Protein 6UX5 (pdb70)

Foldseek 3Di:
DDDDDDVLVVQLVVLVVVLVVQCVDPLVPDVVSNVVSVVVSVVSSVVSRD

Solvent-accessible surface area: 3801 Å² total; per-residue (Å²): 174,108,112,101,85,42,95,67,62,133,20,87,109,71,6,78,46,119,29,89,63,20,60,150,49,138,60,48,140,79,155,132,28,16,100,87,2,85,44,126,26,53,80,50,6,72,115,49,4,129

Structure (mmCIF, N/CA/C/O backbone):
data_6UX5
#
_entry.id   6UX5
#
loop_
_atom_site.group_PDB
_atom_site.id
_atom_site.type_symbol
_atom_site.label_atom_id
_atom_site.label_alt_id
_atom_site.label_comp_id
_atom_site.label_asym_id
_atom_site.label_entity_id
_atom_site.label_seq_id
_atom_site.pdbx_PDB_ins_code
_atom_site.Cartn_x
_atom_site.Cartn_y
_atom_site.Cartn_z
_atom_site.occupancy
_atom_site.B_iso_or_equiv
_atom_site.auth_seq_id
_atom_site.auth_comp_id
_atom_site.auth_asym_id
_atom_site.auth_atom_id
_atom_site.pdbx_PDB_model_num
ATOM 1 N N . SER A 1 1 ? 12.289 -29.387 8.217 1.00 0.00 1 SER A N 1
ATOM 2 C CA . SER A 1 1 ? 10.880 -28.905 8.091 1.00 0.00 1 SER A CA 1
ATOM 3 C C . SER A 1 1 ? 10.783 -27.465 8.524 1.00 0.00 1 SER A C 1
ATOM 4 O O . SER A 1 1 ? 10.474 -27.170 9.679 1.00 0.00 1 SER A O 1
ATOM 14 N N . SER A 1 2 ? 11.051 -26.534 7.584 1.00 0.00 2 SER A N 1
ATOM 15 C CA . SER A 1 2 ? 10.981 -25.134 7.915 1.00 0.00 2 SER A CA 1
ATOM 16 C C . SER A 1 2 ? 10.724 -24.395 6.636 1.00 0.00 2 SER A C 1
ATOM 17 O O . SER A 1 2 ? 10.913 -24.932 5.544 1.00 0.00 2 SER A O 1
ATOM 25 N N . THR A 1 3 ? 10.278 -23.126 6.752 1.00 0.00 3 THR A N 1
ATOM 26 C CA . THR A 1 3 ? 10.007 -22.348 5.582 1.00 0.00 3 THR A CA 1
ATOM 27 C C . THR A 1 3 ? 11.337 -21.912 5.019 1.00 0.00 3 THR A C 1
ATOM 28 O O . THR A 1 3 ? 12.320 -21.741 5.741 1.00 0.00 3 THR A O 1
ATOM 39 N N . PRO A 1 4 ? 11.360 -21.729 3.713 1.00 0.00 4 PRO A N 1
ATOM 40 C CA . PRO A 1 4 ? 12.572 -21.302 2.998 1.00 0.00 4 PRO A CA 1
ATOM 41 C C . PRO A 1 4 ? 13.025 -19.935 3.408 1.00 0.00 4 PRO A C 1
ATOM 42 O O . PRO A 1 4 ? 14.128 -19.763 3.922 1.00 0.00 4 PRO A O 1
ATOM 53 N N . ASP A 1 5 ? 12.171 -18.926 3.180 1.00 0.00 5 ASP A N 1
ATOM 54 C CA . ASP A 1 5 ? 12.527 -17.592 3.539 1.00 0.00 5 ASP A CA 1
ATOM 55 C C . ASP A 1 5 ? 11.250 -16.787 3.588 1.00 0.00 5 ASP A C 1
ATOM 56 O O . ASP A 1 5 ? 10.245 -17.226 4.138 1.00 0.00 5 ASP A O 1
ATOM 65 N N . GLY A 1 6 ? 11.284 -15.581 2.999 1.00 0.00 6 GLY A N 1
ATOM 66 C CA . GLY A 1 6 ? 10.112 -14.737 3.003 1.00 0.00 6 GLY A CA 1
ATOM 67 C C . GLY A 1 6 ? 10.354 -13.628 2.016 1.00 0.00 6 GLY A C 1
ATOM 68 O O . GLY A 1 6 ? 9.426 -13.120 1.400 1.00 0.00 6 GLY A O 1
ATOM 72 N N . THR A 1 7 ? 11.636 -13.224 1.857 1.00 0.00 7 THR A N 1
ATOM 73 C CA . THR A 1 7 ? 11.955 -12.162 0.916 1.00 0.00 7 THR A CA 1
ATOM 74 C C . THR A 1 7 ? 12.456 -12.831 -0.317 1.00 0.00 7 THR A C 1
ATOM 75 O O . THR A 1 7 ? 12.245 -12.365 -1.430 1.00 0.00 7 THR A O 1
ATOM 86 N N . TRP A 1 8 ? 13.139 -13.951 -0.124 1.00 0.00 8 TRP A N 1
ATOM 87 C CA . TRP A 1 8 ? 13.666 -14.694 -1.224 1.00 0.00 8 TRP A CA 1
ATOM 88 C C . TRP A 1 8 ? 12.489 -15.155 -2.085 1.00 0.00 8 TRP A C 1
ATOM 89 O O . TRP A 1 8 ? 12.579 -15.196 -3.306 1.00 0.00 8 TRP A O 1
ATOM 110 N N . VAL A 1 9 ? 11.366 -15.507 -1.435 1.00 0.00 9 VAL A N 1
ATOM 111 C CA . VAL A 1 9 ? 10.203 -15.973 -2.173 1.00 0.00 9 VAL A CA 1
ATOM 112 C C . VAL A 1 9 ? 9.610 -14.801 -2.916 1.00 0.00 9 VAL A C 1
ATOM 113 O O . VAL A 1 9 ? 8.952 -14.975 -3.939 1.00 0.00 9 VAL A O 1
ATOM 126 N N . LYS A 1 10 ? 9.829 -13.579 -2.411 1.00 0.00 10 LYS A N 1
ATOM 127 C CA . LYS A 1 10 ? 9.283 -12.415 -3.084 1.00 0.00 10 LYS A CA 1
ATOM 128 C C . LYS A 1 10 ? 9.933 -12.343 -4.438 1.00 0.00 10 LYS A C 1
ATOM 129 O O . LYS A 1 10 ? 9.386 -11.771 -5.367 1.00 0.00 10 LYS A O 1
ATOM 148 N N . CYS A 1 11 ? 11.139 -12.934 -4.560 1.00 0.00 11 CYS A N 1
ATOM 149 C CA . CYS A 1 11 ? 11.833 -12.926 -5.825 1.00 0.00 11 CYS A CA 1
ATOM 150 C C . CYS A 1 11 ? 11.145 -13.925 -6.700 1.00 0.00 11 CYS A C 1
ATOM 151 O O . CYS A 1 11 ? 10.920 -13.683 -7.884 1.00 0.00 11 CYS A O 1
ATOM 158 N N . ARG A 1 12 ? 10.801 -15.084 -6.117 1.00 0.00 12 ARG A N 1
ATOM 159 C CA . ARG A 1 12 ? 10.139 -16.108 -6.860 1.00 0.00 12 ARG A CA 1
ATOM 160 C C . ARG A 1 12 ? 8.887 -15.516 -7.415 1.00 0.00 12 ARG A C 1
ATOM 161 O O . ARG A 1 12 ? 8.558 -15.703 -8.576 1.00 0.00 12 ARG A O 1
ATOM 182 N N . HIS A 1 13 ? 8.170 -14.782 -6.574 1.00 0.00 13 HIS A N 1
ATOM 183 C CA . HIS A 1 13 ? 6.923 -14.170 -6.999 1.00 0.00 13 HIS A CA 1
ATOM 184 C C . HIS A 1 13 ? 7.241 -13.037 -7.965 1.00 0.00 13 HIS A C 1
ATOM 185 O O . HIS A 1 13 ? 6.538 -12.835 -8.949 1.00 0.00 13 HIS A O 1
ATOM 199 N N . ASP A 1 14 ? 8.307 -12.283 -7.682 1.00 0.00 14 ASP A N 1
ATOM 200 C CA . ASP A 1 14 ? 8.665 -11.157 -8.546 1.00 0.00 14 ASP A CA 1
ATOM 201 C C . ASP A 1 14 ? 8.918 -11.678 -9.948 1.00 0.00 14 ASP A C 1
ATOM 202 O O . ASP A 1 14 ? 8.349 -11.185 -10.905 1.00 0.00 14 ASP A O 1
ATOM 211 N N . CYS A 1 15 ? 9.779 -12.696 -10.081 1.00 0.00 15 CYS A N 1
ATOM 212 C CA . CYS A 1 15 ? 10.077 -13.222 -11.406 1.00 0.00 15 CYS A CA 1
ATOM 213 C C . CYS A 1 15 ? 8.869 -13.948 -11.889 1.00 0.00 15 CYS A C 1
ATOM 214 O O . CYS A 1 15 ? 8.646 -14.062 -13.080 1.00 0.00 15 CYS A O 1
ATOM 221 N N . PHE A 1 16 ? 8.060 -14.460 -10.958 1.00 0.00 16 PHE A N 1
ATOM 222 C CA . PHE A 1 16 ? 6.877 -15.186 -11.345 1.00 0.00 16 PHE A CA 1
ATOM 223 C C . PHE A 1 16 ? 5.981 -14.252 -12.100 1.00 0.00 16 PHE A C 1
ATOM 224 O O . PHE A 1 16 ? 5.492 -14.580 -13.162 1.00 0.00 16 PHE A O 1
ATOM 241 N N . THR A 1 17 ? 5.754 -13.056 -11.548 1.00 0.00 17 THR A N 1
ATOM 242 C CA . THR A 1 17 ? 4.882 -12.102 -12.219 1.00 0.00 17 THR A CA 1
ATOM 243 C C . THR A 1 17 ? 5.507 -11.758 -13.543 1.00 0.00 17 THR A C 1
ATOM 244 O O . THR A 1 17 ? 4.816 -11.603 -14.540 1.00 0.00 17 THR A O 1
ATOM 255 N N . LYS A 1 18 ? 6.842 -11.627 -13.568 1.00 0.00 18 LYS A N 1
ATOM 256 C CA . LYS A 1 18 ? 7.522 -11.304 -14.812 1.00 0.00 18 LYS A CA 1
ATOM 257 C C . LYS A 1 18 ? 7.323 -12.463 -15.751 1.00 0.00 18 LYS A C 1
ATOM 258 O O . LYS A 1 18 ? 7.264 -12.292 -16.966 1.00 0.00 18 LYS A O 1
ATOM 277 N N . TYR A 1 19 ? 7.217 -13.672 -15.187 1.00 0.00 19 TYR A N 1
ATOM 278 C CA . TYR A 1 19 ? 7.043 -14.841 -15.999 1.00 0.00 19 TYR A CA 1
ATOM 279 C C . TYR A 1 19 ? 5.631 -14.846 -16.507 1.00 0.00 19 TYR A C 1
ATOM 280 O O . TYR A 1 19 ? 5.389 -15.039 -17.691 1.00 0.00 19 TYR A O 1
ATOM 298 N N . LYS A 1 20 ? 4.670 -14.648 -15.601 1.00 0.00 20 LYS A N 1
ATOM 299 C CA . LYS A 1 20 ? 3.286 -14.638 -15.996 1.00 0.00 20 LYS A CA 1
ATOM 300 C C . LYS A 1 20 ? 3.129 -13.566 -17.015 1.00 0.00 20 LYS A C 1
ATOM 301 O O . LYS A 1 20 ? 2.388 -13.711 -17.976 1.00 0.00 20 LYS A O 1
ATOM 320 N N . SER A 1 21 ? 3.836 -12.458 -16.813 1.00 0.00 21 SER A N 1
ATOM 321 C CA . SER A 1 21 ? 3.758 -11.353 -17.756 1.00 0.00 21 SER A CA 1
ATOM 322 C C . SER A 1 21 ? 4.282 -11.859 -19.081 1.00 0.00 21 SER A C 1
ATOM 323 O O . SER A 1 21 ? 3.815 -11.457 -20.142 1.00 0.00 21 SER A O 1
ATOM 331 N N . CYS A 1 22 ? 5.284 -12.759 -19.025 1.00 0.00 22 CYS A N 1
ATOM 332 C CA . CYS A 1 22 ? 5.859 -13.302 -20.241 1.00 0.00 22 CYS A CA 1
ATOM 333 C C . CYS A 1 22 ? 4.806 -14.160 -20.904 1.00 0.00 22 CYS A C 1
ATOM 334 O O . CYS A 1 22 ? 4.682 -14.178 -22.123 1.00 0.00 22 CYS A O 1
ATOM 341 N N . GLN A 1 23 ? 4.028 -14.896 -20.090 1.00 0.00 23 GLN A N 1
ATOM 342 C CA . GLN A 1 23 ? 2.993 -15.754 -20.647 1.00 0.00 23 GLN A CA 1
ATOM 343 C C . GLN A 1 23 ? 1.910 -14.862 -21.203 1.00 0.00 23 GLN A C 1
ATOM 344 O O . GLN A 1 23 ? 1.174 -15.253 -22.105 1.00 0.00 23 GLN A O 1
ATOM 358 N N . MET A 1 24 ? 1.797 -13.631 -20.660 1.00 0.00 24 MET A N 1
ATOM 359 C CA . MET A 1 24 ? 0.783 -12.720 -21.133 1.00 0.00 24 MET A CA 1
ATOM 360 C C . MET A 1 24 ? 1.304 -12.086 -22.378 1.00 0.00 24 MET A C 1
ATOM 361 O O . MET A 1 24 ? 0.546 -11.538 -23.177 1.00 0.00 24 MET A O 1
ATOM 375 N N . SER A 1 25 ? 2.625 -12.145 -22.564 1.00 0.00 25 SER A N 1
ATOM 376 C CA . SER A 1 25 ? 3.219 -11.556 -23.738 1.00 0.00 25 SER A CA 1
ATOM 377 C C . SER A 1 25 ? 2.823 -12.402 -24.914 1.00 0.00 25 SER A C 1
ATOM 378 O O . SER A 1 25 ? 2.386 -13.542 -24.763 1.00 0.00 25 SER A O 1
ATOM 386 N N . ASP A 1 26 ? 2.986 -11.842 -26.123 1.00 0.00 26 ASP A N 1
ATOM 387 C CA . ASP A 1 26 ? 2.631 -12.567 -27.321 1.00 0.00 26 ASP A CA 1
ATOM 388 C C . ASP A 1 26 ? 3.779 -13.477 -27.647 1.00 0.00 26 ASP A C 1
ATOM 389 O O . ASP A 1 26 ? 3.804 -14.112 -28.700 1.00 0.00 26 ASP A O 1
ATOM 398 N N . SER A 1 27 ? 4.758 -13.555 -26.736 1.00 0.00 27 SER A N 1
ATOM 399 C CA . SER A 1 27 ? 5.899 -14.403 -26.972 1.00 0.00 27 SER A CA 1
ATOM 400 C C . SER A 1 27 ? 5.467 -15.797 -26.670 1.00 0.00 27 SER A C 1
ATOM 401 O O . SER A 1 27 ? 6.132 -16.762 -27.033 1.00 0.00 27 SER A O 1
ATOM 409 N N . CYS A 1 28 ? 4.319 -15.926 -25.988 1.00 0.00 28 CYS A N 1
ATOM 410 C CA . CYS A 1 28 ? 3.821 -17.227 -25.649 1.00 0.00 28 CYS A CA 1
ATOM 411 C C . CYS A 1 28 ? 2.955 -17.677 -26.791 1.00 0.00 28 CYS A C 1
ATOM 412 O O . CYS A 1 28 ? 1.740 -17.797 -26.660 1.00 0.00 28 CYS A O 1
ATOM 419 N N . HIS A 1 29 ? 3.586 -17.934 -27.955 1.00 0.00 29 HIS A N 1
ATOM 420 C CA . HIS A 1 29 ? 2.837 -18.372 -29.108 1.00 0.00 29 HIS A CA 1
ATOM 421 C C . HIS A 1 29 ? 3.110 -19.831 -29.285 1.00 0.00 29 HIS A C 1
ATOM 422 O O . HIS A 1 29 ? 2.269 -20.580 -29.778 1.00 0.00 29 HIS A O 1
ATOM 436 N N . ASP A 1 30 ? 4.314 -20.266 -28.878 1.00 0.00 30 ASP A N 1
ATOM 437 C CA . ASP A 1 30 ? 4.663 -21.651 -29.009 1.00 0.00 30 ASP A CA 1
ATOM 438 C C . ASP A 1 30 ? 4.862 -22.180 -27.623 1.00 0.00 30 ASP A C 1
ATOM 439 O O . ASP A 1 30 ? 5.019 -21.421 -26.670 1.00 0.00 30 ASP A O 1
ATOM 448 N N . GLU A 1 31 ? 4.863 -23.510 -27.491 1.00 0.00 31 GLU A N 1
ATOM 449 C CA . GLU A 1 31 ? 5.041 -24.117 -26.186 1.00 0.00 31 GLU A CA 1
ATOM 450 C C . GLU A 1 31 ? 6.474 -23.894 -25.771 1.00 0.00 31 GLU A C 1
ATOM 451 O O . GLU A 1 31 ? 6.754 -23.606 -24.620 1.00 0.00 31 GLU A O 1
ATOM 463 N N . GLN A 1 32 ? 7.413 -24.033 -26.730 1.00 0.00 32 GLN A N 1
ATOM 464 C CA . GLN A 1 32 ? 8.815 -23.843 -26.417 1.00 0.00 32 GLN A CA 1
ATOM 465 C C . GLN A 1 32 ? 9.025 -22.388 -26.119 1.00 0.00 32 GLN A C 1
ATOM 466 O O . GLN A 1 32 ? 9.755 -22.031 -25.203 1.00 0.00 32 GLN A O 1
ATOM 480 N N . SER A 1 33 ? 8.384 -21.520 -26.904 1.00 0.00 33 SER A N 1
ATOM 481 C CA . SER A 1 33 ? 8.539 -20.090 -26.694 1.00 0.00 33 SER A CA 1
ATOM 482 C C . SER A 1 33 ? 8.015 -19.764 -25.312 1.00 0.00 33 SER A C 1
ATOM 483 O O . SER A 1 33 ? 8.602 -18.962 -24.590 1.00 0.00 33 SER A O 1
ATOM 491 N N . CYS A 1 34 ? 6.885 -20.391 -24.924 1.00 0.00 34 CYS A N 1
ATOM 492 C CA . CYS A 1 34 ? 6.321 -20.124 -23.610 1.00 0.00 34 CYS A CA 1
ATOM 493 C C . CYS A 1 34 ? 7.215 -20.797 -22.591 1.00 0.00 34 CYS A C 1
ATOM 494 O O . CYS A 1 34 ? 7.340 -20.336 -21.461 1.00 0.00 34 CYS A O 1
ATOM 501 N N . HIS A 1 35 ? 7.851 -21.918 -22.988 1.00 0.00 35 HIS A N 1
ATOM 502 C CA . HIS A 1 35 ? 8.730 -22.625 -22.075 1.00 0.00 35 HIS A CA 1
ATOM 503 C C . HIS A 1 35 ? 9.897 -21.726 -21.783 1.00 0.00 35 HIS A C 1
ATOM 504 O O . HIS A 1 35 ? 10.406 -21.702 -20.679 1.00 0.00 35 HIS A O 1
ATOM 518 N N . GLN A 1 36 ? 10.340 -20.968 -22.801 1.00 0.00 36 GLN A N 1
ATOM 519 C CA . GLN A 1 36 ? 11.466 -20.072 -22.617 1.00 0.00 36 GLN A CA 1
ATOM 520 C C . GLN A 1 36 ? 11.104 -19.098 -21.543 1.00 0.00 36 GLN A C 1
ATOM 521 O O . GLN A 1 36 ? 11.936 -18.702 -20.755 1.00 0.00 36 GLN A O 1
ATOM 535 N N . CYS A 1 37 ? 9.835 -18.693 -21.507 1.00 0.00 37 CYS A N 1
ATOM 536 C CA . CYS A 1 37 ? 9.397 -17.741 -20.494 1.00 0.00 37 CYS A CA 1
ATOM 537 C C . CYS A 1 37 ? 9.591 -18.385 -19.158 1.00 0.00 37 CYS A C 1
ATOM 538 O O . CYS A 1 37 ? 10.015 -17.745 -18.199 1.00 0.00 37 CYS A O 1
ATOM 545 N N . HIS A 1 38 ? 9.283 -19.670 -19.083 1.00 0.00 38 HIS A N 1
ATOM 546 C CA . HIS A 1 38 ? 9.413 -20.390 -17.835 1.00 0.00 38 HIS A CA 1
ATOM 547 C C . HIS A 1 38 ? 10.873 -20.560 -17.559 1.00 0.00 38 HIS A C 1
ATOM 548 O O . HIS A 1 38 ? 11.317 -20.470 -16.423 1.00 0.00 38 HIS A O 1
ATOM 562 N N . VAL A 1 39 ? 11.636 -20.823 -18.599 1.00 0.00 39 VAL A N 1
ATOM 563 C CA . VAL A 1 39 ? 13.053 -21.004 -18.441 1.00 0.00 39 VAL A CA 1
ATOM 564 C C . VAL A 1 39 ? 13.632 -19.690 -17.991 1.00 0.00 39 VAL A C 1
ATOM 565 O O . VAL A 1 39 ? 14.550 -19.649 -17.173 1.00 0.00 39 VAL A O 1
ATOM 578 N N . LYS A 1 40 ? 13.099 -18.581 -18.528 1.00 0.00 40 LYS A N 1
ATOM 579 C CA . LYS A 1 40 ? 13.598 -17.277 -18.146 1.00 0.00 40 LYS A CA 1
ATOM 580 C C . LYS A 1 40 ? 13.283 -17.114 -16.702 1.00 0.00 40 LYS A C 1
ATOM 581 O O . LYS A 1 40 ? 14.050 -16.547 -15.952 1.00 0.00 40 LYS A O 1
ATOM 600 N N . HIS A 1 41 ? 12.112 -17.616 -16.296 1.00 0.00 41 HIS A N 1
ATOM 601 C CA . HIS A 1 41 ? 11.712 -17.528 -14.918 1.00 0.00 41 HIS A CA 1
ATOM 602 C C . HIS A 1 41 ? 12.679 -18.341 -14.116 1.00 0.00 41 HIS A C 1
ATOM 603 O O . HIS A 1 41 ? 13.103 -17.941 -13.048 1.00 0.00 41 HIS A O 1
ATOM 617 N N . THR A 1 42 ? 13.036 -19.519 -14.638 1.00 0.00 42 THR A N 1
ATOM 618 C CA . THR A 1 42 ? 13.946 -20.386 -13.944 1.00 0.00 42 THR A CA 1
ATOM 619 C C . THR A 1 42 ? 15.266 -19.650 -13.767 1.00 0.00 42 THR A C 1
ATOM 620 O O . THR A 1 42 ? 15.837 -19.643 -12.688 1.00 0.00 42 THR A O 1
ATOM 631 N N . ASP A 1 43 ? 15.758 -19.016 -14.842 1.00 0.00 43 ASP A N 1
ATOM 632 C CA . ASP A 1 43 ? 17.031 -18.296 -14.756 1.00 0.00 43 ASP A CA 1
ATOM 633 C C . ASP A 1 43 ? 16.818 -17.048 -13.913 1.00 0.00 43 ASP A C 1
ATOM 634 O O . ASP A 1 43 ? 17.712 -16.613 -13.191 1.00 0.00 43 ASP A O 1
ATOM 643 N N . CYS A 1 44 ? 15.624 -16.462 -14.007 1.00 0.00 44 CYS A N 1
ATOM 644 C CA . CYS A 1 44 ? 15.328 -15.248 -13.250 1.00 0.00 44 CYS A CA 1
ATOM 645 C C . CYS A 1 44 ? 15.317 -15.618 -11.817 1.00 0.00 44 CYS A C 1
ATOM 646 O O . CYS A 1 44 ? 15.777 -14.873 -10.965 1.00 0.00 44 CYS A O 1
ATOM 653 N N . VAL A 1 45 ? 14.787 -16.786 -11.532 1.00 0.00 45 VAL A N 1
ATOM 654 C CA . VAL A 1 45 ? 14.701 -17.238 -10.186 1.00 0.00 45 VAL A CA 1
ATOM 655 C C . VAL A 1 45 ? 16.060 -17.685 -9.753 1.00 0.00 45 VAL A C 1
ATOM 656 O O . VAL A 1 45 ? 16.466 -17.448 -8.650 1.00 0.00 45 VAL A O 1
ATOM 669 N N . ASN A 1 46 ? 16.770 -18.332 -10.633 1.00 0.00 46 ASN A N 1
ATOM 670 C CA . ASN A 1 46 ? 18.082 -18.828 -10.293 1.00 0.00 46 ASN A CA 1
ATOM 671 C C . ASN A 1 46 ? 18.986 -17.662 -9.966 1.00 0.00 46 ASN A C 1
ATOM 672 O O . ASN A 1 46 ? 19.883 -17.782 -9.139 1.00 0.00 46 ASN A O 1
ATOM 683 N N . THR A 1 47 ? 18.772 -16.526 -10.608 1.00 0.00 47 THR A N 1
ATOM 684 C CA . THR A 1 47 ? 19.630 -15.383 -10.355 1.00 0.00 47 THR A CA 1
ATOM 685 C C . THR A 1 47 ? 19.022 -14.549 -9.253 1.00 0.00 47 THR A C 1
ATOM 686 O O . THR A 1 47 ? 19.709 -14.146 -8.316 1.00 0.00 47 THR A O 1
ATOM 697 N N . GLY A 1 48 ? 17.722 -14.278 -9.351 1.00 0.00 48 GLY A N 1
ATOM 698 C CA . GLY A 1 48 ? 17.072 -13.445 -8.356 1.00 0.00 48 GLY A CA 1
ATOM 699 C C . GLY A 1 48 ? 16.964 -14.204 -7.042 1.00 0.00 48 GLY A C 1
ATOM 700 O O . GLY A 1 48 ? 17.167 -13.630 -5.973 1.00 0.00 48 GLY A O 1
ATOM 704 N N . CYS A 1 49 ? 16.640 -15.513 -7.097 1.00 0.00 49 CYS A N 1
ATOM 705 C CA . CYS A 1 49 ? 16.481 -16.268 -5.859 1.00 0.00 49 CYS A CA 1
ATOM 706 C C . CYS A 1 49 ? 16.917 -17.699 -6.105 1.00 0.00 49 CYS A C 1
ATOM 707 O O . CYS A 1 49 ? 16.107 -18.624 -6.125 1.00 0.00 49 CYS A O 1
ATOM 714 N N . PRO A 1 50 ? 18.209 -17.873 -6.285 1.00 0.00 50 PRO A N 1
ATOM 715 C CA . PRO A 1 50 ? 18.804 -19.194 -6.524 1.00 0.00 50 PRO A CA 1
ATOM 716 C C . PRO A 1 50 ? 18.317 -20.227 -5.546 1.00 0.00 50 PRO A C 1
ATOM 717 O O . PRO A 1 50 ? 18.362 -19.947 -4.316 1.00 0.00 50 PRO A O 1
ATOM 729 N N . SER A 1 1 ? 9.067 -29.319 5.666 1.00 0.00 1 SER A N 2
ATOM 730 C CA . SER A 1 1 ? 7.888 -28.407 5.557 1.00 0.00 1 SER A CA 2
ATOM 731 C C . SER A 1 1 ? 8.200 -27.081 6.200 1.00 0.00 1 SER A C 2
ATOM 732 O O . SER A 1 1 ? 7.715 -26.774 7.289 1.00 0.00 1 SER A O 2
ATOM 742 N N . SER A 1 2 ? 9.029 -26.263 5.521 1.00 0.00 2 SER A N 2
ATOM 743 C CA . SER A 1 2 ? 9.379 -24.975 6.064 1.00 0.00 2 SER A CA 2
ATOM 744 C C . SER A 1 2 ? 9.672 -24.078 4.900 1.00 0.00 2 SER A C 2
ATOM 745 O O . SER A 1 2 ? 10.177 -24.523 3.871 1.00 0.00 2 SER A O 2
ATOM 753 N N . THR A 1 3 ? 9.352 -22.776 5.047 1.00 0.00 3 THR A N 2
ATOM 754 C CA . THR A 1 3 ? 9.600 -21.847 3.979 1.00 0.00 3 THR A CA 2
ATOM 755 C C . THR A 1 3 ? 11.077 -21.516 4.019 1.00 0.00 3 THR A C 2
ATOM 756 O O . THR A 1 3 ? 11.634 -21.186 5.065 1.00 0.00 3 THR A O 2
ATOM 767 N N . PRO A 1 4 ? 11.713 -21.613 2.858 1.00 0.00 4 PRO A N 2
ATOM 768 C CA . PRO A 1 4 ? 13.156 -21.329 2.714 1.00 0.00 4 PRO A CA 2
ATOM 769 C C . PRO A 1 4 ? 13.544 -19.993 3.269 1.00 0.00 4 PRO A C 2
ATOM 770 O O . PRO A 1 4 ? 14.568 -19.860 3.936 1.00 0.00 4 PRO A O 2
ATOM 781 N N . ASP A 1 5 ? 12.724 -18.971 2.998 1.00 0.00 5 ASP A N 2
ATOM 782 C CA . ASP A 1 5 ? 13.023 -17.660 3.490 1.00 0.00 5 ASP A CA 2
ATOM 783 C C . ASP A 1 5 ? 11.719 -16.909 3.583 1.00 0.00 5 ASP A C 2
ATOM 784 O O . ASP A 1 5 ? 10.725 -17.424 4.086 1.00 0.00 5 ASP A O 2
ATOM 793 N N . GLY A 1 6 ? 11.713 -15.663 3.091 1.00 0.00 6 GLY A N 2
ATOM 794 C CA . GLY A 1 6 ? 10.511 -14.865 3.144 1.00 0.00 6 GLY A CA 2
ATOM 795 C C . GLY A 1 6 ? 10.690 -13.721 2.187 1.00 0.00 6 GLY A C 2
ATOM 796 O O . GLY A 1 6 ? 9.731 -13.238 1.600 1.00 0.00 6 GLY A O 2
ATOM 800 N N . THR A 1 7 ? 11.952 -13.257 2.019 1.00 0.00 7 THR A N 2
ATOM 801 C CA . THR A 1 7 ? 12.210 -12.154 1.106 1.00 0.00 7 THR A CA 2
ATOM 802 C C . THR A 1 7 ? 12.732 -12.763 -0.151 1.00 0.00 7 THR A C 2
ATOM 803 O O . THR A 1 7 ? 12.479 -12.282 -1.249 1.00 0.00 7 THR A O 2
ATOM 814 N N . TRP A 1 8 ? 13.483 -13.845 0.005 1.00 0.00 8 TRP A N 2
ATOM 815 C CA . TRP A 1 8 ? 14.038 -14.529 -1.120 1.00 0.00 8 TRP A CA 2
ATOM 816 C C . TRP A 1 8 ? 12.880 -15.045 -1.974 1.00 0.00 8 TRP A C 2
ATOM 817 O O . TRP A 1 8 ? 12.956 -15.060 -3.197 1.00 0.00 8 TRP A O 2
ATOM 838 N N . VAL A 1 9 ? 11.791 -15.475 -1.316 1.00 0.00 9 VAL A N 2
ATOM 839 C CA . VAL A 1 9 ? 10.647 -15.998 -2.048 1.00 0.00 9 VAL A CA 2
ATOM 840 C C . VAL A 1 9 ? 9.972 -14.852 -2.764 1.00 0.00 9 VAL A C 2
ATOM 841 O O . VAL A 1 9 ? 9.299 -15.052 -3.772 1.00 0.00 9 VAL A O 2
ATOM 854 N N . LYS A 1 10 ? 10.140 -13.625 -2.255 1.00 0.00 10 LYS A N 2
ATOM 855 C CA . LYS A 1 10 ? 9.513 -12.487 -2.901 1.00 0.00 10 LYS A CA 2
ATOM 856 C C . LYS A 1 10 ? 10.123 -12.366 -4.272 1.00 0.00 10 LYS A C 2
ATOM 857 O O . LYS A 1 10 ? 9.522 -11.815 -5.180 1.00 0.00 10 LYS A O 2
ATOM 876 N N . CYS A 1 11 ? 11.352 -12.893 -4.432 1.00 0.00 11 CYS A N 2
ATOM 877 C CA . CYS A 1 11 ? 12.011 -12.835 -5.713 1.00 0.00 11 CYS A CA 2
ATOM 878 C C . CYS A 1 11 ? 11.354 -13.862 -6.580 1.00 0.00 11 CYS A C 2
ATOM 879 O O . CYS A 1 11 ? 11.088 -13.625 -7.756 1.00 0.00 11 CYS A O 2
ATOM 886 N N . ARG A 1 12 ? 11.084 -15.042 -5.997 1.00 0.00 12 ARG A N 2
ATOM 887 C CA . ARG A 1 12 ? 10.458 -16.094 -6.733 1.00 0.00 12 ARG A CA 2
ATOM 888 C C . ARG A 1 12 ? 9.165 -15.563 -7.256 1.00 0.00 12 ARG A C 2
ATOM 889 O O . ARG A 1 12 ? 8.818 -15.764 -8.409 1.00 0.00 12 ARG A O 2
ATOM 910 N N . HIS A 1 13 ? 8.434 -14.869 -6.396 1.00 0.00 13 HIS A N 2
ATOM 911 C CA . HIS A 1 13 ? 7.149 -14.318 -6.789 1.00 0.00 13 HIS A CA 2
ATOM 912 C C . HIS A 1 13 ? 7.390 -13.165 -7.753 1.00 0.00 13 HIS A C 2
ATOM 913 O O . HIS A 1 13 ? 6.656 -12.991 -8.719 1.00 0.00 13 HIS A O 2
ATOM 927 N N . ASP A 1 14 ? 8.426 -12.362 -7.489 1.00 0.00 14 ASP A N 2
ATOM 928 C CA . ASP A 1 14 ? 8.713 -11.216 -8.352 1.00 0.00 14 ASP A CA 2
ATOM 929 C C . ASP A 1 14 ? 8.956 -11.716 -9.764 1.00 0.00 14 ASP A C 2
ATOM 930 O O . ASP A 1 14 ? 8.341 -11.244 -10.705 1.00 0.00 14 ASP A O 2
ATOM 939 N N . CYS A 1 15 ? 9.862 -12.690 -9.924 1.00 0.00 15 CYS A N 2
ATOM 940 C CA . CYS A 1 15 ? 10.155 -13.194 -11.260 1.00 0.00 15 CYS A CA 2
ATOM 941 C C . CYS A 1 15 ? 8.973 -13.976 -11.720 1.00 0.00 15 CYS A C 2
ATOM 942 O O . CYS A 1 15 ? 8.728 -14.092 -12.907 1.00 0.00 15 CYS A O 2
ATOM 949 N N . PHE A 1 16 ? 8.213 -14.534 -10.776 1.00 0.00 16 PHE A N 2
ATOM 950 C CA . PHE A 1 16 ? 7.057 -15.315 -11.143 1.00 0.00 16 PHE A CA 2
ATOM 951 C C . PHE A 1 16 ? 6.101 -14.419 -11.869 1.00 0.00 16 PHE A C 2
ATOM 952 O O . PHE A 1 16 ? 5.607 -14.762 -12.923 1.00 0.00 16 PHE A O 2
ATOM 969 N N . THR A 1 17 ? 5.826 -13.243 -11.300 1.00 0.00 17 THR A N 2
ATOM 970 C CA . THR A 1 17 ? 4.894 -12.327 -11.940 1.00 0.00 17 THR A CA 2
ATOM 971 C C . THR A 1 17 ? 5.477 -11.931 -13.270 1.00 0.00 17 THR A C 2
ATOM 972 O O . THR A 1 17 ? 4.758 -11.783 -14.251 1.00 0.00 17 THR A O 2
ATOM 983 N N . LYS A 1 18 ? 6.804 -11.748 -13.317 1.00 0.00 18 LYS A N 2
ATOM 984 C CA . LYS A 1 18 ? 7.446 -11.373 -14.567 1.00 0.00 18 LYS A CA 2
ATOM 985 C C . LYS A 1 18 ? 7.279 -12.525 -15.520 1.00 0.00 18 LYS A C 2
ATOM 986 O O . LYS A 1 18 ? 7.189 -12.340 -16.733 1.00 0.00 18 LYS A O 2
ATOM 1005 N N . TYR A 1 19 ? 7.237 -13.745 -14.972 1.00 0.00 19 TYR A N 2
ATOM 1006 C CA . TYR A 1 19 ? 7.097 -14.910 -15.796 1.00 0.00 19 TYR A CA 2
ATOM 1007 C C . TYR A 1 19 ? 5.678 -14.971 -16.275 1.00 0.00 19 TYR A C 2
ATOM 1008 O O . TYR A 1 19 ? 5.420 -15.170 -17.454 1.00 0.00 19 TYR A O 2
ATOM 1026 N N . LYS A 1 20 ? 4.729 -14.815 -15.349 1.00 0.00 20 LYS A N 2
ATOM 1027 C CA . LYS A 1 20 ? 3.336 -14.860 -15.717 1.00 0.00 20 LYS A CA 2
ATOM 1028 C C . LYS A 1 20 ? 3.113 -13.795 -16.732 1.00 0.00 20 LYS A C 2
ATOM 1029 O O . LYS A 1 20 ? 2.348 -13.966 -17.668 1.00 0.00 20 LYS A O 2
ATOM 1048 N N . SER A 1 21 ? 3.791 -12.663 -16.555 1.00 0.00 21 SER A N 2
ATOM 1049 C CA . SER A 1 21 ? 3.645 -11.564 -17.500 1.00 0.00 21 SER A CA 2
ATOM 1050 C C . SER A 1 21 ? 4.152 -12.055 -18.838 1.00 0.00 21 SER A C 2
ATOM 1051 O O . SER A 1 21 ? 3.640 -11.677 -19.887 1.00 0.00 21 SER A O 2
ATOM 1059 N N . CYS A 1 22 ? 5.189 -12.915 -18.806 1.00 0.00 22 CYS A N 2
ATOM 1060 C CA . CYS A 1 22 ? 5.752 -13.442 -20.037 1.00 0.00 22 CYS A CA 2
ATOM 1061 C C . CYS A 1 22 ? 4.729 -14.374 -20.642 1.00 0.00 22 CYS A C 2
ATOM 1062 O O . CYS A 1 22 ? 4.572 -14.438 -21.856 1.00 0.00 22 CYS A O 2
ATOM 1069 N N . GLN A 1 23 ? 4.019 -15.118 -19.784 1.00 0.00 23 GLN A N 2
ATOM 1070 C CA . GLN A 1 23 ? 3.018 -16.048 -20.273 1.00 0.00 23 GLN A CA 2
ATOM 1071 C C . GLN A 1 23 ? 1.873 -15.236 -20.840 1.00 0.00 23 GLN A C 2
ATOM 1072 O O . GLN A 1 23 ? 1.118 -15.714 -21.684 1.00 0.00 23 GLN A O 2
ATOM 1086 N N . MET A 1 24 ? 1.729 -13.978 -20.371 1.00 0.00 24 MET A N 2
ATOM 1087 C CA . MET A 1 24 ? 0.657 -13.139 -20.857 1.00 0.00 24 MET A CA 2
ATOM 1088 C C . MET A 1 24 ? 1.133 -12.492 -22.116 1.00 0.00 24 MET A C 2
ATOM 1089 O O . MET A 1 24 ? 0.341 -11.964 -22.896 1.00 0.00 24 MET A O 2
ATOM 1103 N N . SER A 1 25 ? 2.450 -12.519 -22.336 1.00 0.00 25 SER A N 2
ATOM 1104 C CA . SER A 1 25 ? 3.000 -11.913 -23.529 1.00 0.00 25 SER A CA 2
ATOM 1105 C C . SER A 1 25 ? 2.549 -12.735 -24.700 1.00 0.00 25 SER A C 2
ATOM 1106 O O . SER A 1 25 ? 2.170 -13.897 -24.559 1.00 0.00 25 SER A O 2
ATOM 1114 N N . ASP A 1 26 ? 2.597 -12.128 -25.899 1.00 0.00 26 ASP A N 2
ATOM 1115 C CA . ASP A 1 26 ? 2.180 -12.827 -27.094 1.00 0.00 26 ASP A CA 2
ATOM 1116 C C . ASP A 1 26 ? 3.309 -13.732 -27.505 1.00 0.00 26 ASP A C 2
ATOM 1117 O O . ASP A 1 26 ? 3.227 -14.422 -28.518 1.00 0.00 26 ASP A O 2
ATOM 1126 N N . SER A 1 27 ? 4.391 -13.742 -26.713 1.00 0.00 27 SER A N 2
ATOM 1127 C CA . SER A 1 27 ? 5.521 -14.581 -27.041 1.00 0.00 27 SER A CA 2
ATOM 1128 C C . SER A 1 27 ? 5.188 -15.960 -26.567 1.00 0.00 27 SER A C 2
ATOM 1129 O O . SER A 1 27 ? 5.879 -16.924 -26.883 1.00 0.00 27 SER A O 2
ATOM 1137 N N . CYS A 1 28 ? 4.101 -16.072 -25.790 1.00 0.00 28 CYS A N 2
ATOM 1138 C CA . CYS A 1 28 ? 3.697 -17.354 -25.284 1.00 0.00 28 CYS A CA 2
ATOM 1139 C C . CYS A 1 28 ? 2.725 -17.926 -26.278 1.00 0.00 28 CYS A C 2
ATOM 1140 O O . CYS A 1 28 ? 1.530 -18.028 -26.011 1.00 0.00 28 CYS A O 2
ATOM 1147 N N . HIS A 1 29 ? 3.242 -18.312 -27.463 1.00 0.00 29 HIS A N 2
ATOM 1148 C CA . HIS A 1 29 ? 2.387 -18.875 -28.482 1.00 0.00 29 HIS A CA 2
ATOM 1149 C C . HIS A 1 29 ? 2.824 -20.292 -28.685 1.00 0.00 29 HIS A C 2
ATOM 1150 O O . HIS A 1 29 ? 2.012 -21.173 -28.961 1.00 0.00 29 HIS A O 2
ATOM 1164 N N . ASP A 1 30 ? 4.138 -20.536 -28.546 1.00 0.00 30 ASP A N 2
ATOM 1165 C CA . ASP A 1 30 ? 4.650 -21.866 -28.720 1.00 0.00 30 ASP A CA 2
ATOM 1166 C C . ASP A 1 30 ? 4.964 -22.384 -27.358 1.00 0.00 30 ASP A C 2
ATOM 1167 O O . ASP A 1 30 ? 5.287 -21.628 -26.456 1.00 0.00 30 ASP A O 2
ATOM 1176 N N . GLU A 1 31 ? 4.877 -23.703 -27.191 1.00 0.00 31 GLU A N 2
ATOM 1177 C CA . GLU A 1 31 ? 5.155 -24.298 -25.898 1.00 0.00 31 GLU A CA 2
ATOM 1178 C C . GLU A 1 31 ? 6.608 -24.037 -25.572 1.00 0.00 31 GLU A C 2
ATOM 1179 O O . GLU A 1 31 ? 6.953 -23.764 -24.436 1.00 0.00 31 GLU A O 2
ATOM 1191 N N . GLN A 1 32 ? 7.485 -24.129 -26.590 1.00 0.00 32 GLN A N 2
ATOM 1192 C CA . GLN A 1 32 ? 8.899 -23.902 -26.363 1.00 0.00 32 GLN A CA 2
ATOM 1193 C C . GLN A 1 32 ? 9.091 -22.446 -26.016 1.00 0.00 32 GLN A C 2
ATOM 1194 O O . GLN A 1 32 ? 9.827 -22.110 -25.098 1.00 0.00 32 GLN A O 2
ATOM 1208 N N . SER A 1 33 ? 8.423 -21.554 -26.764 1.00 0.00 33 SER A N 2
ATOM 1209 C CA . SER A 1 33 ? 8.562 -20.123 -26.502 1.00 0.00 33 SER A CA 2
ATOM 1210 C C . SER A 1 33 ? 8.029 -19.855 -25.115 1.00 0.00 33 SER A C 2
ATOM 1211 O O . SER A 1 33 ? 8.608 -19.087 -24.354 1.00 0.00 33 SER A O 2
ATOM 1219 N N . CYS A 1 34 ? 6.899 -20.492 -24.769 1.00 0.00 34 CYS A N 2
ATOM 1220 C CA . CYS A 1 34 ? 6.319 -20.290 -23.456 1.00 0.00 34 CYS A CA 2
ATOM 1221 C C . CYS A 1 34 ? 7.271 -20.895 -22.445 1.00 0.00 34 CYS A C 2
ATOM 1222 O O . CYS A 1 34 ? 7.436 -20.380 -21.347 1.00 0.00 34 CYS A O 2
ATOM 1229 N N . HIS A 1 35 ? 7.912 -22.022 -22.820 1.00 0.00 35 HIS A N 2
ATOM 1230 C CA . HIS A 1 35 ? 8.844 -22.677 -21.917 1.00 0.00 35 HIS A CA 2
ATOM 1231 C C . HIS A 1 35 ? 9.987 -21.728 -21.669 1.00 0.00 35 HIS A C 2
ATOM 1232 O O . HIS A 1 35 ? 10.526 -21.671 -20.580 1.00 0.00 35 HIS A O 2
ATOM 1246 N N . GLN A 1 36 ? 10.375 -20.965 -22.707 1.00 0.00 36 GLN A N 2
ATOM 1247 C CA . GLN A 1 36 ? 11.478 -20.026 -22.562 1.00 0.00 36 GLN A CA 2
ATOM 1248 C C . GLN A 1 36 ? 11.115 -19.056 -21.481 1.00 0.00 36 GLN A C 2
ATOM 1249 O O . GLN A 1 36 ? 11.959 -18.630 -20.717 1.00 0.00 36 GLN A O 2
ATOM 1263 N N . CYS A 1 37 ? 9.836 -18.688 -21.411 1.00 0.00 37 CYS A N 2
ATOM 1264 C CA . CYS A 1 37 ? 9.398 -17.743 -20.390 1.00 0.00 37 CYS A CA 2
ATOM 1265 C C . CYS A 1 37 ? 9.652 -18.371 -19.056 1.00 0.00 37 CYS A C 2
ATOM 1266 O O . CYS A 1 37 ? 10.082 -17.712 -18.113 1.00 0.00 37 CYS A O 2
ATOM 1273 N N . HIS A 1 38 ? 9.388 -19.665 -18.963 1.00 0.00 38 HIS A N 2
ATOM 1274 C CA . HIS A 1 38 ? 9.579 -20.371 -17.714 1.00 0.00 38 HIS A CA 2
ATOM 1275 C C . HIS A 1 38 ? 11.052 -20.494 -17.481 1.00 0.00 38 HIS A C 2
ATOM 1276 O O . HIS A 1 38 ? 11.526 -20.387 -16.359 1.00 0.00 38 HIS A O 2
ATOM 1290 N N . VAL A 1 39 ? 11.791 -20.735 -18.543 1.00 0.00 39 VAL A N 2
ATOM 1291 C CA . VAL A 1 39 ? 13.219 -20.871 -18.426 1.00 0.00 39 VAL A CA 2
ATOM 1292 C C . VAL A 1 39 ? 13.769 -19.542 -17.988 1.00 0.00 39 VAL A C 2
ATOM 1293 O O . VAL A 1 39 ? 14.709 -19.475 -17.197 1.00 0.00 39 VAL A O 2
ATOM 1306 N N . LYS A 1 40 ? 13.186 -18.449 -18.504 1.00 0.00 40 LYS A N 2
ATOM 1307 C CA . LYS A 1 40 ? 13.656 -17.132 -18.130 1.00 0.00 40 LYS A CA 2
ATOM 1308 C C . LYS A 1 40 ? 13.378 -16.980 -16.676 1.00 0.00 40 LYS A C 2
ATOM 1309 O O . LYS A 1 40 ? 14.149 -16.390 -15.946 1.00 0.00 40 LYS A O 2
ATOM 1328 N N . HIS A 1 41 ? 12.235 -17.521 -16.238 1.00 0.00 41 HIS A N 2
ATOM 1329 C CA . HIS A 1 41 ? 11.871 -17.446 -14.848 1.00 0.00 41 HIS A CA 2
ATOM 1330 C C . HIS A 1 41 ? 12.891 -18.222 -14.075 1.00 0.00 41 HIS A C 2
ATOM 1331 O O . HIS A 1 41 ? 13.329 -17.805 -13.018 1.00 0.00 41 HIS A O 2
ATOM 1345 N N . THR A 1 42 ? 13.279 -19.385 -14.609 1.00 0.00 42 THR A N 2
ATOM 1346 C CA . THR A 1 42 ? 14.241 -20.216 -13.942 1.00 0.00 42 THR A CA 2
ATOM 1347 C C . THR A 1 42 ? 15.534 -19.425 -13.794 1.00 0.00 42 THR A C 2
ATOM 1348 O O . THR A 1 42 ? 16.132 -19.401 -12.730 1.00 0.00 42 THR A O 2
ATOM 1359 N N . ASP A 1 43 ? 15.972 -18.763 -14.877 1.00 0.00 43 ASP A N 2
ATOM 1360 C CA . ASP A 1 43 ? 17.215 -17.990 -14.818 1.00 0.00 43 ASP A CA 2
ATOM 1361 C C . ASP A 1 43 ? 16.973 -16.758 -13.959 1.00 0.00 43 ASP A C 2
ATOM 1362 O O . ASP A 1 43 ? 17.865 -16.293 -13.253 1.00 0.00 43 ASP A O 2
ATOM 1371 N N . CYS A 1 44 ? 15.753 -16.218 -14.020 1.00 0.00 44 CYS A N 2
ATOM 1372 C CA . CYS A 1 44 ? 15.428 -15.020 -13.246 1.00 0.00 44 CYS A CA 2
ATOM 1373 C C . CYS A 1 44 ? 15.466 -15.399 -11.814 1.00 0.00 44 CYS A C 2
ATOM 1374 O O . CYS A 1 44 ? 15.907 -14.637 -10.968 1.00 0.00 44 CYS A O 2
ATOM 1381 N N . VAL A 1 45 ? 15.000 -16.594 -11.525 1.00 0.00 45 VAL A N 2
ATOM 1382 C CA . VAL A 1 45 ? 14.966 -17.057 -10.179 1.00 0.00 45 VAL A CA 2
ATOM 1383 C C . VAL A 1 45 ? 16.357 -17.449 -9.782 1.00 0.00 45 VAL A C 2
ATOM 1384 O O . VAL A 1 45 ? 16.780 -17.205 -8.684 1.00 0.00 45 VAL A O 2
ATOM 1397 N N . ASN A 1 46 ? 17.073 -18.058 -10.686 1.00 0.00 46 ASN A N 2
ATOM 1398 C CA . ASN A 1 46 ? 18.414 -18.501 -10.386 1.00 0.00 46 ASN A CA 2
ATOM 1399 C C . ASN A 1 46 ? 19.279 -17.304 -10.060 1.00 0.00 46 ASN A C 2
ATOM 1400 O O . ASN A 1 46 ? 20.201 -17.401 -9.257 1.00 0.00 46 ASN A O 2
ATOM 1411 N N . THR A 1 47 ? 19.004 -16.168 -10.679 1.00 0.00 47 THR A N 2
ATOM 1412 C CA . THR A 1 47 ? 19.826 -14.996 -10.428 1.00 0.00 47 THR A CA 2
ATOM 1413 C C . THR A 1 47 ? 19.184 -14.173 -9.337 1.00 0.00 47 THR A C 2
ATOM 1414 O O . THR A 1 47 ? 19.858 -13.707 -8.420 1.00 0.00 47 THR A O 2
ATOM 1425 N N . GLY A 1 48 ? 17.870 -13.981 -9.421 1.00 0.00 48 GLY A N 2
ATOM 1426 C CA . GLY A 1 48 ? 17.186 -13.167 -8.436 1.00 0.00 48 GLY A CA 2
ATOM 1427 C C . GLY A 1 48 ? 17.143 -13.904 -7.108 1.00 0.00 48 GLY A C 2
ATOM 1428 O O . GLY A 1 48 ? 17.324 -13.298 -6.053 1.00 0.00 48 GLY A O 2
ATOM 1432 N N . CYS A 1 49 ? 16.900 -15.231 -7.136 1.00 0.00 49 CYS A N 2
ATOM 1433 C CA . CYS A 1 49 ? 16.806 -15.969 -5.884 1.00 0.00 49 CYS A CA 2
ATOM 1434 C C . CYS A 1 49 ? 17.282 -17.386 -6.128 1.00 0.00 49 CYS A C 2
ATOM 1435 O O . CYS A 1 49 ? 16.504 -18.340 -6.106 1.00 0.00 49 CYS A O 2
ATOM 1442 N N . PRO A 1 50 ? 18.574 -17.519 -6.354 1.00 0.00 50 PRO A N 2
ATOM 1443 C CA . PRO A 1 50 ? 19.205 -18.820 -6.601 1.00 0.00 50 PRO A CA 2
ATOM 1444 C C . PRO A 1 50 ? 18.743 -19.875 -5.634 1.00 0.00 50 PRO A C 2
ATOM 1445 O O . PRO A 1 50 ? 18.339 -20.974 -6.104 1.00 0.00 50 PRO A O 2
ATOM 1457 N N . SER A 1 1 ? 9.415 -29.363 6.029 1.00 0.00 1 SER A N 3
ATOM 1458 C CA . SER A 1 1 ? 8.257 -28.441 5.823 1.00 0.00 1 SER A CA 3
ATOM 1459 C C . SER A 1 1 ? 8.546 -27.100 6.446 1.00 0.00 1 SER A C 3
ATOM 1460 O O . SER A 1 1 ? 8.086 -26.800 7.547 1.00 0.00 1 SER A O 3
ATOM 1470 N N . SER A 1 2 ? 9.328 -26.263 5.735 1.00 0.00 2 SER A N 3
ATOM 1471 C CA . SER A 1 2 ? 9.654 -24.961 6.257 1.00 0.00 2 SER A CA 3
ATOM 1472 C C . SER A 1 2 ? 9.896 -24.069 5.078 1.00 0.00 2 SER A C 3
ATOM 1473 O O . SER A 1 2 ? 10.391 -24.511 4.041 1.00 0.00 2 SER A O 3
ATOM 1481 N N . THR A 1 3 ? 9.545 -22.774 5.220 1.00 0.00 3 THR A N 3
ATOM 1482 C CA . THR A 1 3 ? 9.744 -21.850 4.137 1.00 0.00 3 THR A CA 3
ATOM 1483 C C . THR A 1 3 ? 11.216 -21.491 4.130 1.00 0.00 3 THR A C 3
ATOM 1484 O O . THR A 1 3 ? 11.798 -21.145 5.158 1.00 0.00 3 THR A O 3
ATOM 1495 N N . PRO A 1 4 ? 11.818 -21.582 2.952 1.00 0.00 4 PRO A N 3
ATOM 1496 C CA . PRO A 1 4 ? 13.250 -21.273 2.763 1.00 0.00 4 PRO A CA 3
ATOM 1497 C C . PRO A 1 4 ? 13.628 -19.928 3.300 1.00 0.00 4 PRO A C 3
ATOM 1498 O O . PRO A 1 4 ? 14.666 -19.772 3.939 1.00 0.00 4 PRO A O 3
ATOM 1509 N N . ASP A 1 5 ? 12.784 -18.923 3.043 1.00 0.00 5 ASP A N 3
ATOM 1510 C CA . ASP A 1 5 ? 13.072 -17.604 3.519 1.00 0.00 5 ASP A CA 3
ATOM 1511 C C . ASP A 1 5 ? 11.760 -16.866 3.614 1.00 0.00 5 ASP A C 3
ATOM 1512 O O . ASP A 1 5 ? 10.777 -17.385 4.135 1.00 0.00 5 ASP A O 3
ATOM 1521 N N . GLY A 1 6 ? 11.734 -15.630 3.101 1.00 0.00 6 GLY A N 3
ATOM 1522 C CA . GLY A 1 6 ? 10.523 -14.845 3.154 1.00 0.00 6 GLY A CA 3
ATOM 1523 C C . GLY A 1 6 ? 10.688 -13.703 2.191 1.00 0.00 6 GLY A C 3
ATOM 1524 O O . GLY A 1 6 ? 9.721 -13.233 1.606 1.00 0.00 6 GLY A O 3
ATOM 1528 N N . THR A 1 7 ? 11.944 -13.228 2.016 1.00 0.00 7 THR A N 3
ATOM 1529 C CA . THR A 1 7 ? 12.188 -12.126 1.097 1.00 0.00 7 THR A CA 3
ATOM 1530 C C . THR A 1 7 ? 12.711 -12.736 -0.158 1.00 0.00 7 THR A C 3
ATOM 1531 O O . THR A 1 7 ? 12.451 -12.261 -1.258 1.00 0.00 7 THR A O 3
ATOM 1542 N N . TRP A 1 8 ? 13.469 -13.812 -0.001 1.00 0.00 8 TRP A N 3
ATOM 1543 C CA . TRP A 1 8 ? 14.026 -14.496 -1.124 1.00 0.00 8 TRP A CA 3
ATOM 1544 C C . TRP A 1 8 ? 12.868 -15.023 -1.972 1.00 0.00 8 TRP A C 3
ATOM 1545 O O . TRP A 1 8 ? 12.942 -15.043 -3.195 1.00 0.00 8 TRP A O 3
ATOM 1566 N N . VAL A 1 9 ? 11.784 -15.455 -1.309 1.00 0.00 9 VAL A N 3
ATOM 1567 C CA . VAL A 1 9 ? 10.642 -15.988 -2.036 1.00 0.00 9 VAL A CA 3
ATOM 1568 C C . VAL A 1 9 ? 9.958 -14.847 -2.752 1.00 0.00 9 VAL A C 3
ATOM 1569 O O . VAL A 1 9 ? 9.282 -15.054 -3.756 1.00 0.00 9 VAL A O 3
ATOM 1582 N N . LYS A 1 10 ? 10.120 -13.617 -2.246 1.00 0.00 10 LYS A N 3
ATOM 1583 C CA . LYS A 1 10 ? 9.484 -12.483 -2.893 1.00 0.00 10 LYS A CA 3
ATOM 1584 C C . LYS A 1 10 ? 10.086 -12.367 -4.267 1.00 0.00 10 LYS A C 3
ATOM 1585 O O . LYS A 1 10 ? 9.477 -11.826 -5.176 1.00 0.00 10 LYS A O 3
ATOM 1604 N N . CYS A 1 11 ? 11.319 -12.885 -4.430 1.00 0.00 11 CYS A N 3
ATOM 1605 C CA . CYS A 1 11 ? 11.971 -12.830 -5.714 1.00 0.00 11 CYS A CA 3
ATOM 1606 C C . CYS A 1 11 ? 11.318 -13.866 -6.574 1.00 0.00 11 CYS A C 3
ATOM 1607 O O . CYS A 1 11 ? 11.045 -13.636 -7.749 1.00 0.00 11 CYS A O 3
ATOM 1614 N N . ARG A 1 12 ? 11.059 -15.044 -5.984 1.00 0.00 12 ARG A N 3
ATOM 1615 C CA . ARG A 1 12 ? 10.436 -16.104 -6.713 1.00 0.00 12 ARG A CA 3
ATOM 1616 C C . ARG A 1 12 ? 9.139 -15.585 -7.234 1.00 0.00 12 ARG A C 3
ATOM 1617 O O . ARG A 1 12 ? 8.791 -15.792 -8.385 1.00 0.00 12 ARG A O 3
ATOM 1638 N N . HIS A 1 13 ? 8.406 -14.891 -6.375 1.00 0.00 13 HIS A N 3
ATOM 1639 C CA . HIS A 1 13 ? 7.117 -14.350 -6.767 1.00 0.00 13 HIS A CA 3
ATOM 1640 C C . HIS A 1 13 ? 7.348 -13.200 -7.738 1.00 0.00 13 HIS A C 3
ATOM 1641 O O . HIS A 1 13 ? 6.607 -13.033 -8.701 1.00 0.00 13 HIS A O 3
ATOM 1655 N N . ASP A 1 14 ? 8.380 -12.391 -7.481 1.00 0.00 14 ASP A N 3
ATOM 1656 C CA 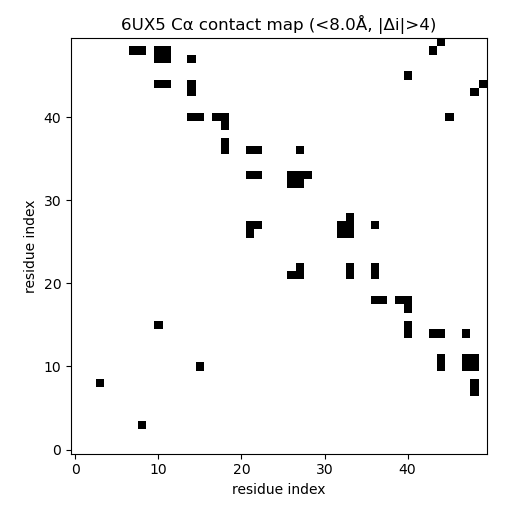. ASP A 1 14 ? 8.658 -11.246 -8.351 1.00 0.00 14 ASP A CA 3
ATOM 1657 C C . ASP A 1 14 ? 8.898 -11.751 -9.763 1.00 0.00 14 ASP A C 3
ATOM 1658 O O . ASP A 1 14 ? 8.274 -11.288 -10.702 1.00 0.00 14 ASP A O 3
ATOM 1667 N N . CYS A 1 15 ? 9.811 -12.719 -9.924 1.00 0.00 15 CYS A N 3
ATOM 1668 C CA . CYS A 1 15 ? 10.100 -13.227 -11.260 1.00 0.00 15 CYS A CA 3
ATOM 1669 C C . CYS A 1 15 ? 8.921 -14.020 -11.710 1.00 0.00 15 CYS A C 3
ATOM 1670 O O . CYS A 1 15 ? 8.673 -14.147 -12.895 1.00 0.00 15 CYS A O 3
ATOM 1677 N N . PHE A 1 16 ? 8.170 -14.577 -10.758 1.00 0.00 16 PHE A N 3
ATOM 1678 C CA . PHE A 1 16 ? 7.018 -15.368 -11.115 1.00 0.00 16 PHE A CA 3
ATOM 1679 C C . PHE A 1 16 ? 6.051 -14.484 -11.841 1.00 0.00 16 PHE A C 3
ATOM 1680 O O . PHE A 1 16 ? 5.554 -14.836 -12.892 1.00 0.00 16 PHE A O 3
ATOM 1697 N N . THR A 1 17 ? 5.770 -13.306 -11.278 1.00 0.00 17 THR A N 3
ATOM 1698 C CA . THR A 1 17 ? 4.827 -12.401 -11.918 1.00 0.00 17 THR A CA 3
ATOM 1699 C C . THR A 1 17 ? 5.402 -12.006 -13.253 1.00 0.00 17 THR A C 3
ATOM 1700 O O . THR A 1 17 ? 4.679 -11.873 -14.232 1.00 0.00 17 THR A O 3
ATOM 1711 N N . LYS A 1 18 ? 6.727 -11.808 -13.306 1.00 0.00 18 LYS A N 3
ATOM 1712 C CA . LYS A 1 18 ? 7.361 -11.432 -14.559 1.00 0.00 18 LYS A CA 3
ATOM 1713 C C . LYS A 1 18 ? 7.208 -12.592 -15.506 1.00 0.00 18 LYS A C 3
ATOM 1714 O O . LYS A 1 18 ? 7.131 -12.416 -16.720 1.00 0.00 18 LYS A O 3
ATOM 1733 N N . TYR A 1 19 ? 7.165 -13.808 -14.949 1.00 0.00 19 TYR A N 3
ATOM 1734 C CA . TYR A 1 19 ? 7.040 -14.980 -15.766 1.00 0.00 19 TYR A CA 3
ATOM 1735 C C . TYR A 1 19 ? 5.621 -15.061 -16.244 1.00 0.00 19 TYR A C 3
ATOM 1736 O O . TYR A 1 19 ? 5.365 -15.264 -17.422 1.00 0.00 19 TYR A O 3
ATOM 1754 N N . LYS A 1 20 ? 4.672 -14.920 -15.316 1.00 0.00 20 LYS A N 3
ATOM 1755 C CA . LYS A 1 20 ? 3.280 -14.988 -15.682 1.00 0.00 20 LYS A CA 3
ATOM 1756 C C . LYS A 1 20 ? 3.041 -13.925 -16.698 1.00 0.00 20 LYS A C 3
ATOM 1757 O O . LYS A 1 20 ? 2.293 -14.114 -17.646 1.00 0.00 20 LYS A O 3
ATOM 1776 N N . SER A 1 21 ? 3.688 -12.778 -16.509 1.00 0.00 21 SER A N 3
ATOM 1777 C CA . SER A 1 21 ? 3.525 -11.679 -17.448 1.00 0.00 21 SER A CA 3
ATOM 1778 C C . SER A 1 21 ? 4.067 -12.143 -18.781 1.00 0.00 21 SER A C 3
ATOM 1779 O O . SER A 1 21 ? 3.553 -11.782 -19.834 1.00 0.00 21 SER A O 3
ATOM 1787 N N . CYS A 1 22 ? 5.139 -12.959 -18.741 1.00 0.00 22 CYS A N 3
ATOM 1788 C CA . CYS A 1 22 ? 5.739 -13.455 -19.969 1.00 0.00 22 CYS A CA 3
ATOM 1789 C C . CYS A 1 22 ? 4.741 -14.377 -20.633 1.00 0.00 22 CYS A C 3
ATOM 1790 O O . CYS A 1 22 ? 4.602 -14.386 -21.850 1.00 0.00 22 CYS A O 3
ATOM 1797 N N . GLN A 1 23 ? 4.030 -15.178 -19.823 1.00 0.00 23 GLN A N 3
ATOM 1798 C CA . GLN A 1 23 ? 3.056 -16.104 -20.379 1.00 0.00 23 GLN A CA 3
ATOM 1799 C C . GLN A 1 23 ? 1.892 -15.293 -20.905 1.00 0.00 23 GLN A C 3
ATOM 1800 O O . GLN A 1 23 ? 1.143 -15.750 -21.765 1.00 0.00 23 GLN A O 3
ATOM 1814 N N . MET A 1 24 ? 1.725 -14.061 -20.385 1.00 0.00 24 MET A N 3
ATOM 1815 C CA . MET A 1 24 ? 0.635 -13.227 -20.831 1.00 0.00 24 MET A CA 3
ATOM 1816 C C . MET A 1 24 ? 1.098 -12.510 -22.053 1.00 0.00 24 MET A C 3
ATOM 1817 O O . MET A 1 24 ? 0.299 -11.954 -22.805 1.00 0.00 24 MET A O 3
ATOM 1831 N N . SER A 1 25 ? 2.413 -12.505 -22.273 1.00 0.00 25 SER A N 3
ATOM 1832 C CA . SER A 1 25 ? 2.954 -11.832 -23.430 1.00 0.00 25 SER A CA 3
ATOM 1833 C C . SER A 1 25 ? 2.566 -12.630 -24.638 1.00 0.00 25 SER A C 3
ATOM 1834 O O . SER A 1 25 ? 2.206 -13.803 -24.542 1.00 0.00 25 SER A O 3
ATOM 1842 N N . ASP A 1 26 ? 2.646 -11.990 -25.814 1.00 0.00 26 ASP A N 3
ATOM 1843 C CA . ASP A 1 26 ? 2.292 -12.662 -27.040 1.00 0.00 26 ASP A CA 3
ATOM 1844 C C . ASP A 1 26 ? 3.523 -13.352 -27.536 1.00 0.00 26 ASP A C 3
ATOM 1845 O O . ASP A 1 26 ? 3.583 -13.796 -28.679 1.00 0.00 26 ASP A O 3
ATOM 1854 N N . SER A 1 27 ? 4.535 -13.456 -26.671 1.00 0.00 27 SER A N 3
ATOM 1855 C CA . SER A 1 27 ? 5.763 -14.102 -27.067 1.00 0.00 27 SER A CA 3
ATOM 1856 C C . SER A 1 27 ? 5.544 -15.566 -26.931 1.00 0.00 27 SER A C 3
ATOM 1857 O O . SER A 1 27 ? 6.369 -16.370 -27.345 1.00 0.00 27 SER A O 3
ATOM 1865 N N . CYS A 1 28 ? 4.405 -15.943 -26.336 1.00 0.00 28 CYS A N 3
ATOM 1866 C CA . CYS A 1 28 ? 4.106 -17.333 -26.165 1.00 0.00 28 CYS A CA 3
ATOM 1867 C C . CYS A 1 28 ? 3.425 -17.787 -27.424 1.00 0.00 28 CYS A C 3
ATOM 1868 O O . CYS A 1 28 ? 2.203 -17.918 -27.472 1.00 0.00 28 CYS A O 3
ATOM 1875 N N . HIS A 1 29 ? 4.223 -18.036 -28.483 1.00 0.00 29 HIS A N 3
ATOM 1876 C CA . HIS A 1 29 ? 3.654 -18.472 -29.739 1.00 0.00 29 HIS A CA 3
ATOM 1877 C C . HIS A 1 29 ? 3.536 -19.966 -29.682 1.00 0.00 29 HIS A C 3
ATOM 1878 O O . HIS A 1 29 ? 2.669 -20.556 -30.324 1.00 0.00 29 HIS A O 3
ATOM 1892 N N . ASP A 1 30 ? 4.424 -20.615 -28.900 1.00 0.00 30 ASP A N 3
ATOM 1893 C CA . ASP A 1 30 ? 4.379 -22.044 -28.801 1.00 0.00 30 ASP A CA 3
ATOM 1894 C C . ASP A 1 30 ? 4.638 -22.399 -27.365 1.00 0.00 30 ASP A C 3
ATOM 1895 O O . ASP A 1 30 ? 4.929 -21.537 -26.538 1.00 0.00 30 ASP A O 3
ATOM 1904 N N . GLU A 1 31 ? 4.535 -23.702 -27.048 1.00 0.00 31 GLU A N 3
ATOM 1905 C CA . GLU A 1 31 ? 4.762 -24.149 -25.688 1.00 0.00 31 GLU A CA 3
ATOM 1906 C C . GLU A 1 31 ? 6.214 -23.916 -25.371 1.00 0.00 31 GLU A C 3
ATOM 1907 O O . GLU A 1 31 ? 6.559 -23.552 -24.262 1.00 0.00 31 GLU A O 3
ATOM 1919 N N . GLN A 1 32 ? 7.095 -24.140 -26.367 1.00 0.00 32 GLN A N 3
ATOM 1920 C CA . GLN A 1 32 ? 8.515 -23.944 -26.151 1.00 0.00 32 GLN A CA 3
ATOM 1921 C C . GLN A 1 32 ? 8.733 -22.488 -25.846 1.00 0.00 32 GLN A C 3
ATOM 1922 O O . GLN A 1 32 ? 9.526 -22.138 -24.981 1.00 0.00 32 GLN A O 3
ATOM 1936 N N . SER A 1 33 ? 8.027 -21.613 -26.571 1.00 0.00 33 SER A N 3
ATOM 1937 C CA . SER A 1 33 ? 8.180 -20.185 -26.344 1.00 0.00 33 SER A CA 3
ATOM 1938 C C . SER A 1 33 ? 7.743 -19.899 -24.924 1.00 0.00 33 SER A C 3
ATOM 1939 O O . SER A 1 33 ? 8.368 -19.112 -24.219 1.00 0.00 33 SER A O 3
ATOM 1947 N N . CYS A 1 34 ? 6.640 -20.543 -24.483 1.00 0.00 34 CYS A N 3
ATOM 1948 C CA . CYS A 1 34 ? 6.157 -20.322 -23.127 1.00 0.00 34 CYS A CA 3
ATOM 1949 C C . CYS A 1 34 ? 7.151 -20.960 -22.183 1.00 0.00 34 CYS A C 3
ATOM 1950 O O . CYS A 1 34 ? 7.336 -20.504 -21.060 1.00 0.00 34 CYS A O 3
ATOM 1957 N N . HIS A 1 35 ? 7.805 -22.046 -22.637 1.00 0.00 35 HIS A N 3
ATOM 1958 C CA . HIS A 1 35 ? 8.776 -22.720 -21.799 1.00 0.00 35 HIS A CA 3
ATOM 1959 C C . HIS A 1 35 ? 9.924 -21.776 -21.592 1.00 0.00 35 HIS A C 3
ATOM 1960 O O . HIS A 1 35 ? 10.505 -21.725 -20.526 1.00 0.00 35 HIS A O 3
ATOM 1974 N N . GLN A 1 36 ? 10.269 -21.005 -22.641 1.00 0.00 36 GLN A N 3
ATOM 1975 C CA . GLN A 1 36 ? 11.371 -20.066 -22.534 1.00 0.00 36 GLN A CA 3
ATOM 1976 C C . GLN A 1 36 ? 11.036 -19.098 -21.446 1.00 0.00 36 GLN A C 3
ATOM 1977 O O . GLN A 1 36 ? 11.898 -18.671 -20.701 1.00 0.00 36 GLN A O 3
ATOM 1991 N N . CYS A 1 37 ? 9.760 -18.732 -21.347 1.00 0.00 37 CYS A N 3
ATOM 1992 C CA . CYS A 1 37 ? 9.343 -17.791 -20.318 1.00 0.00 37 CYS A CA 3
ATOM 1993 C C . CYS A 1 37 ? 9.612 -18.428 -18.990 1.00 0.00 37 CYS A C 3
ATOM 1994 O O . CYS A 1 37 ? 10.057 -17.775 -18.051 1.00 0.00 37 CYS A O 3
ATOM 2001 N N . HIS A 1 38 ? 9.343 -19.722 -18.900 1.00 0.00 38 HIS A N 3
ATOM 2002 C CA . HIS A 1 38 ? 9.549 -20.436 -17.657 1.00 0.00 38 HIS A CA 3
ATOM 2003 C C . HIS A 1 38 ? 11.023 -20.559 -17.440 1.00 0.00 38 HIS A C 3
ATOM 2004 O O . HIS A 1 38 ? 11.510 -20.456 -16.323 1.00 0.00 38 HIS A O 3
ATOM 2018 N N . VAL A 1 39 ? 11.750 -20.796 -18.511 1.00 0.00 39 VAL A N 3
ATOM 2019 C CA . VAL A 1 39 ? 13.178 -20.933 -18.411 1.00 0.00 39 VAL A CA 3
ATOM 2020 C C . VAL A 1 39 ? 13.734 -19.603 -17.976 1.00 0.00 39 VAL A C 3
ATOM 2021 O O . VAL A 1 39 ? 14.678 -19.538 -17.192 1.00 0.00 39 VAL A O 3
ATOM 2034 N N . LYS A 1 40 ? 13.150 -18.509 -18.490 1.00 0.00 40 LYS A N 3
ATOM 2035 C CA . LYS A 1 40 ? 13.625 -17.193 -18.119 1.00 0.00 40 LYS A CA 3
ATOM 2036 C C . LYS A 1 40 ? 13.347 -17.037 -16.666 1.00 0.00 40 LYS A C 3
ATOM 2037 O O . LYS A 1 40 ? 14.119 -16.446 -15.939 1.00 0.00 40 LYS A O 3
ATOM 2056 N N . HIS A 1 41 ? 12.204 -17.575 -16.225 1.00 0.00 41 HIS A N 3
ATOM 2057 C CA . HIS A 1 41 ? 11.842 -17.496 -14.834 1.00 0.00 41 HIS A CA 3
ATOM 2058 C C . HIS A 1 41 ? 12.865 -18.268 -14.060 1.00 0.00 41 HIS A C 3
ATOM 2059 O O . HIS A 1 41 ? 13.301 -17.849 -13.004 1.00 0.00 41 HIS A O 3
ATOM 2073 N N . THR A 1 42 ? 13.257 -19.430 -14.594 1.00 0.00 42 THR A N 3
ATOM 2074 C CA . THR A 1 42 ? 14.224 -20.257 -13.927 1.00 0.00 42 THR A CA 3
ATOM 2075 C C . THR A 1 42 ? 15.512 -19.459 -13.780 1.00 0.00 42 THR A C 3
ATOM 2076 O O . THR A 1 42 ? 16.111 -19.429 -12.716 1.00 0.00 42 THR A O 3
ATOM 2087 N N . ASP A 1 43 ? 15.948 -18.798 -14.866 1.00 0.00 43 ASP A N 3
ATOM 2088 C CA . ASP A 1 43 ? 17.188 -18.020 -14.808 1.00 0.00 43 ASP A CA 3
ATOM 2089 C C . ASP A 1 43 ? 16.937 -16.782 -13.958 1.00 0.00 43 ASP A C 3
ATOM 2090 O O . ASP A 1 43 ? 17.827 -16.307 -13.256 1.00 0.00 43 ASP A O 3
ATOM 2099 N N . CYS A 1 44 ? 15.714 -16.250 -14.023 1.00 0.00 44 CYS A N 3
ATOM 2100 C CA . CYS A 1 44 ? 15.380 -15.049 -13.257 1.00 0.00 44 CYS A CA 3
ATOM 2101 C C . CYS A 1 44 ? 15.422 -15.417 -11.822 1.00 0.00 44 CYS A C 3
ATOM 2102 O O . CYS A 1 44 ? 15.856 -14.646 -10.981 1.00 0.00 44 CYS A O 3
ATOM 2109 N N . VAL A 1 45 ? 14.966 -16.614 -11.524 1.00 0.00 45 VAL A N 3
ATOM 2110 C CA . VAL A 1 45 ? 14.937 -17.069 -10.176 1.00 0.00 45 VAL A CA 3
ATOM 2111 C C . VAL A 1 45 ? 16.329 -17.452 -9.780 1.00 0.00 45 VAL A C 3
ATOM 2112 O O . VAL A 1 45 ? 16.755 -17.197 -8.685 1.00 0.00 45 VAL A O 3
ATOM 2125 N N . ASN A 1 46 ? 17.047 -18.064 -10.682 1.00 0.00 46 ASN A N 3
ATOM 2126 C CA . ASN A 1 46 ? 18.390 -18.499 -10.381 1.00 0.00 46 ASN A CA 3
ATOM 2127 C C . ASN A 1 46 ? 19.250 -17.295 -10.067 1.00 0.00 46 ASN A C 3
ATOM 2128 O O . ASN A 1 46 ? 20.174 -17.381 -9.264 1.00 0.00 46 ASN A O 3
ATOM 2139 N N . THR A 1 47 ? 18.968 -16.165 -10.694 1.00 0.00 47 THR A N 3
ATOM 2140 C CA . THR A 1 47 ? 19.784 -14.987 -10.454 1.00 0.00 47 THR A CA 3
ATOM 2141 C C . THR A 1 47 ? 19.141 -14.159 -9.367 1.00 0.00 47 THR A C 3
ATOM 2142 O O . THR A 1 47 ? 19.815 -13.682 -8.456 1.00 0.00 47 THR A O 3
ATOM 2153 N N . GLY A 1 48 ? 17.825 -13.976 -9.448 1.00 0.00 48 GLY A N 3
ATOM 2154 C CA . GLY A 1 48 ? 17.139 -13.159 -8.466 1.00 0.00 48 GLY A CA 3
ATOM 2155 C C . GLY A 1 48 ? 17.104 -13.887 -7.132 1.00 0.00 48 GLY A C 3
ATOM 2156 O O . GLY A 1 48 ? 17.285 -13.273 -6.083 1.00 0.00 48 GLY A O 3
ATOM 2160 N N . CYS A 1 49 ? 16.867 -15.215 -7.152 1.00 0.00 49 CYS A N 3
ATOM 2161 C CA . CYS A 1 49 ? 16.779 -15.946 -5.894 1.00 0.00 49 CYS A CA 3
ATOM 2162 C C . CYS A 1 49 ? 17.259 -17.364 -6.132 1.00 0.00 49 CYS A C 3
ATOM 2163 O O . CYS A 1 49 ? 16.482 -18.319 -6.104 1.00 0.00 49 CYS A O 3
ATOM 2170 N N . PRO A 1 50 ? 18.550 -17.494 -6.359 1.00 0.00 50 PRO A N 3
ATOM 2171 C CA . PRO A 1 50 ? 19.184 -18.795 -6.602 1.00 0.00 50 PRO A CA 3
ATOM 2172 C C . PRO A 1 50 ? 18.719 -19.849 -5.634 1.00 0.00 50 PRO A C 3
ATOM 2173 O O . PRO A 1 50 ? 18.750 -19.578 -4.402 1.00 0.00 50 PRO A O 3
ATOM 2185 N N . SER A 1 1 ? 11.025 -29.764 5.508 1.00 0.00 1 SER A N 4
ATOM 2186 C CA . SER A 1 1 ? 10.035 -29.179 6.462 1.00 0.00 1 SER A CA 4
ATOM 2187 C C . SER A 1 1 ? 10.623 -27.972 7.144 1.00 0.00 1 SER A C 4
ATOM 2188 O O . SER A 1 1 ? 10.794 -27.951 8.363 1.00 0.00 1 SER A O 4
ATOM 2198 N N . SER A 1 2 ? 10.947 -26.929 6.350 1.00 0.00 2 SER A N 4
ATOM 2199 C CA . SER A 1 2 ? 11.515 -25.736 6.922 1.00 0.00 2 SER A CA 4
ATOM 2200 C C . SER A 1 2 ? 11.151 -24.601 6.014 1.00 0.00 2 SER A C 4
ATOM 2201 O O . SER A 1 2 ? 11.067 -24.765 4.797 1.00 0.00 2 SER A O 4
ATOM 2209 N N . THR A 1 3 ? 10.921 -23.409 6.603 1.00 0.00 3 THR A N 4
ATOM 2210 C CA . THR A 1 3 ? 10.566 -22.265 5.806 1.00 0.00 3 THR A CA 4
ATOM 2211 C C . THR A 1 3 ? 11.847 -21.743 5.195 1.00 0.00 3 THR A C 4
ATOM 2212 O O . THR A 1 3 ? 12.844 -21.525 5.880 1.00 0.00 3 THR A O 4
ATOM 2223 N N . PRO A 1 4 ? 11.811 -21.543 3.887 1.00 0.00 4 PRO A N 4
ATOM 2224 C CA . PRO A 1 4 ? 12.970 -21.040 3.137 1.00 0.00 4 PRO A CA 4
ATOM 2225 C C . PRO A 1 4 ? 13.353 -19.649 3.539 1.00 0.00 4 PRO A C 4
ATOM 2226 O O . PRO A 1 4 ? 14.452 -19.417 4.036 1.00 0.00 4 PRO A O 4
ATOM 2237 N N . ASP A 1 5 ? 12.441 -18.689 3.324 1.00 0.00 5 ASP A N 4
ATOM 2238 C CA . ASP A 1 5 ? 12.731 -17.337 3.678 1.00 0.00 5 ASP A CA 4
ATOM 2239 C C . ASP A 1 5 ? 11.418 -16.595 3.725 1.00 0.00 5 ASP A C 4
ATOM 2240 O O . ASP A 1 5 ? 10.440 -17.072 4.296 1.00 0.00 5 ASP A O 4
ATOM 2249 N N . GLY A 1 6 ? 11.386 -15.402 3.113 1.00 0.00 6 GLY A N 4
ATOM 2250 C CA . GLY A 1 6 ? 10.174 -14.614 3.112 1.00 0.00 6 GLY A CA 4
ATOM 2251 C C . GLY A 1 6 ? 10.368 -13.496 2.125 1.00 0.00 6 GLY A C 4
ATOM 2252 O O . GLY A 1 6 ? 9.416 -13.024 1.517 1.00 0.00 6 GLY A O 4
ATOM 2256 N N . THR A 1 7 ? 11.634 -13.044 1.957 1.00 0.00 7 THR A N 4
ATOM 2257 C CA . THR A 1 7 ? 11.907 -11.969 1.016 1.00 0.00 7 THR A CA 4
ATOM 2258 C C . THR A 1 7 ? 12.424 -12.620 -0.224 1.00 0.00 7 THR A C 4
ATOM 2259 O O . THR A 1 7 ? 12.194 -12.158 -1.334 1.00 0.00 7 THR A O 4
ATOM 2270 N N . TRP A 1 8 ? 13.142 -13.720 -0.035 1.00 0.00 8 TRP A N 4
ATOM 2271 C CA . TRP A 1 8 ? 13.689 -14.446 -1.138 1.00 0.00 8 TRP A CA 4
ATOM 2272 C C . TRP A 1 8 ? 12.525 -14.942 -1.997 1.00 0.00 8 TRP A C 4
ATOM 2273 O O . TRP A 1 8 ? 12.614 -14.981 -3.218 1.00 0.00 8 TRP A O 4
ATOM 2294 N N . VAL A 1 9 ? 11.417 -15.327 -1.345 1.00 0.00 9 VAL A N 4
ATOM 2295 C CA . VAL A 1 9 ? 10.265 -15.828 -2.079 1.00 0.00 9 VAL A CA 4
ATOM 2296 C C . VAL A 1 9 ? 9.640 -14.678 -2.833 1.00 0.00 9 VAL A C 4
ATOM 2297 O O . VAL A 1 9 ? 8.978 -14.878 -3.847 1.00 0.00 9 VAL A O 4
ATOM 2310 N N . LYS A 1 10 ? 9.839 -13.446 -2.347 1.00 0.00 10 LYS A N 4
ATOM 2311 C CA . LYS A 1 10 ? 9.261 -12.303 -3.027 1.00 0.00 10 LYS A CA 4
ATOM 2312 C C . LYS A 1 10 ? 9.902 -12.227 -4.387 1.00 0.00 10 LYS A C 4
ATOM 2313 O O . LYS A 1 10 ? 9.338 -11.672 -5.316 1.00 0.00 10 LYS A O 4
ATOM 2332 N N . CYS A 1 11 ? 11.117 -12.798 -4.512 1.00 0.00 11 CYS A N 4
ATOM 2333 C CA . CYS A 1 11 ? 11.803 -12.785 -5.782 1.00 0.00 11 CYS A CA 4
ATOM 2334 C C . CYS A 1 11 ? 11.130 -13.807 -6.644 1.00 0.00 11 CYS A C 4
ATOM 2335 O O . CYS A 1 11 ? 10.901 -13.586 -7.831 1.00 0.00 11 CYS A O 4
ATOM 2342 N N . ARG A 1 12 ? 10.803 -14.963 -6.043 1.00 0.00 12 ARG A N 4
ATOM 2343 C CA . ARG A 1 12 ? 10.155 -16.008 -6.772 1.00 0.00 12 ARG A CA 4
ATOM 2344 C C . ARG A 1 12 ? 8.895 -15.442 -7.336 1.00 0.00 12 ARG A C 4
ATOM 2345 O O . ARG A 1 12 ? 8.566 -15.654 -8.493 1.00 0.00 12 ARG A O 4
ATOM 2366 N N . HIS A 1 13 ? 8.171 -14.704 -6.506 1.00 0.00 13 HIS A N 4
ATOM 2367 C CA . HIS A 1 13 ? 6.917 -14.115 -6.939 1.00 0.00 13 HIS A CA 4
ATOM 2368 C C . HIS A 1 13 ? 7.222 -12.989 -7.916 1.00 0.00 13 HIS A C 4
ATOM 2369 O O . HIS A 1 13 ? 6.515 -12.803 -8.901 1.00 0.00 13 HIS A O 4
ATOM 2383 N N . ASP A 1 14 ? 8.282 -12.221 -7.644 1.00 0.00 14 ASP A N 4
ATOM 2384 C CA . ASP A 1 14 ? 8.630 -11.102 -8.520 1.00 0.00 14 ASP A CA 4
ATOM 2385 C C . ASP A 1 14 ? 8.882 -11.636 -9.919 1.00 0.00 14 ASP A C 4
ATOM 2386 O O . ASP A 1 14 ? 8.302 -11.160 -10.879 1.00 0.00 14 ASP A O 4
ATOM 2395 N N . CYS A 1 15 ? 9.755 -12.646 -10.046 1.00 0.00 15 CYS A N 4
ATOM 2396 C CA . CYS A 1 15 ? 10.055 -13.183 -11.367 1.00 0.00 15 CYS A CA 4
ATOM 2397 C C . CYS A 1 15 ? 8.852 -13.927 -11.840 1.00 0.00 15 CYS A C 4
ATOM 2398 O O . CYS A 1 15 ? 8.629 -14.058 -13.030 1.00 0.00 15 CYS A O 4
ATOM 2405 N N . PHE A 1 16 ? 8.050 -14.435 -10.902 1.00 0.00 16 PHE A N 4
ATOM 2406 C CA . PHE A 1 16 ? 6.871 -15.178 -11.280 1.00 0.00 16 PHE A CA 4
ATOM 2407 C C . PHE A 1 16 ? 5.965 -14.261 -12.044 1.00 0.00 16 PHE A C 4
ATOM 2408 O O . PHE A 1 16 ? 5.476 -14.607 -13.101 1.00 0.00 16 PHE A O 4
ATOM 2425 N N . THR A 1 17 ? 5.726 -13.062 -11.505 1.00 0.00 17 THR A N 4
ATOM 2426 C CA . THR A 1 17 ? 4.843 -12.125 -12.183 1.00 0.00 17 THR A CA 4
ATOM 2427 C C . THR A 1 17 ? 5.466 -11.783 -13.510 1.00 0.00 17 THR A C 4
ATOM 2428 O O . THR A 1 17 ? 4.774 -11.644 -14.510 1.00 0.00 17 THR A O 4
ATOM 2439 N N . LYS A 1 18 ? 6.800 -11.637 -13.533 1.00 0.00 18 LYS A N 4
ATOM 2440 C CA . LYS A 1 18 ? 7.479 -11.314 -14.779 1.00 0.00 18 LYS A CA 4
ATOM 2441 C C . LYS A 1 18 ? 7.286 -12.481 -15.710 1.00 0.00 18 LYS A C 4
ATOM 2442 O O . LYS A 1 18 ? 7.228 -12.319 -16.928 1.00 0.00 18 LYS A O 4
ATOM 2461 N N . TYR A 1 19 ? 7.188 -13.686 -15.138 1.00 0.00 19 TYR A N 4
ATOM 2462 C CA . TYR A 1 19 ? 7.022 -14.865 -15.939 1.00 0.00 19 TYR A CA 4
ATOM 2463 C C . TYR A 1 19 ? 5.612 -14.882 -16.453 1.00 0.00 19 TYR A C 4
ATOM 2464 O O . TYR A 1 19 ? 5.375 -15.084 -17.638 1.00 0.00 19 TYR A O 4
ATOM 2482 N N . LYS A 1 20 ? 4.646 -14.688 -15.552 1.00 0.00 20 LYS A N 4
ATOM 2483 C CA . LYS A 1 20 ? 3.263 -14.693 -15.952 1.00 0.00 20 LYS A CA 4
ATOM 2484 C C . LYS A 1 20 ? 3.099 -13.629 -16.982 1.00 0.00 20 LYS A C 4
ATOM 2485 O O . LYS A 1 20 ? 2.362 -13.789 -17.944 1.00 0.00 20 LYS A O 4
ATOM 2504 N N . SER A 1 21 ? 3.797 -12.513 -16.788 1.00 0.00 21 SER A N 4
ATOM 2505 C CA . SER A 1 21 ? 3.710 -11.417 -17.741 1.00 0.00 21 SER A CA 4
ATOM 2506 C C . SER A 1 21 ? 4.253 -11.922 -19.060 1.00 0.00 21 SER A C 4
ATOM 2507 O O . SER A 1 21 ? 3.785 -11.538 -20.125 1.00 0.00 21 SER A O 4
ATOM 2515 N N . CYS A 1 22 ? 5.273 -12.799 -18.991 1.00 0.00 22 CYS A N 4
ATOM 2516 C CA . CYS A 1 22 ? 5.869 -13.338 -20.201 1.00 0.00 22 CYS A CA 4
ATOM 2517 C C . CYS A 1 22 ? 4.833 -14.203 -20.883 1.00 0.00 22 CYS A C 4
ATOM 2518 O O . CYS A 1 22 ? 4.717 -14.204 -22.103 1.00 0.00 22 CYS A O 4
ATOM 2525 N N . GLN A 1 23 ? 4.063 -14.962 -20.086 1.00 0.00 23 GLN A N 4
ATOM 2526 C CA . GLN A 1 23 ? 3.048 -15.832 -20.661 1.00 0.00 23 GLN A CA 4
ATOM 2527 C C . GLN A 1 23 ? 1.941 -14.956 -21.204 1.00 0.00 23 GLN A C 4
ATOM 2528 O O . GLN A 1 23 ? 1.190 -15.365 -22.088 1.00 0.00 23 GLN A O 4
ATOM 2542 N N . MET A 1 24 ? 1.825 -13.722 -20.672 1.00 0.00 24 MET A N 4
ATOM 2543 C CA . MET A 1 24 ? 0.790 -12.827 -21.136 1.00 0.00 24 MET A CA 4
ATOM 2544 C C . MET A 1 24 ? 1.304 -12.152 -22.363 1.00 0.00 24 MET A C 4
ATOM 2545 O O . MET A 1 24 ? 0.541 -11.583 -23.142 1.00 0.00 24 MET A O 4
ATOM 2559 N N . SER A 1 25 ? 2.624 -12.202 -22.553 1.00 0.00 25 SER A N 4
ATOM 2560 C CA . SER A 1 25 ? 3.213 -11.574 -23.710 1.00 0.00 25 SER A CA 4
ATOM 2561 C C . SER A 1 25 ? 2.841 -12.395 -24.908 1.00 0.00 25 SER A C 4
ATOM 2562 O O . SER A 1 25 ? 2.432 -13.549 -24.790 1.00 0.00 25 SER A O 4
ATOM 2570 N N . ASP A 1 26 ? 2.992 -11.799 -26.100 1.00 0.00 26 ASP A N 4
ATOM 2571 C CA . ASP A 1 26 ? 2.661 -12.497 -27.317 1.00 0.00 26 ASP A CA 4
ATOM 2572 C C . ASP A 1 26 ? 3.885 -13.242 -27.744 1.00 0.00 26 ASP A C 4
ATOM 2573 O O . ASP A 1 26 ? 3.974 -13.721 -28.870 1.00 0.00 26 ASP A O 4
ATOM 2582 N N . SER A 1 27 ? 4.862 -13.352 -26.837 1.00 0.00 27 SER A N 4
ATOM 2583 C CA . SER A 1 27 ? 6.081 -14.050 -27.165 1.00 0.00 27 SER A CA 4
ATOM 2584 C C . SER A 1 27 ? 5.797 -15.502 -27.026 1.00 0.00 27 SER A C 4
ATOM 2585 O O . SER A 1 27 ? 6.604 -16.344 -27.400 1.00 0.00 27 SER A O 4
ATOM 2593 N N . CYS A 1 28 ? 4.621 -15.824 -26.474 1.00 0.00 28 CYS A N 4
ATOM 2594 C CA . CYS A 1 28 ? 4.255 -17.197 -26.303 1.00 0.00 28 CYS A CA 4
ATOM 2595 C C . CYS A 1 28 ? 3.595 -17.628 -27.583 1.00 0.00 28 CYS A C 4
ATOM 2596 O O . CYS A 1 28 ? 2.373 -17.700 -27.673 1.00 0.00 28 CYS A O 4
ATOM 2603 N N . HIS A 1 29 ? 4.419 -17.922 -28.611 1.00 0.00 29 HIS A N 4
ATOM 2604 C CA . HIS A 1 29 ? 3.872 -18.339 -29.885 1.00 0.00 29 HIS A CA 4
ATOM 2605 C C . HIS A 1 29 ? 3.683 -19.826 -29.828 1.00 0.00 29 HIS A C 4
ATOM 2606 O O . HIS A 1 29 ? 2.788 -20.372 -30.470 1.00 0.00 29 HIS A O 4
ATOM 2620 N N . ASP A 1 30 ? 4.539 -20.518 -29.046 1.00 0.00 30 ASP A N 4
ATOM 2621 C CA . ASP A 1 30 ? 4.424 -21.945 -28.952 1.00 0.00 30 ASP A CA 4
ATOM 2622 C C . ASP A 1 30 ? 4.624 -22.314 -27.509 1.00 0.00 30 ASP A C 4
ATOM 2623 O O . ASP A 1 30 ? 4.917 -21.465 -26.668 1.00 0.00 30 ASP A O 4
ATOM 2632 N N . GLU A 1 31 ? 4.467 -23.615 -27.203 1.00 0.00 31 GLU A N 4
ATOM 2633 C CA . GLU A 1 31 ? 4.632 -24.077 -25.840 1.00 0.00 31 GLU A CA 4
ATOM 2634 C C . GLU A 1 31 ? 6.081 -23.894 -25.469 1.00 0.00 31 GLU A C 4
ATOM 2635 O O . GLU A 1 31 ? 6.398 -23.534 -24.350 1.00 0.00 31 GLU A O 4
ATOM 2647 N N . GLN A 1 32 ? 6.990 -24.154 -26.432 1.00 0.00 32 GLN A N 4
ATOM 2648 C CA . GLN A 1 32 ? 8.407 -24.008 -26.164 1.00 0.00 32 GLN A CA 4
ATOM 2649 C C . GLN A 1 32 ? 8.669 -22.560 -25.868 1.00 0.00 32 GLN A C 4
ATOM 2650 O O . GLN A 1 32 ? 9.444 -22.228 -24.981 1.00 0.00 32 GLN A O 4
ATOM 2664 N N . SER A 1 33 ? 8.023 -21.667 -26.625 1.00 0.00 33 SER A N 4
ATOM 2665 C CA . SER A 1 33 ? 8.222 -20.244 -26.410 1.00 0.00 33 SER A CA 4
ATOM 2666 C C . SER A 1 33 ? 7.755 -19.923 -25.007 1.00 0.00 33 SER A C 4
ATOM 2667 O O . SER A 1 33 ? 8.390 -19.153 -24.292 1.00 0.00 33 SER A O 4
ATOM 2675 N N . CYS A 1 34 ? 6.615 -20.520 -24.592 1.00 0.00 34 CYS A N 4
ATOM 2676 C CA . CYS A 1 34 ? 6.102 -20.263 -23.251 1.00 0.00 34 CYS A CA 4
ATOM 2677 C C . CYS A 1 34 ? 7.039 -20.931 -22.272 1.00 0.00 34 CYS A C 4
ATOM 2678 O O . CYS A 1 34 ? 7.215 -20.467 -21.151 1.00 0.00 34 CYS A O 4
ATOM 2685 N N . HIS A 1 35 ? 7.654 -22.054 -22.693 1.00 0.00 35 HIS A N 4
ATOM 2686 C CA . HIS A 1 35 ? 8.571 -22.758 -21.818 1.00 0.00 35 HIS A CA 4
ATOM 2687 C C . HIS A 1 35 ? 9.751 -21.862 -21.589 1.00 0.00 35 HIS A C 4
ATOM 2688 O O . HIS A 1 35 ? 10.301 -21.819 -20.506 1.00 0.00 35 HIS A O 4
ATOM 2702 N N . GLN A 1 36 ? 10.162 -21.125 -22.638 1.00 0.00 36 GLN A N 4
ATOM 2703 C CA . GLN A 1 36 ? 11.302 -20.232 -22.510 1.00 0.00 36 GLN A CA 4
ATOM 2704 C C . GLN A 1 36 ? 10.977 -19.233 -21.447 1.00 0.00 36 GLN A C 4
ATOM 2705 O O . GLN A 1 36 ? 11.835 -18.831 -20.685 1.00 0.00 36 GLN A O 4
ATOM 2719 N N . CYS A 1 37 ? 9.716 -18.812 -21.390 1.00 0.00 37 CYS A N 4
ATOM 2720 C CA . CYS A 1 37 ? 9.310 -17.837 -20.389 1.00 0.00 37 CYS A CA 4
ATOM 2721 C C . CYS A 1 37 ? 9.516 -18.462 -19.043 1.00 0.00 37 CYS A C 4
ATOM 2722 O O . CYS A 1 37 ? 9.965 -17.813 -18.102 1.00 0.00 37 CYS A O 4
ATOM 2729 N N . HIS A 1 38 ? 9.189 -19.743 -18.941 1.00 0.00 38 HIS A N 4
ATOM 2730 C CA . HIS A 1 38 ? 9.328 -20.444 -17.682 1.00 0.00 38 HIS A CA 4
ATOM 2731 C C . HIS A 1 38 ? 10.790 -20.629 -17.422 1.00 0.00 38 HIS A C 4
ATOM 2732 O O . HIS A 1 38 ? 11.251 -20.528 -16.293 1.00 0.00 38 HIS A O 4
ATOM 2746 N N . VAL A 1 39 ? 11.536 -20.914 -18.469 1.00 0.00 39 VAL A N 4
ATOM 2747 C CA . VAL A 1 39 ? 12.953 -21.112 -18.328 1.00 0.00 39 VAL A CA 4
ATOM 2748 C C . VAL A 1 39 ? 13.555 -19.801 -17.900 1.00 0.00 39 VAL A C 4
ATOM 2749 O O . VAL A 1 39 ? 14.479 -19.765 -17.088 1.00 0.00 39 VAL A O 4
ATOM 2762 N N . LYS A 1 40 ? 13.036 -18.692 -18.449 1.00 0.00 40 LYS A N 4
ATOM 2763 C CA . LYS A 1 40 ? 13.560 -17.390 -18.086 1.00 0.00 40 LYS A CA 4
ATOM 2764 C C . LYS A 1 40 ? 13.255 -17.198 -16.643 1.00 0.00 40 LYS A C 4
ATOM 2765 O O . LYS A 1 40 ? 14.035 -16.631 -15.905 1.00 0.00 40 LYS A O 4
ATOM 2784 N N . HIS A 1 41 ? 12.077 -17.675 -16.224 1.00 0.00 41 HIS A N 4
ATOM 2785 C CA . HIS A 1 41 ? 11.684 -17.557 -14.844 1.00 0.00 41 HIS A CA 4
ATOM 2786 C C . HIS A 1 41 ? 12.651 -18.359 -14.031 1.00 0.00 41 HIS A C 4
ATOM 2787 O O . HIS A 1 41 ? 13.086 -17.937 -12.975 1.00 0.00 41 HIS A O 4
ATOM 2801 N N . THR A 1 42 ? 12.997 -19.550 -14.531 1.00 0.00 42 THR A N 4
ATOM 2802 C CA . THR A 1 42 ? 13.906 -20.406 -13.825 1.00 0.00 42 THR A CA 4
ATOM 2803 C C . THR A 1 42 ? 15.228 -19.670 -13.665 1.00 0.00 42 THR A C 4
ATOM 2804 O O . THR A 1 42 ? 15.804 -19.649 -12.589 1.00 0.00 42 THR A O 4
ATOM 2815 N N . ASP A 1 43 ? 15.717 -19.049 -14.751 1.00 0.00 43 ASP A N 4
ATOM 2816 C CA . ASP A 1 43 ? 16.992 -18.328 -14.680 1.00 0.00 43 ASP A CA 4
ATOM 2817 C C . ASP A 1 43 ? 16.784 -17.069 -13.851 1.00 0.00 43 ASP A C 4
ATOM 2818 O O . ASP A 1 43 ? 17.682 -16.626 -13.138 1.00 0.00 43 ASP A O 4
ATOM 2827 N N . CYS A 1 44 ? 15.589 -16.481 -13.946 1.00 0.00 44 CYS A N 4
ATOM 2828 C CA . CYS A 1 44 ? 15.298 -15.255 -13.202 1.00 0.00 44 CYS A CA 4
ATOM 2829 C C . CYS A 1 44 ? 15.293 -15.606 -11.763 1.00 0.00 44 CYS A C 4
ATOM 2830 O O . CYS A 1 44 ? 15.748 -14.845 -10.923 1.00 0.00 44 CYS A O 4
ATOM 2837 N N . VAL A 1 45 ? 14.773 -16.774 -11.460 1.00 0.00 45 VAL A N 4
ATOM 2838 C CA . VAL A 1 45 ? 14.695 -17.206 -10.107 1.00 0.00 45 VAL A CA 4
ATOM 2839 C C . VAL A 1 45 ? 16.061 -17.647 -9.675 1.00 0.00 45 VAL A C 4
ATOM 2840 O O . VAL A 1 45 ? 16.473 -17.400 -8.574 1.00 0.00 45 VAL A O 4
ATOM 2853 N N . ASN A 1 46 ? 16.767 -18.303 -10.554 1.00 0.00 46 ASN A N 4
ATOM 2854 C CA . ASN A 1 46 ? 18.082 -18.797 -10.219 1.00 0.00 46 ASN A CA 4
ATOM 2855 C C . ASN A 1 46 ? 18.991 -17.630 -9.898 1.00 0.00 46 ASN A C 4
ATOM 2856 O O . ASN A 1 46 ? 19.889 -17.750 -9.073 1.00 0.00 46 ASN A O 4
ATOM 2867 N N . THR A 1 47 ? 18.778 -16.496 -10.546 1.00 0.00 47 THR A N 4
ATOM 2868 C CA . THR A 1 47 ? 19.645 -15.354 -10.298 1.00 0.00 47 THR A CA 4
ATOM 2869 C C . THR A 1 47 ? 19.012 -14.480 -9.241 1.00 0.00 47 THR A C 4
ATOM 2870 O O . THR A 1 47 ? 19.684 -14.021 -8.318 1.00 0.00 47 THR A O 4
ATOM 2881 N N . GLY A 1 48 ? 17.708 -14.238 -9.360 1.00 0.00 48 GLY A N 4
ATOM 2882 C CA . GLY A 1 48 ? 17.036 -13.375 -8.409 1.00 0.00 48 GLY A CA 4
ATOM 2883 C C . GLY A 1 48 ? 16.932 -14.079 -7.067 1.00 0.00 48 GLY A C 4
ATOM 2884 O O . GLY A 1 48 ? 17.112 -13.457 -6.021 1.00 0.00 48 GLY A O 4
ATOM 2888 N N . CYS A 1 49 ? 16.637 -15.396 -7.072 1.00 0.00 49 CYS A N 4
ATOM 2889 C CA . CYS A 1 49 ? 16.483 -16.100 -5.808 1.00 0.00 49 CYS A CA 4
ATOM 2890 C C . CYS A 1 49 ? 16.904 -17.542 -6.006 1.00 0.00 49 CYS A C 4
ATOM 2891 O O . CYS A 1 49 ? 16.086 -18.461 -5.980 1.00 0.00 49 CYS A O 4
ATOM 2898 N N . PRO A 1 50 ? 18.194 -17.736 -6.199 1.00 0.00 50 PRO A N 4
ATOM 2899 C CA . PRO A 1 50 ? 18.773 -19.070 -6.400 1.00 0.00 50 PRO A CA 4
ATOM 2900 C C . PRO A 1 50 ? 18.264 -20.072 -5.401 1.00 0.00 50 PRO A C 4
ATOM 2901 O O . PRO A 1 50 ? 17.825 -21.172 -5.836 1.00 0.00 50 PRO A O 4
ATOM 2913 N N . SER A 1 1 ? 8.197 -28.235 4.107 1.00 0.00 1 SER A N 5
ATOM 2914 C CA . SER A 1 1 ? 8.011 -28.279 5.591 1.00 0.00 1 SER A CA 5
ATOM 2915 C C . SER A 1 1 ? 8.265 -26.920 6.187 1.00 0.00 1 SER A C 5
ATOM 2916 O O . SER A 1 1 ? 7.519 -26.457 7.048 1.00 0.00 1 SER A O 5
ATOM 2926 N N . SER A 1 2 ? 9.345 -26.252 5.728 1.00 0.00 2 SER A N 5
ATOM 2927 C CA . SER A 1 2 ? 9.661 -24.944 6.245 1.00 0.00 2 SER A CA 5
ATOM 2928 C C . SER A 1 2 ? 9.903 -24.057 5.065 1.00 0.00 2 SER A C 5
ATOM 2929 O O . SER A 1 2 ? 10.377 -24.505 4.021 1.00 0.00 2 SER A O 5
ATOM 2937 N N . THR A 1 3 ? 9.576 -22.756 5.211 1.00 0.00 3 THR A N 5
ATOM 2938 C CA . THR A 1 3 ? 9.777 -21.835 4.126 1.00 0.00 3 THR A CA 5
ATOM 2939 C C . THR A 1 3 ? 11.249 -21.481 4.120 1.00 0.00 3 THR A C 5
ATOM 2940 O O . THR A 1 3 ? 11.830 -21.130 5.147 1.00 0.00 3 THR A O 5
ATOM 2951 N N . PRO A 1 4 ? 11.851 -21.579 2.943 1.00 0.00 4 PRO A N 5
ATOM 2952 C CA . PRO A 1 4 ? 13.284 -21.272 2.756 1.00 0.00 4 PRO A CA 5
ATOM 2953 C C . PRO A 1 4 ? 13.664 -19.927 3.293 1.00 0.00 4 PRO A C 5
ATOM 2954 O O . PRO A 1 4 ? 14.704 -19.773 3.930 1.00 0.00 4 PRO A O 5
ATOM 2965 N N . ASP A 1 5 ? 12.819 -18.922 3.040 1.00 0.00 5 ASP A N 5
ATOM 2966 C CA . ASP A 1 5 ? 13.110 -17.603 3.518 1.00 0.00 5 ASP A CA 5
ATOM 2967 C C . ASP A 1 5 ? 11.797 -16.868 3.627 1.00 0.00 5 ASP A C 5
ATOM 2968 O O . ASP A 1 5 ? 10.824 -17.388 4.164 1.00 0.00 5 ASP A O 5
ATOM 2977 N N . GLY A 1 6 ? 11.762 -15.634 3.111 1.00 0.00 6 GLY A N 5
ATOM 2978 C CA . GLY A 1 6 ? 10.550 -14.852 3.176 1.00 0.00 6 GLY A CA 5
ATOM 2979 C C . GLY A 1 6 ? 10.699 -13.713 2.210 1.00 0.00 6 GLY A C 5
ATOM 2980 O O . GLY A 1 6 ? 9.725 -13.246 1.636 1.00 0.00 6 GLY A O 5
ATOM 2984 N N . THR A 1 7 ? 11.953 -13.235 2.021 1.00 0.00 7 THR A N 5
ATOM 2985 C CA . THR A 1 7 ? 12.184 -12.136 1.096 1.00 0.00 7 THR A CA 5
ATOM 2986 C C . THR A 1 7 ? 12.701 -12.745 -0.163 1.00 0.00 7 THR A C 5
ATOM 2987 O O . THR A 1 7 ? 12.427 -12.276 -1.261 1.00 0.00 7 THR A O 5
ATOM 2998 N N . TRP A 1 8 ? 13.469 -13.816 -0.009 1.00 0.00 8 TRP A N 5
ATOM 2999 C CA . TRP A 1 8 ? 14.023 -14.500 -1.137 1.00 0.00 8 TRP A CA 5
ATOM 3000 C C . TRP A 1 8 ? 12.862 -15.032 -1.978 1.00 0.00 8 TRP A C 5
ATOM 3001 O O . TRP A 1 8 ? 12.924 -15.045 -3.202 1.00 0.00 8 TRP A O 5
ATOM 3022 N N . VAL A 1 9 ? 11.788 -15.479 -1.310 1.00 0.00 9 VAL A N 5
ATOM 3023 C CA . VAL A 1 9 ? 10.645 -16.018 -2.028 1.00 0.00 9 VAL A CA 5
ATOM 3024 C C . VAL A 1 9 ? 9.952 -14.883 -2.745 1.00 0.00 9 VAL A C 5
ATOM 3025 O O . VAL A 1 9 ? 9.273 -15.094 -3.747 1.00 0.00 9 VAL A O 5
ATOM 3038 N N . LYS A 1 10 ? 10.111 -13.652 -2.242 1.00 0.00 10 LYS A N 5
ATOM 3039 C CA . LYS A 1 10 ? 9.469 -12.523 -2.887 1.00 0.00 10 LYS A CA 5
ATOM 3040 C C . LYS A 1 10 ? 10.071 -12.398 -4.261 1.00 0.00 10 LYS A C 5
ATOM 3041 O O . LYS A 1 10 ? 9.459 -11.859 -5.169 1.00 0.00 10 LYS A O 5
ATOM 3060 N N . CYS A 1 11 ? 11.309 -12.906 -4.423 1.00 0.00 11 CYS A N 5
ATOM 3061 C CA . CYS A 1 11 ? 11.962 -12.842 -5.708 1.00 0.00 11 CYS A CA 5
ATOM 3062 C C . CYS A 1 11 ? 11.318 -13.880 -6.571 1.00 0.00 11 CYS A C 5
ATOM 3063 O O . CYS A 1 11 ? 11.047 -13.649 -7.746 1.00 0.00 11 CYS A O 5
ATOM 3070 N N . ARG A 1 12 ? 11.065 -15.062 -5.984 1.00 0.00 12 ARG A N 5
ATOM 3071 C CA . ARG A 1 12 ? 10.449 -16.123 -6.716 1.00 0.00 12 ARG A CA 5
ATOM 3072 C C . ARG A 1 12 ? 9.151 -15.607 -7.241 1.00 0.00 12 ARG A C 5
ATOM 3073 O O . ARG A 1 12 ? 8.810 -15.811 -8.395 1.00 0.00 12 ARG A O 5
ATOM 3094 N N . HIS A 1 13 ? 8.413 -14.920 -6.380 1.00 0.00 13 HIS A N 5
ATOM 3095 C CA . HIS A 1 13 ? 7.123 -14.383 -6.775 1.00 0.00 13 HIS A CA 5
ATOM 3096 C C . HIS A 1 13 ? 7.353 -13.231 -7.742 1.00 0.00 13 HIS A C 5
ATOM 3097 O O . HIS A 1 13 ? 6.617 -13.063 -8.708 1.00 0.00 13 HIS A O 5
ATOM 3111 N N . ASP A 1 14 ? 8.383 -12.420 -7.481 1.00 0.00 14 ASP A N 5
ATOM 3112 C CA . ASP A 1 14 ? 8.661 -11.272 -8.346 1.00 0.00 14 ASP A CA 5
ATOM 3113 C C . ASP A 1 14 ? 8.899 -11.771 -9.761 1.00 0.00 14 ASP A C 5
ATOM 3114 O O . ASP A 1 14 ? 8.271 -11.307 -10.697 1.00 0.00 14 ASP A O 5
ATOM 3123 N N . CYS A 1 15 ? 9.813 -12.737 -9.926 1.00 0.00 15 CYS A N 5
ATOM 3124 C CA . CYS A 1 15 ? 10.102 -13.239 -11.264 1.00 0.00 15 CYS A CA 5
ATOM 3125 C C . CYS A 1 15 ? 8.925 -14.035 -11.715 1.00 0.00 15 CYS A C 5
ATOM 3126 O O . CYS A 1 15 ? 8.677 -14.162 -12.901 1.00 0.00 15 CYS A O 5
ATOM 3133 N N . PHE A 1 16 ? 8.176 -14.595 -10.765 1.00 0.00 16 PHE A N 5
ATOM 3134 C CA . PHE A 1 16 ? 7.026 -15.391 -11.121 1.00 0.00 16 PHE A CA 5
ATOM 3135 C C . PHE A 1 16 ? 6.053 -14.509 -11.843 1.00 0.00 16 PHE A C 5
ATOM 3136 O O . PHE A 1 16 ? 5.552 -14.862 -12.892 1.00 0.00 16 PHE A O 5
ATOM 3153 N N . THR A 1 17 ? 5.768 -13.334 -11.275 1.00 0.00 17 THR A N 5
ATOM 3154 C CA . THR A 1 17 ? 4.820 -12.432 -11.910 1.00 0.00 17 THR A CA 5
ATOM 3155 C C . THR A 1 17 ? 5.386 -12.033 -13.247 1.00 0.00 17 THR A C 5
ATOM 3156 O O . THR A 1 17 ? 4.657 -11.902 -14.223 1.00 0.00 17 THR A O 5
ATOM 3167 N N . LYS A 1 18 ? 6.710 -11.828 -13.307 1.00 0.00 18 LYS A N 5
ATOM 3168 C CA . LYS A 1 18 ? 7.335 -11.447 -14.565 1.00 0.00 18 LYS A CA 5
ATOM 3169 C C . LYS A 1 18 ? 7.189 -12.608 -15.510 1.00 0.00 18 LYS A C 5
ATOM 3170 O O . LYS A 1 18 ? 7.109 -12.432 -16.724 1.00 0.00 18 LYS A O 5
ATOM 3189 N N . TYR A 1 19 ? 7.154 -13.825 -14.954 1.00 0.00 19 TYR A N 5
ATOM 3190 C CA . TYR A 1 19 ? 7.034 -14.995 -15.771 1.00 0.00 19 TYR A CA 5
ATOM 3191 C C . TYR A 1 19 ? 5.611 -15.088 -16.244 1.00 0.00 19 TYR A C 5
ATOM 3192 O O . TYR A 1 19 ? 5.351 -15.297 -17.422 1.00 0.00 19 TYR A O 5
ATOM 3210 N N . LYS A 1 20 ? 4.666 -14.948 -15.316 1.00 0.00 20 LYS A N 5
ATOM 3211 C CA . LYS A 1 20 ? 3.273 -15.024 -15.676 1.00 0.00 20 LYS A CA 5
ATOM 3212 C C . LYS A 1 20 ? 3.017 -13.959 -16.687 1.00 0.00 20 LYS A C 5
ATOM 3213 O O . LYS A 1 20 ? 2.264 -14.153 -17.631 1.00 0.00 20 LYS A O 5
ATOM 3232 N N . SER A 1 21 ? 3.654 -12.805 -16.499 1.00 0.00 21 SER A N 5
ATOM 3233 C CA . SER A 1 21 ? 3.468 -11.703 -17.433 1.00 0.00 21 SER A CA 5
ATOM 3234 C C . SER A 1 21 ? 4.047 -12.135 -18.763 1.00 0.00 21 SER A C 5
ATOM 3235 O O . SER A 1 21 ? 3.615 -11.680 -19.818 1.00 0.00 21 SER A O 5
ATOM 3243 N N . CYS A 1 22 ? 5.051 -13.032 -18.719 1.00 0.00 22 CYS A N 5
ATOM 3244 C CA . CYS A 1 22 ? 5.673 -13.501 -19.942 1.00 0.00 22 CYS A CA 5
ATOM 3245 C C . CYS A 1 22 ? 4.682 -14.397 -20.643 1.00 0.00 22 CYS A C 5
ATOM 3246 O O . CYS A 1 22 ? 4.562 -14.373 -21.862 1.00 0.00 22 CYS A O 5
ATOM 3253 N N . GLN A 1 23 ? 3.953 -15.216 -19.864 1.00 0.00 23 GLN A N 5
ATOM 3254 C CA . GLN A 1 23 ? 2.980 -16.117 -20.459 1.00 0.00 23 GLN A CA 5
ATOM 3255 C C . GLN A 1 23 ? 1.832 -15.279 -20.970 1.00 0.00 23 GLN A C 5
ATOM 3256 O O . GLN A 1 23 ? 1.092 -15.699 -21.856 1.00 0.00 23 GLN A O 5
ATOM 3270 N N . MET A 1 24 ? 1.667 -14.065 -20.405 1.00 0.00 24 MET A N 5
ATOM 3271 C CA . MET A 1 24 ? 0.590 -13.206 -20.836 1.00 0.00 24 MET A CA 5
ATOM 3272 C C . MET A 1 24 ? 1.061 -12.485 -22.054 1.00 0.00 24 MET A C 5
ATOM 3273 O O . MET A 1 24 ? 0.266 -11.932 -22.812 1.00 0.00 24 MET A O 5
ATOM 3287 N N . SER A 1 25 ? 2.380 -12.474 -22.262 1.00 0.00 25 SER A N 5
ATOM 3288 C CA . SER A 1 25 ? 2.929 -11.797 -23.414 1.00 0.00 25 SER A CA 5
ATOM 3289 C C . SER A 1 25 ? 2.557 -12.600 -24.627 1.00 0.00 25 SER A C 5
ATOM 3290 O O . SER A 1 25 ? 2.193 -13.771 -24.532 1.00 0.00 25 SER A O 5
ATOM 3298 N N . ASP A 1 26 ? 2.659 -11.966 -25.804 1.00 0.00 26 ASP A N 5
ATOM 3299 C CA . ASP A 1 26 ? 2.323 -12.643 -27.033 1.00 0.00 26 ASP A CA 5
ATOM 3300 C C . ASP A 1 26 ? 3.560 -13.338 -27.507 1.00 0.00 26 ASP A C 5
ATOM 3301 O O . ASP A 1 26 ? 3.636 -13.790 -28.646 1.00 0.00 26 ASP A O 5
ATOM 3310 N N . SER A 1 27 ? 4.562 -13.436 -26.627 1.00 0.00 27 SER A N 5
ATOM 3311 C CA . SER A 1 27 ? 5.794 -14.086 -27.002 1.00 0.00 27 SER A CA 5
ATOM 3312 C C . SER A 1 27 ? 5.572 -15.548 -26.860 1.00 0.00 27 SER A C 5
ATOM 3313 O O . SER A 1 27 ? 6.399 -16.355 -27.265 1.00 0.00 27 SER A O 5
ATOM 3321 N N . CYS A 1 28 ? 4.428 -15.920 -26.272 1.00 0.00 28 CYS A N 5
ATOM 3322 C CA . CYS A 1 28 ? 4.125 -17.309 -26.096 1.00 0.00 28 CYS A CA 5
ATOM 3323 C C . CYS A 1 28 ? 3.430 -17.760 -27.349 1.00 0.00 28 CYS A C 5
ATOM 3324 O O . CYS A 1 28 ? 2.207 -17.875 -27.388 1.00 0.00 28 CYS A O 5
ATOM 3331 N N . HIS A 1 29 ? 4.219 -18.022 -28.411 1.00 0.00 29 HIS A N 5
ATOM 3332 C CA . HIS A 1 29 ? 3.637 -18.456 -29.663 1.00 0.00 29 HIS A CA 5
ATOM 3333 C C . HIS A 1 29 ? 3.499 -19.950 -29.600 1.00 0.00 29 HIS A C 5
ATOM 3334 O O . HIS A 1 29 ? 2.605 -20.527 -30.216 1.00 0.00 29 HIS A O 5
ATOM 3348 N N . ASP A 1 30 ? 4.400 -20.612 -28.843 1.00 0.00 30 ASP A N 5
ATOM 3349 C CA . ASP A 1 30 ? 4.337 -22.042 -28.744 1.00 0.00 30 ASP A CA 5
ATOM 3350 C C . ASP A 1 30 ? 4.616 -22.403 -27.312 1.00 0.00 30 ASP A C 5
ATOM 3351 O O . ASP A 1 30 ? 4.916 -21.544 -26.485 1.00 0.00 30 ASP A O 5
ATOM 3360 N N . GLU A 1 31 ? 4.518 -23.708 -27.001 1.00 0.00 31 GLU A N 5
ATOM 3361 C CA . GLU A 1 31 ? 4.762 -24.163 -25.648 1.00 0.00 31 GLU A CA 5
ATOM 3362 C C . GLU A 1 31 ? 6.219 -23.927 -25.343 1.00 0.00 31 GLU A C 5
ATOM 3363 O O . GLU A 1 31 ? 6.572 -23.561 -24.238 1.00 0.00 31 GLU A O 5
ATOM 3375 N N . GLN A 1 32 ? 7.091 -24.149 -26.347 1.00 0.00 32 GLN A N 5
ATOM 3376 C CA . GLN A 1 32 ? 8.513 -23.950 -26.143 1.00 0.00 32 GLN A CA 5
ATOM 3377 C C . GLN A 1 32 ? 8.732 -22.495 -25.843 1.00 0.00 32 GLN A C 5
ATOM 3378 O O . GLN A 1 32 ? 9.533 -22.140 -24.987 1.00 0.00 32 GLN A O 5
ATOM 3392 N N . SER A 1 33 ? 8.017 -21.622 -26.561 1.00 0.00 33 SER A N 5
ATOM 3393 C CA . SER A 1 33 ? 8.170 -20.195 -26.339 1.00 0.00 33 SER A CA 5
ATOM 3394 C C . SER A 1 33 ? 7.752 -19.904 -24.913 1.00 0.00 33 SER A C 5
ATOM 3395 O O . SER A 1 33 ? 8.389 -19.119 -24.218 1.00 0.00 33 SER A O 5
ATOM 3403 N N . CYS A 1 34 ? 6.653 -20.546 -24.457 1.00 0.00 34 CYS A N 5
ATOM 3404 C CA . CYS A 1 34 ? 6.189 -20.321 -23.094 1.00 0.00 34 CYS A CA 5
ATOM 3405 C C . CYS A 1 34 ? 7.189 -20.967 -22.162 1.00 0.00 34 CYS A C 5
ATOM 3406 O O . CYS A 1 34 ? 7.384 -20.517 -21.038 1.00 0.00 34 CYS A O 5
ATOM 3413 N N . HIS A 1 35 ? 7.836 -22.053 -22.627 1.00 0.00 35 HIS A N 5
ATOM 3414 C CA . HIS A 1 35 ? 8.813 -22.733 -21.800 1.00 0.00 35 HIS A CA 5
ATOM 3415 C C . HIS A 1 35 ? 9.960 -21.790 -21.596 1.00 0.00 35 HIS A C 5
ATOM 3416 O O . HIS A 1 35 ? 10.546 -21.741 -20.532 1.00 0.00 35 HIS A O 5
ATOM 3430 N N . GLN A 1 36 ? 10.300 -21.018 -22.644 1.00 0.00 36 GLN A N 5
ATOM 3431 C CA . GLN A 1 36 ? 11.402 -20.079 -22.540 1.00 0.00 36 GLN A CA 5
ATOM 3432 C C . GLN A 1 36 ? 11.070 -19.112 -21.450 1.00 0.00 36 GLN A C 5
ATOM 3433 O O . GLN A 1 36 ? 11.932 -18.685 -20.709 1.00 0.00 36 GLN A O 5
ATOM 3447 N N . CYS A 1 37 ? 9.792 -18.747 -21.347 1.00 0.00 37 CYS A N 5
ATOM 3448 C CA . CYS A 1 37 ? 9.377 -17.808 -20.315 1.00 0.00 37 CYS A CA 5
ATOM 3449 C C . CYS A 1 37 ? 9.645 -18.446 -18.988 1.00 0.00 37 CYS A C 5
ATOM 3450 O O . CYS A 1 37 ? 10.091 -17.796 -18.049 1.00 0.00 37 CYS A O 5
ATOM 3457 N N . HIS A 1 38 ? 9.376 -19.740 -18.902 1.00 0.00 38 HIS A N 5
ATOM 3458 C CA . HIS A 1 38 ? 9.579 -20.456 -17.660 1.00 0.00 38 HIS A CA 5
ATOM 3459 C C . HIS A 1 38 ? 11.054 -20.575 -17.441 1.00 0.00 38 HIS A C 5
ATOM 3460 O O . HIS A 1 38 ? 11.540 -20.471 -16.322 1.00 0.00 38 HIS A O 5
ATOM 3474 N N . VAL A 1 39 ? 11.783 -20.808 -18.512 1.00 0.00 39 VAL A N 5
ATOM 3475 C CA . VAL A 1 39 ? 13.211 -20.939 -18.412 1.00 0.00 39 VAL A CA 5
ATOM 3476 C C . VAL A 1 39 ? 13.762 -19.607 -17.980 1.00 0.00 39 VAL A C 5
ATOM 3477 O O . VAL A 1 39 ? 14.705 -19.537 -17.193 1.00 0.00 39 VAL A O 5
ATOM 3490 N N . LYS A 1 40 ? 13.177 -18.515 -18.500 1.00 0.00 40 LYS A N 5
ATOM 3491 C CA . LYS A 1 40 ? 13.648 -17.195 -18.132 1.00 0.00 40 LYS A CA 5
ATOM 3492 C C . LYS A 1 40 ? 13.369 -17.035 -16.679 1.00 0.00 40 LYS A C 5
ATOM 3493 O O . LYS A 1 40 ? 14.141 -16.441 -15.953 1.00 0.00 40 LYS A O 5
ATOM 3512 N N . HIS A 1 41 ? 12.226 -17.572 -16.239 1.00 0.00 41 HIS A N 5
ATOM 3513 C CA . HIS A 1 41 ? 11.862 -17.490 -14.849 1.00 0.00 41 HIS A CA 5
ATOM 3514 C C . HIS A 1 41 ? 12.886 -18.254 -14.071 1.00 0.00 41 HIS A C 5
ATOM 3515 O O . HIS A 1 41 ? 13.324 -17.829 -13.017 1.00 0.00 41 HIS A O 5
ATOM 3529 N N . THR A 1 42 ? 13.279 -19.420 -14.598 1.00 0.00 42 THR A N 5
ATOM 3530 C CA . THR A 1 42 ? 14.246 -20.241 -13.927 1.00 0.00 42 THR A CA 5
ATOM 3531 C C . THR A 1 42 ? 15.533 -19.442 -13.785 1.00 0.00 42 THR A C 5
ATOM 3532 O O . THR A 1 42 ? 16.135 -19.409 -12.723 1.00 0.00 42 THR A O 5
ATOM 3543 N N . ASP A 1 43 ? 15.964 -18.780 -14.873 1.00 0.00 43 ASP A N 5
ATOM 3544 C CA . ASP A 1 43 ? 17.202 -17.997 -14.819 1.00 0.00 43 ASP A CA 5
ATOM 3545 C C . ASP A 1 43 ? 16.953 -16.761 -13.968 1.00 0.00 43 ASP A C 5
ATOM 3546 O O . ASP A 1 43 ? 17.844 -16.284 -13.269 1.00 0.00 43 ASP A O 5
ATOM 3555 N N . CYS A 1 44 ? 15.728 -16.232 -14.027 1.00 0.00 44 CYS A N 5
ATOM 3556 C CA . CYS A 1 44 ? 15.394 -15.033 -13.259 1.00 0.00 44 CYS A CA 5
ATOM 3557 C C . CYS A 1 44 ? 15.442 -15.403 -11.825 1.00 0.00 44 CYS A C 5
ATOM 3558 O O . CYS A 1 44 ? 15.878 -14.633 -10.985 1.00 0.00 44 CYS A O 5
ATOM 3565 N N . VAL A 1 45 ? 14.989 -16.600 -11.528 1.00 0.00 45 VAL A N 5
ATOM 3566 C CA . VAL A 1 45 ? 14.965 -17.056 -10.182 1.00 0.00 45 VAL A CA 5
ATOM 3567 C C . VAL A 1 45 ? 16.360 -17.437 -9.790 1.00 0.00 45 VAL A C 5
ATOM 3568 O O . VAL A 1 45 ? 16.788 -17.181 -8.696 1.00 0.00 45 VAL A O 5
ATOM 3581 N N . ASN A 1 46 ? 17.075 -18.046 -10.695 1.00 0.00 46 ASN A N 5
ATOM 3582 C CA . ASN A 1 46 ? 18.421 -18.479 -10.398 1.00 0.00 46 ASN A CA 5
ATOM 3583 C C . ASN A 1 46 ? 19.279 -17.273 -10.078 1.00 0.00 46 ASN A C 5
ATOM 3584 O O . ASN A 1 46 ? 20.202 -17.361 -9.277 1.00 0.00 46 ASN A O 5
ATOM 3595 N N . THR A 1 47 ? 18.995 -16.139 -10.701 1.00 0.00 47 THR A N 5
ATOM 3596 C CA . THR A 1 47 ? 19.810 -14.958 -10.452 1.00 0.00 47 THR A CA 5
ATOM 3597 C C . THR A 1 47 ? 19.159 -14.134 -9.368 1.00 0.00 47 THR A C 5
ATOM 3598 O O . THR A 1 47 ? 19.828 -13.656 -8.453 1.00 0.00 47 THR A O 5
ATOM 3609 N N . GLY A 1 48 ? 17.843 -13.955 -9.455 1.00 0.00 48 GLY A N 5
ATOM 3610 C CA . GLY A 1 48 ? 17.149 -13.143 -8.476 1.00 0.00 48 GLY A CA 5
ATOM 3611 C C . GLY A 1 48 ? 17.111 -13.871 -7.144 1.00 0.00 48 GLY A C 5
ATOM 3612 O O . GLY A 1 48 ? 17.283 -13.256 -6.092 1.00 0.00 48 GLY A O 5
ATOM 3616 N N . CYS A 1 49 ? 16.880 -15.200 -7.163 1.00 0.00 49 CYS A N 5
ATOM 3617 C CA . CYS A 1 49 ? 16.790 -15.931 -5.907 1.00 0.00 49 CYS A CA 5
ATOM 3618 C C . CYS A 1 49 ? 17.273 -17.348 -6.138 1.00 0.00 49 CYS A C 5
ATOM 3619 O O . CYS A 1 49 ? 16.500 -18.304 -6.108 1.00 0.00 49 CYS A O 5
ATOM 3626 N N . PRO A 1 50 ? 18.564 -17.477 -6.364 1.00 0.00 50 PRO A N 5
ATOM 3627 C CA . PRO A 1 50 ? 19.201 -18.779 -6.599 1.00 0.00 50 PRO A CA 5
ATOM 3628 C C . PRO A 1 50 ? 18.761 -19.819 -5.607 1.00 0.00 50 PRO A C 5
ATOM 3629 O O . PRO A 1 50 ? 18.817 -19.531 -4.378 1.00 0.00 50 PRO A O 5
ATOM 3641 N N . SER A 1 1 ? 11.051 -29.749 6.017 1.00 0.00 1 SER A N 6
ATOM 3642 C CA . SER A 1 1 ? 9.906 -28.957 6.561 1.00 0.00 1 SER A CA 6
ATOM 3643 C C . SER A 1 1 ? 10.414 -27.714 7.246 1.00 0.00 1 SER A C 6
ATOM 3644 O O . SER A 1 1 ? 10.207 -27.520 8.443 1.00 0.00 1 SER A O 6
ATOM 3654 N N . SER A 1 2 ? 11.102 -26.841 6.478 1.00 0.00 2 SER A N 6
ATOM 3655 C CA . SER A 1 2 ? 11.623 -25.624 7.054 1.00 0.00 2 SER A CA 6
ATOM 3656 C C . SER A 1 2 ? 11.245 -24.506 6.133 1.00 0.00 2 SER A C 6
ATOM 3657 O O . SER A 1 2 ? 11.148 -24.690 4.920 1.00 0.00 2 SER A O 6
ATOM 3665 N N . THR A 1 3 ? 11.021 -23.305 6.706 1.00 0.00 3 THR A N 6
ATOM 3666 C CA . THR A 1 3 ? 10.654 -22.175 5.896 1.00 0.00 3 THR A CA 6
ATOM 3667 C C . THR A 1 3 ? 11.929 -21.649 5.275 1.00 0.00 3 THR A C 6
ATOM 3668 O O . THR A 1 3 ? 12.923 -21.406 5.956 1.00 0.00 3 THR A O 6
ATOM 3679 N N . PRO A 1 4 ? 11.892 -21.473 3.964 1.00 0.00 4 PRO A N 6
ATOM 3680 C CA . PRO A 1 4 ? 13.046 -20.970 3.204 1.00 0.00 4 PRO A CA 6
ATOM 3681 C C . PRO A 1 4 ? 13.422 -19.574 3.591 1.00 0.00 4 PRO A C 6
ATOM 3682 O O . PRO A 1 4 ? 14.519 -19.331 4.088 1.00 0.00 4 PRO A O 6
ATOM 3693 N N . ASP A 1 5 ? 12.507 -18.620 3.364 1.00 0.00 5 ASP A N 6
ATOM 3694 C CA . ASP A 1 5 ? 12.789 -17.264 3.703 1.00 0.00 5 ASP A CA 6
ATOM 3695 C C . ASP A 1 5 ? 11.471 -16.529 3.748 1.00 0.00 5 ASP A C 6
ATOM 3696 O O . ASP A 1 5 ? 10.499 -17.005 4.326 1.00 0.00 5 ASP A O 6
ATOM 3705 N N . GLY A 1 6 ? 11.430 -15.343 3.122 1.00 0.00 6 GLY A N 6
ATOM 3706 C CA . GLY A 1 6 ? 10.213 -14.562 3.118 1.00 0.00 6 GLY A CA 6
ATOM 3707 C C . GLY A 1 6 ? 10.397 -13.452 2.121 1.00 0.00 6 GLY A C 6
ATOM 3708 O O . GLY A 1 6 ? 9.440 -12.989 1.514 1.00 0.00 6 GLY A O 6
ATOM 3712 N N . THR A 1 7 ? 11.660 -12.995 1.943 1.00 0.00 7 THR A N 6
ATOM 3713 C CA . THR A 1 7 ? 11.924 -11.927 0.991 1.00 0.00 7 THR A CA 6
ATOM 3714 C C . THR A 1 7 ? 12.438 -12.585 -0.244 1.00 0.00 7 THR A C 6
ATOM 3715 O O . THR A 1 7 ? 12.199 -12.133 -1.358 1.00 0.00 7 THR A O 6
ATOM 3726 N N . TRP A 1 8 ? 13.164 -13.679 -0.052 1.00 0.00 8 TRP A N 6
ATOM 3727 C CA . TRP A 1 8 ? 13.710 -14.411 -1.151 1.00 0.00 8 TRP A CA 6
ATOM 3728 C C . TRP A 1 8 ? 12.544 -14.923 -1.999 1.00 0.00 8 TRP A C 6
ATOM 3729 O O . TRP A 1 8 ? 12.628 -14.974 -3.220 1.00 0.00 8 TRP A O 6
ATOM 3750 N N . VAL A 1 9 ? 11.442 -15.308 -1.337 1.00 0.00 9 VAL A N 6
ATOM 3751 C CA . VAL A 1 9 ? 10.290 -15.824 -2.061 1.00 0.00 9 VAL A CA 6
ATOM 3752 C C . VAL A 1 9 ? 9.653 -14.684 -2.822 1.00 0.00 9 VAL A C 6
ATOM 3753 O O . VAL A 1 9 ? 8.987 -14.898 -3.832 1.00 0.00 9 VAL A O 6
ATOM 3766 N N . LYS A 1 10 ? 9.846 -13.447 -2.348 1.00 0.00 10 LYS A N 6
ATOM 3767 C CA . LYS A 1 10 ? 9.257 -12.313 -3.036 1.00 0.00 10 LYS A CA 6
ATOM 3768 C C . LYS A 1 10 ? 9.889 -12.246 -4.401 1.00 0.00 10 LYS A C 6
ATOM 3769 O O . LYS A 1 10 ? 9.316 -11.706 -5.334 1.00 0.00 10 LYS A O 6
ATOM 3788 N N . CYS A 1 11 ? 11.108 -12.807 -4.528 1.00 0.00 11 CYS A N 6
ATOM 3789 C CA . CYS A 1 11 ? 11.787 -12.802 -5.801 1.00 0.00 11 CYS A CA 6
ATOM 3790 C C . CYS A 1 11 ? 11.118 -13.836 -6.650 1.00 0.00 11 CYS A C 6
ATOM 3791 O O . CYS A 1 11 ? 10.878 -13.626 -7.837 1.00 0.00 11 CYS A O 6
ATOM 3798 N N . ARG A 1 12 ? 10.807 -14.991 -6.039 1.00 0.00 12 ARG A N 6
ATOM 3799 C CA . ARG A 1 12 ? 10.165 -16.048 -6.756 1.00 0.00 12 ARG A CA 6
ATOM 3800 C C . ARG A 1 12 ? 8.897 -15.499 -7.318 1.00 0.00 12 ARG A C 6
ATOM 3801 O O . ARG A 1 12 ? 8.565 -15.723 -8.473 1.00 0.00 12 ARG A O 6
ATOM 3822 N N . HIS A 1 13 ? 8.170 -14.761 -6.492 1.00 0.00 13 HIS A N 6
ATOM 3823 C CA . HIS A 1 13 ? 6.908 -14.189 -6.923 1.00 0.00 13 HIS A CA 6
ATOM 3824 C C . HIS A 1 13 ? 7.195 -13.068 -7.911 1.00 0.00 13 HIS A C 6
ATOM 3825 O O . HIS A 1 13 ? 6.482 -12.897 -8.895 1.00 0.00 13 HIS A O 6
ATOM 3839 N N . ASP A 1 14 ? 8.247 -12.285 -7.649 1.00 0.00 14 ASP A N 6
ATOM 3840 C CA . ASP A 1 14 ? 8.578 -11.168 -8.536 1.00 0.00 14 ASP A CA 6
ATOM 3841 C C . ASP A 1 14 ? 8.826 -11.707 -9.934 1.00 0.00 14 ASP A C 6
ATOM 3842 O O . ASP A 1 14 ? 8.233 -11.246 -10.892 1.00 0.00 14 ASP A O 6
ATOM 3851 N N . CYS A 1 15 ? 9.713 -12.706 -10.061 1.00 0.00 15 CYS A N 6
ATOM 3852 C CA . CYS A 1 15 ? 10.012 -13.246 -11.385 1.00 0.00 15 CYS A CA 6
ATOM 3853 C C . CYS A 1 15 ? 8.814 -14.006 -11.847 1.00 0.00 15 CYS A C 6
ATOM 3854 O O . CYS A 1 15 ? 8.584 -14.142 -13.036 1.00 0.00 15 CYS A O 6
ATOM 3861 N N . PHE A 1 16 ? 8.027 -14.524 -10.904 1.00 0.00 16 PHE A N 6
ATOM 3862 C CA . PHE A 1 16 ? 6.856 -15.283 -11.272 1.00 0.00 16 PHE A CA 6
ATOM 3863 C C . PHE A 1 16 ? 5.932 -14.380 -12.030 1.00 0.00 16 PHE A C 6
ATOM 3864 O O . PHE A 1 16 ? 5.442 -14.734 -13.086 1.00 0.00 16 PHE A O 6
ATOM 3881 N N . THR A 1 17 ? 5.677 -13.186 -11.490 1.00 0.00 17 THR A N 6
ATOM 3882 C CA . THR A 1 17 ? 4.773 -12.263 -12.161 1.00 0.00 17 THR A CA 6
ATOM 3883 C C . THR A 1 17 ? 5.382 -11.904 -13.491 1.00 0.00 17 THR A C 6
ATOM 3884 O O . THR A 1 17 ? 4.680 -11.768 -14.486 1.00 0.00 17 THR A O 6
ATOM 3895 N N . LYS A 1 18 ? 6.714 -11.740 -13.523 1.00 0.00 18 LYS A N 6
ATOM 3896 C CA . LYS A 1 18 ? 7.378 -11.399 -14.772 1.00 0.00 18 LYS A CA 6
ATOM 3897 C C . LYS A 1 18 ? 7.210 -12.566 -15.708 1.00 0.00 18 LYS A C 6
ATOM 3898 O O . LYS A 1 18 ? 7.160 -12.401 -16.925 1.00 0.00 18 LYS A O 6
ATOM 3917 N N . TYR A 1 19 ? 7.122 -13.773 -15.141 1.00 0.00 19 TYR A N 6
ATOM 3918 C CA . TYR A 1 19 ? 6.979 -14.951 -15.948 1.00 0.00 19 TYR A CA 6
ATOM 3919 C C . TYR A 1 19 ? 5.567 -15.005 -16.449 1.00 0.00 19 TYR A C 6
ATOM 3920 O O . TYR A 1 19 ? 5.324 -15.212 -17.632 1.00 0.00 19 TYR A O 6
ATOM 3938 N N . LYS A 1 20 ? 4.609 -14.834 -15.542 1.00 0.00 20 LYS A N 6
ATOM 3939 C CA . LYS A 1 20 ? 3.225 -14.875 -15.929 1.00 0.00 20 LYS A CA 6
ATOM 3940 C C . LYS A 1 20 ? 3.020 -13.814 -16.956 1.00 0.00 20 LYS A C 6
ATOM 3941 O O . LYS A 1 20 ? 2.291 -13.999 -17.921 1.00 0.00 20 LYS A O 6
ATOM 3960 N N . SER A 1 21 ? 3.675 -12.670 -16.760 1.00 0.00 21 SER A N 6
ATOM 3961 C CA . SER A 1 21 ? 3.535 -11.571 -17.708 1.00 0.00 21 SER A CA 6
ATOM 3962 C C . SER A 1 21 ? 4.176 -12.004 -19.009 1.00 0.00 21 SER A C 6
ATOM 3963 O O . SER A 1 21 ? 3.804 -11.538 -20.081 1.00 0.00 21 SER A O 6
ATOM 3971 N N . CYS A 1 22 ? 5.166 -12.912 -18.921 1.00 0.00 22 CYS A N 6
ATOM 3972 C CA . CYS A 1 22 ? 5.845 -13.380 -20.117 1.00 0.00 22 CYS A CA 6
ATOM 3973 C C . CYS A 1 22 ? 4.883 -14.253 -20.881 1.00 0.00 22 CYS A C 6
ATOM 3974 O O . CYS A 1 22 ? 4.812 -14.197 -22.103 1.00 0.00 22 CYS A O 6
ATOM 3981 N N . GLN A 1 23 ? 4.122 -15.086 -20.156 1.00 0.00 23 GLN A N 6
ATOM 3982 C CA . GLN A 1 23 ? 3.178 -15.970 -20.812 1.00 0.00 23 GLN A CA 6
ATOM 3983 C C . GLN A 1 23 ? 2.045 -15.122 -21.342 1.00 0.00 23 GLN A C 6
ATOM 3984 O O . GLN A 1 23 ? 1.343 -15.517 -22.270 1.00 0.00 23 GLN A O 6
ATOM 3998 N N . MET A 1 24 ? 1.852 -13.927 -20.748 1.00 0.00 24 MET A N 6
ATOM 3999 C CA . MET A 1 24 ? 0.788 -13.061 -21.195 1.00 0.00 24 MET A CA 6
ATOM 4000 C C . MET A 1 24 ? 1.299 -12.306 -22.375 1.00 0.00 24 MET A C 6
ATOM 4001 O O . MET A 1 24 ? 0.529 -11.728 -23.142 1.00 0.00 24 MET A O 6
ATOM 4015 N N . SER A 1 25 ? 2.623 -12.293 -22.541 1.00 0.00 25 SER A N 6
ATOM 4016 C CA . SER A 1 25 ? 3.209 -11.585 -23.655 1.00 0.00 25 SER A CA 6
ATOM 4017 C C . SER A 1 25 ? 2.881 -12.355 -24.900 1.00 0.00 25 SER A C 6
ATOM 4018 O O . SER A 1 25 ? 2.495 -13.522 -24.848 1.00 0.00 25 SER A O 6
ATOM 4026 N N . ASP A 1 26 ? 3.045 -11.697 -26.059 1.00 0.00 26 ASP A N 6
ATOM 4027 C CA . ASP A 1 26 ? 2.754 -12.343 -27.317 1.00 0.00 26 ASP A CA 6
ATOM 4028 C C . ASP A 1 26 ? 3.991 -13.074 -27.737 1.00 0.00 26 ASP A C 6
ATOM 4029 O O . ASP A 1 26 ? 4.107 -13.523 -28.874 1.00 0.00 26 ASP A O 6
ATOM 4038 N N . SER A 1 27 ? 4.946 -13.209 -26.810 1.00 0.00 27 SER A N 6
ATOM 4039 C CA . SER A 1 27 ? 6.175 -13.896 -27.131 1.00 0.00 27 SER A CA 6
ATOM 4040 C C . SER A 1 27 ? 5.893 -15.351 -27.021 1.00 0.00 27 SER A C 6
ATOM 4041 O O . SER A 1 27 ? 6.711 -16.183 -27.396 1.00 0.00 27 SER A O 6
ATOM 4049 N N . CYS A 1 28 ? 4.709 -15.688 -26.495 1.00 0.00 28 CYS A N 6
ATOM 4050 C CA . CYS A 1 28 ? 4.348 -17.065 -26.356 1.00 0.00 28 CYS A CA 6
ATOM 4051 C C . CYS A 1 28 ? 3.697 -17.473 -27.647 1.00 0.00 28 CYS A C 6
ATOM 4052 O O . CYS A 1 28 ? 2.476 -17.541 -27.748 1.00 0.00 28 CYS A O 6
ATOM 4059 N N . HIS A 1 29 ? 4.529 -17.753 -28.674 1.00 0.00 29 HIS A N 6
ATOM 4060 C CA . HIS A 1 29 ? 3.993 -18.148 -29.958 1.00 0.00 29 HIS A CA 6
ATOM 4061 C C . HIS A 1 29 ? 3.762 -19.629 -29.911 1.00 0.00 29 HIS A C 6
ATOM 4062 O O . HIS A 1 29 ? 2.883 -20.153 -30.594 1.00 0.00 29 HIS A O 6
ATOM 4076 N N . ASP A 1 30 ? 4.564 -20.343 -29.093 1.00 0.00 30 ASP A N 6
ATOM 4077 C CA . ASP A 1 30 ? 4.409 -21.766 -29.004 1.00 0.00 30 ASP A CA 6
ATOM 4078 C C . ASP A 1 30 ? 4.602 -22.147 -27.563 1.00 0.00 30 ASP A C 6
ATOM 4079 O O . ASP A 1 30 ? 4.920 -21.310 -26.720 1.00 0.00 30 ASP A O 6
ATOM 4088 N N . GLU A 1 31 ? 4.410 -23.444 -27.262 1.00 0.00 31 GLU A N 6
ATOM 4089 C CA . GLU A 1 31 ? 4.568 -23.916 -25.899 1.00 0.00 31 GLU A CA 6
ATOM 4090 C C . GLU A 1 31 ? 6.019 -23.762 -25.530 1.00 0.00 31 GLU A C 6
ATOM 4091 O O . GLU A 1 31 ? 6.345 -23.421 -24.409 1.00 0.00 31 GLU A O 6
ATOM 4103 N N . GLN A 1 32 ? 6.921 -24.029 -26.497 1.00 0.00 32 GLN A N 6
ATOM 4104 C CA . GLN A 1 32 ? 8.341 -23.910 -26.232 1.00 0.00 32 GLN A CA 6
ATOM 4105 C C . GLN A 1 32 ? 8.626 -22.471 -25.907 1.00 0.00 32 GLN A C 6
ATOM 4106 O O . GLN A 1 32 ? 9.408 -22.170 -25.015 1.00 0.00 32 GLN A O 6
ATOM 4120 N N . SER A 1 33 ? 7.991 -21.555 -26.645 1.00 0.00 33 SER A N 6
ATOM 4121 C CA . SER A 1 33 ? 8.212 -20.139 -26.401 1.00 0.00 33 SER A CA 6
ATOM 4122 C C . SER A 1 33 ? 7.752 -19.840 -24.989 1.00 0.00 33 SER A C 6
ATOM 4123 O O . SER A 1 33 ? 8.400 -19.095 -24.260 1.00 0.00 33 SER A O 6
ATOM 4131 N N . CYS A 1 34 ? 6.602 -20.425 -24.586 1.00 0.00 34 CYS A N 6
ATOM 4132 C CA . CYS A 1 34 ? 6.094 -20.186 -23.240 1.00 0.00 34 CYS A CA 6
ATOM 4133 C C . CYS A 1 34 ? 7.025 -20.885 -22.275 1.00 0.00 34 CYS A C 6
ATOM 4134 O O . CYS A 1 34 ? 7.211 -20.442 -21.146 1.00 0.00 34 CYS A O 6
ATOM 4141 N N . HIS A 1 35 ? 7.625 -22.008 -22.717 1.00 0.00 35 HIS A N 6
ATOM 4142 C CA . HIS A 1 35 ? 8.535 -22.737 -21.858 1.00 0.00 35 HIS A CA 6
ATOM 4143 C C . HIS A 1 35 ? 9.728 -21.860 -21.617 1.00 0.00 35 HIS A C 6
ATOM 4144 O O . HIS A 1 35 ? 10.281 -21.841 -20.535 1.00 0.00 35 HIS A O 6
ATOM 4158 N N . GLN A 1 36 ? 10.145 -21.113 -22.657 1.00 0.00 36 GLN A N 6
ATOM 4159 C CA . GLN A 1 36 ? 11.295 -20.238 -22.519 1.00 0.00 36 GLN A CA 6
ATOM 4160 C C . GLN A 1 36 ? 10.987 -19.253 -21.440 1.00 0.00 36 GLN A C 6
ATOM 4161 O O . GLN A 1 36 ? 11.847 -18.879 -20.671 1.00 0.00 36 GLN A O 6
ATOM 4175 N N . CYS A 1 37 ? 9.730 -18.814 -21.377 1.00 0.00 37 CYS A N 6
ATOM 4176 C CA . CYS A 1 37 ? 9.339 -17.852 -20.358 1.00 0.00 37 CYS A CA 6
ATOM 4177 C C . CYS A 1 37 ? 9.538 -18.501 -19.023 1.00 0.00 37 CYS A C 6
ATOM 4178 O O . CYS A 1 37 ? 9.988 -17.873 -18.071 1.00 0.00 37 CYS A O 6
ATOM 4185 N N . HIS A 1 38 ? 9.199 -19.781 -18.942 1.00 0.00 38 HIS A N 6
ATOM 4186 C CA . HIS A 1 38 ? 9.332 -20.504 -17.694 1.00 0.00 38 HIS A CA 6
ATOM 4187 C C . HIS A 1 38 ? 10.794 -20.699 -17.435 1.00 0.00 38 HIS A C 6
ATOM 4188 O O . HIS A 1 38 ? 11.255 -20.615 -16.305 1.00 0.00 38 HIS A O 6
ATOM 4202 N N . VAL A 1 39 ? 11.537 -20.974 -18.486 1.00 0.00 39 VAL A N 6
ATOM 4203 C CA . VAL A 1 39 ? 12.954 -21.180 -18.348 1.00 0.00 39 VAL A CA 6
ATOM 4204 C C . VAL A 1 39 ? 13.564 -19.873 -17.914 1.00 0.00 39 VAL A C 6
ATOM 4205 O O . VAL A 1 39 ? 14.489 -19.844 -17.105 1.00 0.00 39 VAL A O 6
ATOM 4218 N N . LYS A 1 40 ? 13.049 -18.759 -18.458 1.00 0.00 40 LYS A N 6
ATOM 4219 C CA . LYS A 1 40 ? 13.578 -17.463 -18.093 1.00 0.00 40 LYS A CA 6
ATOM 4220 C C . LYS A 1 40 ? 13.264 -17.268 -16.651 1.00 0.00 40 LYS A C 6
ATOM 4221 O O . LYS A 1 40 ? 14.040 -16.700 -15.911 1.00 0.00 40 LYS A O 6
ATOM 4240 N N . HIS A 1 41 ? 12.084 -17.743 -16.236 1.00 0.00 41 HIS A N 6
ATOM 4241 C CA . HIS A 1 41 ? 11.684 -17.622 -14.859 1.00 0.00 41 HIS A CA 6
ATOM 4242 C C . HIS A 1 41 ? 12.650 -18.420 -14.042 1.00 0.00 41 HIS A C 6
ATOM 4243 O O . HIS A 1 41 ? 13.077 -17.998 -12.983 1.00 0.00 41 HIS A O 6
ATOM 4257 N N . THR A 1 42 ? 13.002 -19.610 -14.540 1.00 0.00 42 THR A N 6
ATOM 4258 C CA . THR A 1 42 ? 13.911 -20.463 -13.830 1.00 0.00 42 THR A CA 6
ATOM 4259 C C . THR A 1 42 ? 15.229 -19.720 -13.662 1.00 0.00 42 THR A C 6
ATOM 4260 O O . THR A 1 42 ? 15.801 -19.697 -12.583 1.00 0.00 42 THR A O 6
ATOM 4271 N N . ASP A 1 43 ? 15.721 -19.097 -14.747 1.00 0.00 43 ASP A N 6
ATOM 4272 C CA . ASP A 1 43 ? 16.992 -18.371 -14.668 1.00 0.00 43 ASP A CA 6
ATOM 4273 C C . ASP A 1 43 ? 16.773 -17.108 -13.847 1.00 0.00 43 ASP A C 6
ATOM 4274 O O . ASP A 1 43 ? 17.666 -16.655 -13.134 1.00 0.00 43 ASP A O 6
ATOM 4283 N N . CYS A 1 44 ? 15.574 -16.529 -13.949 1.00 0.00 44 CYS A N 6
ATOM 4284 C CA . CYS A 1 44 ? 15.271 -15.301 -13.212 1.00 0.00 44 CYS A CA 6
ATOM 4285 C C . CYS A 1 44 ? 15.266 -15.644 -11.772 1.00 0.00 44 CYS A C 6
ATOM 4286 O O . CYS A 1 44 ? 15.713 -14.875 -10.935 1.00 0.00 44 CYS A O 6
ATOM 4293 N N . VAL A 1 45 ? 14.756 -16.815 -11.463 1.00 0.00 45 VAL A N 6
ATOM 4294 C CA . VAL A 1 45 ? 14.678 -17.241 -10.109 1.00 0.00 45 VAL A CA 6
ATOM 4295 C C . VAL A 1 45 ? 16.045 -17.676 -9.675 1.00 0.00 45 VAL A C 6
ATOM 4296 O O . VAL A 1 45 ? 16.459 -17.415 -8.577 1.00 0.00 45 VAL A O 6
ATOM 4309 N N . ASN A 1 46 ? 16.752 -18.337 -10.547 1.00 0.00 46 ASN A N 6
ATOM 4310 C CA . ASN A 1 46 ? 18.069 -18.824 -10.209 1.00 0.00 46 ASN A CA 6
ATOM 4311 C C . ASN A 1 46 ? 18.976 -17.651 -9.900 1.00 0.00 46 ASN A C 6
ATOM 4312 O O . ASN A 1 46 ? 19.876 -17.760 -9.075 1.00 0.00 46 ASN A O 6
ATOM 4323 N N . THR A 1 47 ? 18.761 -16.523 -10.559 1.00 0.00 47 THR A N 6
ATOM 4324 C CA . THR A 1 47 ? 19.625 -15.375 -10.323 1.00 0.00 47 THR A CA 6
ATOM 4325 C C . THR A 1 47 ? 18.994 -14.495 -9.272 1.00 0.00 47 THR A C 6
ATOM 4326 O O . THR A 1 47 ? 19.667 -14.024 -8.356 1.00 0.00 47 THR A O 6
ATOM 4337 N N . GLY A 1 48 ? 17.688 -14.260 -9.389 1.00 0.00 48 GLY A N 6
ATOM 4338 C CA . GLY A 1 48 ? 17.015 -13.391 -8.444 1.00 0.00 48 GLY A CA 6
ATOM 4339 C C . GLY A 1 48 ? 16.917 -14.085 -7.096 1.00 0.00 48 GLY A C 6
ATOM 4340 O O . GLY A 1 48 ? 17.096 -13.453 -6.056 1.00 0.00 48 GLY A O 6
ATOM 4344 N N . CYS A 1 49 ? 16.628 -15.403 -7.089 1.00 0.00 49 CYS A N 6
ATOM 4345 C CA . CYS A 1 49 ? 16.481 -16.098 -5.819 1.00 0.00 49 CYS A CA 6
ATOM 4346 C C . CYS A 1 49 ? 16.903 -17.542 -6.009 1.00 0.00 49 CYS A C 6
ATOM 4347 O O . CYS A 1 49 ? 16.086 -18.461 -5.974 1.00 0.00 49 CYS A O 6
ATOM 4354 N N . PRO A 1 50 ? 18.192 -17.733 -6.205 1.00 0.00 50 PRO A N 6
ATOM 4355 C CA . PRO A 1 50 ? 18.773 -19.069 -6.397 1.00 0.00 50 PRO A CA 6
ATOM 4356 C C . PRO A 1 50 ? 18.272 -20.064 -5.388 1.00 0.00 50 PRO A C 6
ATOM 4357 O O . PRO A 1 50 ? 18.310 -19.742 -4.168 1.00 0.00 50 PRO A O 6
ATOM 4369 N N . SER A 1 1 ? 10.997 -29.597 5.984 1.00 0.00 1 SER A N 7
ATOM 4370 C CA . SER A 1 1 ? 10.025 -28.967 6.928 1.00 0.00 1 SER A CA 7
ATOM 4371 C C . SER A 1 1 ? 10.629 -27.733 7.546 1.00 0.00 1 SER A C 7
ATOM 4372 O O . SER A 1 1 ? 10.806 -27.654 8.761 1.00 0.00 1 SER A O 7
ATOM 4382 N N . SER A 1 2 ? 10.959 -26.735 6.699 1.00 0.00 2 SER A N 7
ATOM 4383 C CA . SER A 1 2 ? 11.542 -25.521 7.208 1.00 0.00 2 SER A CA 7
ATOM 4384 C C . SER A 1 2 ? 11.185 -24.430 6.245 1.00 0.00 2 SER A C 7
ATOM 4385 O O . SER A 1 2 ? 11.109 -24.650 5.038 1.00 0.00 2 SER A O 7
ATOM 4393 N N . THR A 1 3 ? 10.955 -23.211 6.776 1.00 0.00 3 THR A N 7
ATOM 4394 C CA . THR A 1 3 ? 10.608 -22.104 5.925 1.00 0.00 3 THR A CA 7
ATOM 4395 C C . THR A 1 3 ? 11.895 -21.605 5.309 1.00 0.00 3 THR A C 7
ATOM 4396 O O . THR A 1 3 ? 12.885 -21.358 5.997 1.00 0.00 3 THR A O 7
ATOM 4407 N N . PRO A 1 4 ? 11.876 -21.460 3.992 1.00 0.00 4 PRO A N 7
ATOM 4408 C CA . PRO A 1 4 ? 13.046 -20.986 3.235 1.00 0.00 4 PRO A CA 7
ATOM 4409 C C . PRO A 1 4 ? 13.442 -19.592 3.609 1.00 0.00 4 PRO A C 7
ATOM 4410 O O . PRO A 1 4 ? 14.545 -19.360 4.099 1.00 0.00 4 PRO A O 7
ATOM 4421 N N . ASP A 1 5 ? 12.539 -18.627 3.377 1.00 0.00 5 ASP A N 7
ATOM 4422 C CA . ASP A 1 5 ? 12.841 -17.271 3.704 1.00 0.00 5 ASP A CA 7
ATOM 4423 C C . ASP A 1 5 ? 11.533 -16.522 3.760 1.00 0.00 5 ASP A C 7
ATOM 4424 O O . ASP A 1 5 ? 10.564 -16.982 4.358 1.00 0.00 5 ASP A O 7
ATOM 4433 N N . GLY A 1 6 ? 11.494 -15.341 3.124 1.00 0.00 6 GLY A N 7
ATOM 4434 C CA . GLY A 1 6 ? 10.286 -14.549 3.130 1.00 0.00 6 GLY A CA 7
ATOM 4435 C C . GLY A 1 6 ? 10.469 -13.444 2.126 1.00 0.00 6 GLY A C 7
ATOM 4436 O O . GLY A 1 6 ? 9.511 -12.982 1.520 1.00 0.00 6 GLY A O 7
ATOM 4440 N N . THR A 1 7 ? 11.732 -12.993 1.937 1.00 0.00 7 THR A N 7
ATOM 4441 C CA . THR A 1 7 ? 11.995 -11.931 0.978 1.00 0.00 7 THR A CA 7
ATOM 4442 C C . THR A 1 7 ? 12.496 -12.599 -0.258 1.00 0.00 7 THR A C 7
ATOM 4443 O O . THR A 1 7 ? 12.252 -12.151 -1.372 1.00 0.00 7 THR A O 7
ATOM 4454 N N . TRP A 1 8 ? 13.216 -13.696 -0.065 1.00 0.00 8 TRP A N 7
ATOM 4455 C CA . TRP A 1 8 ? 13.749 -14.436 -1.164 1.00 0.00 8 TRP A CA 7
ATOM 4456 C C . TRP A 1 8 ? 12.576 -14.946 -2.000 1.00 0.00 8 TRP A C 7
ATOM 4457 O O . TRP A 1 8 ? 12.650 -15.002 -3.222 1.00 0.00 8 TRP A O 7
ATOM 4478 N N . VAL A 1 9 ? 11.477 -15.325 -1.329 1.00 0.00 9 VAL A N 7
ATOM 4479 C CA . VAL A 1 9 ? 10.318 -15.839 -2.043 1.00 0.00 9 VAL A CA 7
ATOM 4480 C C . VAL A 1 9 ? 9.678 -14.699 -2.799 1.00 0.00 9 VAL A C 7
ATOM 4481 O O . VAL A 1 9 ? 9.003 -14.912 -3.802 1.00 0.00 9 VAL A O 7
ATOM 4494 N N . LYS A 1 10 ? 9.877 -13.461 -2.326 1.00 0.00 10 LYS A N 7
ATOM 4495 C CA . LYS A 1 10 ? 9.286 -12.326 -3.011 1.00 0.00 10 LYS A CA 7
ATOM 4496 C C . LYS A 1 10 ? 9.907 -12.263 -4.381 1.00 0.00 10 LYS A C 7
ATOM 4497 O O . LYS A 1 10 ? 9.329 -11.719 -5.308 1.00 0.00 10 LYS A O 7
ATOM 4516 N N . CYS A 1 11 ? 11.120 -12.832 -4.518 1.00 0.00 11 CYS A N 7
ATOM 4517 C CA . CYS A 1 11 ? 11.789 -12.830 -5.795 1.00 0.00 11 CYS A CA 7
ATOM 4518 C C . CYS A 1 11 ? 11.110 -13.864 -6.638 1.00 0.00 11 CYS A C 7
ATOM 4519 O O . CYS A 1 11 ? 10.866 -13.655 -7.824 1.00 0.00 11 CYS A O 7
ATOM 4526 N N . ARG A 1 12 ? 10.797 -15.015 -6.022 1.00 0.00 12 ARG A N 7
ATOM 4527 C CA . ARG A 1 12 ? 10.146 -16.071 -6.733 1.00 0.00 12 ARG A CA 7
ATOM 4528 C C . ARG A 1 12 ? 8.876 -15.518 -7.290 1.00 0.00 12 ARG A C 7
ATOM 4529 O O . ARG A 1 12 ? 8.537 -15.745 -8.443 1.00 0.00 12 ARG A O 7
ATOM 4550 N N . HIS A 1 13 ? 8.157 -14.776 -6.462 1.00 0.00 13 HIS A N 7
ATOM 4551 C CA . HIS A 1 13 ? 6.894 -14.199 -6.890 1.00 0.00 13 HIS A CA 7
ATOM 4552 C C . HIS A 1 13 ? 7.184 -13.076 -7.876 1.00 0.00 13 HIS A C 7
ATOM 4553 O O . HIS A 1 13 ? 6.467 -12.899 -8.855 1.00 0.00 13 HIS A O 7
ATOM 4567 N N . ASP A 1 14 ? 8.242 -12.301 -7.615 1.00 0.00 14 ASP A N 7
ATOM 4568 C CA . ASP A 1 14 ? 8.576 -11.183 -8.499 1.00 0.00 14 ASP A CA 7
ATOM 4569 C C . ASP A 1 14 ? 8.820 -11.720 -9.898 1.00 0.00 14 ASP A C 7
ATOM 4570 O O . ASP A 1 14 ? 8.230 -11.249 -10.856 1.00 0.00 14 ASP A O 7
ATOM 4579 N N . CYS A 1 15 ? 9.698 -12.724 -10.026 1.00 0.00 15 CYS A N 7
ATOM 4580 C CA . CYS A 1 15 ? 9.992 -13.264 -11.348 1.00 0.00 15 CYS A CA 7
ATOM 4581 C C . CYS A 1 15 ? 8.791 -14.015 -11.811 1.00 0.00 15 CYS A C 7
ATOM 4582 O O . CYS A 1 15 ? 8.558 -14.146 -13.000 1.00 0.00 15 CYS A O 7
ATOM 4589 N N . PHE A 1 16 ? 8.000 -14.531 -10.868 1.00 0.00 16 PHE A N 7
ATOM 4590 C CA . PHE A 1 16 ? 6.825 -15.280 -11.238 1.00 0.00 16 PHE A CA 7
ATOM 4591 C C . PHE A 1 16 ? 5.909 -14.368 -11.997 1.00 0.00 16 PHE A C 7
ATOM 4592 O O . PHE A 1 16 ? 5.419 -14.717 -13.053 1.00 0.00 16 PHE A O 7
ATOM 4609 N N . THR A 1 17 ? 5.664 -13.173 -11.456 1.00 0.00 17 THR A N 7
ATOM 4610 C CA . THR A 1 17 ? 4.771 -12.241 -12.127 1.00 0.00 17 THR A CA 7
ATOM 4611 C C . THR A 1 17 ? 5.386 -11.889 -13.455 1.00 0.00 17 THR A C 7
ATOM 4612 O O . THR A 1 17 ? 4.689 -11.745 -14.452 1.00 0.00 17 THR A O 7
ATOM 4623 N N . LYS A 1 18 ? 6.719 -11.738 -13.484 1.00 0.00 18 LYS A N 7
ATOM 4624 C CA . LYS A 1 18 ? 7.390 -11.406 -14.730 1.00 0.00 18 LYS A CA 7
ATOM 4625 C C . LYS A 1 18 ? 7.205 -12.568 -15.667 1.00 0.00 18 LYS A C 7
ATOM 4626 O O . LYS A 1 18 ? 7.145 -12.401 -16.883 1.00 0.00 18 LYS A O 7
ATOM 4645 N N . TYR A 1 19 ? 7.112 -13.777 -15.101 1.00 0.00 19 TYR A N 7
ATOM 4646 C CA . TYR A 1 19 ? 6.951 -14.951 -15.910 1.00 0.00 19 TYR A CA 7
ATOM 4647 C C . TYR A 1 19 ? 5.542 -14.977 -16.417 1.00 0.00 19 TYR A C 7
ATOM 4648 O O . TYR A 1 19 ? 5.301 -15.173 -17.602 1.00 0.00 19 TYR A O 7
ATOM 4666 N N . LYS A 1 20 ? 4.580 -14.795 -15.511 1.00 0.00 20 LYS A N 7
ATOM 4667 C CA . LYS A 1 20 ? 3.196 -14.809 -15.905 1.00 0.00 20 LYS A CA 7
ATOM 4668 C C . LYS A 1 20 ? 3.020 -13.743 -16.932 1.00 0.00 20 LYS A C 7
ATOM 4669 O O . LYS A 1 20 ? 2.284 -13.907 -17.894 1.00 0.00 20 LYS A O 7
ATOM 4688 N N . SER A 1 21 ? 3.709 -12.621 -16.737 1.00 0.00 21 SER A N 7
ATOM 4689 C CA . SER A 1 21 ? 3.609 -11.521 -17.683 1.00 0.00 21 SER A CA 7
ATOM 4690 C C . SER A 1 21 ? 4.168 -12.010 -19.004 1.00 0.00 21 SER A C 7
ATOM 4691 O O . SER A 1 21 ? 3.697 -11.630 -20.068 1.00 0.00 21 SER A O 7
ATOM 4699 N N . CYS A 1 22 ? 5.204 -12.869 -18.936 1.00 0.00 22 CYS A N 7
ATOM 4700 C CA . CYS A 1 22 ? 5.818 -13.389 -20.149 1.00 0.00 22 CYS A CA 7
ATOM 4701 C C . CYS A 1 22 ? 4.803 -14.268 -20.842 1.00 0.00 22 CYS A C 7
ATOM 4702 O O . CYS A 1 22 ? 4.695 -14.264 -22.063 1.00 0.00 22 CYS A O 7
ATOM 4709 N N . GLN A 1 23 ? 4.040 -15.045 -20.056 1.00 0.00 23 GLN A N 7
ATOM 4710 C CA . GLN A 1 23 ? 3.046 -15.930 -20.645 1.00 0.00 23 GLN A CA 7
ATOM 4711 C C . GLN A 1 23 ? 1.934 -15.071 -21.205 1.00 0.00 23 GLN A C 7
ATOM 4712 O O . GLN A 1 23 ? 1.201 -15.493 -22.097 1.00 0.00 23 GLN A O 7
ATOM 4726 N N . MET A 1 24 ? 1.792 -13.838 -20.678 1.00 0.00 24 MET A N 7
ATOM 4727 C CA . MET A 1 24 ? 0.749 -12.960 -21.159 1.00 0.00 24 MET A CA 7
ATOM 4728 C C . MET A 1 24 ? 1.289 -12.239 -22.347 1.00 0.00 24 MET A C 7
ATOM 4729 O O . MET A 1 24 ? 0.540 -11.649 -23.126 1.00 0.00 24 MET A O 7
ATOM 4743 N N . SER A 1 25 ? 2.612 -12.268 -22.506 1.00 0.00 25 SER A N 7
ATOM 4744 C CA . SER A 1 25 ? 3.225 -11.594 -23.626 1.00 0.00 25 SER A CA 7
ATOM 4745 C C . SER A 1 25 ? 2.882 -12.370 -24.861 1.00 0.00 25 SER A C 7
ATOM 4746 O O . SER A 1 25 ? 2.483 -13.532 -24.798 1.00 0.00 25 SER A O 7
ATOM 4754 N N . ASP A 1 26 ? 3.047 -11.724 -26.025 1.00 0.00 26 ASP A N 7
ATOM 4755 C CA . ASP A 1 26 ? 2.745 -12.374 -27.274 1.00 0.00 26 ASP A CA 7
ATOM 4756 C C . ASP A 1 26 ? 3.983 -13.094 -27.707 1.00 0.00 26 ASP A C 7
ATOM 4757 O O . ASP A 1 26 ? 4.097 -13.525 -28.852 1.00 0.00 26 ASP A O 7
ATOM 4766 N N . SER A 1 27 ? 4.939 -13.239 -26.786 1.00 0.00 27 SER A N 7
ATOM 4767 C CA . SER A 1 27 ? 6.169 -13.917 -27.117 1.00 0.00 27 SER A CA 7
ATOM 4768 C C . SER A 1 27 ? 5.890 -15.374 -27.037 1.00 0.00 27 SER A C 7
ATOM 4769 O O . SER A 1 27 ? 6.712 -16.197 -27.424 1.00 0.00 27 SER A O 7
ATOM 4777 N N . CYS A 1 28 ? 4.704 -15.724 -26.524 1.00 0.00 28 CYS A N 7
ATOM 4778 C CA . CYS A 1 28 ? 4.344 -17.105 -26.413 1.00 0.00 28 CYS A CA 7
ATOM 4779 C C . CYS A 1 28 ? 3.720 -17.495 -27.722 1.00 0.00 28 CYS A C 7
ATOM 4780 O O . CYS A 1 28 ? 2.500 -17.578 -27.843 1.00 0.00 28 CYS A O 7
ATOM 4787 N N . HIS A 1 29 ? 4.569 -17.742 -28.741 1.00 0.00 29 HIS A N 7
ATOM 4788 C CA . HIS A 1 29 ? 4.056 -18.119 -30.041 1.00 0.00 29 HIS A CA 7
ATOM 4789 C C . HIS A 1 29 ? 3.872 -19.607 -30.034 1.00 0.00 29 HIS A C 7
ATOM 4790 O O . HIS A 1 29 ? 3.015 -20.140 -30.737 1.00 0.00 29 HIS A O 7
ATOM 4804 N N . ASP A 1 30 ? 4.690 -20.317 -29.228 1.00 0.00 30 ASP A N 7
ATOM 4805 C CA . ASP A 1 30 ? 4.579 -21.745 -29.176 1.00 0.00 30 ASP A CA 7
ATOM 4806 C C . ASP A 1 30 ? 4.751 -22.152 -27.738 1.00 0.00 30 ASP A C 7
ATOM 4807 O O . ASP A 1 30 ? 5.034 -21.326 -26.872 1.00 0.00 30 ASP A O 7
ATOM 4816 N N . GLU A 1 31 ? 4.581 -23.458 -27.469 1.00 0.00 31 GLU A N 7
ATOM 4817 C CA . GLU A 1 31 ? 4.720 -23.957 -26.113 1.00 0.00 31 GLU A CA 7
ATOM 4818 C C . GLU A 1 31 ? 6.162 -23.794 -25.715 1.00 0.00 31 GLU A C 7
ATOM 4819 O O . GLU A 1 31 ? 6.465 -23.478 -24.579 1.00 0.00 31 GLU A O 7
ATOM 4831 N N . GLN A 1 32 ? 7.083 -24.023 -26.672 1.00 0.00 32 GLN A N 7
ATOM 4832 C CA . GLN A 1 32 ? 8.495 -23.895 -26.382 1.00 0.00 32 GLN A CA 7
ATOM 4833 C C . GLN A 1 32 ? 8.758 -22.461 -26.012 1.00 0.00 32 GLN A C 7
ATOM 4834 O O . GLN A 1 32 ? 9.508 -22.177 -25.088 1.00 0.00 32 GLN A O 7
ATOM 4848 N N . SER A 1 33 ? 8.137 -21.530 -26.748 1.00 0.00 33 SER A N 7
ATOM 4849 C CA . SER A 1 33 ? 8.337 -20.118 -26.463 1.00 0.00 33 SER A CA 7
ATOM 4850 C C . SER A 1 33 ? 7.811 -19.849 -25.070 1.00 0.00 33 SER A C 7
ATOM 4851 O O . SER A 1 33 ? 8.414 -19.106 -24.302 1.00 0.00 33 SER A O 7
ATOM 4859 N N . CYS A 1 34 ? 6.656 -20.460 -24.726 1.00 0.00 34 CYS A N 7
ATOM 4860 C CA . CYS A 1 34 ? 6.086 -20.250 -23.400 1.00 0.00 34 CYS A CA 7
ATOM 4861 C C . CYS A 1 34 ? 6.996 -20.928 -22.402 1.00 0.00 34 CYS A C 7
ATOM 4862 O O . CYS A 1 34 ? 7.141 -20.476 -21.272 1.00 0.00 34 CYS A O 7
ATOM 4869 N N . HIS A 1 35 ? 7.626 -22.044 -22.817 1.00 0.00 35 HIS A N 7
ATOM 4870 C CA . HIS A 1 35 ? 8.518 -22.756 -21.924 1.00 0.00 35 HIS A CA 7
ATOM 4871 C C . HIS A 1 35 ? 9.694 -21.862 -21.654 1.00 0.00 35 HIS A C 7
ATOM 4872 O O . HIS A 1 35 ? 10.220 -21.835 -20.557 1.00 0.00 35 HIS A O 7
ATOM 4886 N N . GLN A 1 36 ? 10.127 -21.109 -22.682 1.00 0.00 36 GLN A N 7
ATOM 4887 C CA . GLN A 1 36 ? 11.264 -20.218 -22.517 1.00 0.00 36 GLN A CA 7
ATOM 4888 C C . GLN A 1 36 ? 10.922 -19.236 -21.443 1.00 0.00 36 GLN A C 7
ATOM 4889 O O . GLN A 1 36 ? 11.766 -18.840 -20.668 1.00 0.00 36 GLN A O 7
ATOM 4903 N N . CYS A 1 37 ? 9.656 -18.825 -21.393 1.00 0.00 37 CYS A N 7
ATOM 4904 C CA . CYS A 1 37 ? 9.236 -17.866 -20.381 1.00 0.00 37 CYS A CA 7
ATOM 4905 C C . CYS A 1 37 ? 9.437 -18.505 -19.041 1.00 0.00 37 CYS A C 7
ATOM 4906 O O . CYS A 1 37 ? 9.876 -17.864 -18.089 1.00 0.00 37 CYS A O 7
ATOM 4913 N N . HIS A 1 38 ? 9.119 -19.789 -18.955 1.00 0.00 38 HIS A N 7
ATOM 4914 C CA . HIS A 1 38 ? 9.257 -20.503 -17.702 1.00 0.00 38 HIS A CA 7
ATOM 4915 C C . HIS A 1 38 ? 10.719 -20.686 -17.439 1.00 0.00 38 HIS A C 7
ATOM 4916 O O . HIS A 1 38 ? 11.177 -20.594 -16.309 1.00 0.00 38 HIS A O 7
ATOM 4930 N N . VAL A 1 39 ? 11.468 -20.962 -18.487 1.00 0.00 39 VAL A N 7
ATOM 4931 C CA . VAL A 1 39 ? 12.886 -21.158 -18.342 1.00 0.00 39 VAL A CA 7
ATOM 4932 C C . VAL A 1 39 ? 13.485 -19.848 -17.908 1.00 0.00 39 VAL A C 7
ATOM 4933 O O . VAL A 1 39 ? 14.411 -19.812 -17.100 1.00 0.00 39 VAL A O 7
ATOM 4946 N N . LYS A 1 40 ? 12.960 -18.738 -18.449 1.00 0.00 40 LYS A N 7
ATOM 4947 C CA . LYS A 1 40 ? 13.479 -17.437 -18.082 1.00 0.00 40 LYS A CA 7
ATOM 4948 C C . LYS A 1 40 ? 13.179 -17.254 -16.637 1.00 0.00 40 LYS A C 7
ATOM 4949 O O . LYS A 1 40 ? 13.958 -16.687 -15.901 1.00 0.00 40 LYS A O 7
ATOM 4968 N N . HIS A 1 41 ? 12.007 -17.742 -16.213 1.00 0.00 41 HIS A N 7
ATOM 4969 C CA . HIS A 1 41 ? 11.621 -17.633 -14.830 1.00 0.00 41 HIS A CA 7
ATOM 4970 C C . HIS A 1 41 ? 12.597 -18.434 -14.027 1.00 0.00 41 HIS A C 7
ATOM 4971 O O . HIS A 1 41 ? 13.033 -18.017 -12.971 1.00 0.00 41 HIS A O 7
ATOM 4985 N N . THR A 1 42 ? 12.945 -19.620 -14.536 1.00 0.00 42 THR A N 7
ATOM 4986 C CA . THR A 1 42 ? 13.864 -20.476 -13.841 1.00 0.00 42 THR A CA 7
ATOM 4987 C C . THR A 1 42 ? 15.183 -19.733 -13.683 1.00 0.00 42 THR A C 7
ATOM 4988 O O . THR A 1 42 ? 15.764 -19.712 -12.610 1.00 0.00 42 THR A O 7
ATOM 4999 N N . ASP A 1 43 ? 15.665 -19.107 -14.770 1.00 0.00 43 ASP A N 7
ATOM 5000 C CA . ASP A 1 43 ? 16.935 -18.381 -14.702 1.00 0.00 43 ASP A CA 7
ATOM 5001 C C . ASP A 1 43 ? 16.723 -17.121 -13.874 1.00 0.00 43 ASP A C 7
ATOM 5002 O O . ASP A 1 43 ? 17.622 -16.671 -13.167 1.00 0.00 43 ASP A O 7
ATOM 5011 N N . CYS A 1 44 ? 15.523 -16.543 -13.963 1.00 0.00 44 CYS A N 7
ATOM 5012 C CA . CYS A 1 44 ? 15.227 -15.318 -13.221 1.00 0.00 44 CYS A CA 7
ATOM 5013 C C . CYS A 1 44 ? 15.233 -15.665 -11.780 1.00 0.00 44 CYS A C 7
ATOM 5014 O O . CYS A 1 44 ? 15.684 -14.900 -10.945 1.00 0.00 44 CYS A O 7
ATOM 5021 N N . VAL A 1 45 ? 14.725 -16.838 -11.472 1.00 0.00 45 VAL A N 7
ATOM 5022 C CA . VAL A 1 45 ? 14.659 -17.269 -10.118 1.00 0.00 45 VAL A CA 7
ATOM 5023 C C . VAL A 1 45 ? 16.029 -17.701 -9.696 1.00 0.00 45 VAL A C 7
ATOM 5024 O O . VAL A 1 45 ? 16.450 -17.446 -8.600 1.00 0.00 45 VAL A O 7
ATOM 5037 N N . ASN A 1 46 ? 16.732 -18.357 -10.579 1.00 0.00 46 ASN A N 7
ATOM 5038 C CA . ASN A 1 46 ? 18.053 -18.842 -10.255 1.00 0.00 46 ASN A CA 7
ATOM 5039 C C . ASN A 1 46 ? 18.958 -17.668 -9.948 1.00 0.00 46 ASN A C 7
ATOM 5040 O O . ASN A 1 46 ? 19.866 -17.777 -9.131 1.00 0.00 46 ASN A O 7
ATOM 5051 N N . THR A 1 47 ? 18.733 -16.539 -10.601 1.00 0.00 47 THR A N 7
ATOM 5052 C CA . THR A 1 47 ? 19.595 -15.391 -10.368 1.00 0.00 47 THR A CA 7
ATOM 5053 C C . THR A 1 47 ? 18.968 -14.513 -9.311 1.00 0.00 47 THR A C 7
ATOM 5054 O O . THR A 1 47 ? 19.646 -14.045 -8.398 1.00 0.00 47 THR A O 7
ATOM 5065 N N . GLY A 1 48 ? 17.663 -14.280 -9.420 1.00 0.00 48 GLY A N 7
ATOM 5066 C CA . GLY A 1 48 ? 16.994 -13.415 -8.468 1.00 0.00 48 GLY A CA 7
ATOM 5067 C C . GLY A 1 48 ? 16.908 -14.110 -7.121 1.00 0.00 48 GLY A C 7
ATOM 5068 O O . GLY A 1 48 ? 17.095 -13.480 -6.081 1.00 0.00 48 GLY A O 7
ATOM 5072 N N . CYS A 1 49 ? 16.620 -15.429 -7.114 1.00 0.00 49 CYS A N 7
ATOM 5073 C CA . CYS A 1 49 ? 16.484 -16.126 -5.844 1.00 0.00 49 CYS A CA 7
ATOM 5074 C C . CYS A 1 49 ? 16.909 -17.568 -6.039 1.00 0.00 49 CYS A C 7
ATOM 5075 O O . CYS A 1 49 ? 16.095 -18.491 -5.998 1.00 0.00 49 CYS A O 7
ATOM 5082 N N . PRO A 1 50 ? 18.196 -17.757 -6.247 1.00 0.00 50 PRO A N 7
ATOM 5083 C CA . PRO A 1 50 ? 18.779 -19.089 -6.448 1.00 0.00 50 PRO A CA 7
ATOM 5084 C C . PRO A 1 50 ? 18.286 -20.090 -5.440 1.00 0.00 50 PRO A C 7
ATOM 5085 O O . PRO A 1 50 ? 17.849 -21.194 -5.866 1.00 0.00 50 PRO A O 7
ATOM 5097 N N . SER A 1 1 ? 9.134 -29.187 5.436 1.00 0.00 1 SER A N 8
ATOM 5098 C CA . SER A 1 1 ? 7.899 -28.356 5.560 1.00 0.00 1 SER A CA 8
ATOM 5099 C C . SER A 1 1 ? 8.225 -27.036 6.209 1.00 0.00 1 SER A C 8
ATOM 5100 O O . SER A 1 1 ? 7.751 -26.734 7.304 1.00 0.00 1 SER A O 8
ATOM 5110 N N . SER A 1 2 ? 9.056 -26.220 5.529 1.00 0.00 2 SER A N 8
ATOM 5111 C CA . SER A 1 2 ? 9.421 -24.939 6.079 1.00 0.00 2 SER A CA 8
ATOM 5112 C C . SER A 1 2 ? 9.715 -24.038 4.919 1.00 0.00 2 SER A C 8
ATOM 5113 O O . SER A 1 2 ? 10.219 -24.480 3.888 1.00 0.00 2 SER A O 8
ATOM 5121 N N . THR A 1 3 ? 9.398 -22.736 5.071 1.00 0.00 3 THR A N 8
ATOM 5122 C CA . THR A 1 3 ? 9.647 -21.805 4.006 1.00 0.00 3 THR A CA 8
ATOM 5123 C C . THR A 1 3 ? 11.123 -21.470 4.053 1.00 0.00 3 THR A C 8
ATOM 5124 O O . THR A 1 3 ? 11.673 -21.131 5.100 1.00 0.00 3 THR A O 8
ATOM 5135 N N . PRO A 1 4 ? 11.765 -21.573 2.897 1.00 0.00 4 PRO A N 8
ATOM 5136 C CA . PRO A 1 4 ? 13.208 -21.285 2.759 1.00 0.00 4 PRO A CA 8
ATOM 5137 C C . PRO A 1 4 ? 13.589 -19.945 3.309 1.00 0.00 4 PRO A C 8
ATOM 5138 O O . PRO A 1 4 ? 14.611 -19.805 3.979 1.00 0.00 4 PRO A O 8
ATOM 5149 N N . ASP A 1 5 ? 12.766 -18.928 3.031 1.00 0.00 5 ASP A N 8
ATOM 5150 C CA . ASP A 1 5 ? 13.058 -17.613 3.519 1.00 0.00 5 ASP A CA 8
ATOM 5151 C C . ASP A 1 5 ? 11.751 -16.868 3.607 1.00 0.00 5 ASP A C 8
ATOM 5152 O O . ASP A 1 5 ? 10.759 -17.387 4.111 1.00 0.00 5 ASP A O 8
ATOM 5161 N N . GLY A 1 6 ? 11.741 -15.624 3.111 1.00 0.00 6 GLY A N 8
ATOM 5162 C CA . GLY A 1 6 ? 10.535 -14.832 3.159 1.00 0.00 6 GLY A CA 8
ATOM 5163 C C . GLY A 1 6 ? 10.710 -13.690 2.199 1.00 0.00 6 GLY A C 8
ATOM 5164 O O . GLY A 1 6 ? 9.749 -13.214 1.609 1.00 0.00 6 GLY A O 8
ATOM 5168 N N . THR A 1 7 ? 11.969 -13.221 2.031 1.00 0.00 7 THR A N 8
ATOM 5169 C CA . THR A 1 7 ? 12.222 -12.120 1.115 1.00 0.00 7 THR A CA 8
ATOM 5170 C C . THR A 1 7 ? 12.745 -12.730 -0.140 1.00 0.00 7 THR A C 8
ATOM 5171 O O . THR A 1 7 ? 12.486 -12.254 -1.239 1.00 0.00 7 THR A O 8
ATOM 5182 N N . TRP A 1 8 ? 13.500 -13.808 0.017 1.00 0.00 8 TRP A N 8
ATOM 5183 C CA . TRP A 1 8 ? 14.056 -14.493 -1.106 1.00 0.00 8 TRP A CA 8
ATOM 5184 C C . TRP A 1 8 ? 12.897 -15.016 -1.956 1.00 0.00 8 TRP A C 8
ATOM 5185 O O . TRP A 1 8 ? 12.971 -15.036 -3.180 1.00 0.00 8 TRP A O 8
ATOM 5206 N N . VAL A 1 9 ? 11.812 -15.451 -1.295 1.00 0.00 9 VAL A N 8
ATOM 5207 C CA . VAL A 1 9 ? 10.670 -15.980 -2.023 1.00 0.00 9 VAL A CA 8
ATOM 5208 C C . VAL A 1 9 ? 9.988 -14.839 -2.740 1.00 0.00 9 VAL A C 8
ATOM 5209 O O . VAL A 1 9 ? 9.314 -15.044 -3.746 1.00 0.00 9 VAL A O 8
ATOM 5222 N N . LYS A 1 10 ? 10.151 -13.609 -2.232 1.00 0.00 10 LYS A N 8
ATOM 5223 C CA . LYS A 1 10 ? 9.518 -12.473 -2.883 1.00 0.00 10 LYS A CA 8
ATOM 5224 C C . LYS A 1 10 ? 10.124 -12.358 -4.256 1.00 0.00 10 LYS A C 8
ATOM 5225 O O . LYS A 1 10 ? 9.515 -11.821 -5.167 1.00 0.00 10 LYS A O 8
ATOM 5244 N N . CYS A 1 11 ? 11.360 -12.873 -4.413 1.00 0.00 11 CYS A N 8
ATOM 5245 C CA . CYS A 1 11 ? 12.016 -12.818 -5.696 1.00 0.00 11 CYS A CA 8
ATOM 5246 C C . CYS A 1 11 ? 11.364 -13.853 -6.558 1.00 0.00 11 CYS A C 8
ATOM 5247 O O . CYS A 1 11 ? 11.096 -13.622 -7.734 1.00 0.00 11 CYS A O 8
ATOM 5254 N N . ARG A 1 12 ? 11.100 -15.031 -5.970 1.00 0.00 12 ARG A N 8
ATOM 5255 C CA . ARG A 1 12 ? 10.478 -16.089 -6.701 1.00 0.00 12 ARG A CA 8
ATOM 5256 C C . ARG A 1 12 ? 9.183 -15.568 -7.227 1.00 0.00 12 ARG A C 8
ATOM 5257 O O . ARG A 1 12 ? 8.837 -15.773 -8.381 1.00 0.00 12 ARG A O 8
ATOM 5278 N N . HIS A 1 13 ? 8.447 -14.874 -6.369 1.00 0.00 13 HIS A N 8
ATOM 5279 C CA . HIS A 1 13 ? 7.160 -14.330 -6.766 1.00 0.00 13 HIS A CA 8
ATOM 5280 C C . HIS A 1 13 ? 7.397 -13.182 -7.734 1.00 0.00 13 HIS A C 8
ATOM 5281 O O . HIS A 1 13 ? 6.659 -13.011 -8.699 1.00 0.00 13 HIS A O 8
ATOM 5295 N N . ASP A 1 14 ? 8.433 -12.377 -7.476 1.00 0.00 14 ASP A N 8
ATOM 5296 C CA . ASP A 1 14 ? 8.716 -11.233 -8.345 1.00 0.00 14 ASP A CA 8
ATOM 5297 C C . ASP A 1 14 ? 8.953 -11.737 -9.757 1.00 0.00 14 ASP A C 8
ATOM 5298 O O . ASP A 1 14 ? 8.329 -11.272 -10.695 1.00 0.00 14 ASP A O 8
ATOM 5307 N N . CYS A 1 15 ? 9.864 -12.708 -9.921 1.00 0.00 15 CYS A N 8
ATOM 5308 C CA . CYS A 1 15 ? 10.152 -13.214 -11.258 1.00 0.00 15 CYS A CA 8
ATOM 5309 C C . CYS A 1 15 ? 8.969 -13.999 -11.711 1.00 0.00 15 CYS A C 8
ATOM 5310 O O . CYS A 1 15 ? 8.719 -14.119 -12.897 1.00 0.00 15 CYS A O 8
ATOM 5317 N N . PHE A 1 16 ? 8.217 -14.559 -10.762 1.00 0.00 16 PHE A N 8
ATOM 5318 C CA . PHE A 1 16 ? 7.062 -15.344 -11.121 1.00 0.00 16 PHE A CA 8
ATOM 5319 C C . PHE A 1 16 ? 6.098 -14.454 -11.844 1.00 0.00 16 PHE A C 8
ATOM 5320 O O . PHE A 1 16 ? 5.601 -14.799 -12.897 1.00 0.00 16 PHE A O 8
ATOM 5337 N N . THR A 1 17 ? 5.820 -13.277 -11.275 1.00 0.00 17 THR A N 8
ATOM 5338 C CA . THR A 1 17 ? 4.879 -12.367 -11.911 1.00 0.00 17 THR A CA 8
ATOM 5339 C C . THR A 1 17 ? 5.451 -11.970 -13.246 1.00 0.00 17 THR A C 8
ATOM 5340 O O . THR A 1 17 ? 4.725 -11.827 -14.223 1.00 0.00 17 THR A O 8
ATOM 5351 N N . LYS A 1 18 ? 6.777 -11.780 -13.303 1.00 0.00 18 LYS A N 8
ATOM 5352 C CA . LYS A 1 18 ? 7.409 -11.403 -14.556 1.00 0.00 18 LYS A CA 8
ATOM 5353 C C . LYS A 1 18 ? 7.242 -12.556 -15.510 1.00 0.00 18 LYS A C 8
ATOM 5354 O O . LYS A 1 18 ? 7.144 -12.371 -16.721 1.00 0.00 18 LYS A O 8
ATOM 5373 N N . TYR A 1 19 ? 7.211 -13.777 -14.962 1.00 0.00 19 TYR A N 8
ATOM 5374 C CA . TYR A 1 19 ? 7.074 -14.944 -15.786 1.00 0.00 19 TYR A CA 8
ATOM 5375 C C . TYR A 1 19 ? 5.649 -15.020 -16.253 1.00 0.00 19 TYR A C 8
ATOM 5376 O O . TYR A 1 19 ? 5.382 -15.230 -17.428 1.00 0.00 19 TYR A O 8
ATOM 5394 N N . LYS A 1 20 ? 4.708 -14.868 -15.322 1.00 0.00 20 LYS A N 8
ATOM 5395 C CA . LYS A 1 20 ? 3.313 -14.929 -15.676 1.00 0.00 20 LYS A CA 8
ATOM 5396 C C . LYS A 1 20 ? 3.066 -13.865 -16.687 1.00 0.00 20 LYS A C 8
ATOM 5397 O O . LYS A 1 20 ? 2.301 -14.047 -17.623 1.00 0.00 20 LYS A O 8
ATOM 5416 N N . SER A 1 21 ? 3.724 -12.721 -16.509 1.00 0.00 21 SER A N 8
ATOM 5417 C CA . SER A 1 21 ? 3.549 -11.620 -17.449 1.00 0.00 21 SER A CA 8
ATOM 5418 C C . SER A 1 21 ? 4.097 -12.074 -18.784 1.00 0.00 21 SER A C 8
ATOM 5419 O O . SER A 1 21 ? 3.658 -11.618 -19.836 1.00 0.00 21 SER A O 8
ATOM 5427 N N . CYS A 1 22 ? 5.083 -12.992 -18.749 1.00 0.00 22 CYS A N 8
ATOM 5428 C CA . CYS A 1 22 ? 5.673 -13.486 -19.977 1.00 0.00 22 CYS A CA 8
ATOM 5429 C C . CYS A 1 22 ? 4.653 -14.371 -20.648 1.00 0.00 22 CYS A C 8
ATOM 5430 O O . CYS A 1 22 ? 4.518 -14.369 -21.866 1.00 0.00 22 CYS A O 8
ATOM 5437 N N . GLN A 1 23 ? 3.915 -15.155 -19.843 1.00 0.00 23 GLN A N 8
ATOM 5438 C CA . GLN A 1 23 ? 2.913 -16.042 -20.404 1.00 0.00 23 GLN A CA 8
ATOM 5439 C C . GLN A 1 23 ? 1.777 -15.187 -20.913 1.00 0.00 23 GLN A C 8
ATOM 5440 O O . GLN A 1 23 ? 1.021 -15.599 -21.790 1.00 0.00 23 GLN A O 8
ATOM 5454 N N . MET A 1 24 ? 1.643 -13.964 -20.358 1.00 0.00 24 MET A N 8
ATOM 5455 C CA . MET A 1 24 ? 0.581 -13.086 -20.787 1.00 0.00 24 MET A CA 8
ATOM 5456 C C . MET A 1 24 ? 1.036 -12.417 -22.038 1.00 0.00 24 MET A C 8
ATOM 5457 O O . MET A 1 24 ? 0.234 -11.866 -22.793 1.00 0.00 24 MET A O 8
ATOM 5471 N N . SER A 1 25 ? 2.349 -12.450 -22.284 1.00 0.00 25 SER A N 8
ATOM 5472 C CA . SER A 1 25 ? 2.882 -11.826 -23.472 1.00 0.00 25 SER A CA 8
ATOM 5473 C C . SER A 1 25 ? 2.436 -12.642 -24.648 1.00 0.00 25 SER A C 8
ATOM 5474 O O . SER A 1 25 ? 2.010 -13.789 -24.508 1.00 0.00 25 SER A O 8
ATOM 5482 N N . ASP A 1 26 ? 2.539 -12.052 -25.849 1.00 0.00 26 ASP A N 8
ATOM 5483 C CA . ASP A 1 26 ? 2.132 -12.746 -27.047 1.00 0.00 26 ASP A CA 8
ATOM 5484 C C . ASP A 1 26 ? 3.285 -13.600 -27.480 1.00 0.00 26 ASP A C 8
ATOM 5485 O O . ASP A 1 26 ? 3.259 -14.202 -28.552 1.00 0.00 26 ASP A O 8
ATOM 5494 N N . SER A 1 27 ? 4.328 -13.667 -26.644 1.00 0.00 27 SER A N 8
ATOM 5495 C CA . SER A 1 27 ? 5.480 -14.461 -26.986 1.00 0.00 27 SER A CA 8
ATOM 5496 C C . SER A 1 27 ? 5.148 -15.877 -26.640 1.00 0.00 27 SER A C 8
ATOM 5497 O O . SER A 1 27 ? 5.864 -16.803 -27.005 1.00 0.00 27 SER A O 8
ATOM 5505 N N . CYS A 1 28 ? 4.033 -16.066 -25.920 1.00 0.00 28 CYS A N 8
ATOM 5506 C CA . CYS A 1 28 ? 3.634 -17.390 -25.539 1.00 0.00 28 CYS A CA 8
ATOM 5507 C C . CYS A 1 28 ? 2.764 -17.919 -26.642 1.00 0.00 28 CYS A C 8
ATOM 5508 O O . CYS A 1 28 ? 1.553 -18.051 -26.488 1.00 0.00 28 CYS A O 8
ATOM 5515 N N . HIS A 1 29 ? 3.387 -18.232 -27.794 1.00 0.00 29 HIS A N 8
ATOM 5516 C CA . HIS A 1 29 ? 2.635 -18.751 -28.911 1.00 0.00 29 HIS A CA 8
ATOM 5517 C C . HIS A 1 29 ? 3.008 -20.192 -29.055 1.00 0.00 29 HIS A C 8
ATOM 5518 O O . HIS A 1 29 ? 2.188 -21.026 -29.430 1.00 0.00 29 HIS A O 8
ATOM 5532 N N . ASP A 1 30 ? 4.277 -20.511 -28.750 1.00 0.00 30 ASP A N 8
ATOM 5533 C CA . ASP A 1 30 ? 4.729 -21.868 -28.854 1.00 0.00 30 ASP A CA 8
ATOM 5534 C C . ASP A 1 30 ? 4.973 -22.347 -27.461 1.00 0.00 30 ASP A C 8
ATOM 5535 O O . ASP A 1 30 ? 5.264 -21.563 -26.563 1.00 0.00 30 ASP A O 8
ATOM 5544 N N . GLU A 1 31 ? 4.855 -23.662 -27.256 1.00 0.00 31 GLU A N 8
ATOM 5545 C CA . GLU A 1 31 ? 5.067 -24.220 -25.935 1.00 0.00 31 GLU A CA 8
ATOM 5546 C C . GLU A 1 31 ? 6.518 -24.003 -25.573 1.00 0.00 31 GLU A C 8
ATOM 5547 O O . GLU A 1 31 ? 6.839 -23.695 -24.439 1.00 0.00 31 GLU A O 8
ATOM 5559 N N . GLN A 1 32 ? 7.423 -24.172 -26.560 1.00 0.00 32 GLN A N 8
ATOM 5560 C CA . GLN A 1 32 ? 8.838 -23.990 -26.300 1.00 0.00 32 GLN A CA 8
ATOM 5561 C C . GLN A 1 32 ? 9.071 -22.532 -26.007 1.00 0.00 32 GLN A C 8
ATOM 5562 O O . GLN A 1 32 ? 9.820 -22.184 -25.102 1.00 0.00 32 GLN A O 8
ATOM 5576 N N . SER A 1 33 ? 8.430 -21.652 -26.785 1.00 0.00 33 SER A N 8
ATOM 5577 C CA . SER A 1 33 ? 8.608 -20.223 -26.576 1.00 0.00 33 SER A CA 8
ATOM 5578 C C . SER A 1 33 ? 8.089 -19.892 -25.191 1.00 0.00 33 SER A C 8
ATOM 5579 O O . SER A 1 33 ? 8.705 -19.130 -24.453 1.00 0.00 33 SER A O 8
ATOM 5587 N N . CYS A 1 34 ? 6.930 -20.473 -24.820 1.00 0.00 34 CYS A N 8
ATOM 5588 C CA . CYS A 1 34 ? 6.368 -20.202 -23.506 1.00 0.00 34 CYS A CA 8
ATOM 5589 C C . CYS A 1 34 ? 7.274 -20.853 -22.481 1.00 0.00 34 CYS A C 8
ATOM 5590 O O . CYS A 1 34 ? 7.391 -20.383 -21.356 1.00 0.00 34 CYS A O 8
ATOM 5597 N N . HIS A 1 35 ? 7.929 -21.965 -22.870 1.00 0.00 35 HIS A N 8
ATOM 5598 C CA . HIS A 1 35 ? 8.822 -22.652 -21.953 1.00 0.00 35 HIS A CA 8
ATOM 5599 C C . HIS A 1 35 ? 9.976 -21.733 -21.672 1.00 0.00 35 HIS A C 8
ATOM 5600 O O . HIS A 1 35 ? 10.500 -21.704 -20.572 1.00 0.00 35 HIS A O 8
ATOM 5614 N N . GLN A 1 36 ? 10.392 -20.960 -22.692 1.00 0.00 36 GLN A N 8
ATOM 5615 C CA . GLN A 1 36 ? 11.507 -20.045 -22.517 1.00 0.00 36 GLN A CA 8
ATOM 5616 C C . GLN A 1 36 ? 11.142 -19.082 -21.434 1.00 0.00 36 GLN A C 8
ATOM 5617 O O . GLN A 1 36 ? 11.982 -18.659 -20.668 1.00 0.00 36 GLN A O 8
ATOM 5631 N N . CYS A 1 37 ? 9.863 -18.716 -21.365 1.00 0.00 37 CYS A N 8
ATOM 5632 C CA . CYS A 1 37 ? 9.422 -17.778 -20.341 1.00 0.00 37 CYS A CA 8
ATOM 5633 C C . CYS A 1 37 ? 9.672 -18.414 -19.009 1.00 0.00 37 CYS A C 8
ATOM 5634 O O . CYS A 1 37 ? 10.105 -17.761 -18.063 1.00 0.00 37 CYS A O 8
ATOM 5641 N N . HIS A 1 38 ? 9.403 -19.709 -18.923 1.00 0.00 38 HIS A N 8
ATOM 5642 C CA . HIS A 1 38 ? 9.590 -20.421 -17.678 1.00 0.00 38 HIS A CA 8
ATOM 5643 C C . HIS A 1 38 ? 11.062 -20.552 -17.446 1.00 0.00 38 HIS A C 8
ATOM 5644 O O . HIS A 1 38 ? 11.538 -20.449 -16.324 1.00 0.00 38 HIS A O 8
ATOM 5658 N N . VAL A 1 39 ? 11.799 -20.796 -18.510 1.00 0.00 39 VAL A N 8
ATOM 5659 C CA . VAL A 1 39 ? 13.226 -20.941 -18.394 1.00 0.00 39 VAL A CA 8
ATOM 5660 C C . VAL A 1 39 ? 13.785 -19.614 -17.956 1.00 0.00 39 VAL A C 8
ATOM 5661 O O . VAL A 1 39 ? 14.723 -19.552 -17.163 1.00 0.00 39 VAL A O 8
ATOM 5674 N N . LYS A 1 40 ? 13.213 -18.517 -18.477 1.00 0.00 40 LYS A N 8
ATOM 5675 C CA . LYS A 1 40 ? 13.693 -17.202 -18.104 1.00 0.00 40 LYS A CA 8
ATOM 5676 C C . LYS A 1 40 ? 13.404 -17.041 -16.655 1.00 0.00 40 LYS A C 8
ATOM 5677 O O . LYS A 1 40 ? 14.173 -16.452 -15.923 1.00 0.00 40 LYS A O 8
ATOM 5696 N N . HIS A 1 41 ? 12.254 -17.572 -16.221 1.00 0.00 41 HIS A N 8
ATOM 5697 C CA . HIS A 1 41 ? 11.883 -17.486 -14.833 1.00 0.00 41 HIS A CA 8
ATOM 5698 C C . HIS A 1 41 ? 12.896 -18.262 -14.050 1.00 0.00 41 HIS A C 8
ATOM 5699 O O . HIS A 1 41 ? 13.328 -17.844 -12.993 1.00 0.00 41 HIS A O 8
ATOM 5713 N N . THR A 1 42 ? 13.283 -19.428 -14.580 1.00 0.00 42 THR A N 8
ATOM 5714 C CA . THR A 1 42 ? 14.239 -20.259 -13.906 1.00 0.00 42 THR A CA 8
ATOM 5715 C C . THR A 1 42 ? 15.533 -19.471 -13.755 1.00 0.00 42 THR A C 8
ATOM 5716 O O . THR A 1 42 ? 16.127 -19.443 -12.687 1.00 0.00 42 THR A O 8
ATOM 5727 N N . ASP A 1 43 ? 15.980 -18.816 -14.840 1.00 0.00 43 ASP A N 8
ATOM 5728 C CA . ASP A 1 43 ? 17.225 -18.047 -14.778 1.00 0.00 43 ASP A CA 8
ATOM 5729 C C . ASP A 1 43 ? 16.980 -16.806 -13.933 1.00 0.00 43 ASP A C 8
ATOM 5730 O O . ASP A 1 43 ? 17.870 -16.334 -13.228 1.00 0.00 43 ASP A O 8
ATOM 5739 N N . CYS A 1 44 ? 15.760 -16.267 -14.003 1.00 0.00 44 CYS A N 8
ATOM 5740 C CA . CYS A 1 44 ? 15.431 -15.063 -13.240 1.00 0.00 44 CYS A CA 8
ATOM 5741 C C . CYS A 1 44 ? 15.467 -15.428 -11.805 1.00 0.00 44 CYS A C 8
ATOM 5742 O O . CYS A 1 44 ? 15.903 -14.658 -10.965 1.00 0.00 44 CYS A O 8
ATOM 5749 N N . VAL A 1 45 ? 15.003 -16.623 -11.507 1.00 0.00 45 VAL A N 8
ATOM 5750 C CA . VAL A 1 45 ? 14.968 -17.073 -10.159 1.00 0.00 45 VAL A CA 8
ATOM 5751 C C . VAL A 1 45 ? 16.358 -17.464 -9.759 1.00 0.00 45 VAL A C 8
ATOM 5752 O O . VAL A 1 45 ? 16.782 -17.208 -8.663 1.00 0.00 45 VAL A O 8
ATOM 5765 N N . ASN A 1 46 ? 17.073 -18.082 -10.658 1.00 0.00 46 ASN A N 8
ATOM 5766 C CA . ASN A 1 46 ? 18.414 -18.524 -10.354 1.00 0.00 46 ASN A CA 8
ATOM 5767 C C . ASN A 1 46 ? 19.281 -17.322 -10.042 1.00 0.00 46 ASN A C 8
ATOM 5768 O O . ASN A 1 46 ? 20.204 -17.412 -9.239 1.00 0.00 46 ASN A O 8
ATOM 5779 N N . THR A 1 47 ? 19.006 -16.192 -10.673 1.00 0.00 47 THR A N 8
ATOM 5780 C CA . THR A 1 47 ? 19.829 -15.015 -10.435 1.00 0.00 47 THR A CA 8
ATOM 5781 C C . THR A 1 47 ? 19.189 -14.183 -9.350 1.00 0.00 47 THR A C 8
ATOM 5782 O O . THR A 1 47 ? 19.865 -13.709 -8.438 1.00 0.00 47 THR A O 8
ATOM 5793 N N . GLY A 1 48 ? 17.873 -13.993 -9.433 1.00 0.00 48 GLY A N 8
ATOM 5794 C CA . GLY A 1 48 ? 17.192 -13.171 -8.455 1.00 0.00 48 GLY A CA 8
ATOM 5795 C C . GLY A 1 48 ? 17.153 -13.895 -7.119 1.00 0.00 48 GLY A C 8
ATOM 5796 O O . GLY A 1 48 ? 17.336 -13.279 -6.071 1.00 0.00 48 GLY A O 8
ATOM 5800 N N . CYS A 1 49 ? 16.911 -15.222 -7.134 1.00 0.00 49 CYS A N 8
ATOM 5801 C CA . CYS A 1 49 ? 16.820 -15.949 -5.875 1.00 0.00 49 CYS A CA 8
ATOM 5802 C C . CYS A 1 49 ? 17.293 -17.369 -6.107 1.00 0.00 49 CYS A C 8
ATOM 5803 O O . CYS A 1 49 ? 16.513 -18.321 -6.076 1.00 0.00 49 CYS A O 8
ATOM 5810 N N . PRO A 1 50 ? 18.584 -17.507 -6.334 1.00 0.00 50 PRO A N 8
ATOM 5811 C CA . PRO A 1 50 ? 19.212 -18.812 -6.570 1.00 0.00 50 PRO A CA 8
ATOM 5812 C C . PRO A 1 50 ? 18.754 -19.855 -5.589 1.00 0.00 50 PRO A C 8
ATOM 5813 O O . PRO A 1 50 ? 18.353 -20.962 -6.045 1.00 0.00 50 PRO A O 8
ATOM 5825 N N . SER A 1 1 ? 10.933 -29.818 5.691 1.00 0.00 1 SER A N 9
ATOM 5826 C CA . SER A 1 1 ? 9.893 -29.132 6.517 1.00 0.00 1 SER A CA 9
ATOM 5827 C C . SER A 1 1 ? 10.486 -27.927 7.200 1.00 0.00 1 SER A C 9
ATOM 5828 O O . SER A 1 1 ? 10.657 -27.910 8.419 1.00 0.00 1 SER A O 9
ATOM 5838 N N . SER A 1 2 ? 10.812 -26.886 6.408 1.00 0.00 2 SER A N 9
ATOM 5839 C CA . SER A 1 2 ? 11.384 -25.695 6.980 1.00 0.00 2 SER A CA 9
ATOM 5840 C C . SER A 1 2 ? 11.033 -24.560 6.065 1.00 0.00 2 SER A C 9
ATOM 5841 O O . SER A 1 2 ? 10.952 -24.729 4.850 1.00 0.00 2 SER A O 9
ATOM 5849 N N . THR A 1 3 ? 10.812 -23.363 6.648 1.00 0.00 3 THR A N 9
ATOM 5850 C CA . THR A 1 3 ? 10.472 -22.220 5.844 1.00 0.00 3 THR A CA 9
ATOM 5851 C C . THR A 1 3 ? 11.760 -21.714 5.236 1.00 0.00 3 THR A C 9
ATOM 5852 O O . THR A 1 3 ? 12.755 -21.496 5.925 1.00 0.00 3 THR A O 9
ATOM 5863 N N . PRO A 1 4 ? 11.733 -21.528 3.925 1.00 0.00 4 PRO A N 9
ATOM 5864 C CA . PRO A 1 4 ? 12.901 -21.042 3.176 1.00 0.00 4 PRO A CA 9
ATOM 5865 C C . PRO A 1 4 ? 13.299 -19.655 3.572 1.00 0.00 4 PRO A C 9
ATOM 5866 O O . PRO A 1 4 ? 14.398 -19.434 4.079 1.00 0.00 4 PRO A O 9
ATOM 5877 N N . ASP A 1 5 ? 12.403 -18.684 3.344 1.00 0.00 5 ASP A N 9
ATOM 5878 C CA . ASP A 1 5 ? 12.708 -17.334 3.691 1.00 0.00 5 ASP A CA 9
ATOM 5879 C C . ASP A 1 5 ? 11.404 -16.577 3.733 1.00 0.00 5 ASP A C 9
ATOM 5880 O O . ASP A 1 5 ? 10.420 -17.038 4.305 1.00 0.00 5 ASP A O 9
ATOM 5889 N N . GLY A 1 6 ? 11.386 -15.388 3.113 1.00 0.00 6 GLY A N 9
ATOM 5890 C CA . GLY A 1 6 ? 10.183 -14.587 3.106 1.00 0.00 6 GLY A CA 9
ATOM 5891 C C . GLY A 1 6 ? 10.393 -13.471 2.118 1.00 0.00 6 GLY A C 9
ATOM 5892 O O . GLY A 1 6 ? 9.449 -12.989 1.506 1.00 0.00 6 GLY A O 9
ATOM 5896 N N . THR A 1 7 ? 11.665 -13.033 1.953 1.00 0.00 7 THR A N 9
ATOM 5897 C CA . THR A 1 7 ? 11.953 -11.963 1.011 1.00 0.00 7 THR A CA 9
ATOM 5898 C C . THR A 1 7 ? 12.469 -12.621 -0.224 1.00 0.00 7 THR A C 9
ATOM 5899 O O . THR A 1 7 ? 12.249 -12.157 -1.336 1.00 0.00 7 THR A O 9
ATOM 5910 N N . TRP A 1 8 ? 13.174 -13.727 -0.032 1.00 0.00 8 TRP A N 9
ATOM 5911 C CA . TRP A 1 8 ? 13.717 -14.460 -1.131 1.00 0.00 8 TRP A CA 9
ATOM 5912 C C . TRP A 1 8 ? 12.551 -14.945 -1.992 1.00 0.00 8 TRP A C 9
ATOM 5913 O O . TRP A 1 8 ? 12.645 -14.993 -3.212 1.00 0.00 8 TRP A O 9
ATOM 5934 N N . VAL A 1 9 ? 11.436 -15.312 -1.341 1.00 0.00 9 VAL A N 9
ATOM 5935 C CA . VAL A 1 9 ? 10.282 -15.801 -2.079 1.00 0.00 9 VAL A CA 9
ATOM 5936 C C . VAL A 1 9 ? 9.670 -14.643 -2.831 1.00 0.00 9 VAL A C 9
ATOM 5937 O O . VAL A 1 9 ? 9.005 -14.836 -3.846 1.00 0.00 9 VAL A O 9
ATOM 5950 N N . LYS A 1 10 ? 9.883 -13.413 -2.345 1.00 0.00 10 LYS A N 9
ATOM 5951 C CA . LYS A 1 10 ? 9.319 -12.262 -3.027 1.00 0.00 10 LYS A CA 9
ATOM 5952 C C . LYS A 1 10 ? 9.954 -12.202 -4.390 1.00 0.00 10 LYS A C 9
ATOM 5953 O O . LYS A 1 10 ? 9.393 -11.647 -5.321 1.00 0.00 10 LYS A O 9
ATOM 5972 N N . CYS A 1 11 ? 11.163 -12.783 -4.516 1.00 0.00 11 CYS A N 9
ATOM 5973 C CA . CYS A 1 11 ? 11.845 -12.783 -5.786 1.00 0.00 11 CYS A CA 9
ATOM 5974 C C . CYS A 1 11 ? 11.158 -13.800 -6.642 1.00 0.00 11 CYS A C 9
ATOM 5975 O O . CYS A 1 11 ? 10.924 -13.579 -7.828 1.00 0.00 11 CYS A O 9
ATOM 5982 N N . ARG A 1 12 ? 10.825 -14.953 -6.039 1.00 0.00 12 ARG A N 9
ATOM 5983 C CA . ARG A 1 12 ? 10.165 -15.992 -6.763 1.00 0.00 12 ARG A CA 9
ATOM 5984 C C . ARG A 1 12 ? 8.910 -15.416 -7.326 1.00 0.00 12 ARG A C 9
ATOM 5985 O O . ARG A 1 12 ? 8.579 -15.628 -8.483 1.00 0.00 12 ARG A O 9
ATOM 6006 N N . HIS A 1 13 ? 8.194 -14.668 -6.499 1.00 0.00 13 HIS A N 9
ATOM 6007 C CA . HIS A 1 13 ? 6.944 -14.069 -6.933 1.00 0.00 13 HIS A CA 9
ATOM 6008 C C . HIS A 1 13 ? 7.259 -12.949 -7.914 1.00 0.00 13 HIS A C 9
ATOM 6009 O O . HIS A 1 13 ? 6.553 -12.759 -8.899 1.00 0.00 13 HIS A O 9
ATOM 6023 N N . ASP A 1 14 ? 8.327 -12.191 -7.644 1.00 0.00 14 ASP A N 9
ATOM 6024 C CA . ASP A 1 14 ? 8.685 -11.077 -8.524 1.00 0.00 14 ASP A CA 9
ATOM 6025 C C . ASP A 1 14 ? 8.930 -11.615 -9.923 1.00 0.00 14 ASP A C 9
ATOM 6026 O O . ASP A 1 14 ? 8.354 -11.133 -10.884 1.00 0.00 14 ASP A O 9
ATOM 6035 N N . CYS A 1 15 ? 9.794 -12.633 -10.048 1.00 0.00 15 CYS A N 9
ATOM 6036 C CA . CYS A 1 15 ? 10.088 -13.176 -11.369 1.00 0.00 15 CYS A CA 9
ATOM 6037 C C . CYS A 1 15 ? 8.880 -13.914 -11.835 1.00 0.00 15 CYS A C 9
ATOM 6038 O O . CYS A 1 15 ? 8.653 -14.049 -13.024 1.00 0.00 15 CYS A O 9
ATOM 6045 N N . PHE A 1 16 ? 8.078 -14.414 -10.895 1.00 0.00 16 PHE A N 9
ATOM 6046 C CA . PHE A 1 16 ? 6.895 -15.151 -11.266 1.00 0.00 16 PHE A CA 9
ATOM 6047 C C . PHE A 1 16 ? 5.993 -14.230 -12.030 1.00 0.00 16 PHE A C 9
ATOM 6048 O O . PHE A 1 16 ? 5.503 -14.576 -13.087 1.00 0.00 16 PHE A O 9
ATOM 6065 N N . THR A 1 17 ? 5.760 -13.030 -11.494 1.00 0.00 17 THR A N 9
ATOM 6066 C CA . THR A 1 17 ? 4.881 -12.090 -12.173 1.00 0.00 17 THR A CA 9
ATOM 6067 C C . THR A 1 17 ? 5.505 -11.750 -13.500 1.00 0.00 17 THR A C 9
ATOM 6068 O O . THR A 1 17 ? 4.813 -11.598 -14.498 1.00 0.00 17 THR A O 9
ATOM 6079 N N . LYS A 1 18 ? 6.840 -11.620 -13.524 1.00 0.00 18 LYS A N 9
ATOM 6080 C CA . LYS A 1 18 ? 7.520 -11.300 -14.769 1.00 0.00 18 LYS A CA 9
ATOM 6081 C C . LYS A 1 18 ? 7.325 -12.467 -15.701 1.00 0.00 18 LYS A C 9
ATOM 6082 O O . LYS A 1 18 ? 7.275 -12.306 -16.919 1.00 0.00 18 LYS A O 9
ATOM 6101 N N . TYR A 1 19 ? 7.210 -13.670 -15.127 1.00 0.00 19 TYR A N 9
ATOM 6102 C CA . TYR A 1 19 ? 7.039 -14.846 -15.928 1.00 0.00 19 TYR A CA 9
ATOM 6103 C C . TYR A 1 19 ? 5.628 -14.863 -16.435 1.00 0.00 19 TYR A C 9
ATOM 6104 O O . TYR A 1 19 ? 5.385 -15.070 -17.617 1.00 0.00 19 TYR A O 9
ATOM 6122 N N . LYS A 1 20 ? 4.668 -14.658 -15.530 1.00 0.00 20 LYS A N 9
ATOM 6123 C CA . LYS A 1 20 ? 3.283 -14.661 -15.925 1.00 0.00 20 LYS A CA 9
ATOM 6124 C C . LYS A 1 20 ? 3.119 -13.603 -16.959 1.00 0.00 20 LYS A C 9
ATOM 6125 O O . LYS A 1 20 ? 2.377 -13.767 -17.917 1.00 0.00 20 LYS A O 9
ATOM 6144 N N . SER A 1 21 ? 3.823 -12.490 -16.777 1.00 0.00 21 SER A N 9
ATOM 6145 C CA . SER A 1 21 ? 3.736 -11.399 -17.735 1.00 0.00 21 SER A CA 9
ATOM 6146 C C . SER A 1 21 ? 4.268 -11.916 -19.054 1.00 0.00 21 SER A C 9
ATOM 6147 O O . SER A 1 21 ? 3.789 -11.543 -20.119 1.00 0.00 21 SER A O 9
ATOM 6155 N N . CYS A 1 22 ? 5.289 -12.791 -18.985 1.00 0.00 22 CYS A N 9
ATOM 6156 C CA . CYS A 1 22 ? 5.875 -13.341 -20.195 1.00 0.00 22 CYS A CA 9
ATOM 6157 C C . CYS A 1 22 ? 4.830 -14.210 -20.860 1.00 0.00 22 CYS A C 9
ATOM 6158 O O . CYS A 1 22 ? 4.708 -14.228 -22.080 1.00 0.00 22 CYS A O 9
ATOM 6165 N N . GLN A 1 23 ? 4.058 -14.950 -20.049 1.00 0.00 23 GLN A N 9
ATOM 6166 C CA . GLN A 1 23 ? 3.034 -15.820 -20.606 1.00 0.00 23 GLN A CA 9
ATOM 6167 C C . GLN A 1 23 ? 1.931 -14.945 -21.159 1.00 0.00 23 GLN A C 9
ATOM 6168 O O . GLN A 1 23 ? 1.174 -15.362 -22.033 1.00 0.00 23 GLN A O 9
ATOM 6182 N N . MET A 1 24 ? 1.828 -13.701 -20.648 1.00 0.00 24 MET A N 9
ATOM 6183 C CA . MET A 1 24 ? 0.798 -12.806 -21.121 1.00 0.00 24 MET A CA 9
ATOM 6184 C C . MET A 1 24 ? 1.310 -12.157 -22.363 1.00 0.00 24 MET A C 9
ATOM 6185 O O . MET A 1 24 ? 0.549 -11.587 -23.142 1.00 0.00 24 MET A O 9
ATOM 6199 N N . SER A 1 25 ? 2.627 -12.231 -22.568 1.00 0.00 25 SER A N 9
ATOM 6200 C CA . SER A 1 25 ? 3.214 -11.630 -23.742 1.00 0.00 25 SER A CA 9
ATOM 6201 C C . SER A 1 25 ? 2.793 -12.448 -24.926 1.00 0.00 25 SER A C 9
ATOM 6202 O O . SER A 1 25 ? 2.347 -13.588 -24.790 1.00 0.00 25 SER A O 9
ATOM 6210 N N . ASP A 1 26 ? 2.944 -11.868 -26.127 1.00 0.00 26 ASP A N 9
ATOM 6211 C CA . ASP A 1 26 ? 2.566 -12.566 -27.333 1.00 0.00 26 ASP A CA 9
ATOM 6212 C C . ASP A 1 26 ? 3.716 -13.446 -27.717 1.00 0.00 26 ASP A C 9
ATOM 6213 O O . ASP A 1 26 ? 3.733 -14.031 -28.799 1.00 0.00 26 ASP A O 9
ATOM 6222 N N . SER A 1 27 ? 4.709 -13.557 -26.826 1.00 0.00 27 SER A N 9
ATOM 6223 C CA . SER A 1 27 ? 5.856 -14.379 -27.118 1.00 0.00 27 SER A CA 9
ATOM 6224 C C . SER A 1 27 ? 5.456 -15.789 -26.839 1.00 0.00 27 SER A C 9
ATOM 6225 O O . SER A 1 27 ? 6.154 -16.732 -27.202 1.00 0.00 27 SER A O 9
ATOM 6233 N N . CYS A 1 28 ? 4.299 -15.957 -26.177 1.00 0.00 28 CYS A N 9
ATOM 6234 C CA . CYS A 1 28 ? 3.828 -17.276 -25.864 1.00 0.00 28 CYS A CA 9
ATOM 6235 C C . CYS A 1 28 ? 3.015 -17.740 -27.041 1.00 0.00 28 CYS A C 9
ATOM 6236 O O . CYS A 1 28 ? 1.799 -17.890 -26.952 1.00 0.00 28 CYS A O 9
ATOM 6243 N N . HIS A 1 29 ? 3.694 -17.974 -28.183 1.00 0.00 29 HIS A N 9
ATOM 6244 C CA . HIS A 1 29 ? 2.996 -18.422 -29.365 1.00 0.00 29 HIS A CA 9
ATOM 6245 C C . HIS A 1 29 ? 3.250 -19.890 -29.499 1.00 0.00 29 HIS A C 9
ATOM 6246 O O . HIS A 1 29 ? 2.427 -20.628 -30.038 1.00 0.00 29 HIS A O 9
ATOM 6260 N N . ASP A 1 30 ? 4.412 -20.343 -29.005 1.00 0.00 30 ASP A N 9
ATOM 6261 C CA . ASP A 1 30 ? 4.737 -21.736 -29.090 1.00 0.00 30 ASP A CA 9
ATOM 6262 C C . ASP A 1 30 ? 4.882 -22.234 -27.686 1.00 0.00 30 ASP A C 9
ATOM 6263 O O . ASP A 1 30 ? 5.028 -21.454 -26.747 1.00 0.00 30 ASP A O 9
ATOM 6272 N N . GLU A 1 31 ? 4.846 -23.559 -27.522 1.00 0.00 31 GLU A N 9
ATOM 6273 C CA . GLU A 1 31 ? 4.970 -24.136 -26.199 1.00 0.00 31 GLU A CA 9
ATOM 6274 C C . GLU A 1 31 ? 6.394 -23.937 -25.747 1.00 0.00 31 GLU A C 9
ATOM 6275 O O . GLU A 1 31 ? 6.648 -23.637 -24.592 1.00 0.00 31 GLU A O 9
ATOM 6287 N N . GLN A 1 32 ? 7.355 -24.110 -26.678 1.00 0.00 32 GLN A N 9
ATOM 6288 C CA . GLN A 1 32 ? 8.750 -23.945 -26.331 1.00 0.00 32 GLN A CA 9
ATOM 6289 C C . GLN A 1 32 ? 8.976 -22.495 -26.017 1.00 0.00 32 GLN A C 9
ATOM 6290 O O . GLN A 1 32 ? 9.685 -22.157 -25.080 1.00 0.00 32 GLN A O 9
ATOM 6304 N N . SER A 1 33 ? 8.372 -21.609 -26.815 1.00 0.00 33 SER A N 9
ATOM 6305 C CA . SER A 1 33 ? 8.544 -20.183 -26.590 1.00 0.00 33 SER A CA 9
ATOM 6306 C C . SER A 1 33 ? 7.979 -19.859 -25.226 1.00 0.00 33 SER A C 9
ATOM 6307 O O . SER A 1 33 ? 8.552 -19.072 -24.478 1.00 0.00 33 SER A O 9
ATOM 6315 N N . CYS A 1 34 ? 6.828 -20.470 -24.882 1.00 0.00 34 CYS A N 9
ATOM 6316 C CA . CYS A 1 34 ? 6.224 -20.205 -23.586 1.00 0.00 34 CYS A CA 9
ATOM 6317 C C . CYS A 1 34 ? 7.091 -20.871 -22.538 1.00 0.00 34 CYS A C 9
ATOM 6318 O O . CYS A 1 34 ? 7.188 -20.403 -21.409 1.00 0.00 34 CYS A O 9
ATOM 6325 N N . HIS A 1 35 ? 7.736 -21.994 -22.910 1.00 0.00 35 HIS A N 9
ATOM 6326 C CA . HIS A 1 35 ? 8.590 -22.698 -21.971 1.00 0.00 35 HIS A CA 9
ATOM 6327 C C . HIS A 1 35 ? 9.765 -21.807 -21.673 1.00 0.00 35 HIS A C 9
ATOM 6328 O O . HIS A 1 35 ? 10.264 -21.779 -20.562 1.00 0.00 35 HIS A O 9
ATOM 6342 N N . GLN A 1 36 ? 10.228 -21.062 -22.693 1.00 0.00 36 GLN A N 9
ATOM 6343 C CA . GLN A 1 36 ? 11.364 -20.178 -22.505 1.00 0.00 36 GLN A CA 9
ATOM 6344 C C . GLN A 1 36 ? 11.006 -19.191 -21.440 1.00 0.00 36 GLN A C 9
ATOM 6345 O O . GLN A 1 36 ? 11.842 -18.788 -20.659 1.00 0.00 36 GLN A O 9
ATOM 6359 N N . CYS A 1 37 ? 9.739 -18.783 -21.404 1.00 0.00 37 CYS A N 9
ATOM 6360 C CA . CYS A 1 37 ? 9.307 -17.820 -20.402 1.00 0.00 37 CYS A CA 9
ATOM 6361 C C . CYS A 1 37 ? 9.512 -18.446 -19.059 1.00 0.00 37 CYS A C 9
ATOM 6362 O O . CYS A 1 37 ? 9.946 -17.795 -18.113 1.00 0.00 37 CYS A O 9
ATOM 6369 N N . HIS A 1 38 ? 9.200 -19.730 -18.962 1.00 0.00 38 HIS A N 9
ATOM 6370 C CA . HIS A 1 38 ? 9.339 -20.431 -17.703 1.00 0.00 38 HIS A CA 9
ATOM 6371 C C . HIS A 1 38 ? 10.800 -20.615 -17.442 1.00 0.00 38 HIS A C 9
ATOM 6372 O O . HIS A 1 38 ? 11.259 -20.515 -16.313 1.00 0.00 38 HIS A O 9
ATOM 6386 N N . VAL A 1 39 ? 11.548 -20.900 -18.488 1.00 0.00 39 VAL A N 9
ATOM 6387 C CA . VAL A 1 39 ? 12.966 -21.097 -18.342 1.00 0.00 39 VAL A CA 9
ATOM 6388 C C . VAL A 1 39 ? 13.566 -19.789 -17.903 1.00 0.00 39 VAL A C 9
ATOM 6389 O O . VAL A 1 39 ? 14.489 -19.757 -17.091 1.00 0.00 39 VAL A O 9
ATOM 6402 N N . LYS A 1 40 ? 13.048 -18.676 -18.444 1.00 0.00 40 LYS A N 9
ATOM 6403 C CA . LYS A 1 40 ? 13.570 -17.378 -18.072 1.00 0.00 40 LYS A CA 9
ATOM 6404 C C . LYS A 1 40 ? 13.263 -17.195 -16.629 1.00 0.00 40 LYS A C 9
ATOM 6405 O O . LYS A 1 40 ? 14.043 -16.634 -15.887 1.00 0.00 40 LYS A O 9
ATOM 6424 N N . HIS A 1 41 ? 12.087 -17.675 -16.213 1.00 0.00 41 HIS A N 9
ATOM 6425 C CA . HIS A 1 41 ? 11.694 -17.566 -14.833 1.00 0.00 41 HIS A CA 9
ATOM 6426 C C . HIS A 1 41 ? 12.658 -18.378 -14.026 1.00 0.00 41 HIS A C 9
ATOM 6427 O O . HIS A 1 41 ? 13.089 -17.970 -12.963 1.00 0.00 41 HIS A O 9
ATOM 6441 N N . THR A 1 42 ? 13.004 -19.565 -14.537 1.00 0.00 42 THR A N 9
ATOM 6442 C CA . THR A 1 42 ? 13.911 -20.431 -13.837 1.00 0.00 42 THR A CA 9
ATOM 6443 C C . THR A 1 42 ? 15.236 -19.699 -13.668 1.00 0.00 42 THR A C 9
ATOM 6444 O O . THR A 1 42 ? 15.807 -19.684 -12.590 1.00 0.00 42 THR A O 9
ATOM 6455 N N . ASP A 1 43 ? 15.732 -19.077 -14.750 1.00 0.00 43 ASP A N 9
ATOM 6456 C CA . ASP A 1 43 ? 17.008 -18.362 -14.670 1.00 0.00 43 ASP A CA 9
ATOM 6457 C C . ASP A 1 43 ? 16.800 -17.102 -13.842 1.00 0.00 43 ASP A C 9
ATOM 6458 O O . ASP A 1 43 ? 17.696 -16.661 -13.125 1.00 0.00 43 ASP A O 9
ATOM 6467 N N . CYS A 1 44 ? 15.607 -16.510 -13.943 1.00 0.00 44 CYS A N 9
ATOM 6468 C CA . CYS A 1 44 ? 15.317 -15.283 -13.201 1.00 0.00 44 CYS A CA 9
ATOM 6469 C C . CYS A 1 44 ? 15.304 -15.633 -11.760 1.00 0.00 44 CYS A C 9
ATOM 6470 O O . CYS A 1 44 ? 15.758 -14.874 -10.919 1.00 0.00 44 CYS A O 9
ATOM 6477 N N . VAL A 1 45 ? 14.780 -16.801 -11.459 1.00 0.00 45 VAL A N 9
ATOM 6478 C CA . VAL A 1 45 ? 14.694 -17.233 -10.105 1.00 0.00 45 VAL A CA 9
ATOM 6479 C C . VAL A 1 45 ? 16.055 -17.684 -9.670 1.00 0.00 45 VAL A C 9
ATOM 6480 O O . VAL A 1 45 ? 16.467 -17.435 -8.570 1.00 0.00 45 VAL A O 9
ATOM 6493 N N . ASN A 1 46 ? 16.759 -18.347 -10.546 1.00 0.00 46 ASN A N 9
ATOM 6494 C CA . ASN A 1 46 ? 18.070 -18.848 -10.207 1.00 0.00 46 ASN A CA 9
ATOM 6495 C C . ASN A 1 46 ? 18.984 -17.687 -9.887 1.00 0.00 46 ASN A C 9
ATOM 6496 O O . ASN A 1 46 ? 19.882 -17.809 -9.061 1.00 0.00 46 ASN A O 9
ATOM 6507 N N . THR A 1 47 ? 18.778 -16.554 -10.538 1.00 0.00 47 THR A N 9
ATOM 6508 C CA . THR A 1 47 ? 19.649 -15.417 -10.295 1.00 0.00 47 THR A CA 9
ATOM 6509 C C . THR A 1 47 ? 19.026 -14.539 -9.236 1.00 0.00 47 THR A C 9
ATOM 6510 O O . THR A 1 47 ? 19.703 -14.086 -8.315 1.00 0.00 47 THR A O 9
ATOM 6521 N N . GLY A 1 48 ? 17.724 -14.286 -9.353 1.00 0.00 48 GLY A N 9
ATOM 6522 C CA . GLY A 1 48 ? 17.061 -13.417 -8.399 1.00 0.00 48 GLY A CA 9
ATOM 6523 C C . GLY A 1 48 ? 16.952 -14.122 -7.058 1.00 0.00 48 GLY A C 9
ATOM 6524 O O . GLY A 1 48 ? 17.139 -13.505 -6.012 1.00 0.00 48 GLY A O 9
ATOM 6528 N N . CYS A 1 49 ? 16.642 -15.436 -7.065 1.00 0.00 49 CYS A N 9
ATOM 6529 C CA . CYS A 1 49 ? 16.483 -16.143 -5.801 1.00 0.00 49 CYS A CA 9
ATOM 6530 C C . CYS A 1 49 ? 16.890 -17.588 -6.006 1.00 0.00 49 CYS A C 9
ATOM 6531 O O . CYS A 1 49 ? 16.062 -18.499 -5.986 1.00 0.00 49 CYS A O 9
ATOM 6538 N N . PRO A 1 50 ? 18.178 -17.792 -6.197 1.00 0.00 50 PRO A N 9
ATOM 6539 C CA . PRO A 1 50 ? 18.746 -19.128 -6.405 1.00 0.00 50 PRO A CA 9
ATOM 6540 C C . PRO A 1 50 ? 18.201 -20.140 -5.434 1.00 0.00 50 PRO A C 9
ATOM 6541 O O . PRO A 1 50 ? 17.751 -21.224 -5.899 1.00 0.00 50 PRO A O 9
ATOM 6553 N N . SER A 1 1 ? 10.863 -29.951 5.950 1.00 0.00 1 SER A N 10
ATOM 6554 C CA . SER A 1 1 ? 9.787 -29.097 6.536 1.00 0.00 1 SER A CA 10
ATOM 6555 C C . SER A 1 1 ? 10.392 -27.895 7.211 1.00 0.00 1 SER A C 10
ATOM 6556 O O . SER A 1 1 ? 10.553 -27.866 8.431 1.00 0.00 1 SER A O 10
ATOM 6566 N N . SER A 1 2 ? 10.743 -26.867 6.412 1.00 0.00 2 SER A N 10
ATOM 6567 C CA . SER A 1 2 ? 11.328 -25.679 6.977 1.00 0.00 2 SER A CA 10
ATOM 6568 C C . SER A 1 2 ? 10.996 -24.548 6.054 1.00 0.00 2 SER A C 10
ATOM 6569 O O . SER A 1 2 ? 10.929 -24.722 4.838 1.00 0.00 2 SER A O 10
ATOM 6577 N N . THR A 1 3 ? 10.775 -23.347 6.628 1.00 0.00 3 THR A N 10
ATOM 6578 C CA . THR A 1 3 ? 10.450 -22.207 5.815 1.00 0.00 3 THR A CA 10
ATOM 6579 C C . THR A 1 3 ? 11.747 -21.714 5.212 1.00 0.00 3 THR A C 10
ATOM 6580 O O . THR A 1 3 ? 12.738 -21.496 5.908 1.00 0.00 3 THR A O 10
ATOM 6591 N N . PRO A 1 4 ? 11.733 -21.543 3.900 1.00 0.00 4 PRO A N 10
ATOM 6592 C CA . PRO A 1 4 ? 12.910 -21.071 3.157 1.00 0.00 4 PRO A CA 10
ATOM 6593 C C . PRO A 1 4 ? 13.313 -19.682 3.542 1.00 0.00 4 PRO A C 10
ATOM 6594 O O . PRO A 1 4 ? 14.414 -19.461 4.043 1.00 0.00 4 PRO A O 10
ATOM 6605 N N . ASP A 1 5 ? 12.417 -18.710 3.312 1.00 0.00 5 ASP A N 10
ATOM 6606 C CA . ASP A 1 5 ? 12.726 -17.358 3.650 1.00 0.00 5 ASP A CA 10
ATOM 6607 C C . ASP A 1 5 ? 11.422 -16.599 3.691 1.00 0.00 5 ASP A C 10
ATOM 6608 O O . ASP A 1 5 ? 10.440 -17.054 4.269 1.00 0.00 5 ASP A O 10
ATOM 6617 N N . GLY A 1 6 ? 11.405 -15.412 3.063 1.00 0.00 6 GLY A N 10
ATOM 6618 C CA . GLY A 1 6 ? 10.203 -14.609 3.056 1.00 0.00 6 GLY A CA 10
ATOM 6619 C C . GLY A 1 6 ? 10.409 -13.507 2.052 1.00 0.00 6 GLY A C 10
ATOM 6620 O O . GLY A 1 6 ? 9.462 -13.036 1.434 1.00 0.00 6 GLY A O 10
ATOM 6624 N N . THR A 1 7 ? 11.679 -13.067 1.880 1.00 0.00 7 THR A N 10
ATOM 6625 C CA . THR A 1 7 ? 11.963 -12.010 0.922 1.00 0.00 7 THR A CA 10
ATOM 6626 C C . THR A 1 7 ? 12.473 -12.685 -0.304 1.00 0.00 7 THR A C 10
ATOM 6627 O O . THR A 1 7 ? 12.249 -12.237 -1.422 1.00 0.00 7 THR A O 10
ATOM 6638 N N . TRP A 1 8 ? 13.179 -13.788 -0.098 1.00 0.00 8 TRP A N 10
ATOM 6639 C CA . TRP A 1 8 ? 13.718 -14.534 -1.188 1.00 0.00 8 TRP A CA 10
ATOM 6640 C C . TRP A 1 8 ? 12.549 -15.037 -2.037 1.00 0.00 8 TRP A C 10
ATOM 6641 O O . TRP A 1 8 ? 12.635 -15.095 -3.257 1.00 0.00 8 TRP A O 10
ATOM 6662 N N . VAL A 1 9 ? 11.439 -15.405 -1.377 1.00 0.00 9 VAL A N 10
ATOM 6663 C CA . VAL A 1 9 ? 10.284 -15.908 -2.103 1.00 0.00 9 VAL A CA 10
ATOM 6664 C C . VAL A 1 9 ? 9.659 -14.761 -2.857 1.00 0.00 9 VAL A C 10
ATOM 6665 O O . VAL A 1 9 ? 9.005 -14.962 -3.877 1.00 0.00 9 VAL A O 10
ATOM 6678 N N . LYS A 1 10 ? 9.849 -13.529 -2.364 1.00 0.00 10 LYS A N 10
ATOM 6679 C CA . LYS A 1 10 ? 9.273 -12.386 -3.045 1.00 0.00 10 LYS A CA 10
ATOM 6680 C C . LYS A 1 10 ? 9.921 -12.308 -4.402 1.00 0.00 10 LYS A C 10
ATOM 6681 O O . LYS A 1 10 ? 9.363 -11.752 -5.331 1.00 0.00 10 LYS A O 10
ATOM 6700 N N . CYS A 1 11 ? 11.136 -12.878 -4.521 1.00 0.00 11 CYS A N 10
ATOM 6701 C CA . CYS A 1 11 ? 11.829 -12.861 -5.787 1.00 0.00 11 CYS A CA 10
ATOM 6702 C C . CYS A 1 11 ? 11.163 -13.881 -6.656 1.00 0.00 11 CYS A C 10
ATOM 6703 O O . CYS A 1 11 ? 10.939 -13.656 -7.844 1.00 0.00 11 CYS A O 10
ATOM 6710 N N . ARG A 1 12 ? 10.838 -15.042 -6.063 1.00 0.00 12 ARG A N 10
ATOM 6711 C CA . ARG A 1 12 ? 10.198 -16.086 -6.801 1.00 0.00 12 ARG A CA 10
ATOM 6712 C C . ARG A 1 12 ? 8.937 -15.523 -7.368 1.00 0.00 12 ARG A C 10
ATOM 6713 O O . ARG A 1 12 ? 8.618 -15.729 -8.530 1.00 0.00 12 ARG A O 10
ATOM 6734 N N . HIS A 1 13 ? 8.204 -14.795 -6.538 1.00 0.00 13 HIS A N 10
ATOM 6735 C CA . HIS A 1 13 ? 6.947 -14.211 -6.976 1.00 0.00 13 HIS A CA 10
ATOM 6736 C C . HIS A 1 13 ? 7.252 -13.065 -7.932 1.00 0.00 13 HIS A C 10
ATOM 6737 O O . HIS A 1 13 ? 6.550 -12.866 -8.916 1.00 0.00 13 HIS A O 10
ATOM 6751 N N . ASP A 1 14 ? 8.307 -12.298 -7.639 1.00 0.00 14 ASP A N 10
ATOM 6752 C CA . ASP A 1 14 ? 8.658 -11.161 -8.492 1.00 0.00 14 ASP A CA 10
ATOM 6753 C C . ASP A 1 14 ? 8.909 -11.664 -9.900 1.00 0.00 14 ASP A C 10
ATOM 6754 O O . ASP A 1 14 ? 8.333 -11.164 -10.850 1.00 0.00 14 ASP A O 10
ATOM 6763 N N . CYS A 1 15 ? 9.779 -12.671 -10.046 1.00 0.00 15 CYS A N 10
ATOM 6764 C CA . CYS A 1 15 ? 10.078 -13.181 -11.378 1.00 0.00 15 CYS A CA 10
ATOM 6765 C C . CYS A 1 15 ? 8.878 -13.924 -11.860 1.00 0.00 15 CYS A C 10
ATOM 6766 O O . CYS A 1 15 ? 8.652 -14.036 -13.053 1.00 0.00 15 CYS A O 10
ATOM 6773 N N . PHE A 1 16 ? 8.081 -14.453 -10.928 1.00 0.00 16 PHE A N 10
ATOM 6774 C CA . PHE A 1 16 ? 6.908 -15.197 -11.316 1.00 0.00 16 PHE A CA 10
ATOM 6775 C C . PHE A 1 16 ? 5.982 -14.268 -12.043 1.00 0.00 16 PHE A C 10
ATOM 6776 O O . PHE A 1 16 ? 5.465 -14.600 -13.089 1.00 0.00 16 PHE A O 10
ATOM 6793 N N . THR A 1 17 ? 5.752 -13.077 -11.480 1.00 0.00 17 THR A N 10
ATOM 6794 C CA . THR A 1 17 ? 4.853 -12.130 -12.125 1.00 0.00 17 THR A CA 10
ATOM 6795 C C . THR A 1 17 ? 5.448 -11.771 -13.457 1.00 0.00 17 THR A C 10
ATOM 6796 O O . THR A 1 17 ? 4.734 -11.605 -14.441 1.00 0.00 17 THR A O 10
ATOM 6807 N N . LYS A 1 18 ? 6.781 -11.637 -13.506 1.00 0.00 18 LYS A N 10
ATOM 6808 C CA . LYS A 1 18 ? 7.434 -11.303 -14.758 1.00 0.00 18 LYS A CA 10
ATOM 6809 C C . LYS A 1 18 ? 7.230 -12.464 -15.693 1.00 0.00 18 LYS A C 10
ATOM 6810 O O . LYS A 1 18 ? 7.145 -12.295 -16.908 1.00 0.00 18 LYS A O 10
ATOM 6829 N N . TYR A 1 19 ? 7.151 -13.675 -15.126 1.00 0.00 19 TYR A N 10
ATOM 6830 C CA . TYR A 1 19 ? 6.971 -14.848 -15.930 1.00 0.00 19 TYR A CA 10
ATOM 6831 C C . TYR A 1 19 ? 5.545 -14.869 -16.405 1.00 0.00 19 TYR A C 10
ATOM 6832 O O . TYR A 1 19 ? 5.274 -15.103 -17.576 1.00 0.00 19 TYR A O 10
ATOM 6850 N N . LYS A 1 20 ? 4.608 -14.638 -15.483 1.00 0.00 20 LYS A N 10
ATOM 6851 C CA . LYS A 1 20 ? 3.211 -14.635 -15.841 1.00 0.00 20 LYS A CA 10
ATOM 6852 C C . LYS A 1 20 ? 3.029 -13.599 -16.898 1.00 0.00 20 LYS A C 10
ATOM 6853 O O . LYS A 1 20 ? 2.266 -13.780 -17.838 1.00 0.00 20 LYS A O 10
ATOM 6872 N N . SER A 1 21 ? 3.743 -12.480 -16.757 1.00 0.00 21 SER A N 10
ATOM 6873 C CA . SER A 1 21 ? 3.629 -11.405 -17.733 1.00 0.00 21 SER A CA 10
ATOM 6874 C C . SER A 1 21 ? 4.213 -11.906 -19.032 1.00 0.00 21 SER A C 10
ATOM 6875 O O . SER A 1 21 ? 3.831 -11.460 -20.110 1.00 0.00 21 SER A O 10
ATOM 6883 N N . CYS A 1 22 ? 5.165 -12.853 -18.940 1.00 0.00 22 CYS A N 10
ATOM 6884 C CA . CYS A 1 22 ? 5.785 -13.387 -20.137 1.00 0.00 22 CYS A CA 10
ATOM 6885 C C . CYS A 1 22 ? 4.761 -14.244 -20.838 1.00 0.00 22 CYS A C 10
ATOM 6886 O O . CYS A 1 22 ? 4.674 -14.248 -22.062 1.00 0.00 22 CYS A O 10
ATOM 6893 N N . GLN A 1 23 ? 3.965 -14.993 -20.057 1.00 0.00 23 GLN A N 10
ATOM 6894 C CA . GLN A 1 23 ? 2.955 -15.851 -20.651 1.00 0.00 23 GLN A CA 10
ATOM 6895 C C . GLN A 1 23 ? 1.865 -14.963 -21.201 1.00 0.00 23 GLN A C 10
ATOM 6896 O O . GLN A 1 23 ? 1.119 -15.359 -22.095 1.00 0.00 23 GLN A O 10
ATOM 6910 N N . MET A 1 24 ? 1.756 -13.731 -20.664 1.00 0.00 24 MET A N 10
ATOM 6911 C CA . MET A 1 24 ? 0.737 -12.821 -21.133 1.00 0.00 24 MET A CA 10
ATOM 6912 C C . MET A 1 24 ? 1.264 -12.162 -22.365 1.00 0.00 24 MET A C 10
ATOM 6913 O O . MET A 1 24 ? 0.510 -11.588 -23.150 1.00 0.00 24 MET A O 10
ATOM 6927 N N . SER A 1 25 ? 2.584 -12.230 -22.555 1.00 0.00 25 SER A N 10
ATOM 6928 C CA . SER A 1 25 ? 3.185 -11.617 -23.716 1.00 0.00 25 SER A CA 10
ATOM 6929 C C . SER A 1 25 ? 2.783 -12.428 -24.914 1.00 0.00 25 SER A C 10
ATOM 6930 O O . SER A 1 25 ? 2.374 -13.582 -24.797 1.00 0.00 25 SER A O 10
ATOM 6938 N N . ASP A 1 26 ? 2.909 -11.819 -26.102 1.00 0.00 26 ASP A N 10
ATOM 6939 C CA . ASP A 1 26 ? 2.549 -12.502 -27.320 1.00 0.00 26 ASP A CA 10
ATOM 6940 C C . ASP A 1 26 ? 3.765 -13.235 -27.792 1.00 0.00 26 ASP A C 10
ATOM 6941 O O . ASP A 1 26 ? 3.822 -13.705 -28.924 1.00 0.00 26 ASP A O 10
ATOM 6950 N N . SER A 1 27 ? 4.770 -13.345 -26.918 1.00 0.00 27 SER A N 10
ATOM 6951 C CA . SER A 1 27 ? 5.986 -14.030 -27.293 1.00 0.00 27 SER A CA 10
ATOM 6952 C C . SER A 1 27 ? 5.731 -15.486 -27.123 1.00 0.00 27 SER A C 10
ATOM 6953 O O . SER A 1 27 ? 6.537 -16.319 -27.521 1.00 0.00 27 SER A O 10
ATOM 6961 N N . CYS A 1 28 ? 4.585 -15.821 -26.517 1.00 0.00 28 CYS A N 10
ATOM 6962 C CA . CYS A 1 28 ? 4.252 -17.201 -26.315 1.00 0.00 28 CYS A CA 10
ATOM 6963 C C . CYS A 1 28 ? 3.547 -17.659 -27.560 1.00 0.00 28 CYS A C 10
ATOM 6964 O O . CYS A 1 28 ? 2.323 -17.753 -27.598 1.00 0.00 28 CYS A O 10
ATOM 6971 N N . HIS A 1 29 ? 4.332 -17.954 -28.619 1.00 0.00 29 HIS A N 10
ATOM 6972 C CA . HIS A 1 29 ? 3.739 -18.398 -29.862 1.00 0.00 29 HIS A CA 10
ATOM 6973 C C . HIS A 1 29 ? 3.569 -19.885 -29.773 1.00 0.00 29 HIS A C 10
ATOM 6974 O O . HIS A 1 29 ? 2.671 -20.454 -30.389 1.00 0.00 29 HIS A O 10
ATOM 6988 N N . ASP A 1 30 ? 4.445 -20.552 -28.991 1.00 0.00 30 ASP A N 10
ATOM 6989 C CA . ASP A 1 30 ? 4.349 -21.976 -28.866 1.00 0.00 30 ASP A CA 10
ATOM 6990 C C . ASP A 1 30 ? 4.591 -22.315 -27.423 1.00 0.00 30 ASP A C 10
ATOM 6991 O O . ASP A 1 30 ? 4.909 -21.449 -26.609 1.00 0.00 30 ASP A O 10
ATOM 7000 N N . GLU A 1 31 ? 4.444 -23.609 -27.087 1.00 0.00 31 GLU A N 10
ATOM 7001 C CA . GLU A 1 31 ? 4.649 -24.042 -25.719 1.00 0.00 31 GLU A CA 10
ATOM 7002 C C . GLU A 1 31 ? 6.108 -23.857 -25.397 1.00 0.00 31 GLU A C 10
ATOM 7003 O O . GLU A 1 31 ? 6.460 -23.489 -24.293 1.00 0.00 31 GLU A O 10
ATOM 7015 N N . GLN A 1 32 ? 6.986 -24.124 -26.386 1.00 0.00 32 GLN A N 10
ATOM 7016 C CA . GLN A 1 32 ? 8.412 -23.975 -26.164 1.00 0.00 32 GLN A CA 10
ATOM 7017 C C . GLN A 1 32 ? 8.680 -22.526 -25.870 1.00 0.00 32 GLN A C 10
ATOM 7018 O O . GLN A 1 32 ? 9.479 -22.195 -25.003 1.00 0.00 32 GLN A O 10
ATOM 7032 N N . SER A 1 33 ? 8.012 -21.631 -26.607 1.00 0.00 33 SER A N 10
ATOM 7033 C CA . SER A 1 33 ? 8.215 -20.207 -26.392 1.00 0.00 33 SER A CA 10
ATOM 7034 C C . SER A 1 33 ? 7.786 -19.892 -24.976 1.00 0.00 33 SER A C 10
ATOM 7035 O O . SER A 1 33 ? 8.443 -19.128 -24.275 1.00 0.00 33 SER A O 10
ATOM 7043 N N . CYS A 1 34 ? 6.657 -20.488 -24.535 1.00 0.00 34 CYS A N 10
ATOM 7044 C CA . CYS A 1 34 ? 6.180 -20.237 -23.180 1.00 0.00 34 CYS A CA 10
ATOM 7045 C C . CYS A 1 34 ? 7.139 -20.916 -22.226 1.00 0.00 34 CYS A C 10
ATOM 7046 O O . CYS A 1 34 ? 7.334 -20.465 -21.103 1.00 0.00 34 CYS A O 10
ATOM 7053 N N . HIS A 1 35 ? 7.751 -22.031 -22.672 1.00 0.00 35 HIS A N 10
ATOM 7054 C CA . HIS A 1 35 ? 8.686 -22.742 -21.822 1.00 0.00 35 HIS A CA 10
ATOM 7055 C C . HIS A 1 35 ? 9.867 -21.842 -21.603 1.00 0.00 35 HIS A C 10
ATOM 7056 O O . HIS A 1 35 ? 10.433 -21.807 -20.530 1.00 0.00 35 HIS A O 10
ATOM 7070 N N . GLN A 1 36 ? 10.259 -21.096 -22.652 1.00 0.00 36 GLN A N 10
ATOM 7071 C CA . GLN A 1 36 ? 11.395 -20.200 -22.534 1.00 0.00 36 GLN A CA 10
ATOM 7072 C C . GLN A 1 36 ? 11.077 -19.208 -21.462 1.00 0.00 36 GLN A C 10
ATOM 7073 O O . GLN A 1 36 ? 11.939 -18.811 -20.704 1.00 0.00 36 GLN A O 10
ATOM 7087 N N . CYS A 1 37 ? 9.815 -18.789 -21.395 1.00 0.00 37 CYS A N 10
ATOM 7088 C CA . CYS A 1 37 ? 9.413 -17.823 -20.383 1.00 0.00 37 CYS A CA 10
ATOM 7089 C C . CYS A 1 37 ? 9.621 -18.460 -19.047 1.00 0.00 37 CYS A C 10
ATOM 7090 O O . CYS A 1 37 ? 10.064 -17.819 -18.099 1.00 0.00 37 CYS A O 10
ATOM 7097 N N . HIS A 1 38 ? 9.300 -19.741 -18.957 1.00 0.00 38 HIS A N 10
ATOM 7098 C CA . HIS A 1 38 ? 9.443 -20.452 -17.707 1.00 0.00 38 HIS A CA 10
ATOM 7099 C C . HIS A 1 38 ? 10.906 -20.628 -17.447 1.00 0.00 38 HIS A C 10
ATOM 7100 O O . HIS A 1 38 ? 11.364 -20.530 -16.318 1.00 0.00 38 HIS A O 10
ATOM 7114 N N . VAL A 1 39 ? 11.654 -20.902 -18.494 1.00 0.00 39 VAL A N 10
ATOM 7115 C CA . VAL A 1 39 ? 13.072 -21.091 -18.352 1.00 0.00 39 VAL A CA 10
ATOM 7116 C C . VAL A 1 39 ? 13.667 -19.773 -17.926 1.00 0.00 39 VAL A C 10
ATOM 7117 O O . VAL A 1 39 ? 14.587 -19.730 -17.112 1.00 0.00 39 VAL A O 10
ATOM 7130 N N . LYS A 1 40 ? 13.145 -18.667 -18.481 1.00 0.00 40 LYS A N 10
ATOM 7131 C CA . LYS A 1 40 ? 13.661 -17.363 -18.122 1.00 0.00 40 LYS A CA 10
ATOM 7132 C C . LYS A 1 40 ? 13.340 -17.163 -16.683 1.00 0.00 40 LYS A C 10
ATOM 7133 O O . LYS A 1 40 ? 14.114 -16.596 -15.938 1.00 0.00 40 LYS A O 10
ATOM 7152 N N . HIS A 1 41 ? 12.156 -17.633 -16.274 1.00 0.00 41 HIS A N 10
ATOM 7153 C CA . HIS A 1 41 ? 11.749 -17.508 -14.901 1.00 0.00 41 HIS A CA 10
ATOM 7154 C C . HIS A 1 41 ? 12.706 -18.312 -14.074 1.00 0.00 41 HIS A C 10
ATOM 7155 O O . HIS A 1 41 ? 13.127 -17.890 -13.013 1.00 0.00 41 HIS A O 10
ATOM 7169 N N . THR A 1 42 ? 13.054 -19.506 -14.567 1.00 0.00 42 THR A N 10
ATOM 7170 C CA . THR A 1 42 ? 13.954 -20.363 -13.849 1.00 0.00 42 THR A CA 10
ATOM 7171 C C . THR A 1 42 ? 15.275 -19.630 -13.675 1.00 0.00 42 THR A C 10
ATOM 7172 O O . THR A 1 42 ? 15.842 -19.609 -12.594 1.00 0.00 42 THR A O 10
ATOM 7183 N N . ASP A 1 43 ? 15.776 -19.013 -14.758 1.00 0.00 43 ASP A N 10
ATOM 7184 C CA . ASP A 1 43 ? 17.050 -18.296 -14.675 1.00 0.00 43 ASP A CA 10
ATOM 7185 C C . ASP A 1 43 ? 16.834 -17.035 -13.850 1.00 0.00 43 ASP A C 10
ATOM 7186 O O . ASP A 1 43 ? 17.727 -16.590 -13.132 1.00 0.00 43 ASP A O 10
ATOM 7195 N N . CYS A 1 44 ? 15.639 -16.450 -13.955 1.00 0.00 44 CYS A N 10
ATOM 7196 C CA . CYS A 1 44 ? 15.341 -15.224 -13.215 1.00 0.00 44 CYS A CA 10
ATOM 7197 C C . CYS A 1 44 ? 15.328 -15.575 -11.775 1.00 0.00 44 CYS A C 10
ATOM 7198 O O . CYS A 1 44 ? 15.781 -14.815 -10.933 1.00 0.00 44 CYS A O 10
ATOM 7205 N N . VAL A 1 45 ? 14.805 -16.744 -11.476 1.00 0.00 45 VAL A N 10
ATOM 7206 C CA . VAL A 1 45 ? 14.720 -17.179 -10.124 1.00 0.00 45 VAL A CA 10
ATOM 7207 C C . VAL A 1 45 ? 16.085 -17.608 -9.685 1.00 0.00 45 VAL A C 10
ATOM 7208 O O . VAL A 1 45 ? 16.489 -17.352 -8.585 1.00 0.00 45 VAL A O 10
ATOM 7221 N N . ASN A 1 46 ? 16.800 -18.260 -10.556 1.00 0.00 46 ASN A N 10
ATOM 7222 C CA . ASN A 1 46 ? 18.116 -18.740 -10.213 1.00 0.00 46 ASN A CA 10
ATOM 7223 C C . ASN A 1 46 ? 19.016 -17.562 -9.916 1.00 0.00 46 ASN A C 10
ATOM 7224 O O . ASN A 1 46 ? 19.927 -17.662 -9.102 1.00 0.00 46 ASN A O 10
ATOM 7235 N N . THR A 1 47 ? 18.781 -16.439 -10.571 1.00 0.00 47 THR A N 10
ATOM 7236 C CA . THR A 1 47 ? 19.632 -15.285 -10.349 1.00 0.00 47 THR A CA 10
ATOM 7237 C C . THR A 1 47 ? 19.031 -14.438 -9.253 1.00 0.00 47 THR A C 10
ATOM 7238 O O . THR A 1 47 ? 19.726 -14.013 -8.332 1.00 0.00 47 THR A O 10
ATOM 7249 N N . GLY A 1 48 ? 17.726 -14.181 -9.338 1.00 0.00 48 GLY A N 10
ATOM 7250 C CA . GLY A 1 48 ? 17.080 -13.339 -8.349 1.00 0.00 48 GLY A CA 10
ATOM 7251 C C . GLY A 1 48 ? 16.987 -14.082 -7.024 1.00 0.00 48 GLY A C 10
ATOM 7252 O O . GLY A 1 48 ? 17.193 -13.494 -5.964 1.00 0.00 48 GLY A O 10
ATOM 7256 N N . CYS A 1 49 ? 16.672 -15.395 -7.062 1.00 0.00 49 CYS A N 10
ATOM 7257 C CA . CYS A 1 49 ? 16.524 -16.136 -5.812 1.00 0.00 49 CYS A CA 10
ATOM 7258 C C . CYS A 1 49 ? 16.971 -17.565 -6.043 1.00 0.00 49 CYS A C 10
ATOM 7259 O O . CYS A 1 49 ? 16.169 -18.498 -6.051 1.00 0.00 49 CYS A O 10
ATOM 7266 N N . PRO A 1 50 ? 18.263 -17.731 -6.224 1.00 0.00 50 PRO A N 10
ATOM 7267 C CA . PRO A 1 50 ? 18.867 -19.052 -6.450 1.00 0.00 50 PRO A CA 10
ATOM 7268 C C . PRO A 1 50 ? 18.398 -20.074 -5.452 1.00 0.00 50 PRO A C 10
ATOM 7269 O O . PRO A 1 50 ? 18.428 -19.766 -4.227 1.00 0.00 50 PRO A O 10
ATOM 7281 N N . SER A 1 1 ? 10.291 -30.019 6.264 1.00 0.00 1 SER A N 11
ATOM 7282 C CA . SER A 1 1 ? 9.213 -28.991 6.371 1.00 0.00 1 SER A CA 11
ATOM 7283 C C . SER A 1 1 ? 9.734 -27.765 7.074 1.00 0.00 1 SER A C 11
ATOM 7284 O O . SER A 1 1 ? 9.489 -27.562 8.263 1.00 0.00 1 SER A O 11
ATOM 7294 N N . SER A 1 2 ? 10.476 -26.915 6.332 1.00 0.00 2 SER A N 11
ATOM 7295 C CA . SER A 1 2 ? 11.015 -25.715 6.926 1.00 0.00 2 SER A CA 11
ATOM 7296 C C . SER A 1 2 ? 10.697 -24.585 5.997 1.00 0.00 2 SER A C 11
ATOM 7297 O O . SER A 1 2 ? 10.637 -24.762 4.781 1.00 0.00 2 SER A O 11
ATOM 7305 N N . THR A 1 3 ? 10.483 -23.380 6.566 1.00 0.00 3 THR A N 11
ATOM 7306 C CA . THR A 1 3 ? 10.171 -22.238 5.746 1.00 0.00 3 THR A CA 11
ATOM 7307 C C . THR A 1 3 ? 11.480 -21.742 5.171 1.00 0.00 3 THR A C 11
ATOM 7308 O O . THR A 1 3 ? 12.458 -21.530 5.888 1.00 0.00 3 THR A O 11
ATOM 7319 N N . PRO A 1 4 ? 11.491 -21.555 3.861 1.00 0.00 4 PRO A N 11
ATOM 7320 C CA . PRO A 1 4 ? 12.682 -21.079 3.143 1.00 0.00 4 PRO A CA 11
ATOM 7321 C C . PRO A 1 4 ? 13.080 -19.694 3.552 1.00 0.00 4 PRO A C 11
ATOM 7322 O O . PRO A 1 4 ? 14.169 -19.483 4.082 1.00 0.00 4 PRO A O 11
ATOM 7333 N N . ASP A 1 5 ? 12.195 -18.718 3.306 1.00 0.00 5 ASP A N 11
ATOM 7334 C CA . ASP A 1 5 ? 12.500 -17.370 3.663 1.00 0.00 5 ASP A CA 11
ATOM 7335 C C . ASP A 1 5 ? 11.201 -16.603 3.668 1.00 0.00 5 ASP A C 11
ATOM 7336 O O . ASP A 1 5 ? 10.198 -17.057 4.213 1.00 0.00 5 ASP A O 11
ATOM 7345 N N . GLY A 1 6 ? 11.209 -15.414 3.048 1.00 0.00 6 GLY A N 11
ATOM 7346 C CA . GLY A 1 6 ? 10.014 -14.603 3.008 1.00 0.00 6 GLY A CA 11
ATOM 7347 C C . GLY A 1 6 ? 10.259 -13.490 2.026 1.00 0.00 6 GLY A C 11
ATOM 7348 O O . GLY A 1 6 ? 9.336 -13.001 1.388 1.00 0.00 6 GLY A O 11
ATOM 7352 N N . THR A 1 7 ? 11.539 -13.063 1.894 1.00 0.00 7 THR A N 11
ATOM 7353 C CA . THR A 1 7 ? 11.862 -11.997 0.960 1.00 0.00 7 THR A CA 11
ATOM 7354 C C . THR A 1 7 ? 12.400 -12.660 -0.262 1.00 0.00 7 THR A C 11
ATOM 7355 O O . THR A 1 7 ? 12.211 -12.195 -1.379 1.00 0.00 7 THR A O 11
ATOM 7366 N N . TRP A 1 8 ? 13.091 -13.772 -0.052 1.00 0.00 8 TRP A N 11
ATOM 7367 C CA . TRP A 1 8 ? 13.656 -14.510 -1.137 1.00 0.00 8 TRP A CA 11
ATOM 7368 C C . TRP A 1 8 ? 12.508 -14.988 -2.028 1.00 0.00 8 TRP A C 11
ATOM 7369 O O . TRP A 1 8 ? 12.631 -15.035 -3.246 1.00 0.00 8 TRP A O 11
ATOM 7390 N N . VAL A 1 9 ? 11.373 -15.347 -1.407 1.00 0.00 9 VAL A N 11
ATOM 7391 C CA . VAL A 1 9 ? 10.235 -15.830 -2.173 1.00 0.00 9 VAL A CA 11
ATOM 7392 C C . V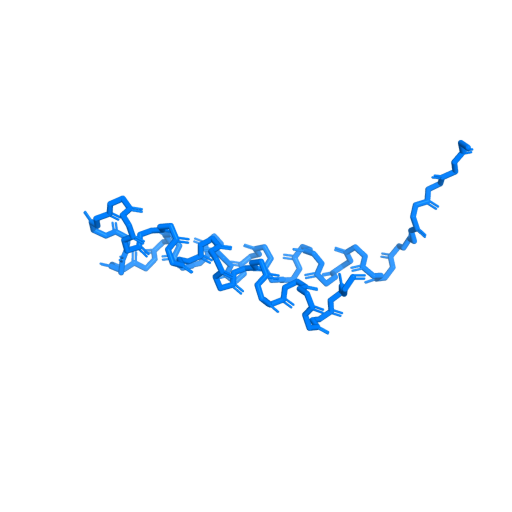AL A 1 9 ? 9.652 -14.670 -2.947 1.00 0.00 9 VAL A C 11
ATOM 7393 O O . VAL A 1 9 ? 9.019 -14.861 -3.982 1.00 0.00 9 VAL A O 11
ATOM 7406 N N . LYS A 1 10 ? 9.856 -13.441 -2.454 1.00 0.00 10 LYS A N 11
ATOM 7407 C CA . LYS A 1 10 ? 9.317 -12.289 -3.153 1.00 0.00 10 LYS A CA 11
ATOM 7408 C C . LYS A 1 10 ? 9.996 -12.227 -4.495 1.00 0.00 10 LYS A C 11
ATOM 7409 O O . LYS A 1 10 ? 9.465 -11.671 -5.442 1.00 0.00 10 LYS A O 11
ATOM 7428 N N . CYS A 1 11 ? 11.207 -12.811 -4.584 1.00 0.00 11 CYS A N 11
ATOM 7429 C CA . CYS A 1 11 ? 11.928 -12.811 -5.834 1.00 0.00 11 CYS A CA 11
ATOM 7430 C C . CYS A 1 11 ? 11.264 -13.822 -6.715 1.00 0.00 11 CYS A C 11
ATOM 7431 O O . CYS A 1 11 ? 11.066 -13.594 -7.907 1.00 0.00 11 CYS A O 11
ATOM 7438 N N . ARG A 1 12 ? 10.909 -14.975 -6.127 1.00 0.00 12 ARG A N 11
ATOM 7439 C CA . ARG A 1 12 ? 10.269 -16.011 -6.876 1.00 0.00 12 ARG A CA 11
ATOM 7440 C C . ARG A 1 12 ? 9.032 -15.429 -7.474 1.00 0.00 12 ARG A C 11
ATOM 7441 O O . ARG A 1 12 ? 8.736 -15.634 -8.642 1.00 0.00 12 ARG A O 11
ATOM 7462 N N . HIS A 1 13 ? 8.294 -14.685 -6.666 1.00 0.00 13 HIS A N 11
ATOM 7463 C CA . HIS A 1 13 ? 7.060 -14.082 -7.134 1.00 0.00 13 HIS A CA 11
ATOM 7464 C C . HIS A 1 13 ? 7.404 -12.954 -8.096 1.00 0.00 13 HIS A C 11
ATOM 7465 O O . HIS A 1 13 ? 6.725 -12.752 -9.097 1.00 0.00 13 HIS A O 11
ATOM 7479 N N . ASP A 1 14 ? 8.467 -12.203 -7.792 1.00 0.00 14 ASP A N 11
ATOM 7480 C CA . ASP A 1 14 ? 8.852 -11.082 -8.650 1.00 0.00 14 ASP A CA 11
ATOM 7481 C C . ASP A 1 14 ? 9.126 -11.604 -10.050 1.00 0.00 14 ASP A C 11
ATOM 7482 O O . ASP A 1 14 ? 8.569 -11.112 -11.016 1.00 0.00 14 ASP A O 11
ATOM 7491 N N . CYS A 1 15 ? 9.994 -12.621 -10.170 1.00 0.00 15 CYS A N 11
ATOM 7492 C CA . CYS A 1 15 ? 10.314 -13.146 -11.494 1.00 0.00 15 CYS A CA 11
ATOM 7493 C C . CYS A 1 15 ? 9.113 -13.872 -12.000 1.00 0.00 15 CYS A C 11
ATOM 7494 O O . CYS A 1 15 ? 8.903 -13.972 -13.199 1.00 0.00 15 CYS A O 11
ATOM 7501 N N . PHE A 1 16 ? 8.299 -14.399 -11.085 1.00 0.00 16 PHE A N 11
ATOM 7502 C CA . PHE A 1 16 ? 7.123 -15.127 -11.493 1.00 0.00 16 PHE A CA 11
ATOM 7503 C C . PHE A 1 16 ? 6.237 -14.194 -12.257 1.00 0.00 16 PHE A C 11
ATOM 7504 O O . PHE A 1 16 ? 5.776 -14.516 -13.333 1.00 0.00 16 PHE A O 11
ATOM 7521 N N . THR A 1 17 ? 5.989 -13.006 -11.700 1.00 0.00 17 THR A N 11
ATOM 7522 C CA . THR A 1 17 ? 5.121 -12.053 -12.376 1.00 0.00 17 THR A CA 11
ATOM 7523 C C . THR A 1 17 ? 5.774 -11.671 -13.679 1.00 0.00 17 THR A C 11
ATOM 7524 O O . THR A 1 17 ? 5.103 -11.482 -14.687 1.00 0.00 17 THR A O 11
ATOM 7535 N N . LYS A 1 18 ? 7.110 -11.547 -13.671 1.00 0.00 18 LYS A N 11
ATOM 7536 C CA . LYS A 1 18 ? 7.818 -11.186 -14.890 1.00 0.00 18 LYS A CA 11
ATOM 7537 C C . LYS A 1 18 ? 7.627 -12.305 -15.876 1.00 0.00 18 LYS A C 11
ATOM 7538 O O . LYS A 1 18 ? 7.639 -12.091 -17.088 1.00 0.00 18 LYS A O 11
ATOM 7557 N N . TYR A 1 19 ? 7.445 -13.527 -15.363 1.00 0.00 19 TYR A N 11
ATOM 7558 C CA . TYR A 1 19 ? 7.273 -14.657 -16.228 1.00 0.00 19 TYR A CA 11
ATOM 7559 C C . TYR A 1 19 ? 5.835 -14.683 -16.686 1.00 0.00 19 TYR A C 11
ATOM 7560 O O . TYR A 1 19 ? 5.556 -14.860 -17.863 1.00 0.00 19 TYR A O 11
ATOM 7578 N N . LYS A 1 20 ? 4.902 -14.522 -15.742 1.00 0.00 20 LYS A N 11
ATOM 7579 C CA . LYS A 1 20 ? 3.494 -14.538 -16.089 1.00 0.00 20 LYS A CA 11
ATOM 7580 C C . LYS A 1 20 ? 3.266 -13.464 -17.081 1.00 0.00 20 LYS A C 11
ATOM 7581 O O . LYS A 1 20 ? 2.392 -13.563 -17.928 1.00 0.00 20 LYS A O 11
ATOM 7600 N N . SER A 1 21 ? 4.054 -12.408 -16.990 1.00 0.00 21 SER A N 11
ATOM 7601 C CA . SER A 1 21 ? 3.913 -11.305 -17.926 1.00 0.00 21 SER A CA 11
ATOM 7602 C C . SER A 1 21 ? 4.114 -11.874 -19.317 1.00 0.00 21 SER A C 11
ATOM 7603 O O . SER A 1 21 ? 3.483 -11.439 -20.273 1.00 0.00 21 SER A O 11
ATOM 7611 N N . CYS A 1 22 ? 5.019 -12.869 -19.435 1.00 0.00 22 CYS A N 11
ATOM 7612 C CA . CYS A 1 22 ? 5.282 -13.480 -20.727 1.00 0.00 22 CYS A CA 11
ATOM 7613 C C . CYS A 1 22 ? 4.066 -14.277 -21.122 1.00 0.00 22 CYS A C 11
ATOM 7614 O O . CYS A 1 22 ? 3.651 -14.260 -22.274 1.00 0.00 22 CYS A O 11
ATOM 7621 N N . GLN A 1 23 ? 3.481 -15.001 -20.157 1.00 0.00 23 GLN A N 11
ATOM 7622 C CA . GLN A 1 23 ? 2.310 -15.812 -20.457 1.00 0.00 23 GLN A CA 11
ATOM 7623 C C . GLN A 1 23 ? 1.187 -14.878 -20.850 1.00 0.00 23 GLN A C 11
ATOM 7624 O O . GLN A 1 23 ? 0.268 -15.266 -21.569 1.00 0.00 23 GLN A O 11
ATOM 7638 N N . MET A 1 24 ? 1.248 -13.621 -20.375 1.00 0.00 24 MET A N 11
ATOM 7639 C CA . MET A 1 24 ? 0.216 -12.672 -20.707 1.00 0.00 24 MET A CA 11
ATOM 7640 C C . MET A 1 24 ? 0.576 -12.070 -22.030 1.00 0.00 24 MET A C 11
ATOM 7641 O O . MET A 1 24 ? -0.274 -11.529 -22.735 1.00 0.00 24 MET A O 11
ATOM 7655 N N . SER A 1 25 ? 1.864 -12.154 -22.388 1.00 0.00 25 SER A N 11
ATOM 7656 C CA . SER A 1 25 ? 2.310 -11.599 -23.646 1.00 0.00 25 SER A CA 11
ATOM 7657 C C . SER A 1 25 ? 1.906 -12.554 -24.729 1.00 0.00 25 SER A C 11
ATOM 7658 O O . SER A 1 25 ? 1.524 -13.693 -24.467 1.00 0.00 25 SER A O 11
ATOM 7666 N N . ASP A 1 26 ? 1.997 -12.091 -25.988 1.00 0.00 26 ASP A N 11
ATOM 7667 C CA . ASP A 1 26 ? 1.631 -12.928 -27.106 1.00 0.00 26 ASP A CA 11
ATOM 7668 C C . ASP A 1 26 ? 2.852 -13.708 -27.499 1.00 0.00 26 ASP A C 11
ATOM 7669 O O . ASP A 1 26 ? 2.854 -14.416 -28.503 1.00 0.00 26 ASP A O 11
ATOM 7678 N N . SER A 1 27 ? 3.923 -13.587 -26.700 1.00 0.00 27 SER A N 11
ATOM 7679 C CA . SER A 1 27 ? 5.145 -14.301 -27.009 1.00 0.00 27 SER A CA 11
ATOM 7680 C C . SER A 1 27 ? 4.961 -15.701 -26.521 1.00 0.00 27 SER A C 11
ATOM 7681 O O . SER A 1 27 ? 5.741 -16.596 -26.845 1.00 0.00 27 SER A O 11
ATOM 7689 N N . CYS A 1 28 ? 3.906 -15.914 -25.725 1.00 0.00 28 CYS A N 11
ATOM 7690 C CA . CYS A 1 28 ? 3.639 -17.224 -25.202 1.00 0.00 28 CYS A CA 11
ATOM 7691 C C . CYS A 1 28 ? 2.680 -17.879 -26.156 1.00 0.00 28 CYS A C 11
ATOM 7692 O O . CYS A 1 28 ? 1.527 -18.140 -25.818 1.00 0.00 28 CYS A O 11
ATOM 7699 N N . HIS A 1 29 ? 3.158 -18.154 -27.388 1.00 0.00 29 HIS A N 11
ATOM 7700 C CA . HIS A 1 29 ? 2.309 -18.780 -28.377 1.00 0.00 29 HIS A CA 11
ATOM 7701 C C . HIS A 1 29 ? 2.837 -20.163 -28.604 1.00 0.00 29 HIS A C 11
ATOM 7702 O O . HIS A 1 29 ? 2.081 -21.092 -28.878 1.00 0.00 29 HIS A O 11
ATOM 7716 N N . ASP A 1 30 ? 4.166 -20.323 -28.492 1.00 0.00 30 ASP A N 11
ATOM 7717 C CA . ASP A 1 30 ? 4.758 -21.615 -28.697 1.00 0.00 30 ASP A CA 11
ATOM 7718 C C . ASP A 1 30 ? 5.098 -22.151 -27.351 1.00 0.00 30 ASP A C 11
ATOM 7719 O O . ASP A 1 30 ? 5.450 -21.409 -26.446 1.00 0.00 30 ASP A O 11
ATOM 7728 N N . GLU A 1 31 ? 5.000 -23.470 -27.201 1.00 0.00 31 GLU A N 11
ATOM 7729 C CA . GLU A 1 31 ? 5.300 -24.087 -25.927 1.00 0.00 31 GLU A CA 11
ATOM 7730 C C . GLU A 1 31 ? 6.766 -23.861 -25.639 1.00 0.00 31 GLU A C 11
ATOM 7731 O O . GLU A 1 31 ? 7.149 -23.619 -24.510 1.00 0.00 31 GLU A O 11
ATOM 7743 N N . GLN A 1 32 ? 7.610 -23.949 -26.686 1.00 0.00 32 GLN A N 11
ATOM 7744 C CA . GLN A 1 32 ? 9.034 -23.756 -26.497 1.00 0.00 32 GLN A CA 11
ATOM 7745 C C . GLN A 1 32 ? 9.266 -22.315 -26.110 1.00 0.00 32 GLN A C 11
ATOM 7746 O O . GLN A 1 32 ? 10.026 -22.027 -25.200 1.00 0.00 32 GLN A O 11
ATOM 7760 N N . SER A 1 33 ? 8.604 -21.385 -26.818 1.00 0.00 33 SER A N 11
ATOM 7761 C CA . SER A 1 33 ? 8.782 -19.965 -26.512 1.00 0.00 33 SER A CA 11
ATOM 7762 C C . SER A 1 33 ? 8.295 -19.733 -25.104 1.00 0.00 33 SER A C 11
ATOM 7763 O O . SER A 1 33 ? 8.929 -19.025 -24.325 1.00 0.00 33 SER A O 11
ATOM 7771 N N . CYS A 1 34 ? 7.147 -20.333 -24.760 1.00 0.00 34 CYS A N 11
ATOM 7772 C CA . CYS A 1 34 ? 6.603 -20.163 -23.425 1.00 0.00 34 CYS A CA 11
ATOM 7773 C C . CYS A 1 34 ? 7.565 -20.814 -22.453 1.00 0.00 34 CYS A C 11
ATOM 7774 O O . CYS A 1 34 ? 7.794 -20.310 -21.357 1.00 0.00 34 CYS A O 11
ATOM 7781 N N . HIS A 1 35 ? 8.144 -21.966 -22.858 1.00 0.00 35 HIS A N 11
ATOM 7782 C CA . HIS A 1 35 ? 9.073 -22.672 -21.988 1.00 0.00 35 HIS A CA 11
ATOM 7783 C C . HIS A 1 35 ? 10.279 -21.797 -21.778 1.00 0.00 35 HIS A C 11
ATOM 7784 O O . HIS A 1 35 ? 10.825 -21.745 -20.699 1.00 0.00 35 HIS A O 11
ATOM 7798 N N . GLN A 1 36 ? 10.714 -21.094 -22.835 1.00 0.00 36 GLN A N 11
ATOM 7799 C CA . GLN A 1 36 ? 11.886 -20.234 -22.715 1.00 0.00 36 GLN A CA 11
ATOM 7800 C C . GLN A 1 36 ? 11.598 -19.213 -21.661 1.00 0.00 36 GLN A C 11
ATOM 7801 O O . GLN A 1 36 ? 12.459 -18.869 -20.871 1.00 0.00 36 GLN A O 11
ATOM 7815 N N . CYS A 1 37 ? 10.371 -18.708 -21.643 1.00 0.00 37 CYS A N 11
ATOM 7816 C CA . CYS A 1 37 ? 10.005 -17.705 -20.655 1.00 0.00 37 CYS A CA 11
ATOM 7817 C C . CYS A 1 37 ? 10.049 -18.352 -19.307 1.00 0.00 37 CYS A C 11
ATOM 7818 O O . CYS A 1 37 ? 10.446 -17.737 -18.322 1.00 0.00 37 CYS A O 11
ATOM 7825 N N . HIS A 1 38 ? 9.639 -19.607 -19.244 1.00 0.00 38 HIS A N 11
ATOM 7826 C CA . HIS A 1 38 ? 9.641 -20.318 -17.983 1.00 0.00 38 HIS A CA 11
ATOM 7827 C C . HIS A 1 38 ? 11.072 -20.563 -17.613 1.00 0.00 38 HIS A C 11
ATOM 7828 O O . HIS A 1 38 ? 11.450 -20.500 -16.449 1.00 0.00 38 HIS A O 11
ATOM 7842 N N . VAL A 1 39 ? 11.885 -20.859 -18.611 1.00 0.00 39 VAL A N 11
ATOM 7843 C CA . VAL A 1 39 ? 13.279 -21.111 -18.374 1.00 0.00 39 VAL A CA 11
ATOM 7844 C C . VAL A 1 39 ? 13.901 -19.819 -17.923 1.00 0.00 39 VAL A C 11
ATOM 7845 O O . VAL A 1 39 ? 14.777 -19.806 -17.061 1.00 0.00 39 VAL A O 11
ATOM 7858 N N . LYS A 1 40 ? 13.453 -18.696 -18.510 1.00 0.00 40 LYS A N 11
ATOM 7859 C CA . LYS A 1 40 ? 14.000 -17.411 -18.130 1.00 0.00 40 LYS A CA 11
ATOM 7860 C C . LYS A 1 40 ? 13.629 -17.199 -16.706 1.00 0.00 40 LYS A C 11
ATOM 7861 O O . LYS A 1 40 ? 14.391 -16.655 -15.933 1.00 0.00 40 LYS A O 11
ATOM 7880 N N . HIS A 1 41 ? 12.416 -17.633 -16.344 1.00 0.00 41 HIS A N 11
ATOM 7881 C CA . HIS A 1 41 ? 11.961 -17.493 -14.987 1.00 0.00 41 HIS A CA 11
ATOM 7882 C C . HIS A 1 41 ? 12.858 -18.326 -14.125 1.00 0.00 41 HIS A C 11
ATOM 7883 O O . HIS A 1 41 ? 13.260 -17.915 -13.052 1.00 0.00 41 HIS A O 11
ATOM 7897 N N . THR A 1 42 ? 13.181 -19.534 -14.603 1.00 0.00 42 THR A N 11
ATOM 7898 C CA . THR A 1 42 ? 14.025 -20.421 -13.851 1.00 0.00 42 THR A CA 11
ATOM 7899 C C . THR A 1 42 ? 15.365 -19.732 -13.631 1.00 0.00 42 THR A C 11
ATOM 7900 O O . THR A 1 42 ? 15.890 -19.728 -12.529 1.00 0.00 42 THR A O 11
ATOM 7911 N N . ASP A 1 43 ? 15.928 -19.138 -14.696 1.00 0.00 43 ASP A N 11
ATOM 7912 C CA . ASP A 1 43 ? 17.222 -18.465 -14.568 1.00 0.00 43 ASP A CA 11
ATOM 7913 C C . ASP A 1 43 ? 17.022 -17.197 -13.751 1.00 0.00 43 ASP A C 11
ATOM 7914 O O . ASP A 1 43 ? 17.903 -16.783 -13.001 1.00 0.00 43 ASP A O 11
ATOM 7923 N N . CYS A 1 44 ? 15.852 -16.569 -13.897 1.00 0.00 44 CYS A N 11
ATOM 7924 C CA . CYS A 1 44 ? 15.571 -15.334 -13.167 1.00 0.00 44 CYS A CA 11
ATOM 7925 C C . CYS A 1 44 ? 15.502 -15.680 -11.727 1.00 0.00 44 CYS A C 11
ATOM 7926 O O . CYS A 1 44 ? 15.950 -14.932 -10.872 1.00 0.00 44 CYS A O 11
ATOM 7933 N N . VAL A 1 45 ? 14.935 -16.831 -11.443 1.00 0.00 45 VAL A N 11
ATOM 7934 C CA . VAL A 1 45 ? 14.793 -17.260 -10.094 1.00 0.00 45 VAL A CA 11
ATOM 7935 C C . VAL A 1 45 ? 16.127 -17.743 -9.613 1.00 0.00 45 VAL A C 11
ATOM 7936 O O . VAL A 1 45 ? 16.507 -17.506 -8.497 1.00 0.00 45 VAL A O 11
ATOM 7949 N N . ASN A 1 46 ? 16.844 -18.422 -10.466 1.00 0.00 46 ASN A N 11
ATOM 7950 C CA . ASN A 1 46 ? 18.130 -18.955 -10.083 1.00 0.00 46 ASN A CA 11
ATOM 7951 C C . ASN A 1 46 ? 19.067 -17.816 -9.747 1.00 0.00 46 ASN A C 11
ATOM 7952 O O . ASN A 1 46 ? 19.941 -17.958 -8.900 1.00 0.00 46 ASN A O 11
ATOM 7963 N N . THR A 1 47 ? 18.906 -16.683 -10.407 1.00 0.00 47 THR A N 11
ATOM 7964 C CA . THR A 1 47 ? 19.801 -15.568 -10.147 1.00 0.00 47 THR A CA 11
ATOM 7965 C C . THR A 1 47 ? 19.179 -14.676 -9.100 1.00 0.00 47 THR A C 11
ATOM 7966 O O . THR A 1 47 ? 19.848 -14.244 -8.162 1.00 0.00 47 THR A O 11
ATOM 7977 N N . GLY A 1 48 ? 17.888 -14.388 -9.245 1.00 0.00 48 GLY A N 11
ATOM 7978 C CA . GLY A 1 48 ? 17.227 -13.506 -8.305 1.00 0.00 48 GLY A CA 11
ATOM 7979 C C . GLY A 1 48 ? 17.070 -14.211 -6.968 1.00 0.00 48 GLY A C 11
ATOM 7980 O O . GLY A 1 48 ? 17.248 -13.599 -5.916 1.00 0.00 48 GLY A O 11
ATOM 7984 N N . CYS A 1 49 ? 16.733 -15.519 -6.986 1.00 0.00 49 CYS A N 11
ATOM 7985 C CA . CYS A 1 49 ? 16.529 -16.223 -5.727 1.00 0.00 49 CYS A CA 11
ATOM 7986 C C . CYS A 1 49 ? 16.923 -17.674 -5.920 1.00 0.00 49 CYS A C 11
ATOM 7987 O O . CYS A 1 49 ? 16.084 -18.575 -5.919 1.00 0.00 49 CYS A O 11
ATOM 7994 N N . PRO A 1 50 ? 18.212 -17.895 -6.080 1.00 0.00 50 PRO A N 11
ATOM 7995 C CA . PRO A 1 50 ? 18.766 -19.241 -6.269 1.00 0.00 50 PRO A CA 11
ATOM 7996 C C . PRO A 1 50 ? 18.213 -20.233 -5.283 1.00 0.00 50 PRO A C 11
ATOM 7997 O O . PRO A 1 50 ? 17.770 -21.326 -5.727 1.00 0.00 50 PRO A O 11
ATOM 8009 N N . SER A 1 1 ? 11.338 -30.128 5.893 1.00 0.00 1 SER A N 12
ATOM 8010 C CA . SER A 1 1 ? 10.088 -29.350 6.144 1.00 0.00 1 SER A CA 12
ATOM 8011 C C . SER A 1 1 ? 10.403 -28.107 6.935 1.00 0.00 1 SER A C 12
ATOM 8012 O O . SER A 1 1 ? 10.381 -28.115 8.165 1.00 0.00 1 SER A O 12
ATOM 8022 N N . SER A 1 2 ? 10.707 -27.000 6.223 1.00 0.00 2 SER A N 12
ATOM 8023 C CA . SER A 1 2 ? 11.021 -25.771 6.902 1.00 0.00 2 SER A CA 12
ATOM 8024 C C . SER A 1 2 ? 10.716 -24.653 5.948 1.00 0.00 2 SER A C 12
ATOM 8025 O O . SER A 1 2 ? 10.633 -24.857 4.738 1.00 0.00 2 SER A O 12
ATOM 8033 N N . THR A 1 3 ? 10.541 -23.429 6.492 1.00 0.00 3 THR A N 12
ATOM 8034 C CA . THR A 1 3 ? 10.246 -22.300 5.651 1.00 0.00 3 THR A CA 12
ATOM 8035 C C . THR A 1 3 ? 11.562 -21.820 5.081 1.00 0.00 3 THR A C 12
ATOM 8036 O O . THR A 1 3 ? 12.534 -21.602 5.802 1.00 0.00 3 THR A O 12
ATOM 8047 N N . PRO A 1 4 ? 11.585 -21.657 3.767 1.00 0.00 4 PRO A N 12
ATOM 8048 C CA . PRO A 1 4 ? 12.785 -21.195 3.051 1.00 0.00 4 PRO A CA 12
ATOM 8049 C C . PRO A 1 4 ? 13.205 -19.820 3.466 1.00 0.00 4 PRO A C 12
ATOM 8050 O O . PRO A 1 4 ? 14.305 -19.623 3.976 1.00 0.00 4 PRO A O 12
ATOM 8061 N N . ASP A 1 5 ? 12.325 -18.831 3.247 1.00 0.00 5 ASP A N 12
ATOM 8062 C CA . ASP A 1 5 ? 12.650 -17.491 3.612 1.00 0.00 5 ASP A CA 12
ATOM 8063 C C . ASP A 1 5 ? 11.356 -16.716 3.669 1.00 0.00 5 ASP A C 12
ATOM 8064 O O . ASP A 1 5 ? 10.367 -17.174 4.233 1.00 0.00 5 ASP A O 12
ATOM 8073 N N . GLY A 1 6 ? 11.353 -15.515 3.071 1.00 0.00 6 GLY A N 12
ATOM 8074 C CA . GLY A 1 6 ? 10.161 -14.699 3.081 1.00 0.00 6 GLY A CA 12
ATOM 8075 C C . GLY A 1 6 ? 10.380 -13.573 2.109 1.00 0.00 6 GLY A C 12
ATOM 8076 O O . GLY A 1 6 ? 9.440 -13.077 1.501 1.00 0.00 6 GLY A O 12
ATOM 8080 N N . THR A 1 7 ? 11.654 -13.142 1.951 1.00 0.00 7 THR A N 12
ATOM 8081 C CA . THR A 1 7 ? 11.952 -12.061 1.023 1.00 0.00 7 THR A CA 12
ATOM 8082 C C . THR A 1 7 ? 12.462 -12.706 -0.220 1.00 0.00 7 THR A C 12
ATOM 8083 O O . THR A 1 7 ? 12.244 -12.228 -1.327 1.00 0.00 7 THR A O 12
ATOM 8094 N N . TRP A 1 8 ? 13.162 -13.819 -0.042 1.00 0.00 8 TRP A N 12
ATOM 8095 C CA . TRP A 1 8 ? 13.702 -14.541 -1.152 1.00 0.00 8 TRP A CA 12
ATOM 8096 C C . TRP A 1 8 ? 12.534 -15.014 -2.017 1.00 0.00 8 TRP A C 12
ATOM 8097 O O . TRP A 1 8 ? 12.625 -15.041 -3.239 1.00 0.00 8 TRP A O 12
ATOM 8118 N N . VAL A 1 9 ? 11.421 -15.396 -1.371 1.00 0.00 9 VAL A N 12
ATOM 8119 C CA . VAL A 1 9 ? 10.266 -15.877 -2.115 1.00 0.00 9 VAL A CA 12
ATOM 8120 C C . VAL A 1 9 ? 9.658 -14.712 -2.858 1.00 0.00 9 VAL A C 12
ATOM 8121 O O . VAL A 1 9 ? 8.999 -14.893 -3.879 1.00 0.00 9 VAL A O 12
ATOM 8134 N N . LYS A 1 10 ? 9.869 -13.488 -2.357 1.00 0.00 10 LYS A N 12
ATOM 8135 C CA . LYS A 1 10 ? 9.309 -12.330 -3.028 1.00 0.00 10 LYS A CA 12
ATOM 8136 C C . LYS A 1 10 ? 9.958 -12.247 -4.383 1.00 0.00 10 LYS A C 12
ATOM 8137 O O . LYS A 1 10 ? 9.405 -11.680 -5.310 1.00 0.00 10 LYS A O 12
ATOM 8156 N N . CYS A 1 11 ? 11.171 -12.824 -4.505 1.00 0.00 11 CYS A N 12
ATOM 8157 C CA . CYS A 1 11 ? 11.866 -12.804 -5.769 1.00 0.00 11 CYS A CA 12
ATOM 8158 C C . CYS A 1 11 ? 11.192 -13.809 -6.647 1.00 0.00 11 CYS A C 12
ATOM 8159 O O . CYS A 1 11 ? 10.968 -13.571 -7.831 1.00 0.00 11 CYS A O 12
ATOM 8166 N N . ARG A 1 12 ? 10.858 -14.973 -6.065 1.00 0.00 12 ARG A N 12
ATOM 8167 C CA . ARG A 1 12 ? 10.209 -16.003 -6.810 1.00 0.00 12 ARG A CA 12
ATOM 8168 C C . ARG A 1 12 ? 8.953 -15.425 -7.371 1.00 0.00 12 ARG A C 12
ATOM 8169 O O . ARG A 1 12 ? 8.631 -15.618 -8.533 1.00 0.00 12 ARG A O 12
ATOM 8190 N N . HIS A 1 13 ? 8.227 -14.697 -6.534 1.00 0.00 13 HIS A N 12
ATOM 8191 C CA . HIS A 1 13 ? 6.977 -14.098 -6.965 1.00 0.00 13 HIS A CA 12
ATOM 8192 C C . HIS A 1 13 ? 7.288 -12.960 -7.927 1.00 0.00 13 HIS A C 12
ATOM 8193 O O . HIS A 1 13 ? 6.589 -12.764 -8.915 1.00 0.00 13 HIS A O 12
ATOM 8207 N N . ASP A 1 14 ? 8.345 -12.194 -7.637 1.00 0.00 14 ASP A N 12
ATOM 8208 C CA . ASP A 1 14 ? 8.699 -11.064 -8.497 1.00 0.00 14 ASP A CA 12
ATOM 8209 C C . ASP A 1 14 ? 8.956 -11.580 -9.901 1.00 0.00 14 ASP A C 12
ATOM 8210 O O . ASP A 1 14 ? 8.385 -11.087 -10.857 1.00 0.00 14 ASP A O 12
ATOM 8219 N N . CYS A 1 15 ? 9.823 -12.591 -10.034 1.00 0.00 15 CYS A N 12
ATOM 8220 C CA . CYS A 1 15 ? 10.126 -13.113 -11.361 1.00 0.00 15 CYS A CA 12
ATOM 8221 C C . CYS A 1 15 ? 8.923 -13.850 -11.845 1.00 0.00 15 CYS A C 12
ATOM 8222 O O . CYS A 1 15 ? 8.701 -13.967 -13.038 1.00 0.00 15 CYS A O 12
ATOM 8229 N N . PHE A 1 16 ? 8.117 -14.370 -10.913 1.00 0.00 16 PHE A N 12
ATOM 8230 C CA . PHE A 1 16 ? 6.940 -15.108 -11.303 1.00 0.00 16 PHE A CA 12
ATOM 8231 C C . PHE A 1 16 ? 6.027 -14.178 -12.043 1.00 0.00 16 PHE A C 12
ATOM 8232 O O . PHE A 1 16 ? 5.510 -14.515 -13.090 1.00 0.00 16 PHE A O 12
ATOM 8249 N N . THR A 1 17 ? 5.806 -12.981 -11.494 1.00 0.00 17 THR A N 12
ATOM 8250 C CA . THR A 1 17 ? 4.922 -12.032 -12.153 1.00 0.00 17 THR A CA 12
ATOM 8251 C C . THR A 1 17 ? 5.533 -11.688 -13.483 1.00 0.00 17 THR A C 12
ATOM 8252 O O . THR A 1 17 ? 4.831 -11.531 -14.476 1.00 0.00 17 THR A O 12
ATOM 8263 N N . LYS A 1 18 ? 6.869 -11.560 -13.520 1.00 0.00 18 LYS A N 12
ATOM 8264 C CA . LYS A 1 18 ? 7.538 -11.243 -14.769 1.00 0.00 18 LYS A CA 12
ATOM 8265 C C . LYS A 1 18 ? 7.316 -12.404 -15.701 1.00 0.00 18 LYS A C 12
ATOM 8266 O O . LYS A 1 18 ? 7.233 -12.239 -16.916 1.00 0.00 18 LYS A O 12
ATOM 8285 N N . TYR A 1 19 ? 7.216 -13.611 -15.127 1.00 0.00 19 TYR A N 12
ATOM 8286 C CA . TYR A 1 19 ? 7.019 -14.787 -15.923 1.00 0.00 19 TYR A CA 12
ATOM 8287 C C . TYR A 1 19 ? 5.597 -14.787 -16.409 1.00 0.00 19 TYR A C 12
ATOM 8288 O O . TYR A 1 19 ? 5.333 -15.005 -17.585 1.00 0.00 19 TYR A O 12
ATOM 8306 N N . LYS A 1 20 ? 4.654 -14.555 -15.490 1.00 0.00 20 LYS A N 12
ATOM 8307 C CA . LYS A 1 20 ? 3.258 -14.536 -15.859 1.00 0.00 20 LYS A CA 12
ATOM 8308 C C . LYS A 1 20 ? 3.099 -13.504 -16.927 1.00 0.00 20 LYS A C 12
ATOM 8309 O O . LYS A 1 20 ? 2.336 -13.678 -17.866 1.00 0.00 20 LYS A O 12
ATOM 8328 N N . SER A 1 21 ? 3.835 -12.401 -16.790 1.00 0.00 21 SER A N 12
ATOM 8329 C CA . SER A 1 21 ? 3.751 -11.332 -17.775 1.00 0.00 21 SER A CA 12
ATOM 8330 C C . SER A 1 21 ? 4.267 -11.883 -19.087 1.00 0.00 21 SER A C 12
ATOM 8331 O O . SER A 1 21 ? 3.778 -11.531 -20.155 1.00 0.00 21 SER A O 12
ATOM 8339 N N . CYS A 1 22 ? 5.283 -12.761 -19.012 1.00 0.00 22 CYS A N 12
ATOM 8340 C CA . CYS A 1 22 ? 5.854 -13.337 -20.217 1.00 0.00 22 CYS A CA 12
ATOM 8341 C C . CYS A 1 22 ? 4.806 -14.227 -20.850 1.00 0.00 22 CYS A C 12
ATOM 8342 O O . CYS A 1 22 ? 4.677 -14.281 -22.067 1.00 0.00 22 CYS A O 12
ATOM 8349 N N . GLN A 1 23 ? 4.041 -14.947 -20.014 1.00 0.00 23 GLN A N 12
ATOM 8350 C CA . GLN A 1 23 ? 3.017 -15.837 -20.539 1.00 0.00 23 GLN A CA 12
ATOM 8351 C C . GLN A 1 23 ? 1.910 -14.982 -21.115 1.00 0.00 23 GLN A C 12
ATOM 8352 O O . GLN A 1 23 ? 1.144 -15.432 -21.965 1.00 0.00 23 GLN A O 12
ATOM 8366 N N . MET A 1 24 ? 1.810 -13.721 -20.650 1.00 0.00 24 MET A N 12
ATOM 8367 C CA . MET A 1 24 ? 0.776 -12.845 -21.147 1.00 0.00 24 MET A CA 12
ATOM 8368 C C . MET A 1 24 ? 1.301 -12.196 -22.384 1.00 0.00 24 MET A C 12
ATOM 8369 O O . MET A 1 24 ? 0.547 -11.627 -23.171 1.00 0.00 24 MET A O 12
ATOM 8383 N N . SER A 1 25 ? 2.618 -12.268 -22.576 1.00 0.00 25 SER A N 12
ATOM 8384 C CA . SER A 1 25 ? 3.217 -11.664 -23.744 1.00 0.00 25 SER A CA 12
ATOM 8385 C C . SER A 1 25 ? 2.826 -12.494 -24.931 1.00 0.00 25 SER A C 12
ATOM 8386 O O . SER A 1 25 ? 2.413 -13.644 -24.799 1.00 0.00 25 SER A O 12
ATOM 8394 N N . ASP A 1 26 ? 2.967 -11.906 -26.129 1.00 0.00 26 ASP A N 12
ATOM 8395 C CA . ASP A 1 26 ? 2.618 -12.611 -27.338 1.00 0.00 26 ASP A CA 12
ATOM 8396 C C . ASP A 1 26 ? 3.834 -13.365 -27.775 1.00 0.00 26 ASP A C 12
ATOM 8397 O O . ASP A 1 26 ? 3.903 -13.862 -28.896 1.00 0.00 26 ASP A O 12
ATOM 8406 N N . SER A 1 27 ? 4.825 -13.465 -26.884 1.00 0.00 27 SER A N 12
ATOM 8407 C CA . SER A 1 27 ? 6.037 -14.171 -27.224 1.00 0.00 27 SER A CA 12
ATOM 8408 C C . SER A 1 27 ? 5.756 -15.618 -27.046 1.00 0.00 27 SER A C 12
ATOM 8409 O O . SER A 1 27 ? 6.554 -16.468 -27.418 1.00 0.00 27 SER A O 12
ATOM 8417 N N . CYS A 1 28 ? 4.592 -15.928 -26.461 1.00 0.00 28 CYS A N 12
ATOM 8418 C CA . CYS A 1 28 ? 4.232 -17.298 -26.252 1.00 0.00 28 CYS A CA 12
ATOM 8419 C C . CYS A 1 28 ? 3.532 -17.754 -27.500 1.00 0.00 28 CYS A C 12
ATOM 8420 O O . CYS A 1 28 ? 2.306 -17.816 -27.552 1.00 0.00 28 CYS A O 12
ATOM 8427 N N . HIS A 1 29 ? 4.321 -18.085 -28.543 1.00 0.00 29 HIS A N 12
ATOM 8428 C CA . HIS A 1 29 ? 3.733 -18.530 -29.788 1.00 0.00 29 HIS A CA 12
ATOM 8429 C C . HIS A 1 29 ? 3.524 -20.011 -29.682 1.00 0.00 29 HIS A C 12
ATOM 8430 O O . HIS A 1 29 ? 2.610 -20.565 -30.289 1.00 0.00 29 HIS A O 12
ATOM 8444 N N . ASP A 1 30 ? 4.384 -20.692 -28.893 1.00 0.00 30 ASP A N 12
ATOM 8445 C CA . ASP A 1 30 ? 4.252 -22.113 -28.750 1.00 0.00 30 ASP A CA 12
ATOM 8446 C C . ASP A 1 30 ? 4.502 -22.441 -27.304 1.00 0.00 30 ASP A C 12
ATOM 8447 O O . ASP A 1 30 ? 4.832 -21.571 -26.502 1.00 0.00 30 ASP A O 12
ATOM 8456 N N . GLU A 1 31 ? 4.346 -23.731 -26.955 1.00 0.00 31 GLU A N 12
ATOM 8457 C CA . GLU A 1 31 ? 4.559 -24.155 -25.584 1.00 0.00 31 GLU A CA 12
ATOM 8458 C C . GLU A 1 31 ? 6.020 -23.967 -25.270 1.00 0.00 31 GLU A C 12
ATOM 8459 O O . GLU A 1 31 ? 6.377 -23.579 -24.173 1.00 0.00 31 GLU A O 12
ATOM 8471 N N . GLN A 1 32 ? 6.894 -24.255 -26.256 1.00 0.00 32 GLN A N 12
ATOM 8472 C CA . GLN A 1 32 ? 8.321 -24.107 -26.042 1.00 0.00 32 GLN A CA 12
ATOM 8473 C C . GLN A 1 32 ? 8.596 -22.652 -25.785 1.00 0.00 32 GLN A C 12
ATOM 8474 O O . GLN A 1 32 ? 9.402 -22.304 -24.932 1.00 0.00 32 GLN A O 12
ATOM 8488 N N . SER A 1 33 ? 7.927 -21.775 -26.540 1.00 0.00 33 SER A N 12
ATOM 8489 C CA . SER A 1 33 ? 8.136 -20.348 -26.362 1.00 0.00 33 SER A CA 12
ATOM 8490 C C . SER A 1 33 ? 7.712 -19.997 -24.952 1.00 0.00 33 SER A C 12
ATOM 8491 O O . SER A 1 33 ? 8.370 -19.213 -24.273 1.00 0.00 33 SER A O 12
ATOM 8499 N N . CYS A 1 34 ? 6.583 -20.582 -24.491 1.00 0.00 34 CYS A N 12
ATOM 8500 C CA . CYS A 1 34 ? 6.111 -20.295 -23.143 1.00 0.00 34 CYS A CA 12
ATOM 8501 C C . CYS A 1 34 ? 7.075 -20.946 -22.177 1.00 0.00 34 CYS A C 12
ATOM 8502 O O . CYS A 1 34 ? 7.272 -20.466 -21.066 1.00 0.00 34 CYS A O 12
ATOM 8509 N N . HIS A 1 35 ? 7.688 -22.068 -22.600 1.00 0.00 35 HIS A N 12
ATOM 8510 C CA . HIS A 1 35 ? 8.629 -22.754 -21.739 1.00 0.00 35 HIS A CA 12
ATOM 8511 C C . HIS A 1 35 ? 9.807 -21.847 -21.545 1.00 0.00 35 HIS A C 12
ATOM 8512 O O . HIS A 1 35 ? 10.379 -21.788 -20.476 1.00 0.00 35 HIS A O 12
ATOM 8526 N N . GLN A 1 36 ? 10.191 -21.120 -22.611 1.00 0.00 36 GLN A N 12
ATOM 8527 C CA . GLN A 1 36 ? 11.327 -20.217 -22.517 1.00 0.00 36 GLN A CA 12
ATOM 8528 C C . GLN A 1 36 ? 11.015 -19.204 -21.462 1.00 0.00 36 GLN A C 12
ATOM 8529 O O . GLN A 1 36 ? 11.880 -18.790 -20.715 1.00 0.00 36 GLN A O 12
ATOM 8543 N N . CYS A 1 37 ? 9.752 -18.786 -21.396 1.00 0.00 37 CYS A N 12
ATOM 8544 C CA . CYS A 1 37 ? 9.354 -17.799 -20.403 1.00 0.00 37 CYS A CA 12
ATOM 8545 C C . CYS A 1 37 ? 9.573 -18.407 -19.053 1.00 0.00 37 CYS A C 12
ATOM 8546 O O . CYS A 1 37 ? 10.024 -17.746 -18.122 1.00 0.00 37 CYS A O 12
ATOM 8553 N N . HIS A 1 38 ? 9.254 -19.686 -18.934 1.00 0.00 38 HIS A N 12
ATOM 8554 C CA . HIS A 1 38 ? 9.404 -20.373 -17.670 1.00 0.00 38 HIS A CA 12
ATOM 8555 C C . HIS A 1 38 ? 10.869 -20.552 -17.419 1.00 0.00 38 HIS A C 12
ATOM 8556 O O . HIS A 1 38 ? 11.338 -20.443 -16.294 1.00 0.00 38 HIS A O 12
ATOM 8570 N N . VAL A 1 39 ? 11.609 -20.843 -18.469 1.00 0.00 39 VAL A N 12
ATOM 8571 C CA . VAL A 1 39 ? 13.028 -21.036 -18.335 1.00 0.00 39 VAL A CA 12
ATOM 8572 C C . VAL A 1 39 ? 13.633 -19.721 -17.926 1.00 0.00 39 VAL A C 12
ATOM 857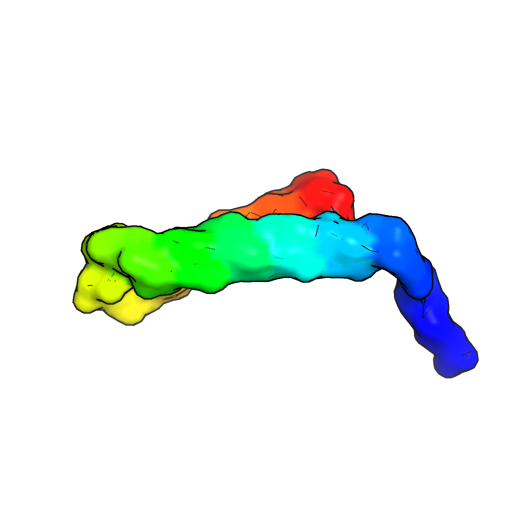3 O O . VAL A 1 39 ? 14.559 -19.675 -17.117 1.00 0.00 39 VAL A O 12
ATOM 8586 N N . LYS A 1 40 ? 13.114 -18.616 -18.487 1.00 0.00 40 LYS A N 12
ATOM 8587 C CA . LYS A 1 40 ? 13.642 -17.310 -18.140 1.00 0.00 40 LYS A CA 12
ATOM 8588 C C . LYS A 1 40 ? 13.335 -17.100 -16.699 1.00 0.00 40 LYS A C 12
ATOM 8589 O O . LYS A 1 40 ? 14.118 -16.527 -15.965 1.00 0.00 40 LYS A O 12
ATOM 8608 N N . HIS A 1 41 ? 12.154 -17.568 -16.277 1.00 0.00 41 HIS A N 12
ATOM 8609 C CA . HIS A 1 41 ? 11.758 -17.434 -14.903 1.00 0.00 41 HIS A CA 12
ATOM 8610 C C . HIS A 1 41 ? 12.723 -18.230 -14.078 1.00 0.00 41 HIS A C 12
ATOM 8611 O O . HIS A 1 41 ? 13.152 -17.800 -13.023 1.00 0.00 41 HIS A O 12
ATOM 8625 N N . THR A 1 42 ? 13.072 -19.426 -14.567 1.00 0.00 42 THR A N 12
ATOM 8626 C CA . THR A 1 42 ? 13.980 -20.277 -13.850 1.00 0.00 42 THR A CA 12
ATOM 8627 C C . THR A 1 42 ? 15.301 -19.538 -13.692 1.00 0.00 42 THR A C 12
ATOM 8628 O O . THR A 1 42 ? 15.877 -19.513 -12.616 1.00 0.00 42 THR A O 12
ATOM 8639 N N . ASP A 1 43 ? 15.790 -18.923 -14.782 1.00 0.00 43 ASP A N 12
ATOM 8640 C CA . ASP A 1 43 ? 17.063 -18.201 -14.713 1.00 0.00 43 ASP A CA 12
ATOM 8641 C C . ASP A 1 43 ? 16.856 -16.946 -13.880 1.00 0.00 43 ASP A C 12
ATOM 8642 O O . ASP A 1 43 ? 17.756 -16.506 -13.167 1.00 0.00 43 ASP A O 12
ATOM 8651 N N . CYS A 1 44 ? 15.662 -16.358 -13.971 1.00 0.00 44 CYS A N 12
ATOM 8652 C CA . CYS A 1 44 ? 15.372 -15.136 -13.222 1.00 0.00 44 CYS A CA 12
ATOM 8653 C C . CYS A 1 44 ? 15.372 -15.493 -11.784 1.00 0.00 44 CYS A C 12
ATOM 8654 O O . CYS A 1 44 ? 15.843 -14.741 -10.942 1.00 0.00 44 CYS A O 12
ATOM 8661 N N . VAL A 1 45 ? 14.840 -16.657 -11.484 1.00 0.00 45 VAL A N 12
ATOM 8662 C CA . VAL A 1 45 ? 14.763 -17.097 -10.134 1.00 0.00 45 VAL A CA 12
ATOM 8663 C C . VAL A 1 45 ? 16.130 -17.528 -9.703 1.00 0.00 45 VAL A C 12
ATOM 8664 O O . VAL A 1 45 ? 16.540 -17.278 -8.603 1.00 0.00 45 VAL A O 12
ATOM 8677 N N . ASN A 1 46 ? 16.841 -18.176 -10.580 1.00 0.00 46 ASN A N 12
ATOM 8678 C CA . ASN A 1 46 ? 18.158 -18.659 -10.243 1.00 0.00 46 ASN A CA 12
ATOM 8679 C C . ASN A 1 46 ? 19.060 -17.483 -9.944 1.00 0.00 46 ASN A C 12
ATOM 8680 O O . ASN A 1 46 ? 19.984 -17.592 -9.147 1.00 0.00 46 ASN A O 12
ATOM 8691 N N . THR A 1 47 ? 18.812 -16.352 -10.581 1.00 0.00 47 THR A N 12
ATOM 8692 C CA . THR A 1 47 ? 19.665 -15.199 -10.356 1.00 0.00 47 THR A CA 12
ATOM 8693 C C . THR A 1 47 ? 19.073 -14.359 -9.248 1.00 0.00 47 THR A C 12
ATOM 8694 O O . THR A 1 47 ? 19.777 -13.936 -8.333 1.00 0.00 47 THR A O 12
ATOM 8705 N N . GLY A 1 48 ? 17.765 -14.107 -9.316 1.00 0.00 48 GLY A N 12
ATOM 8706 C CA . GLY A 1 48 ? 17.127 -13.271 -8.314 1.00 0.00 48 GLY A CA 12
ATOM 8707 C C . GLY A 1 48 ? 17.026 -14.030 -6.998 1.00 0.00 48 GLY A C 12
ATOM 8708 O O . GLY A 1 48 ? 17.228 -13.454 -5.931 1.00 0.00 48 GLY A O 12
ATOM 8712 N N . CYS A 1 49 ? 16.708 -15.341 -7.052 1.00 0.00 49 CYS A N 12
ATOM 8713 C CA . CYS A 1 49 ? 16.550 -16.094 -5.812 1.00 0.00 49 CYS A CA 12
ATOM 8714 C C . CYS A 1 49 ? 16.995 -17.523 -6.054 1.00 0.00 49 CYS A C 12
ATOM 8715 O O . CYS A 1 49 ? 16.189 -18.454 -6.069 1.00 0.00 49 CYS A O 12
ATOM 8722 N N . PRO A 1 50 ? 18.287 -17.691 -6.235 1.00 0.00 50 PRO A N 12
ATOM 8723 C CA . PRO A 1 50 ? 18.887 -19.014 -6.472 1.00 0.00 50 PRO A CA 12
ATOM 8724 C C . PRO A 1 50 ? 18.432 -20.036 -5.467 1.00 0.00 50 PRO A C 12
ATOM 8725 O O . PRO A 1 50 ? 18.469 -19.724 -4.244 1.00 0.00 50 PRO A O 12
ATOM 8737 N N . SER A 1 1 ? 10.606 -29.802 5.914 1.00 0.00 1 SER A N 13
ATOM 8738 C CA . SER A 1 1 ? 9.560 -29.066 6.687 1.00 0.00 1 SER A CA 13
ATOM 8739 C C . SER A 1 1 ? 10.158 -27.845 7.335 1.00 0.00 1 SER A C 13
ATOM 8740 O O . SER A 1 1 ? 10.289 -27.775 8.556 1.00 0.00 1 SER A O 13
ATOM 8750 N N . SER A 1 2 ? 10.536 -26.848 6.508 1.00 0.00 2 SER A N 13
ATOM 8751 C CA . SER A 1 2 ? 11.117 -25.645 7.045 1.00 0.00 2 SER A CA 13
ATOM 8752 C C . SER A 1 2 ? 10.812 -24.543 6.077 1.00 0.00 2 SER A C 13
ATOM 8753 O O . SER A 1 2 ? 10.768 -24.758 4.867 1.00 0.00 2 SER A O 13
ATOM 8761 N N . THR A 1 3 ? 10.590 -23.321 6.605 1.00 0.00 3 THR A N 13
ATOM 8762 C CA . THR A 1 3 ? 10.291 -22.207 5.748 1.00 0.00 3 THR A CA 13
ATOM 8763 C C . THR A 1 3 ? 11.606 -21.730 5.172 1.00 0.00 3 THR A C 13
ATOM 8764 O O . THR A 1 3 ? 12.578 -21.500 5.892 1.00 0.00 3 THR A O 13
ATOM 8775 N N . PRO A 1 4 ? 11.631 -21.584 3.856 1.00 0.00 4 PRO A N 13
ATOM 8776 C CA . PRO A 1 4 ? 12.832 -21.132 3.136 1.00 0.00 4 PRO A CA 13
ATOM 8777 C C . PRO A 1 4 ? 13.247 -19.749 3.530 1.00 0.00 4 PRO A C 13
ATOM 8778 O O . PRO A 1 4 ? 14.342 -19.542 4.048 1.00 0.00 4 PRO A O 13
ATOM 8789 N N . ASP A 1 5 ? 12.369 -18.766 3.285 1.00 0.00 5 ASP A N 13
ATOM 8790 C CA . ASP A 1 5 ? 12.688 -17.418 3.628 1.00 0.00 5 ASP A CA 13
ATOM 8791 C C . ASP A 1 5 ? 11.391 -16.649 3.674 1.00 0.00 5 ASP A C 13
ATOM 8792 O O . ASP A 1 5 ? 10.406 -17.103 4.249 1.00 0.00 5 ASP A O 13
ATOM 8801 N N . GLY A 1 6 ? 11.382 -15.458 3.057 1.00 0.00 6 GLY A N 13
ATOM 8802 C CA . GLY A 1 6 ? 10.186 -14.648 3.056 1.00 0.00 6 GLY A CA 13
ATOM 8803 C C . GLY A 1 6 ? 10.399 -13.537 2.066 1.00 0.00 6 GLY A C 13
ATOM 8804 O O . GLY A 1 6 ? 9.457 -13.055 1.452 1.00 0.00 6 GLY A O 13
ATOM 8808 N N . THR A 1 7 ? 11.671 -13.101 1.902 1.00 0.00 7 THR A N 13
ATOM 8809 C CA . THR A 1 7 ? 11.963 -12.034 0.959 1.00 0.00 7 THR A CA 13
ATOM 8810 C C . THR A 1 7 ? 12.478 -12.694 -0.274 1.00 0.00 7 THR A C 13
ATOM 8811 O O . THR A 1 7 ? 12.259 -12.233 -1.388 1.00 0.00 7 THR A O 13
ATOM 8822 N N . TRP A 1 8 ? 13.185 -13.799 -0.079 1.00 0.00 8 TRP A N 13
ATOM 8823 C CA . TRP A 1 8 ? 13.730 -14.532 -1.178 1.00 0.00 8 TRP A CA 13
ATOM 8824 C C . TRP A 1 8 ? 12.564 -15.021 -2.037 1.00 0.00 8 TRP A C 13
ATOM 8825 O O . TRP A 1 8 ? 12.656 -15.064 -3.258 1.00 0.00 8 TRP A O 13
ATOM 8846 N N . VAL A 1 9 ? 11.450 -15.394 -1.386 1.00 0.00 9 VAL A N 13
ATOM 8847 C CA . VAL A 1 9 ? 10.297 -15.885 -2.124 1.00 0.00 9 VAL A CA 13
ATOM 8848 C C . VAL A 1 9 ? 9.679 -14.727 -2.870 1.00 0.00 9 VAL A C 13
ATOM 8849 O O . VAL A 1 9 ? 9.015 -14.917 -3.886 1.00 0.00 9 VAL A O 13
ATOM 8862 N N . LYS A 1 10 ? 9.886 -13.499 -2.376 1.00 0.00 10 LYS A N 13
ATOM 8863 C CA . LYS A 1 10 ? 9.316 -12.347 -3.050 1.00 0.00 10 LYS A CA 13
ATOM 8864 C C . LYS A 1 10 ? 9.953 -12.274 -4.412 1.00 0.00 10 LYS A C 13
ATOM 8865 O O . LYS A 1 10 ? 9.391 -11.716 -5.339 1.00 0.00 10 LYS A O 13
ATOM 8884 N N . CYS A 1 11 ? 11.165 -12.850 -4.540 1.00 0.00 11 CYS A N 13
ATOM 8885 C CA . CYS A 1 11 ? 11.849 -12.839 -5.810 1.00 0.00 11 CYS A CA 13
ATOM 8886 C C . CYS A 1 11 ? 11.169 -13.853 -6.674 1.00 0.00 11 CYS A C 13
ATOM 8887 O O . CYS A 1 11 ? 10.936 -13.625 -7.858 1.00 0.00 11 CYS A O 13
ATOM 8894 N N . ARG A 1 12 ? 10.842 -15.012 -6.079 1.00 0.00 12 ARG A N 13
ATOM 8895 C CA . ARG A 1 12 ? 10.190 -16.050 -6.811 1.00 0.00 12 ARG A CA 13
ATOM 8896 C C . ARG A 1 12 ? 8.931 -15.479 -7.371 1.00 0.00 12 ARG A C 13
ATOM 8897 O O . ARG A 1 12 ? 8.603 -15.684 -8.530 1.00 0.00 12 ARG A O 13
ATOM 8918 N N . HIS A 1 13 ? 8.210 -14.742 -6.539 1.00 0.00 13 HIS A N 13
ATOM 8919 C CA . HIS A 1 13 ? 6.958 -14.147 -6.971 1.00 0.00 13 HIS A CA 13
ATOM 8920 C C . HIS A 1 13 ? 7.268 -13.011 -7.935 1.00 0.00 13 HIS A C 13
ATOM 8921 O O . HIS A 1 13 ? 6.566 -12.815 -8.921 1.00 0.00 13 HIS A O 13
ATOM 8935 N N . ASP A 1 14 ? 8.326 -12.246 -7.648 1.00 0.00 14 ASP A N 13
ATOM 8936 C CA . ASP A 1 14 ? 8.680 -11.117 -8.511 1.00 0.00 14 ASP A CA 13
ATOM 8937 C C . ASP A 1 14 ? 8.937 -11.634 -9.913 1.00 0.00 14 ASP A C 13
ATOM 8938 O O . ASP A 1 14 ? 8.366 -11.142 -10.871 1.00 0.00 14 ASP A O 13
ATOM 8947 N N . CYS A 1 15 ? 9.805 -12.646 -10.046 1.00 0.00 15 CYS A N 13
ATOM 8948 C CA . CYS A 1 15 ? 10.109 -13.170 -11.371 1.00 0.00 15 CYS A CA 13
ATOM 8949 C C . CYS A 1 15 ? 8.907 -13.903 -11.855 1.00 0.00 15 CYS A C 13
ATOM 8950 O O . CYS A 1 15 ? 8.684 -14.014 -13.047 1.00 0.00 15 CYS A O 13
ATOM 8957 N N . PHE A 1 16 ? 8.104 -14.429 -10.926 1.00 0.00 16 PHE A N 13
ATOM 8958 C CA . PHE A 1 16 ? 6.928 -15.163 -11.319 1.00 0.00 16 PHE A CA 13
ATOM 8959 C C . PHE A 1 16 ? 6.017 -14.229 -12.056 1.00 0.00 16 PHE A C 13
ATOM 8960 O O . PHE A 1 16 ? 5.503 -14.560 -13.105 1.00 0.00 16 PHE A O 13
ATOM 8977 N N . THR A 1 17 ? 5.796 -13.035 -11.499 1.00 0.00 17 THR A N 13
ATOM 8978 C CA . THR A 1 17 ? 4.913 -12.081 -12.155 1.00 0.00 17 THR A CA 13
ATOM 8979 C C . THR A 1 17 ? 5.529 -11.724 -13.480 1.00 0.00 17 THR A C 13
ATOM 8980 O O . THR A 1 17 ? 4.831 -11.551 -14.471 1.00 0.00 17 THR A O 13
ATOM 8991 N N . LYS A 1 18 ? 6.865 -11.601 -13.511 1.00 0.00 18 LYS A N 13
ATOM 8992 C CA . LYS A 1 18 ? 7.537 -11.270 -14.754 1.00 0.00 18 LYS A CA 13
ATOM 8993 C C . LYS A 1 18 ? 7.322 -12.422 -15.696 1.00 0.00 18 LYS A C 13
ATOM 8994 O O . LYS A 1 18 ? 7.246 -12.247 -16.911 1.00 0.00 18 LYS A O 13
ATOM 9013 N N . TYR A 1 19 ? 7.223 -13.634 -15.134 1.00 0.00 19 TYR A N 13
ATOM 9014 C CA . TYR A 1 19 ? 7.031 -14.801 -15.942 1.00 0.00 19 TYR A CA 13
ATOM 9015 C C . TYR A 1 19 ? 5.611 -14.793 -16.428 1.00 0.00 19 TYR A C 13
ATOM 9016 O O . TYR A 1 19 ? 5.347 -15.008 -17.604 1.00 0.00 19 TYR A O 13
ATOM 9034 N N . LYS A 1 20 ? 4.667 -14.558 -15.509 1.00 0.00 20 LYS A N 13
ATOM 9035 C CA . LYS A 1 20 ? 3.274 -14.530 -15.880 1.00 0.00 20 LYS A CA 13
ATOM 9036 C C . LYS A 1 20 ? 3.124 -13.492 -16.941 1.00 0.00 20 LYS A C 13
ATOM 9037 O O . LYS A 1 20 ? 2.355 -13.652 -17.876 1.00 0.00 20 LYS A O 13
ATOM 9056 N N . SER A 1 21 ? 3.873 -12.398 -16.803 1.00 0.00 21 SER A N 13
ATOM 9057 C CA . SER A 1 21 ? 3.800 -11.327 -17.785 1.00 0.00 21 SER A CA 13
ATOM 9058 C C . SER A 1 21 ? 4.295 -11.887 -19.100 1.00 0.00 21 SER A C 13
ATOM 9059 O O . SER A 1 21 ? 3.791 -11.543 -20.163 1.00 0.00 21 SER A O 13
ATOM 9067 N N . CYS A 1 22 ? 5.313 -12.765 -19.034 1.00 0.00 22 CYS A N 13
ATOM 9068 C CA . CYS A 1 22 ? 5.863 -13.353 -20.244 1.00 0.00 22 CYS A CA 13
ATOM 9069 C C . CYS A 1 22 ? 4.807 -14.257 -20.836 1.00 0.00 22 CYS A C 13
ATOM 9070 O O . CYS A 1 22 ? 4.662 -14.347 -22.050 1.00 0.00 22 CYS A O 13
ATOM 9077 N N . GLN A 1 23 ? 4.054 -14.947 -19.969 1.00 0.00 23 GLN A N 13
ATOM 9078 C CA . GLN A 1 23 ? 3.021 -15.847 -20.450 1.00 0.00 23 GLN A CA 13
ATOM 9079 C C . GLN A 1 23 ? 1.919 -15.003 -21.055 1.00 0.00 23 GLN A C 13
ATOM 9080 O O . GLN A 1 23 ? 1.166 -15.467 -21.907 1.00 0.00 23 GLN A O 13
ATOM 9094 N N . MET A 1 24 ? 1.813 -13.731 -20.614 1.00 0.00 24 MET A N 13
ATOM 9095 C CA . MET A 1 24 ? 0.784 -12.863 -21.141 1.00 0.00 24 MET A CA 13
ATOM 9096 C C . MET A 1 24 ? 1.321 -12.236 -22.385 1.00 0.00 24 MET A C 13
ATOM 9097 O O . MET A 1 24 ? 0.572 -11.685 -23.192 1.00 0.00 24 MET A O 13
ATOM 9111 N N . SER A 1 25 ? 2.642 -12.306 -22.560 1.00 0.00 25 SER A N 13
ATOM 9112 C CA . SER A 1 25 ? 3.251 -11.722 -23.736 1.00 0.00 25 SER A CA 13
ATOM 9113 C C . SER A 1 25 ? 2.814 -12.532 -24.918 1.00 0.00 25 SER A C 13
ATOM 9114 O O . SER A 1 25 ? 2.372 -13.674 -24.785 1.00 0.00 25 SER A O 13
ATOM 9122 N N . ASP A 1 26 ? 2.948 -11.943 -26.117 1.00 0.00 26 ASP A N 13
ATOM 9123 C CA . ASP A 1 26 ? 2.554 -12.632 -27.322 1.00 0.00 26 ASP A CA 13
ATOM 9124 C C . ASP A 1 26 ? 3.664 -13.579 -27.685 1.00 0.00 26 ASP A C 13
ATOM 9125 O O . ASP A 1 26 ? 3.603 -14.262 -28.703 1.00 0.00 26 ASP A O 13
ATOM 9134 N N . SER A 1 27 ? 4.708 -13.630 -26.845 1.00 0.00 27 SER A N 13
ATOM 9135 C CA . SER A 1 27 ? 5.819 -14.511 -27.123 1.00 0.00 27 SER A CA 13
ATOM 9136 C C . SER A 1 27 ? 5.410 -15.876 -26.677 1.00 0.00 27 SER A C 13
ATOM 9137 O O . SER A 1 27 ? 6.065 -16.868 -26.984 1.00 0.00 27 SER A O 13
ATOM 9145 N N . CYS A 1 28 ? 4.296 -15.948 -25.934 1.00 0.00 28 CYS A N 13
ATOM 9146 C CA . CYS A 1 28 ? 3.820 -17.215 -25.455 1.00 0.00 28 CYS A CA 13
ATOM 9147 C C . CYS A 1 28 ? 2.867 -17.739 -26.494 1.00 0.00 28 CYS A C 13
ATOM 9148 O O . CYS A 1 28 ? 1.662 -17.812 -26.269 1.00 0.00 28 CYS A O 13
ATOM 9155 N N . HIS A 1 29 ? 3.413 -18.115 -27.669 1.00 0.00 29 HIS A N 13
ATOM 9156 C CA . HIS A 1 29 ? 2.579 -18.631 -28.730 1.00 0.00 29 HIS A CA 13
ATOM 9157 C C . HIS A 1 29 ? 2.962 -20.064 -28.933 1.00 0.00 29 HIS A C 13
ATOM 9158 O O . HIS A 1 29 ? 2.128 -20.901 -29.266 1.00 0.00 29 HIS A O 13
ATOM 9172 N N . ASP A 1 30 ? 4.254 -20.369 -28.733 1.00 0.00 30 ASP A N 13
ATOM 9173 C CA . ASP A 1 30 ? 4.713 -21.720 -28.905 1.00 0.00 30 ASP A CA 13
ATOM 9174 C C . ASP A 1 30 ? 4.961 -22.263 -27.539 1.00 0.00 30 ASP A C 13
ATOM 9175 O O . ASP A 1 30 ? 5.231 -21.524 -26.606 1.00 0.00 30 ASP A O 13
ATOM 9184 N N . GLU A 1 31 ? 4.879 -23.586 -27.403 1.00 0.00 31 GLU A N 13
ATOM 9185 C CA . GLU A 1 31 ? 5.097 -24.205 -26.111 1.00 0.00 31 GLU A CA 13
ATOM 9186 C C . GLU A 1 31 ? 6.541 -23.980 -25.732 1.00 0.00 31 GLU A C 13
ATOM 9187 O O . GLU A 1 31 ? 6.852 -23.725 -24.581 1.00 0.00 31 GLU A O 13
ATOM 9199 N N . GLN A 1 32 ? 7.451 -24.084 -26.720 1.00 0.00 32 GLN A N 13
ATOM 9200 C CA . GLN A 1 32 ? 8.860 -23.892 -26.442 1.00 0.00 32 GLN A CA 13
ATOM 9201 C C . GLN A 1 32 ? 9.071 -22.443 -26.090 1.00 0.00 32 GLN A C 13
ATOM 9202 O O . GLN A 1 32 ? 9.788 -22.122 -25.153 1.00 0.00 32 GLN A O 13
ATOM 9216 N N . SER A 1 33 ? 8.441 -21.539 -26.855 1.00 0.00 33 SER A N 13
ATOM 9217 C CA . SER A 1 33 ? 8.601 -20.114 -26.590 1.00 0.00 33 SER A CA 13
ATOM 9218 C C . SER A 1 33 ? 8.039 -19.834 -25.215 1.00 0.00 33 SER A C 13
ATOM 9219 O O . SER A 1 33 ? 8.615 -19.078 -24.440 1.00 0.00 33 SER A O 13
ATOM 9227 N N . CYS A 1 34 ? 6.888 -20.448 -24.897 1.00 0.00 34 CYS A N 13
ATOM 9228 C CA . CYS A 1 34 ? 6.281 -20.235 -23.597 1.00 0.00 34 CYS A CA 13
ATOM 9229 C C . CYS A 1 34 ? 7.190 -20.867 -22.565 1.00 0.00 34 CYS A C 13
ATOM 9230 O O . CYS A 1 34 ? 7.341 -20.359 -21.461 1.00 0.00 34 CYS A O 13
ATOM 9237 N N . HIS A 1 35 ? 7.810 -22.010 -22.927 1.00 0.00 35 HIS A N 13
ATOM 9238 C CA . HIS A 1 35 ? 8.702 -22.689 -22.002 1.00 0.00 35 HIS A CA 13
ATOM 9239 C C . HIS A 1 35 ? 9.864 -21.771 -21.726 1.00 0.00 35 HIS A C 13
ATOM 9240 O O . HIS A 1 35 ? 10.375 -21.724 -20.623 1.00 0.00 35 HIS A O 13
ATOM 9254 N N . GLN A 1 36 ? 10.300 -21.023 -22.757 1.00 0.00 36 GLN A N 13
ATOM 9255 C CA . GLN A 1 36 ? 11.425 -20.114 -22.587 1.00 0.00 36 GLN A CA 13
ATOM 9256 C C . GLN A 1 36 ? 11.059 -19.127 -21.520 1.00 0.00 36 GLN A C 13
ATOM 9257 O O . GLN A 1 36 ? 11.895 -18.712 -20.743 1.00 0.00 36 GLN A O 13
ATOM 9271 N N . CYS A 1 37 ? 9.788 -18.733 -21.481 1.00 0.00 37 CYS A N 13
ATOM 9272 C CA . CYS A 1 37 ? 9.349 -17.771 -20.478 1.00 0.00 37 CYS A CA 13
ATOM 9273 C C . CYS A 1 37 ? 9.560 -18.393 -19.134 1.00 0.00 37 CYS A C 13
ATOM 9274 O O . CYS A 1 37 ? 9.985 -17.735 -18.189 1.00 0.00 37 CYS A O 13
ATOM 9281 N N . HIS A 1 38 ? 9.266 -19.680 -19.038 1.00 0.00 38 HIS A N 13
ATOM 9282 C CA . HIS A 1 38 ? 9.414 -20.378 -17.781 1.00 0.00 38 HIS A CA 13
ATOM 9283 C C . HIS A 1 38 ? 10.878 -20.547 -17.521 1.00 0.00 38 HIS A C 13
ATOM 9284 O O . HIS A 1 38 ? 11.335 -20.447 -16.393 1.00 0.00 38 HIS A O 13
ATOM 9298 N N . VAL A 1 39 ? 11.629 -20.820 -18.569 1.00 0.00 39 VAL A N 13
ATOM 9299 C CA . VAL A 1 39 ? 13.049 -21.003 -18.424 1.00 0.00 39 VAL A CA 13
ATOM 9300 C C . VAL A 1 39 ? 13.637 -19.690 -17.981 1.00 0.00 39 VAL A C 13
ATOM 9301 O O . VAL A 1 39 ? 14.555 -19.651 -17.166 1.00 0.00 39 VAL A O 13
ATOM 9314 N N . LYS A 1 40 ? 13.109 -18.581 -18.523 1.00 0.00 40 LYS A N 13
ATOM 9315 C CA . LYS A 1 40 ? 13.619 -17.279 -18.146 1.00 0.00 40 LYS A CA 13
ATOM 9316 C C . LYS A 1 40 ? 13.309 -17.103 -16.703 1.00 0.00 40 LYS A C 13
ATOM 9317 O O . LYS A 1 40 ? 14.084 -16.541 -15.956 1.00 0.00 40 LYS A O 13
ATOM 9336 N N . HIS A 1 41 ? 12.133 -17.591 -16.292 1.00 0.00 41 HIS A N 13
ATOM 9337 C CA . HIS A 1 41 ? 11.736 -17.490 -14.914 1.00 0.00 41 HIS A CA 13
ATOM 9338 C C . HIS A 1 41 ? 12.701 -18.306 -14.107 1.00 0.00 41 HIS A C 13
ATOM 9339 O O . HIS A 1 41 ? 13.127 -17.902 -13.041 1.00 0.00 41 HIS A O 13
ATOM 9353 N N . THR A 1 42 ? 13.054 -19.488 -14.625 1.00 0.00 42 THR A N 13
ATOM 9354 C CA . THR A 1 42 ? 13.961 -20.355 -13.926 1.00 0.00 42 THR A CA 13
ATOM 9355 C C . THR A 1 42 ? 15.282 -19.620 -13.747 1.00 0.00 42 THR A C 13
ATOM 9356 O O . THR A 1 42 ? 15.851 -19.611 -12.667 1.00 0.00 42 THR A O 13
ATOM 9367 N N . ASP A 1 43 ? 15.779 -18.988 -14.823 1.00 0.00 43 ASP A N 13
ATOM 9368 C CA . ASP A 1 43 ? 17.052 -18.268 -14.734 1.00 0.00 43 ASP A CA 13
ATOM 9369 C C . ASP A 1 43 ? 16.836 -17.019 -13.894 1.00 0.00 43 ASP A C 13
ATOM 9370 O O . ASP A 1 43 ? 17.729 -16.582 -13.169 1.00 0.00 43 ASP A O 13
ATOM 9379 N N . CYS A 1 44 ? 15.641 -16.433 -13.990 1.00 0.00 44 CYS A N 13
ATOM 9380 C CA . CYS A 1 44 ? 15.344 -15.217 -13.234 1.00 0.00 44 CYS A CA 13
ATOM 9381 C C . CYS A 1 44 ? 15.333 -15.584 -11.798 1.00 0.00 44 CYS A C 13
ATOM 9382 O O . CYS A 1 44 ? 15.785 -14.833 -10.948 1.00 0.00 44 CYS A O 13
ATOM 9389 N N . VAL A 1 45 ? 14.814 -16.757 -11.510 1.00 0.00 45 VAL A N 13
ATOM 9390 C CA . VAL A 1 45 ? 14.730 -17.206 -10.163 1.00 0.00 45 VAL A CA 13
ATOM 9391 C C . VAL A 1 45 ? 16.094 -17.651 -9.731 1.00 0.00 45 VAL A C 13
ATOM 9392 O O . VAL A 1 45 ? 16.503 -17.412 -8.627 1.00 0.00 45 VAL A O 13
ATOM 9405 N N . ASN A 1 46 ? 16.804 -18.298 -10.614 1.00 0.00 46 ASN A N 13
ATOM 9406 C CA . ASN A 1 46 ? 18.119 -18.793 -10.279 1.00 0.00 46 ASN A CA 13
ATOM 9407 C C . ASN A 1 46 ? 19.025 -17.628 -9.946 1.00 0.00 46 ASN A C 13
ATOM 9408 O O . ASN A 1 46 ? 19.926 -17.755 -9.124 1.00 0.00 46 ASN A O 13
ATOM 9419 N N . THR A 1 47 ? 18.808 -16.489 -10.581 1.00 0.00 47 THR A N 13
ATOM 9420 C CA . THR A 1 47 ? 19.670 -15.348 -10.324 1.00 0.00 47 THR A CA 13
ATOM 9421 C C . THR A 1 47 ? 19.042 -14.489 -9.253 1.00 0.00 47 THR A C 13
ATOM 9422 O O . THR A 1 47 ? 19.716 -14.045 -8.326 1.00 0.00 47 THR A O 13
ATOM 9433 N N . GLY A 1 48 ? 17.738 -14.243 -9.366 1.00 0.00 48 GLY A N 13
ATOM 9434 C CA . GLY A 1 48 ? 17.070 -13.392 -8.401 1.00 0.00 48 GLY A CA 13
ATOM 9435 C C . GLY A 1 48 ? 16.966 -14.117 -7.069 1.00 0.00 48 GLY A C 13
ATOM 9436 O O . GLY A 1 48 ? 17.151 -13.513 -6.013 1.00 0.00 48 GLY A O 13
ATOM 9440 N N . CYS A 1 49 ? 16.665 -15.433 -7.095 1.00 0.00 49 CYS A N 13
ATOM 9441 C CA . CYS A 1 49 ? 16.511 -16.159 -5.842 1.00 0.00 49 CYS A CA 13
ATOM 9442 C C . CYS A 1 49 ? 16.937 -17.596 -6.067 1.00 0.00 49 CYS A C 13
ATOM 9443 O O . CYS A 1 49 ? 16.121 -18.517 -6.059 1.00 0.00 49 CYS A O 13
ATOM 9450 N N . PRO A 1 50 ? 18.227 -17.781 -6.260 1.00 0.00 50 PRO A N 13
ATOM 9451 C CA . PRO A 1 50 ? 18.812 -19.107 -6.486 1.00 0.00 50 PRO A CA 13
ATOM 9452 C C . PRO A 1 50 ? 18.271 -20.142 -5.537 1.00 0.00 50 PRO A C 13
ATOM 9453 O O . PRO A 1 50 ? 17.832 -21.220 -6.024 1.00 0.00 50 PRO A O 13
ATOM 9465 N N . SER A 1 1 ? 8.827 -29.345 5.572 1.00 0.00 1 SER A N 14
ATOM 9466 C CA . SER A 1 1 ? 7.647 -28.443 5.414 1.00 0.00 1 SER A CA 14
ATOM 9467 C C . SER A 1 1 ? 7.923 -27.111 6.063 1.00 0.00 1 SER A C 14
ATOM 9468 O O . SER A 1 1 ? 7.410 -26.812 7.140 1.00 0.00 1 SER A O 14
ATOM 9478 N N . SER A 1 2 ? 8.753 -26.279 5.400 1.00 0.00 2 SER A N 14
ATOM 9479 C CA . SER A 1 2 ? 9.070 -24.986 5.950 1.00 0.00 2 SER A CA 14
ATOM 9480 C C . SER A 1 2 ? 9.393 -24.090 4.792 1.00 0.00 2 SER A C 14
ATOM 9481 O O . SER A 1 2 ? 9.934 -24.534 3.780 1.00 0.00 2 SER A O 14
ATOM 9489 N N . THR A 1 3 ? 9.057 -22.790 4.924 1.00 0.00 3 THR A N 14
ATOM 9490 C CA . THR A 1 3 ? 9.332 -21.862 3.860 1.00 0.00 3 THR A CA 14
ATOM 9491 C C . THR A 1 3 ? 10.808 -21.531 3.938 1.00 0.00 3 THR A C 14
ATOM 9492 O O . THR A 1 3 ? 11.338 -21.197 4.997 1.00 0.00 3 THR A O 14
ATOM 9503 N N . PRO A 1 4 ? 11.473 -21.630 2.794 1.00 0.00 4 PRO A N 14
ATOM 9504 C CA . PRO A 1 4 ? 12.919 -21.347 2.688 1.00 0.00 4 PRO A CA 14
ATOM 9505 C C . PRO A 1 4 ? 13.293 -20.010 3.251 1.00 0.00 4 PRO A C 14
ATOM 9506 O O . PRO A 1 4 ? 14.299 -19.876 3.944 1.00 0.00 4 PRO A O 14
ATOM 9517 N N . ASP A 1 5 ? 12.479 -18.988 2.959 1.00 0.00 5 ASP A N 14
ATOM 9518 C CA . ASP A 1 5 ? 12.765 -17.677 3.459 1.00 0.00 5 ASP A CA 14
ATOM 9519 C C . ASP A 1 5 ? 11.462 -16.921 3.504 1.00 0.00 5 ASP A C 14
ATOM 9520 O O . ASP A 1 5 ? 10.448 -17.435 3.967 1.00 0.00 5 ASP A O 14
ATOM 9529 N N . GLY A 1 6 ? 11.479 -15.675 3.015 1.00 0.00 6 GLY A N 14
ATOM 9530 C CA . GLY A 1 6 ? 10.279 -14.871 3.023 1.00 0.00 6 GLY A CA 14
ATOM 9531 C C . GLY A 1 6 ? 10.499 -13.725 2.075 1.00 0.00 6 GLY A C 14
ATOM 9532 O O . GLY A 1 6 ? 9.563 -13.233 1.457 1.00 0.00 6 GLY A O 14
ATOM 9536 N N . THR A 1 7 ? 11.769 -13.271 1.951 1.00 0.00 7 THR A N 14
ATOM 9537 C CA . THR A 1 7 ? 12.067 -12.170 1.049 1.00 0.00 7 THR A CA 14
ATOM 9538 C C . THR A 1 7 ? 12.627 -12.780 -0.189 1.00 0.00 7 THR A C 14
ATOM 9539 O O . THR A 1 7 ? 12.415 -12.296 -1.294 1.00 0.00 7 THR A O 14
ATOM 9550 N N . TRP A 1 8 ? 13.363 -13.869 -0.010 1.00 0.00 8 TRP A N 14
ATOM 9551 C CA . TRP A 1 8 ? 13.951 -14.555 -1.116 1.00 0.00 8 TRP A CA 14
ATOM 9552 C C . TRP A 1 8 ? 12.817 -15.060 -2.007 1.00 0.00 8 TRP A C 14
ATOM 9553 O O . TRP A 1 8 ? 12.935 -15.079 -3.227 1.00 0.00 8 TRP A O 14
ATOM 9574 N N . VAL A 1 9 ? 11.702 -15.478 -1.385 1.00 0.00 9 VAL A N 14
ATOM 9575 C CA . VAL A 1 9 ? 10.580 -15.990 -2.154 1.00 0.00 9 VAL A CA 14
ATOM 9576 C C . VAL A 1 9 ? 9.938 -14.836 -2.887 1.00 0.00 9 VAL A C 14
ATOM 9577 O O . VAL A 1 9 ? 9.304 -15.027 -3.921 1.00 0.00 9 VAL A O 14
ATOM 9590 N N . LYS A 1 10 ? 10.093 -13.611 -2.363 1.00 0.00 10 LYS A N 14
ATOM 9591 C CA . LYS A 1 10 ? 9.497 -12.465 -3.026 1.00 0.00 10 LYS A CA 14
ATOM 9592 C C . LYS A 1 10 ? 10.155 -12.344 -4.375 1.00 0.00 10 LYS A C 14
ATOM 9593 O O . LYS A 1 10 ? 9.589 -11.790 -5.302 1.00 0.00 10 LYS A O 14
ATOM 9612 N N . CYS A 1 11 ? 11.390 -12.873 -4.492 1.00 0.00 11 CYS A N 14
ATOM 9613 C CA . CYS A 1 11 ? 12.093 -12.815 -5.751 1.00 0.00 11 CYS A CA 14
ATOM 9614 C C . CYS A 1 11 ? 11.460 -13.834 -6.643 1.00 0.00 11 CYS A C 14
ATOM 9615 O O . CYS A 1 11 ? 11.235 -13.589 -7.827 1.00 0.00 11 CYS A O 14
ATOM 9622 N N . ARG A 1 12 ? 11.166 -15.014 -6.076 1.00 0.00 12 ARG A N 14
ATOM 9623 C CA . ARG A 1 12 ? 10.558 -16.059 -6.837 1.00 0.00 12 ARG A CA 14
ATOM 9624 C C . ARG A 1 12 ? 9.289 -15.517 -7.401 1.00 0.00 12 ARG A C 14
ATOM 9625 O O . ARG A 1 12 ? 8.981 -15.708 -8.567 1.00 0.00 12 ARG A O 14
ATOM 9646 N N . HIS A 1 13 ? 8.535 -14.823 -6.562 1.00 0.00 13 HIS A N 14
ATOM 9647 C CA . HIS A 1 13 ? 7.269 -14.260 -6.994 1.00 0.00 13 HIS A CA 14
ATOM 9648 C C . HIS A 1 13 ? 7.550 -13.105 -7.943 1.00 0.00 13 HIS A C 14
ATOM 9649 O O . HIS A 1 13 ? 6.841 -12.913 -8.926 1.00 0.00 13 HIS A O 14
ATOM 9663 N N . ASP A 1 14 ? 8.591 -12.321 -7.649 1.00 0.00 14 ASP A N 14
ATOM 9664 C CA . ASP A 1 14 ? 8.916 -11.172 -8.497 1.00 0.00 14 ASP A CA 14
ATOM 9665 C C . ASP A 1 14 ? 9.177 -11.664 -9.910 1.00 0.00 14 ASP A C 14
ATOM 9666 O O . ASP A 1 14 ? 8.577 -11.182 -10.856 1.00 0.00 14 ASP A O 14
ATOM 9675 N N . CYS A 1 15 ? 10.083 -12.642 -10.067 1.00 0.00 15 CYS A N 14
ATOM 9676 C CA . CYS A 1 15 ? 10.393 -13.137 -11.407 1.00 0.00 15 CYS A CA 14
ATOM 9677 C C . CYS A 1 15 ? 9.210 -13.903 -11.893 1.00 0.00 15 CYS A C 14
ATOM 9678 O O . CYS A 1 15 ? 8.973 -13.997 -13.087 1.00 0.00 15 CYS A O 14
ATOM 9685 N N . PHE A 1 16 ? 8.439 -14.472 -10.964 1.00 0.00 16 PHE A N 14
ATOM 9686 C CA . PHE A 1 16 ? 7.283 -15.241 -11.352 1.00 0.00 16 PHE A CA 14
ATOM 9687 C C . PHE A 1 16 ? 6.342 -14.335 -12.083 1.00 0.00 16 PHE A C 14
ATOM 9688 O O . PHE A 1 16 ? 5.867 -14.662 -13.148 1.00 0.00 16 PHE A O 14
ATOM 9705 N N . THR A 1 17 ? 6.062 -13.164 -11.505 1.00 0.00 17 THR A N 14
ATOM 9706 C CA . THR A 1 17 ? 5.142 -12.237 -12.149 1.00 0.00 17 THR A CA 14
ATOM 9707 C C . THR A 1 17 ? 5.749 -11.815 -13.462 1.00 0.00 17 THR A C 14
ATOM 9708 O O . THR A 1 17 ? 5.047 -11.641 -14.452 1.00 0.00 17 THR A O 14
ATOM 9719 N N . LYS A 1 18 ? 7.079 -11.640 -13.484 1.00 0.00 18 LYS A N 14
ATOM 9720 C CA . LYS A 1 18 ? 7.744 -11.238 -14.714 1.00 0.00 18 LYS A CA 14
ATOM 9721 C C . LYS A 1 18 ? 7.577 -12.356 -15.707 1.00 0.00 18 LYS A C 14
ATOM 9722 O O . LYS A 1 18 ? 7.562 -12.133 -16.917 1.00 0.00 18 LYS A O 14
ATOM 9741 N N . TYR A 1 19 ? 7.449 -13.587 -15.201 1.00 0.00 19 TYR A N 14
ATOM 9742 C CA . TYR A 1 19 ? 7.304 -14.716 -16.072 1.00 0.00 19 TYR A CA 14
ATOM 9743 C C . TYR A 1 19 ? 5.858 -14.799 -16.495 1.00 0.00 19 TYR A C 14
ATOM 9744 O O . TYR A 1 19 ? 5.556 -14.984 -17.665 1.00 0.00 19 TYR A O 14
ATOM 9762 N N . LYS A 1 20 ? 4.942 -14.676 -15.527 1.00 0.00 20 LYS A N 14
ATOM 9763 C CA . LYS A 1 20 ? 3.527 -14.746 -15.839 1.00 0.00 20 LYS A CA 14
ATOM 9764 C C . LYS A 1 20 ? 3.233 -13.680 -16.819 1.00 0.00 20 LYS A C 14
ATOM 9765 O O . LYS A 1 20 ? 2.343 -13.810 -17.645 1.00 0.00 20 LYS A O 14
ATOM 9784 N N . SER A 1 21 ? 3.979 -12.593 -16.740 1.00 0.00 21 SER A N 14
ATOM 9785 C CA . SER A 1 21 ? 3.771 -11.494 -17.667 1.00 0.00 21 SER A CA 14
ATOM 9786 C C . SER A 1 21 ? 3.961 -12.051 -19.065 1.00 0.00 21 SER A C 14
ATOM 9787 O O . SER A 1 21 ? 3.296 -11.635 -20.006 1.00 0.00 21 SER A O 14
ATOM 9795 N N . CYS A 1 22 ? 4.899 -13.013 -19.207 1.00 0.00 22 CYS A N 14
ATOM 9796 C CA . CYS A 1 22 ? 5.156 -13.610 -20.507 1.00 0.00 22 CYS A CA 14
ATOM 9797 C C . CYS A 1 22 ? 3.964 -14.455 -20.876 1.00 0.00 22 CYS A C 14
ATOM 9798 O O . CYS A 1 22 ? 3.522 -14.454 -22.020 1.00 0.00 22 CYS A O 14
ATOM 9805 N N . GLN A 1 23 ? 3.429 -15.202 -19.899 1.00 0.00 23 GLN A N 14
ATOM 9806 C CA . GLN A 1 23 ? 2.283 -16.057 -20.175 1.00 0.00 23 GLN A CA 14
ATOM 9807 C C . GLN A 1 23 ? 1.118 -15.164 -20.537 1.00 0.00 23 GLN A C 14
ATOM 9808 O O . GLN A 1 23 ? 0.213 -15.571 -21.261 1.00 0.00 23 GLN A O 14
ATOM 9822 N N . MET A 1 24 ? 1.128 -13.918 -20.027 1.00 0.00 24 MET A N 14
ATOM 9823 C CA . MET A 1 24 ? 0.054 -13.005 -20.326 1.00 0.00 24 MET A CA 14
ATOM 9824 C C . MET A 1 24 ? 0.346 -12.399 -21.663 1.00 0.00 24 MET A C 14
ATOM 9825 O O . MET A 1 24 ? -0.552 -11.929 -22.358 1.00 0.00 24 MET A O 14
ATOM 9839 N N . SER A 1 25 ? 1.631 -12.399 -22.046 1.00 0.00 25 SER A N 14
ATOM 9840 C CA . SER A 1 25 ? 2.012 -11.830 -23.318 1.00 0.00 25 SER A CA 14
ATOM 9841 C C . SER A 1 25 ? 1.628 -12.812 -24.386 1.00 0.00 25 SER A C 14
ATOM 9842 O O . SER A 1 25 ? 1.271 -13.954 -24.105 1.00 0.00 25 SER A O 14
ATOM 9850 N N . ASP A 1 26 ? 1.710 -12.367 -25.651 1.00 0.00 26 ASP A N 14
ATOM 9851 C CA . ASP A 1 26 ? 1.362 -13.227 -26.753 1.00 0.00 26 ASP A CA 14
ATOM 9852 C C . ASP A 1 26 ? 2.608 -13.951 -27.160 1.00 0.00 26 ASP A C 14
ATOM 9853 O O . ASP A 1 26 ? 2.646 -14.619 -28.191 1.00 0.00 26 ASP A O 14
ATOM 9862 N N . SER A 1 27 ? 3.664 -13.828 -26.343 1.00 0.00 27 SER A N 14
ATOM 9863 C CA . SER A 1 27 ? 4.908 -14.491 -26.661 1.00 0.00 27 SER A CA 14
ATOM 9864 C C . SER A 1 27 ? 4.753 -15.917 -26.250 1.00 0.00 27 SER A C 14
ATOM 9865 O O . SER A 1 27 ? 5.570 -16.771 -26.590 1.00 0.00 27 SER A O 14
ATOM 9873 N N . CYS A 1 28 ? 3.677 -16.201 -25.502 1.00 0.00 28 CYS A N 14
ATOM 9874 C CA . CYS A 1 28 ? 3.435 -17.541 -25.056 1.00 0.00 28 CYS A CA 14
ATOM 9875 C C . CYS A 1 28 ? 2.538 -18.183 -26.076 1.00 0.00 28 CYS A C 14
ATOM 9876 O O . CYS A 1 28 ? 1.405 -18.556 -25.780 1.00 0.00 28 CYS A O 14
ATOM 9883 N N . HIS A 1 29 ? 3.044 -18.319 -27.318 1.00 0.00 29 HIS A N 14
ATOM 9884 C CA . HIS A 1 29 ? 2.255 -18.923 -28.364 1.00 0.00 29 HIS A CA 14
ATOM 9885 C C . HIS A 1 29 ? 2.748 -20.324 -28.532 1.00 0.00 29 HIS A C 14
ATOM 9886 O O . HIS A 1 29 ? 1.982 -21.231 -28.853 1.00 0.00 29 HIS A O 14
ATOM 9900 N N . ASP A 1 30 ? 4.057 -20.527 -28.315 1.00 0.00 30 ASP A N 14
ATOM 9901 C CA . ASP A 1 30 ? 4.618 -21.840 -28.453 1.00 0.00 30 ASP A CA 14
ATOM 9902 C C . ASP A 1 30 ? 4.995 -22.294 -27.083 1.00 0.00 30 ASP A C 14
ATOM 9903 O O . ASP A 1 30 ? 5.340 -21.491 -26.221 1.00 0.00 30 ASP A O 14
ATOM 9912 N N . GLU A 1 31 ? 4.934 -23.607 -26.860 1.00 0.00 31 GLU A N 14
ATOM 9913 C CA . GLU A 1 31 ? 5.277 -24.146 -25.562 1.00 0.00 31 GLU A CA 14
ATOM 9914 C C . GLU A 1 31 ? 6.746 -23.893 -25.337 1.00 0.00 31 GLU A C 14
ATOM 9915 O O . GLU A 1 31 ? 7.164 -23.588 -24.237 1.00 0.00 31 GLU A O 14
ATOM 9927 N N . GLN A 1 32 ? 7.557 -24.031 -26.406 1.00 0.00 32 GLN A N 14
ATOM 9928 C CA . GLN A 1 32 ? 8.985 -23.814 -26.278 1.00 0.00 32 GLN A CA 14
ATOM 9929 C C . GLN A 1 32 ? 9.212 -22.351 -25.986 1.00 0.00 32 GLN A C 14
ATOM 9930 O O . GLN A 1 32 ? 10.025 -21.996 -25.141 1.00 0.00 32 GLN A O 14
ATOM 9944 N N . SER A 1 33 ? 8.488 -21.473 -26.699 1.00 0.00 33 SER A N 14
ATOM 9945 C CA . SER A 1 33 ? 8.654 -20.037 -26.484 1.00 0.00 33 SER A CA 14
ATOM 9946 C C . SER A 1 33 ? 8.257 -19.733 -25.061 1.00 0.00 33 SER A C 14
ATOM 9947 O O . SER A 1 33 ? 8.920 -18.963 -24.371 1.00 0.00 33 SER A O 14
ATOM 9955 N N . CYS A 1 34 ? 7.152 -20.345 -24.597 1.00 0.00 34 CYS A N 14
ATOM 9956 C CA . CYS A 1 34 ? 6.702 -20.102 -23.238 1.00 0.00 34 CYS A CA 14
ATOM 9957 C C . CYS A 1 34 ? 7.693 -20.761 -22.305 1.00 0.00 34 CYS A C 14
ATOM 9958 O O . CYS A 1 34 ? 7.928 -20.286 -21.198 1.00 0.00 34 CYS A O 14
ATOM 9965 N N . HIS A 1 35 ? 8.290 -21.886 -22.750 1.00 0.00 35 HIS A N 14
ATOM 9966 C CA . HIS A 1 35 ? 9.250 -22.587 -21.917 1.00 0.00 35 HIS A CA 14
ATOM 9967 C C . HIS A 1 35 ? 10.438 -21.692 -21.732 1.00 0.00 35 HIS A C 14
ATOM 9968 O O . HIS A 1 35 ? 11.016 -21.644 -20.671 1.00 0.00 35 HIS A O 14
ATOM 9982 N N . GLN A 1 36 ? 10.823 -20.966 -22.795 1.00 0.00 36 GLN A N 14
ATOM 9983 C CA . GLN A 1 36 ? 11.972 -20.080 -22.700 1.00 0.00 36 GLN A CA 14
ATOM 9984 C C . GLN A 1 36 ? 11.683 -19.075 -21.631 1.00 0.00 36 GLN A C 14
ATOM 9985 O O . GLN A 1 36 ? 12.553 -18.707 -20.865 1.00 0.00 36 GLN A O 14
ATOM 9999 N N . CYS A 1 37 ? 10.438 -18.613 -21.575 1.00 0.00 37 CYS A N 14
ATOM 10000 C CA . CYS A 1 37 ? 10.065 -17.632 -20.570 1.00 0.00 37 CYS A CA 14
ATOM 10001 C C . CYS A 1 37 ? 10.164 -18.288 -19.230 1.00 0.00 37 CYS A C 14
ATOM 10002 O O . CYS A 1 37 ? 10.567 -17.670 -18.251 1.00 0.00 37 CYS A O 14
ATOM 10009 N N . HIS A 1 38 ? 9.794 -19.557 -19.169 1.00 0.00 38 HIS A N 14
ATOM 10010 C CA . HIS A 1 38 ? 9.849 -20.279 -17.915 1.00 0.00 38 HIS A CA 14
ATOM 10011 C C . HIS A 1 38 ? 11.296 -20.483 -17.584 1.00 0.00 38 HIS A C 14
ATOM 10012 O O . HIS A 1 38 ? 11.700 -20.416 -16.430 1.00 0.00 38 HIS A O 14
ATOM 10026 N N . VAL A 1 39 ? 12.091 -20.747 -18.603 1.00 0.00 39 VAL A N 14
ATOM 10027 C CA . VAL A 1 39 ? 13.498 -20.957 -18.404 1.00 0.00 39 VAL A CA 14
ATOM 10028 C C . VAL A 1 39 ? 14.090 -19.650 -17.957 1.00 0.00 39 VAL A C 14
ATOM 10029 O O . VAL A 1 39 ? 14.986 -19.615 -17.116 1.00 0.00 39 VAL A O 14
ATOM 10042 N N . LYS A 1 40 ? 13.593 -18.536 -18.525 1.00 0.00 40 LYS A N 14
ATOM 10043 C CA . LYS A 1 40 ? 14.106 -17.239 -18.147 1.00 0.00 40 LYS A CA 14
ATOM 10044 C C . LYS A 1 40 ? 13.757 -17.048 -16.715 1.00 0.00 40 LYS A C 14
ATOM 10045 O O . LYS A 1 40 ? 14.514 -16.483 -15.954 1.00 0.00 40 LYS A O 14
ATOM 10064 N N . HIS A 1 41 ? 12.567 -17.526 -16.331 1.00 0.00 41 HIS A N 14
ATOM 10065 C CA . HIS A 1 41 ? 12.135 -17.410 -14.965 1.00 0.00 41 HIS A CA 14
ATOM 10066 C C . HIS A 1 41 ? 13.081 -18.216 -14.128 1.00 0.00 41 HIS A C 14
ATOM 10067 O O . HIS A 1 41 ? 13.481 -17.802 -13.055 1.00 0.00 41 HIS A O 14
ATOM 10081 N N . THR A 1 42 ? 13.447 -19.404 -14.627 1.00 0.00 42 THR A N 14
ATOM 10082 C CA . THR A 1 42 ? 14.339 -20.263 -13.899 1.00 0.00 42 THR A CA 14
ATOM 10083 C C . THR A 1 42 ? 15.655 -19.523 -13.700 1.00 0.00 42 THR A C 14
ATOM 10084 O O . THR A 1 42 ? 16.201 -19.505 -12.607 1.00 0.00 42 THR A O 14
ATOM 10095 N N . ASP A 1 43 ? 16.175 -18.899 -14.772 1.00 0.00 43 ASP A N 14
ATOM 10096 C CA . ASP A 1 43 ? 17.445 -18.175 -14.661 1.00 0.00 43 ASP A CA 14
ATOM 10097 C C . ASP A 1 43 ? 17.208 -16.917 -13.837 1.00 0.00 43 ASP A C 14
ATOM 10098 O O . ASP A 1 43 ? 18.083 -16.469 -13.103 1.00 0.00 43 ASP A O 14
ATOM 10107 N N . CYS A 1 44 ? 16.012 -16.338 -13.963 1.00 0.00 44 CYS A N 14
ATOM 10108 C CA . CYS A 1 44 ? 15.691 -15.115 -13.225 1.00 0.00 44 CYS A CA 14
ATOM 10109 C C . CYS A 1 44 ? 15.664 -15.469 -11.787 1.00 0.00 44 CYS A C 14
ATOM 10110 O O . CYS A 1 44 ? 16.097 -14.706 -10.936 1.00 0.00 44 CYS A O 14
ATOM 10117 N N . VAL A 1 45 ? 15.150 -16.645 -11.498 1.00 0.00 45 VAL A N 14
ATOM 10118 C CA . VAL A 1 45 ? 15.051 -17.084 -10.151 1.00 0.00 45 VAL A CA 14
ATOM 10119 C C . VAL A 1 45 ? 16.413 -17.510 -9.696 1.00 0.00 45 VAL A C 14
ATOM 10120 O O . VAL A 1 45 ? 16.803 -17.259 -8.587 1.00 0.00 45 VAL A O 14
ATOM 10133 N N . ASN A 1 46 ? 17.144 -18.156 -10.564 1.00 0.00 46 ASN A N 14
ATOM 10134 C CA . ASN A 1 46 ? 18.459 -18.633 -10.207 1.00 0.00 46 ASN A CA 14
ATOM 10135 C C . ASN A 1 46 ? 19.352 -17.452 -9.892 1.00 0.00 46 ASN A C 14
ATOM 10136 O O . ASN A 1 46 ? 20.255 -17.555 -9.070 1.00 0.00 46 ASN A O 14
ATOM 10147 N N . THR A 1 47 ? 19.120 -16.325 -10.543 1.00 0.00 47 THR A N 14
ATOM 10148 C CA . THR A 1 47 ? 19.968 -15.169 -10.303 1.00 0.00 47 THR A CA 14
ATOM 10149 C C . THR A 1 47 ? 19.340 -14.318 -9.225 1.00 0.00 47 THR A C 14
ATOM 10150 O O . THR A 1 47 ? 20.018 -13.867 -8.305 1.00 0.00 47 THR A O 14
ATOM 10161 N N . GLY A 1 48 ? 18.032 -14.085 -9.326 1.00 0.00 48 GLY A N 14
ATOM 10162 C CA . GLY A 1 48 ? 17.363 -13.244 -8.354 1.00 0.00 48 GLY A CA 14
ATOM 10163 C C . GLY A 1 48 ? 17.273 -13.974 -7.025 1.00 0.00 48 GLY A C 14
ATOM 10164 O O . GLY A 1 48 ? 17.455 -13.371 -5.967 1.00 0.00 48 GLY A O 14
ATOM 10168 N N . CYS A 1 49 ? 16.987 -15.292 -7.054 1.00 0.00 49 CYS A N 14
ATOM 10169 C CA . CYS A 1 49 ? 16.845 -16.025 -5.802 1.00 0.00 49 CYS A CA 14
ATOM 10170 C C . CYS A 1 49 ? 17.302 -17.452 -6.028 1.00 0.00 49 CYS A C 14
ATOM 10171 O O . CYS A 1 49 ? 16.507 -18.391 -6.025 1.00 0.00 49 CYS A O 14
ATOM 10178 N N . PRO A 1 50 ? 18.596 -17.608 -6.217 1.00 0.00 50 PRO A N 14
ATOM 10179 C CA . PRO A 1 50 ? 19.211 -18.921 -6.441 1.00 0.00 50 PRO A CA 14
ATOM 10180 C C . PRO A 1 50 ? 18.700 -19.965 -5.487 1.00 0.00 50 PRO A C 14
ATOM 10181 O O . PRO A 1 50 ? 18.312 -21.066 -5.965 1.00 0.00 50 PRO A O 14
ATOM 10193 N N . SER A 1 1 ? 10.796 -30.031 5.690 1.00 0.00 1 SER A N 15
ATOM 10194 C CA . SER A 1 1 ? 9.718 -29.227 6.339 1.00 0.00 1 SER A CA 15
ATOM 10195 C C . SER A 1 1 ? 10.312 -28.027 7.029 1.00 0.00 1 SER A C 15
ATOM 10196 O O . SER A 1 1 ? 10.466 -28.010 8.250 1.00 0.00 1 SER A O 15
ATOM 10206 N N . SER A 1 2 ? 10.657 -26.989 6.242 1.00 0.00 2 SER A N 15
ATOM 10207 C CA . SER A 1 2 ? 11.231 -25.802 6.823 1.00 0.00 2 SER A CA 15
ATOM 10208 C C . SER A 1 2 ? 10.903 -24.664 5.903 1.00 0.00 2 SER A C 15
ATOM 10209 O O . SER A 1 2 ? 10.853 -24.829 4.685 1.00 0.00 2 SER A O 15
ATOM 10217 N N . THR A 1 3 ? 10.670 -23.468 6.483 1.00 0.00 3 THR A N 15
ATOM 10218 C CA . THR A 1 3 ? 10.350 -22.321 5.676 1.00 0.00 3 THR A CA 15
ATOM 10219 C C . THR A 1 3 ? 11.652 -21.824 5.087 1.00 0.00 3 THR A C 15
ATOM 10220 O O . THR A 1 3 ? 12.640 -21.620 5.791 1.00 0.00 3 THR A O 15
ATOM 10231 N N . PRO A 1 4 ? 11.645 -21.629 3.779 1.00 0.00 4 PRO A N 15
ATOM 10232 C CA . PRO A 1 4 ? 12.828 -21.149 3.049 1.00 0.00 4 PRO A CA 15
ATOM 10233 C C . PRO A 1 4 ? 13.237 -19.770 3.464 1.00 0.00 4 PRO A C 15
ATOM 10234 O O . PRO A 1 4 ? 14.331 -19.567 3.985 1.00 0.00 4 PRO A O 15
ATOM 10245 N N . ASP A 1 5 ? 12.353 -18.787 3.236 1.00 0.00 5 ASP A N 15
ATOM 10246 C CA . ASP A 1 5 ? 12.668 -17.444 3.601 1.00 0.00 5 ASP A CA 15
ATOM 10247 C C . ASP A 1 5 ? 11.370 -16.675 3.646 1.00 0.00 5 ASP A C 15
ATOM 10248 O O . ASP A 1 5 ? 10.378 -17.139 4.201 1.00 0.00 5 ASP A O 15
ATOM 10257 N N . GLY A 1 6 ? 11.368 -15.473 3.050 1.00 0.00 6 GLY A N 15
ATOM 10258 C CA . GLY A 1 6 ? 10.173 -14.661 3.050 1.00 0.00 6 GLY A CA 15
ATOM 10259 C C . GLY A 1 6 ? 10.392 -13.541 2.070 1.00 0.00 6 GLY A C 15
ATOM 10260 O O . GLY A 1 6 ? 9.454 -13.052 1.454 1.00 0.00 6 GLY A O 15
ATOM 10264 N N . THR A 1 7 ? 11.666 -13.105 1.917 1.00 0.00 7 THR A N 15
ATOM 10265 C CA . THR A 1 7 ? 11.964 -12.029 0.983 1.00 0.00 7 THR A CA 15
ATOM 10266 C C . THR A 1 7 ? 12.479 -12.681 -0.254 1.00 0.00 7 THR A C 15
ATOM 10267 O O . THR A 1 7 ? 12.266 -12.208 -1.364 1.00 0.00 7 THR A O 15
ATOM 10278 N N . TRP A 1 8 ? 13.178 -13.792 -0.067 1.00 0.00 8 TRP A N 15
ATOM 10279 C CA . TRP A 1 8 ? 13.721 -14.519 -1.169 1.00 0.00 8 TRP A CA 15
ATOM 10280 C C . TRP A 1 8 ? 12.555 -14.995 -2.035 1.00 0.00 8 TRP A C 15
ATOM 10281 O O . TRP A 1 8 ? 12.653 -15.035 -3.256 1.00 0.00 8 TRP A O 15
ATOM 10302 N N . VAL A 1 9 ? 11.437 -15.363 -1.391 1.00 0.00 9 VAL A N 15
ATOM 10303 C CA . VAL A 1 9 ? 10.284 -15.844 -2.134 1.00 0.00 9 VAL A CA 15
ATOM 10304 C C . VAL A 1 9 ? 9.675 -14.680 -2.878 1.00 0.00 9 VAL A C 15
ATOM 10305 O O . VAL A 1 9 ? 9.014 -14.862 -3.897 1.00 0.00 9 VAL A O 15
ATOM 10318 N N . LYS A 1 10 ? 9.888 -13.454 -2.379 1.00 0.00 10 LYS A N 15
ATOM 10319 C CA . LYS A 1 10 ? 9.326 -12.296 -3.052 1.00 0.00 10 LYS A CA 15
ATOM 10320 C C . LYS A 1 10 ? 9.967 -12.224 -4.413 1.00 0.00 10 LYS A C 15
ATOM 10321 O O . LYS A 1 10 ? 9.410 -11.660 -5.340 1.00 0.00 10 LYS A O 15
ATOM 10340 N N . CYS A 1 11 ? 11.175 -12.807 -4.540 1.00 0.00 11 CYS A N 15
ATOM 10341 C CA . CYS A 1 11 ? 11.861 -12.797 -5.807 1.00 0.00 11 CYS A CA 15
ATOM 10342 C C . CYS A 1 11 ? 11.180 -13.808 -6.674 1.00 0.00 11 CYS A C 15
ATOM 10343 O O . CYS A 1 11 ? 10.944 -13.576 -7.857 1.00 0.00 11 CYS A O 15
ATOM 10350 N N . ARG A 1 12 ? 10.850 -14.967 -6.081 1.00 0.00 12 ARG A N 15
ATOM 10351 C CA . ARG A 1 12 ? 10.195 -16.003 -6.815 1.00 0.00 12 ARG A CA 15
ATOM 10352 C C . ARG A 1 12 ? 8.934 -15.431 -7.370 1.00 0.00 12 ARG A C 15
ATOM 10353 O O . ARG A 1 12 ? 8.605 -15.630 -8.529 1.00 0.00 12 ARG A O 15
ATOM 10374 N N . HIS A 1 13 ? 8.213 -14.699 -6.532 1.00 0.00 13 HIS A N 15
ATOM 10375 C CA . HIS A 1 13 ? 6.956 -14.105 -6.957 1.00 0.00 13 HIS A CA 15
ATOM 10376 C C . HIS A 1 13 ? 7.256 -12.976 -7.931 1.00 0.00 13 HIS A C 15
ATOM 10377 O O . HIS A 1 13 ? 6.545 -12.787 -8.914 1.00 0.00 13 HIS A O 15
ATOM 10391 N N . ASP A 1 14 ? 8.315 -12.208 -7.658 1.00 0.00 14 ASP A N 15
ATOM 10392 C CA . ASP A 1 14 ? 8.658 -11.083 -8.530 1.00 0.00 14 ASP A CA 15
ATOM 10393 C C . ASP A 1 14 ? 8.907 -11.608 -9.932 1.00 0.00 14 ASP A C 15
ATOM 10394 O O . ASP A 1 14 ? 8.323 -11.126 -10.888 1.00 0.00 14 ASP A O 15
ATOM 10403 N N . CYS A 1 15 ? 9.782 -12.614 -10.066 1.00 0.00 15 CYS A N 15
ATOM 10404 C CA . CYS A 1 15 ? 10.079 -13.143 -11.392 1.00 0.00 15 CYS A CA 15
ATOM 10405 C C . CYS A 1 15 ? 8.880 -13.894 -11.861 1.00 0.00 15 CYS A C 15
ATOM 10406 O O . CYS A 1 15 ? 8.653 -14.025 -13.049 1.00 0.00 15 CYS A O 15
ATOM 10413 N N . PHE A 1 16 ? 8.085 -14.411 -10.920 1.00 0.00 16 PHE A N 15
ATOM 10414 C CA . PHE A 1 16 ? 6.911 -15.161 -11.295 1.00 0.00 16 PHE A CA 15
ATOM 10415 C C . PHE A 1 16 ? 5.996 -14.249 -12.054 1.00 0.00 16 PHE A C 15
ATOM 10416 O O . PHE A 1 16 ? 5.511 -14.595 -13.112 1.00 0.00 16 PHE A O 15
ATOM 10433 N N . THR A 1 17 ? 5.747 -13.056 -11.510 1.00 0.00 17 THR A N 15
ATOM 10434 C CA . THR A 1 17 ? 4.853 -12.124 -12.182 1.00 0.00 17 THR A CA 15
ATOM 10435 C C . THR A 1 17 ? 5.471 -11.769 -13.507 1.00 0.00 17 THR A C 15
ATOM 10436 O O . THR A 1 17 ? 4.775 -11.615 -14.504 1.00 0.00 17 THR A O 15
ATOM 10447 N N . LYS A 1 18 ? 6.803 -11.624 -13.534 1.00 0.00 18 LYS A N 15
ATOM 10448 C CA . LYS A 1 18 ? 7.477 -11.288 -14.777 1.00 0.00 18 LYS A CA 15
ATOM 10449 C C . LYS A 1 18 ? 7.302 -12.453 -15.713 1.00 0.00 18 LYS A C 15
ATOM 10450 O O . LYS A 1 18 ? 7.252 -12.288 -16.930 1.00 0.00 18 LYS A O 15
ATOM 10469 N N . TYR A 1 19 ? 7.208 -13.661 -15.145 1.00 0.00 19 TYR A N 15
ATOM 10470 C CA . TYR A 1 19 ? 7.057 -14.838 -15.952 1.00 0.00 19 TYR A CA 15
ATOM 10471 C C . TYR A 1 19 ? 5.647 -14.873 -16.460 1.00 0.00 19 TYR A C 15
ATOM 10472 O O . TYR A 1 19 ? 5.408 -15.090 -17.640 1.00 0.00 19 TYR A O 15
ATOM 10490 N N . LYS A 1 20 ? 4.686 -14.678 -15.559 1.00 0.00 20 LYS A N 15
ATOM 10491 C CA . LYS A 1 20 ? 3.303 -14.699 -15.955 1.00 0.00 20 LYS A CA 15
ATOM 10492 C C . LYS A 1 20 ? 3.123 -13.637 -16.983 1.00 0.00 20 LYS A C 15
ATOM 10493 O O . LYS A 1 20 ? 2.387 -13.808 -17.944 1.00 0.00 20 LYS A O 15
ATOM 10512 N N . SER A 1 21 ? 3.808 -12.511 -16.794 1.00 0.00 21 SER A N 15
ATOM 10513 C CA . SER A 1 21 ? 3.698 -11.415 -17.748 1.00 0.00 21 SER A CA 15
ATOM 10514 C C . SER A 1 21 ? 4.282 -11.894 -19.057 1.00 0.00 21 SER A C 15
ATOM 10515 O O . SER A 1 21 ? 3.892 -11.440 -20.127 1.00 0.00 21 SER A O 15
ATOM 10523 N N . CYS A 1 22 ? 5.245 -12.832 -18.977 1.00 0.00 22 CYS A N 15
ATOM 10524 C CA . CYS A 1 22 ? 5.870 -13.352 -20.179 1.00 0.00 22 CYS A CA 15
ATOM 10525 C C . CYS A 1 22 ? 4.856 -14.221 -20.880 1.00 0.00 22 CYS A C 15
ATOM 10526 O O . CYS A 1 22 ? 4.761 -14.219 -22.102 1.00 0.00 22 CYS A O 15
ATOM 10533 N N . GLN A 1 23 ? 4.078 -14.987 -20.098 1.00 0.00 23 GLN A N 15
ATOM 10534 C CA . GLN A 1 23 ? 3.082 -15.860 -20.689 1.00 0.00 23 GLN A CA 15
ATOM 10535 C C . GLN A 1 23 ? 1.970 -14.990 -21.226 1.00 0.00 23 GLN A C 15
ATOM 10536 O O . GLN A 1 23 ? 1.226 -15.396 -22.117 1.00 0.00 23 GLN A O 15
ATOM 10550 N N . MET A 1 24 ? 1.842 -13.763 -20.682 1.00 0.00 24 MET A N 15
ATOM 10551 C CA . MET A 1 24 ? 0.803 -12.871 -21.139 1.00 0.00 24 MET A CA 15
ATOM 10552 C C . MET A 1 24 ? 1.322 -12.170 -22.348 1.00 0.00 24 MET A C 15
ATOM 10553 O O . MET A 1 24 ? 0.563 -11.586 -23.119 1.00 0.00 24 MET A O 15
ATOM 10567 N N . SER A 1 25 ? 2.643 -12.213 -22.533 1.00 0.00 25 SER A N 15
ATOM 10568 C CA . SER A 1 25 ? 3.238 -11.560 -23.675 1.00 0.00 25 SER A CA 15
ATOM 10569 C C . SER A 1 25 ? 2.861 -12.348 -24.892 1.00 0.00 25 SER A C 15
ATOM 10570 O O . SER A 1 25 ? 2.432 -13.499 -24.802 1.00 0.00 25 SER A O 15
ATOM 10578 N N . ASP A 1 26 ? 3.031 -11.729 -26.069 1.00 0.00 26 ASP A N 15
ATOM 10579 C CA . ASP A 1 26 ? 2.695 -12.394 -27.303 1.00 0.00 26 ASP A CA 15
ATOM 10580 C C . ASP A 1 26 ? 3.900 -13.174 -27.722 1.00 0.00 26 ASP A C 15
ATOM 10581 O O . ASP A 1 26 ? 4.041 -13.542 -28.882 1.00 0.00 26 ASP A O 15
ATOM 10590 N N . SER A 1 27 ? 4.793 -13.441 -26.771 1.00 0.00 27 SER A N 15
ATOM 10591 C CA . SER A 1 27 ? 5.985 -14.185 -27.085 1.00 0.00 27 SER A CA 15
ATOM 10592 C C . SER A 1 27 ? 5.658 -15.609 -26.860 1.00 0.00 27 SER A C 15
ATOM 10593 O O . SER A 1 27 ? 6.442 -16.499 -27.166 1.00 0.00 27 SER A O 15
ATOM 10601 N N . CYS A 1 28 ? 4.468 -15.852 -26.309 1.00 0.00 28 CYS A N 15
ATOM 10602 C CA . CYS A 1 28 ? 4.048 -17.177 -26.050 1.00 0.00 28 CYS A CA 15
ATOM 10603 C C . CYS A 1 28 ? 3.348 -17.658 -27.301 1.00 0.00 28 CYS A C 15
ATOM 10604 O O . CYS A 1 28 ? 2.123 -17.738 -27.350 1.00 0.00 28 CYS A O 15
ATOM 10611 N N . HIS A 1 29 ? 4.142 -17.989 -28.351 1.00 0.00 29 HIS A N 15
ATOM 10612 C CA . HIS A 1 29 ? 3.552 -18.446 -29.596 1.00 0.00 29 HIS A CA 15
ATOM 10613 C C . HIS A 1 29 ? 3.420 -19.938 -29.517 1.00 0.00 29 HIS A C 15
ATOM 10614 O O . HIS A 1 29 ? 2.490 -20.517 -30.076 1.00 0.00 29 HIS A O 15
ATOM 10628 N N . ASP A 1 30 ? 4.361 -20.599 -28.813 1.00 0.00 30 ASP A N 15
ATOM 10629 C CA . ASP A 1 30 ? 4.302 -22.029 -28.712 1.00 0.00 30 ASP A CA 15
ATOM 10630 C C . ASP A 1 30 ? 4.585 -22.391 -27.284 1.00 0.00 30 ASP A C 15
ATOM 10631 O O . ASP A 1 30 ? 4.915 -21.538 -26.463 1.00 0.00 30 ASP A O 15
ATOM 10640 N N . GLU A 1 31 ? 4.459 -23.692 -26.970 1.00 0.00 31 GLU A N 15
ATOM 10641 C CA . GLU A 1 31 ? 4.702 -24.152 -25.619 1.00 0.00 31 GLU A CA 15
ATOM 10642 C C . GLU A 1 31 ? 6.169 -23.971 -25.332 1.00 0.00 31 GLU A C 15
ATOM 10643 O O . GLU A 1 31 ? 6.549 -23.634 -24.230 1.00 0.00 31 GLU A O 15
ATOM 10655 N N . GLN A 1 32 ? 7.022 -24.209 -26.350 1.00 0.00 32 GLN A N 15
ATOM 10656 C CA . GLN A 1 32 ? 8.452 -24.062 -26.158 1.00 0.00 32 GLN A CA 15
ATOM 10657 C C . GLN A 1 32 ? 8.726 -22.618 -25.843 1.00 0.00 32 GLN A C 15
ATOM 10658 O O . GLN A 1 32 ? 9.513 -22.304 -24.961 1.00 0.00 32 GLN A O 15
ATOM 10672 N N . SER A 1 33 ? 8.072 -21.707 -26.579 1.00 0.00 33 SER A N 15
ATOM 10673 C CA . SER A 1 33 ? 8.284 -20.288 -26.342 1.00 0.00 33 SER A CA 15
ATOM 10674 C C . SER A 1 33 ? 7.816 -19.988 -24.938 1.00 0.00 33 SER A C 15
ATOM 10675 O O . SER A 1 33 ? 8.454 -19.238 -24.206 1.00 0.00 33 SER A O 15
ATOM 10683 N N . CYS A 1 34 ? 6.673 -20.580 -24.543 1.00 0.00 34 CYS A N 15
ATOM 10684 C CA . CYS A 1 34 ? 6.153 -20.351 -23.206 1.00 0.00 34 CYS A CA 15
ATOM 10685 C C . CYS A 1 34 ? 7.125 -20.974 -22.231 1.00 0.00 34 CYS A C 15
ATOM 10686 O O . CYS A 1 34 ? 7.350 -20.453 -21.143 1.00 0.00 34 CYS A O 15
ATOM 10693 N N . HIS A 1 35 ? 7.713 -22.122 -22.617 1.00 0.00 35 HIS A N 15
ATOM 10694 C CA . HIS A 1 35 ? 8.657 -22.793 -21.748 1.00 0.00 35 HIS A CA 15
ATOM 10695 C C . HIS A 1 35 ? 9.836 -21.878 -21.559 1.00 0.00 35 HIS A C 15
ATOM 10696 O O . HIS A 1 35 ? 10.406 -21.812 -20.490 1.00 0.00 35 HIS A O 15
ATOM 10710 N N . GLN A 1 36 ? 10.221 -21.153 -22.628 1.00 0.00 36 GLN A N 15
ATOM 10711 C CA . GLN A 1 36 ? 11.356 -20.248 -22.535 1.00 0.00 36 GLN A CA 15
ATOM 10712 C C . GLN A 1 36 ? 11.045 -19.238 -21.475 1.00 0.00 36 GLN A C 15
ATOM 10713 O O . GLN A 1 36 ? 11.910 -18.836 -20.722 1.00 0.00 36 GLN A O 15
ATOM 10727 N N . CYS A 1 37 ? 9.784 -18.810 -21.412 1.00 0.00 37 CYS A N 15
ATOM 10728 C CA . CYS A 1 37 ? 9.391 -17.825 -20.412 1.00 0.00 37 CYS A CA 15
ATOM 10729 C C . CYS A 1 37 ? 9.597 -18.444 -19.065 1.00 0.00 37 CYS A C 15
ATOM 10730 O O . CYS A 1 37 ? 10.045 -17.792 -18.127 1.00 0.00 37 CYS A O 15
ATOM 10737 N N . HIS A 1 38 ? 9.266 -19.723 -18.955 1.00 0.00 38 HIS A N 15
ATOM 10738 C CA . HIS A 1 38 ? 9.408 -20.417 -17.692 1.00 0.00 38 HIS A CA 15
ATOM 10739 C C . HIS A 1 38 ? 10.871 -20.589 -17.430 1.00 0.00 38 HIS A C 15
ATOM 10740 O O . HIS A 1 38 ? 11.329 -20.483 -16.302 1.00 0.00 38 HIS A O 15
ATOM 10754 N N . VAL A 1 39 ? 11.620 -20.870 -18.476 1.00 0.00 39 VAL A N 15
ATOM 10755 C CA . VAL A 1 39 ? 13.038 -21.053 -18.334 1.00 0.00 39 VAL A CA 15
ATOM 10756 C C . VAL A 1 39 ? 13.625 -19.733 -17.917 1.00 0.00 39 VAL A C 15
ATOM 10757 O O . VAL A 1 39 ? 14.553 -19.678 -17.113 1.00 0.00 39 VAL A O 15
ATOM 10770 N N . LYS A 1 40 ? 13.086 -18.634 -18.471 1.00 0.00 40 LYS A N 15
ATOM 10771 C CA . LYS A 1 40 ? 13.591 -17.323 -18.119 1.00 0.00 40 LYS A CA 15
ATOM 10772 C C . LYS A 1 40 ? 13.290 -17.129 -16.675 1.00 0.00 40 LYS A C 15
ATOM 10773 O O . LYS A 1 40 ? 14.067 -16.548 -15.943 1.00 0.00 40 LYS A O 15
ATOM 10792 N N . HIS A 1 41 ? 12.123 -17.623 -16.249 1.00 0.00 41 HIS A N 15
ATOM 10793 C CA . HIS A 1 41 ? 11.733 -17.507 -14.869 1.00 0.00 41 HIS A CA 15
ATOM 10794 C C . HIS A 1 41 ? 12.712 -18.298 -14.057 1.00 0.00 41 HIS A C 15
ATOM 10795 O O . HIS A 1 41 ? 13.143 -17.871 -13.003 1.00 0.00 41 HIS A O 15
ATOM 10809 N N . THR A 1 42 ? 13.070 -19.486 -14.557 1.00 0.00 42 THR A N 15
ATOM 10810 C CA . THR A 1 42 ? 13.991 -20.333 -13.852 1.00 0.00 42 THR A CA 15
ATOM 10811 C C . THR A 1 42 ? 15.305 -19.583 -13.696 1.00 0.00 42 THR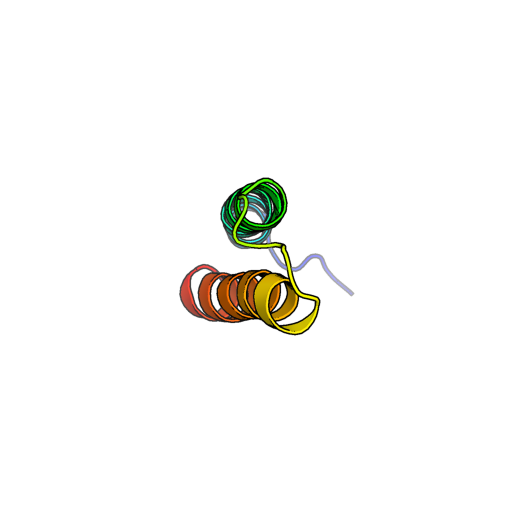 A C 15
ATOM 10812 O O . THR A 1 42 ? 15.882 -19.553 -12.621 1.00 0.00 42 THR A O 15
ATOM 10823 N N . ASP A 1 43 ? 15.786 -18.963 -14.786 1.00 0.00 43 ASP A N 15
ATOM 10824 C CA . ASP A 1 43 ? 17.052 -18.231 -14.718 1.00 0.00 43 ASP A CA 15
ATOM 10825 C C . ASP A 1 43 ? 16.835 -16.972 -13.892 1.00 0.00 43 ASP A C 15
ATOM 10826 O O . ASP A 1 43 ? 17.728 -16.523 -13.177 1.00 0.00 43 ASP A O 15
ATOM 10835 N N . CYS A 1 44 ? 15.636 -16.390 -13.991 1.00 0.00 44 CYS A N 15
ATOM 10836 C CA . CYS A 1 44 ? 15.336 -15.165 -13.248 1.00 0.00 44 CYS A CA 15
ATOM 10837 C C . CYS A 1 44 ? 15.333 -15.515 -11.807 1.00 0.00 44 CYS A C 15
ATOM 10838 O O . CYS A 1 44 ? 15.793 -14.754 -10.967 1.00 0.00 44 CYS A O 15
ATOM 10845 N N . VAL A 1 45 ? 14.811 -16.684 -11.503 1.00 0.00 45 VAL A N 15
ATOM 10846 C CA . VAL A 1 45 ? 14.732 -17.117 -10.149 1.00 0.00 45 VAL A CA 15
ATOM 10847 C C . VAL A 1 45 ? 16.098 -17.542 -9.715 1.00 0.00 45 VAL A C 15
ATOM 10848 O O . VAL A 1 45 ? 16.504 -17.286 -8.615 1.00 0.00 45 VAL A O 15
ATOM 10861 N N . ASN A 1 46 ? 16.815 -18.192 -10.587 1.00 0.00 46 ASN A N 15
ATOM 10862 C CA . ASN A 1 46 ? 18.133 -18.667 -10.245 1.00 0.00 46 ASN A CA 15
ATOM 10863 C C . ASN A 1 46 ? 19.026 -17.486 -9.945 1.00 0.00 46 ASN A C 15
ATOM 10864 O O . ASN A 1 46 ? 19.936 -17.583 -9.130 1.00 0.00 46 ASN A O 15
ATOM 10875 N N . THR A 1 47 ? 18.787 -16.362 -10.598 1.00 0.00 47 THR A N 15
ATOM 10876 C CA . THR A 1 47 ? 19.634 -15.206 -10.372 1.00 0.00 47 THR A CA 15
ATOM 10877 C C . THR A 1 47 ? 19.034 -14.368 -9.267 1.00 0.00 47 THR A C 15
ATOM 10878 O O . THR A 1 47 ? 19.732 -13.949 -8.345 1.00 0.00 47 THR A O 15
ATOM 10889 N N . GLY A 1 48 ? 17.730 -14.111 -9.347 1.00 0.00 48 GLY A N 15
ATOM 10890 C CA . GLY A 1 48 ? 17.086 -13.276 -8.350 1.00 0.00 48 GLY A CA 15
ATOM 10891 C C . GLY A 1 48 ? 16.997 -14.027 -7.028 1.00 0.00 48 GLY A C 15
ATOM 10892 O O . GLY A 1 48 ? 17.202 -13.443 -5.966 1.00 0.00 48 GLY A O 15
ATOM 10896 N N . CYS A 1 49 ? 16.686 -15.340 -7.074 1.00 0.00 49 CYS A N 15
ATOM 10897 C CA . CYS A 1 49 ? 16.544 -16.087 -5.829 1.00 0.00 49 CYS A CA 15
ATOM 10898 C C . CYS A 1 49 ? 16.994 -17.515 -6.071 1.00 0.00 49 CYS A C 15
ATOM 10899 O O . CYS A 1 49 ? 16.193 -18.450 -6.081 1.00 0.00 49 CYS A O 15
ATOM 10906 N N . PRO A 1 50 ? 18.287 -17.677 -6.258 1.00 0.00 50 PRO A N 15
ATOM 10907 C CA . PRO A 1 50 ? 18.894 -18.993 -6.496 1.00 0.00 50 PRO A CA 15
ATOM 10908 C C . PRO A 1 50 ? 18.428 -20.026 -5.507 1.00 0.00 50 PRO A C 15
ATOM 10909 O O . PRO A 1 50 ? 18.469 -19.732 -4.280 1.00 0.00 50 PRO A O 15
ATOM 10921 N N . SER A 1 1 ? 7.686 -28.262 4.080 1.00 0.00 1 SER A N 16
ATOM 10922 C CA . SER A 1 1 ? 8.025 -28.436 5.525 1.00 0.00 1 SER A CA 16
ATOM 10923 C C . SER A 1 1 ? 8.314 -27.099 6.155 1.00 0.00 1 SER A C 16
ATOM 10924 O O . SER A 1 1 ? 7.823 -26.791 7.240 1.00 0.00 1 SER A O 16
ATOM 10934 N N . SER A 1 2 ? 9.131 -26.273 5.470 1.00 0.00 2 SER A N 16
ATOM 10935 C CA . SER A 1 2 ? 9.458 -24.976 6.002 1.00 0.00 2 SER A CA 16
ATOM 10936 C C . SER A 1 2 ? 9.764 -24.091 4.830 1.00 0.00 2 SER A C 16
ATOM 10937 O O . SER A 1 2 ? 10.297 -24.543 3.819 1.00 0.00 2 SER A O 16
ATOM 10945 N N . THR A 1 3 ? 9.422 -22.791 4.951 1.00 0.00 3 THR A N 16
ATOM 10946 C CA . THR A 1 3 ? 9.680 -21.874 3.875 1.00 0.00 3 THR A CA 16
ATOM 10947 C C . THR A 1 3 ? 11.153 -21.526 3.939 1.00 0.00 3 THR A C 16
ATOM 10948 O O . THR A 1 3 ? 11.688 -21.181 4.992 1.00 0.00 3 THR A O 16
ATOM 10959 N N . PRO A 1 4 ? 11.810 -21.625 2.791 1.00 0.00 4 PRO A N 16
ATOM 10960 C CA . PRO A 1 4 ? 13.253 -21.327 2.670 1.00 0.00 4 PRO A CA 16
ATOM 10961 C C . PRO A 1 4 ? 13.617 -19.986 3.227 1.00 0.00 4 PRO A C 16
ATOM 10962 O O . PRO A 1 4 ? 14.630 -19.840 3.909 1.00 0.00 4 PRO A O 16
ATOM 10973 N N . ASP A 1 5 ? 12.791 -18.974 2.941 1.00 0.00 5 ASP A N 16
ATOM 10974 C CA . ASP A 1 5 ? 13.069 -17.660 3.434 1.00 0.00 5 ASP A CA 16
ATOM 10975 C C . ASP A 1 5 ? 11.754 -16.926 3.508 1.00 0.00 5 ASP A C 16
ATOM 10976 O O . ASP A 1 5 ? 10.740 -17.482 3.917 1.00 0.00 5 ASP A O 16
ATOM 10985 N N . GLY A 1 6 ? 11.761 -15.651 3.106 1.00 0.00 6 GLY A N 16
ATOM 10986 C CA . GLY A 1 6 ? 10.549 -14.865 3.148 1.00 0.00 6 GLY A CA 16
ATOM 10987 C C . GLY A 1 6 ? 10.726 -13.713 2.199 1.00 0.00 6 GLY A C 16
ATOM 10988 O O . GLY A 1 6 ? 9.766 -13.232 1.611 1.00 0.00 6 GLY A O 16
ATOM 10992 N N . THR A 1 7 ? 11.986 -13.240 2.040 1.00 0.00 7 THR A N 16
ATOM 10993 C CA . THR A 1 7 ? 12.240 -12.129 1.135 1.00 0.00 7 THR A CA 16
ATOM 10994 C C . THR A 1 7 ? 12.763 -12.725 -0.128 1.00 0.00 7 THR A C 16
ATOM 10995 O O . THR A 1 7 ? 12.506 -12.236 -1.221 1.00 0.00 7 THR A O 16
ATOM 11006 N N . TRP A 1 8 ? 13.517 -13.806 0.019 1.00 0.00 8 TRP A N 16
ATOM 11007 C CA . TRP A 1 8 ? 14.073 -14.478 -1.112 1.00 0.00 8 TRP A CA 16
ATOM 11008 C C . TRP A 1 8 ? 12.916 -15.001 -1.961 1.00 0.00 8 TRP A C 16
ATOM 11009 O O . TRP A 1 8 ? 12.988 -15.014 -3.185 1.00 0.00 8 TRP A O 16
ATOM 11030 N N . VAL A 1 9 ? 11.833 -15.439 -1.300 1.00 0.00 9 VAL A N 16
ATOM 11031 C CA . VAL A 1 9 ? 10.692 -15.969 -2.027 1.00 0.00 9 VAL A CA 16
ATOM 11032 C C . VAL A 1 9 ? 10.007 -14.827 -2.740 1.00 0.00 9 VAL A C 16
ATOM 11033 O O . VAL A 1 9 ? 9.327 -15.031 -3.743 1.00 0.00 9 VAL A O 16
ATOM 11046 N N . LYS A 1 10 ? 10.171 -13.598 -2.233 1.00 0.00 10 LYS A N 16
ATOM 11047 C CA . LYS A 1 10 ? 9.535 -12.463 -2.877 1.00 0.00 10 LYS A CA 16
ATOM 11048 C C . LYS A 1 10 ? 10.132 -12.343 -4.253 1.00 0.00 10 LYS A C 16
ATOM 11049 O O . LYS A 1 10 ? 9.521 -11.800 -5.158 1.00 0.00 10 LYS A O 16
ATOM 11068 N N . CYS A 1 11 ? 11.365 -12.861 -4.421 1.00 0.00 11 CYS A N 16
ATOM 11069 C CA . CYS A 1 11 ? 12.013 -12.804 -5.707 1.00 0.00 11 CYS A CA 16
ATOM 11070 C C . CYS A 1 11 ? 11.357 -13.838 -6.565 1.00 0.00 11 CYS A C 16
ATOM 11071 O O . CYS A 1 11 ? 11.081 -13.608 -7.740 1.00 0.00 11 CYS A O 16
ATOM 11078 N N . ARG A 1 12 ? 11.101 -15.017 -5.976 1.00 0.00 12 ARG A N 16
ATOM 11079 C CA . ARG A 1 12 ? 10.477 -16.077 -6.703 1.00 0.00 12 ARG A CA 16
ATOM 11080 C C . ARG A 1 12 ? 9.176 -15.558 -7.219 1.00 0.00 12 ARG A C 16
ATOM 11081 O O . ARG A 1 12 ? 8.825 -15.764 -8.371 1.00 0.00 12 ARG A O 16
ATOM 11102 N N . HIS A 1 13 ? 8.446 -14.866 -6.358 1.00 0.00 13 HIS A N 16
ATOM 11103 C CA . HIS A 1 13 ? 7.155 -14.326 -6.745 1.00 0.00 13 HIS A CA 16
ATOM 11104 C C . HIS A 1 13 ? 7.381 -13.175 -7.714 1.00 0.00 13 HIS A C 16
ATOM 11105 O O . HIS A 1 13 ? 6.637 -13.007 -8.676 1.00 0.00 13 HIS A O 16
ATOM 11119 N N . ASP A 1 14 ? 8.415 -12.365 -7.461 1.00 0.00 14 ASP A N 16
ATOM 11120 C CA . ASP A 1 14 ? 8.688 -11.220 -8.330 1.00 0.00 14 ASP A CA 16
ATOM 11121 C C . ASP A 1 14 ? 8.921 -11.723 -9.744 1.00 0.00 14 ASP A C 16
ATOM 11122 O O . ASP A 1 14 ? 8.294 -11.259 -10.680 1.00 0.00 14 ASP A O 16
ATOM 11131 N N . CYS A 1 15 ? 9.834 -12.692 -9.909 1.00 0.00 15 CYS A N 16
ATOM 11132 C CA . CYS A 1 15 ? 10.118 -13.199 -11.247 1.00 0.00 15 CYS A CA 16
ATOM 11133 C C . CYS A 1 15 ? 8.936 -13.991 -11.693 1.00 0.00 15 CYS A C 16
ATOM 11134 O O . CYS A 1 15 ? 8.682 -14.118 -12.877 1.00 0.00 15 CYS A O 16
ATOM 11141 N N . PHE A 1 16 ? 8.188 -14.548 -10.738 1.00 0.00 16 PHE A N 16
ATOM 11142 C CA . PHE A 1 16 ? 7.033 -15.339 -11.090 1.00 0.00 16 PHE A CA 16
ATOM 11143 C C . PHE A 1 16 ? 6.063 -14.454 -11.813 1.00 0.00 16 PHE A C 16
ATOM 11144 O O . PHE A 1 16 ? 5.559 -14.807 -12.859 1.00 0.00 16 PHE A O 16
ATOM 11161 N N . THR A 1 17 ? 5.786 -13.276 -11.249 1.00 0.00 17 THR A N 16
ATOM 11162 C CA . THR A 1 17 ? 4.841 -12.370 -11.886 1.00 0.00 17 THR A CA 16
ATOM 11163 C C . THR A 1 17 ? 5.408 -11.979 -13.224 1.00 0.00 17 THR A C 16
ATOM 11164 O O . THR A 1 17 ? 4.679 -11.844 -14.199 1.00 0.00 17 THR A O 16
ATOM 11175 N N . LYS A 1 18 ? 6.734 -11.786 -13.286 1.00 0.00 18 LYS A N 16
ATOM 11176 C CA . LYS A 1 18 ? 7.360 -11.414 -14.545 1.00 0.00 18 LYS A CA 16
ATOM 11177 C C . LYS A 1 18 ? 7.200 -12.577 -15.487 1.00 0.00 18 LYS A C 16
ATOM 11178 O O . LYS A 1 18 ? 7.115 -12.405 -16.701 1.00 0.00 18 LYS A O 16
ATOM 11197 N N . TYR A 1 19 ? 7.160 -13.792 -14.926 1.00 0.00 19 TYR A N 16
ATOM 11198 C CA . TYR A 1 19 ? 7.028 -14.967 -15.738 1.00 0.00 19 TYR A CA 16
ATOM 11199 C C . TYR A 1 19 ? 5.604 -15.049 -16.208 1.00 0.00 19 TYR A C 16
ATOM 11200 O O . TYR A 1 19 ? 5.342 -15.262 -17.384 1.00 0.00 19 TYR A O 16
ATOM 11218 N N . LYS A 1 20 ? 4.660 -14.895 -15.278 1.00 0.00 20 LYS A N 16
ATOM 11219 C CA . LYS A 1 20 ? 3.266 -14.961 -15.636 1.00 0.00 20 LYS A CA 16
ATOM 11220 C C . LYS A 1 20 ? 3.022 -13.902 -16.654 1.00 0.00 20 LYS A C 16
ATOM 11221 O O . LYS A 1 20 ? 2.256 -14.088 -17.592 1.00 0.00 20 LYS A O 16
ATOM 11240 N N . SER A 1 21 ? 3.680 -12.758 -16.482 1.00 0.00 21 SER A N 16
ATOM 11241 C CA . SER A 1 21 ? 3.513 -11.664 -17.426 1.00 0.00 21 SER A CA 16
ATOM 11242 C C . SER A 1 21 ? 4.060 -12.129 -18.755 1.00 0.00 21 SER A C 16
ATOM 11243 O O . SER A 1 21 ? 3.571 -11.742 -19.811 1.00 0.00 21 SER A O 16
ATOM 11251 N N . CYS A 1 22 ? 5.105 -12.979 -18.709 1.00 0.00 22 CYS A N 16
ATOM 11252 C CA . CYS A 1 22 ? 5.705 -13.479 -19.933 1.00 0.00 22 CYS A CA 16
ATOM 11253 C C . CYS A 1 22 ? 4.707 -14.403 -20.590 1.00 0.00 22 CYS A C 16
ATOM 11254 O O . CYS A 1 22 ? 4.565 -14.416 -21.807 1.00 0.00 22 CYS A O 16
ATOM 11261 N N . GLN A 1 23 ? 3.999 -15.201 -19.775 1.00 0.00 23 GLN A N 16
ATOM 11262 C CA . GLN A 1 23 ? 3.025 -16.129 -20.324 1.00 0.00 23 GLN A CA 16
ATOM 11263 C C . GLN A 1 23 ? 1.855 -15.320 -20.835 1.00 0.00 23 GLN A C 16
ATOM 11264 O O . GLN A 1 23 ? 1.089 -15.785 -21.676 1.00 0.00 23 GLN A O 16
ATOM 11278 N N . MET A 1 24 ? 1.702 -14.081 -20.325 1.00 0.00 24 MET A N 16
ATOM 11279 C CA . MET A 1 24 ? 0.609 -13.255 -20.759 1.00 0.00 24 MET A CA 16
ATOM 11280 C C . MET A 1 24 ? 1.074 -12.487 -21.945 1.00 0.00 24 MET A C 16
ATOM 11281 O O . MET A 1 24 ? 0.302 -11.769 -22.581 1.00 0.00 24 MET A O 16
ATOM 11295 N N . SER A 1 25 ? 2.353 -12.621 -22.266 1.00 0.00 25 SER A N 16
ATOM 11296 C CA . SER A 1 25 ? 2.894 -11.912 -23.401 1.00 0.00 25 SER A CA 16
ATOM 11297 C C . SER A 1 25 ? 2.515 -12.680 -24.629 1.00 0.00 25 SER A C 16
ATOM 11298 O O . SER A 1 25 ? 2.113 -13.842 -24.559 1.00 0.00 25 SER A O 16
ATOM 11306 N N . ASP A 1 26 ? 2.648 -12.030 -25.795 1.00 0.00 26 ASP A N 16
ATOM 11307 C CA . ASP A 1 26 ? 2.309 -12.677 -27.038 1.00 0.00 26 ASP A CA 16
ATOM 11308 C C . ASP A 1 26 ? 3.541 -13.376 -27.521 1.00 0.00 26 ASP A C 16
ATOM 11309 O O . ASP A 1 26 ? 3.614 -13.811 -28.666 1.00 0.00 26 ASP A O 16
ATOM 11318 N N . SER A 1 27 ? 4.540 -13.495 -26.640 1.00 0.00 27 SER A N 16
ATOM 11319 C CA . SER A 1 27 ? 5.769 -14.149 -27.022 1.00 0.00 27 SER A CA 16
ATOM 11320 C C . SER A 1 27 ? 5.541 -15.612 -26.883 1.00 0.00 27 SER A C 16
ATOM 11321 O O . SER A 1 27 ? 6.370 -16.421 -27.284 1.00 0.00 27 SER A O 16
ATOM 11329 N N . CYS A 1 28 ? 4.394 -15.983 -26.300 1.00 0.00 28 CYS A N 16
ATOM 11330 C CA . CYS A 1 28 ? 4.089 -17.372 -26.128 1.00 0.00 28 CYS A CA 16
ATOM 11331 C C . CYS A 1 28 ? 3.419 -17.827 -27.394 1.00 0.00 28 CYS A C 16
ATOM 11332 O O . CYS A 1 28 ? 2.199 -17.948 -27.457 1.00 0.00 28 CYS A O 16
ATOM 11339 N N . HIS A 1 29 ? 4.230 -18.085 -28.442 1.00 0.00 29 HIS A N 16
ATOM 11340 C CA . HIS A 1 29 ? 3.673 -18.523 -29.703 1.00 0.00 29 HIS A CA 16
ATOM 11341 C C . HIS A 1 29 ? 3.551 -20.016 -29.645 1.00 0.00 29 HIS A C 16
ATOM 11342 O O . HIS A 1 29 ? 2.675 -20.603 -30.278 1.00 0.00 29 HIS A O 16
ATOM 11356 N N . ASP A 1 30 ? 4.444 -20.669 -28.871 1.00 0.00 30 ASP A N 16
ATOM 11357 C CA . ASP A 1 30 ? 4.394 -22.099 -28.772 1.00 0.00 30 ASP A CA 16
ATOM 11358 C C . ASP A 1 30 ? 4.649 -22.455 -27.335 1.00 0.00 30 ASP A C 16
ATOM 11359 O O . ASP A 1 30 ? 4.932 -21.592 -26.505 1.00 0.00 30 ASP A O 16
ATOM 11368 N N . GLU A 1 31 ? 4.549 -23.759 -27.021 1.00 0.00 31 GLU A N 16
ATOM 11369 C CA . GLU A 1 31 ? 4.769 -24.207 -25.661 1.00 0.00 31 GLU A CA 16
ATOM 11370 C C . GLU A 1 31 ? 6.219 -23.968 -25.332 1.00 0.00 31 GLU A C 16
ATOM 11371 O O . GLU A 1 31 ? 6.555 -23.596 -24.223 1.00 0.00 31 GLU A O 16
ATOM 11383 N N . GLN A 1 32 ? 7.110 -24.194 -26.320 1.00 0.00 32 GLN A N 16
ATOM 11384 C CA . GLN A 1 32 ? 8.527 -23.993 -26.094 1.00 0.00 32 GLN A CA 16
ATOM 11385 C C . GLN A 1 32 ? 8.740 -22.534 -25.799 1.00 0.00 32 GLN A C 16
ATOM 11386 O O . GLN A 1 32 ? 9.525 -22.175 -24.932 1.00 0.00 32 GLN A O 16
ATOM 11400 N N . SER A 1 33 ? 8.038 -21.666 -26.536 1.00 0.00 33 SER A N 16
ATOM 11401 C CA . SER A 1 33 ? 8.187 -20.237 -26.320 1.00 0.00 33 SER A CA 16
ATOM 11402 C C . SER A 1 33 ? 7.741 -19.939 -24.904 1.00 0.00 33 SER A C 16
ATOM 11403 O O . SER A 1 33 ? 8.360 -19.144 -24.203 1.00 0.00 33 SER A O 16
ATOM 11411 N N . CYS A 1 34 ? 6.639 -20.585 -24.464 1.00 0.00 34 CYS A N 16
ATOM 11412 C CA . CYS A 1 34 ? 6.148 -20.353 -23.111 1.00 0.00 34 CYS A CA 16
ATOM 11413 C C . CYS A 1 34 ? 7.137 -20.983 -22.156 1.00 0.00 34 CYS A C 16
ATOM 11414 O O . CYS A 1 34 ? 7.316 -20.519 -21.036 1.00 0.00 34 CYS A O 16
ATOM 11421 N N . HIS A 1 35 ? 7.794 -22.074 -22.599 1.00 0.00 35 HIS A N 16
ATOM 11422 C CA . HIS A 1 35 ? 8.760 -22.740 -21.750 1.00 0.00 35 HIS A CA 16
ATOM 11423 C C . HIS A 1 35 ? 9.908 -21.795 -21.544 1.00 0.00 35 HIS A C 16
ATOM 11424 O O . HIS A 1 35 ? 10.487 -21.739 -20.477 1.00 0.00 35 HIS A O 16
ATOM 11438 N N . GLN A 1 36 ? 10.256 -21.030 -22.596 1.00 0.00 36 GLN A N 16
ATOM 11439 C CA . GLN A 1 36 ? 11.358 -20.089 -22.490 1.00 0.00 36 GLN A CA 16
ATOM 11440 C C . GLN A 1 36 ? 11.024 -19.117 -21.405 1.00 0.00 36 GLN A C 16
ATOM 11441 O O . GLN A 1 36 ? 11.885 -18.687 -20.666 1.00 0.00 36 GLN A O 16
ATOM 11455 N N . CYS A 1 37 ? 9.746 -18.752 -21.305 1.00 0.00 37 CYS A N 16
ATOM 11456 C CA . CYS A 1 37 ? 9.330 -17.808 -20.280 1.00 0.00 37 CYS A CA 16
ATOM 11457 C C . CYS A 1 37 ? 9.603 -18.438 -18.950 1.00 0.00 37 CYS A C 16
ATOM 11458 O O . CYS A 1 37 ? 10.049 -17.782 -18.014 1.00 0.00 37 CYS A O 16
ATOM 11465 N N . HIS A 1 38 ? 9.337 -19.734 -18.854 1.00 0.00 38 HIS A N 16
ATOM 11466 C CA . HIS A 1 38 ? 9.544 -20.441 -17.609 1.00 0.00 38 HIS A CA 16
ATOM 11467 C C . HIS A 1 38 ? 11.020 -20.560 -17.394 1.00 0.00 38 HIS A C 16
ATOM 11468 O O . HIS A 1 38 ? 11.509 -20.451 -16.279 1.00 0.00 38 HIS A O 16
ATOM 11482 N N . VAL A 1 39 ? 11.747 -20.800 -18.465 1.00 0.00 39 VAL A N 16
ATOM 11483 C CA . VAL A 1 39 ? 13.175 -20.933 -18.368 1.00 0.00 39 VAL A CA 16
ATOM 11484 C C . VAL A 1 39 ? 13.730 -19.599 -17.945 1.00 0.00 39 VAL A C 16
ATOM 11485 O O . VAL A 1 39 ? 14.674 -19.526 -17.162 1.00 0.00 39 VAL A O 16
ATOM 11498 N N . LYS A 1 40 ? 13.143 -18.509 -18.467 1.00 0.00 40 LYS A N 16
ATOM 11499 C CA . LYS A 1 40 ? 13.617 -17.189 -18.107 1.00 0.00 40 LYS A CA 16
ATOM 11500 C C . LYS A 1 40 ? 13.343 -17.022 -16.655 1.00 0.00 40 LYS A C 16
ATOM 11501 O O . LYS A 1 40 ? 14.117 -16.425 -15.934 1.00 0.00 40 LYS A O 16
ATOM 11520 N N . HIS A 1 41 ? 12.202 -17.558 -16.207 1.00 0.00 41 HIS A N 16
ATOM 11521 C CA . HIS A 1 41 ? 11.843 -17.469 -14.817 1.00 0.00 41 HIS A CA 16
ATOM 11522 C C . HIS A 1 41 ? 12.870 -18.234 -14.041 1.00 0.00 41 HIS A C 16
ATOM 11523 O O . HIS A 1 41 ? 13.310 -17.807 -12.990 1.00 0.00 41 HIS A O 16
ATOM 11537 N N . THR A 1 42 ? 13.260 -19.401 -14.567 1.00 0.00 42 THR A N 16
ATOM 11538 C CA . THR A 1 42 ? 14.228 -20.222 -13.897 1.00 0.00 42 THR A CA 16
ATOM 11539 C C . THR A 1 42 ? 15.518 -19.425 -13.764 1.00 0.00 42 THR A C 16
ATOM 11540 O O . THR A 1 42 ? 16.123 -19.389 -12.704 1.00 0.00 42 THR A O 16
ATOM 11551 N N . ASP A 1 43 ? 15.948 -18.771 -14.857 1.00 0.00 43 ASP A N 16
ATOM 11552 C CA . ASP A 1 43 ? 17.189 -17.992 -14.811 1.00 0.00 43 ASP A CA 16
ATOM 11553 C C . ASP A 1 43 ? 16.944 -16.751 -13.965 1.00 0.00 43 ASP A C 16
ATOM 11554 O O . ASP A 1 43 ? 17.838 -16.275 -13.268 1.00 0.00 43 ASP A O 16
ATOM 11563 N N . CYS A 1 44 ? 15.722 -16.217 -14.027 1.00 0.00 44 CYS A N 16
ATOM 11564 C CA . CYS A 1 44 ? 15.393 -15.013 -13.263 1.00 0.00 44 CYS A CA 16
ATOM 11565 C C . CYS A 1 44 ? 15.444 -15.376 -11.827 1.00 0.00 44 CYS A C 16
ATOM 11566 O O . CYS A 1 44 ? 15.887 -14.603 -10.993 1.00 0.00 44 CYS A O 16
ATOM 11573 N N . VAL A 1 45 ? 14.988 -16.570 -11.523 1.00 0.00 45 VAL A N 16
ATOM 11574 C CA . VAL A 1 45 ? 14.966 -17.020 -10.173 1.00 0.00 45 VAL A CA 16
ATOM 11575 C C . VAL A 1 45 ? 16.363 -17.399 -9.783 1.00 0.00 45 VAL A C 16
ATOM 11576 O O . VAL A 1 45 ? 16.793 -17.143 -8.691 1.00 0.00 45 VAL A O 16
ATOM 11589 N N . ASN A 1 46 ? 17.076 -18.011 -10.689 1.00 0.00 46 ASN A N 16
ATOM 11590 C CA . ASN A 1 46 ? 18.423 -18.443 -10.394 1.00 0.00 46 ASN A CA 16
ATOM 11591 C C . ASN A 1 46 ? 19.282 -17.236 -10.085 1.00 0.00 46 ASN A C 16
ATOM 11592 O O . ASN A 1 46 ? 20.212 -17.321 -9.291 1.00 0.00 46 ASN A O 16
ATOM 11603 N N . THR A 1 47 ? 18.992 -16.107 -10.710 1.00 0.00 47 THR A N 16
ATOM 11604 C CA . THR A 1 47 ? 19.807 -14.927 -10.475 1.00 0.00 47 THR A CA 16
ATOM 11605 C C . THR A 1 47 ? 19.168 -14.101 -9.383 1.00 0.00 47 THR A C 16
ATOM 11606 O O . THR A 1 47 ? 19.848 -13.624 -8.475 1.00 0.00 47 THR A O 16
ATOM 11617 N N . GLY A 1 48 ? 17.852 -13.920 -9.457 1.00 0.00 48 GLY A N 16
ATOM 11618 C CA . GLY A 1 48 ? 17.170 -13.105 -8.470 1.00 0.00 48 GLY A CA 16
ATOM 11619 C C . GLY A 1 48 ? 17.144 -13.835 -7.137 1.00 0.00 48 GLY A C 16
ATOM 11620 O O . GLY A 1 48 ? 17.329 -13.222 -6.088 1.00 0.00 48 GLY A O 16
ATOM 11624 N N . CYS A 1 49 ? 16.911 -15.164 -7.156 1.00 0.00 49 CYS A N 16
ATOM 11625 C CA . CYS A 1 49 ? 16.833 -15.895 -5.899 1.00 0.00 49 CYS A CA 16
ATOM 11626 C C . CYS A 1 49 ? 17.321 -17.311 -6.137 1.00 0.00 49 CYS A C 16
ATOM 11627 O O . CYS A 1 49 ? 16.554 -18.272 -6.103 1.00 0.00 49 CYS A O 16
ATOM 11634 N N . PRO A 1 50 ? 18.613 -17.432 -6.374 1.00 0.00 50 PRO A N 16
ATOM 11635 C CA . PRO A 1 50 ? 19.255 -18.729 -6.617 1.00 0.00 50 PRO A CA 16
ATOM 11636 C C . PRO A 1 50 ? 18.819 -19.778 -5.632 1.00 0.00 50 PRO A C 16
ATOM 11637 O O . PRO A 1 50 ? 18.418 -20.886 -6.085 1.00 0.00 50 PRO A O 16
ATOM 11649 N N . SER A 1 1 ? 9.538 -29.233 5.743 1.00 0.00 1 SER A N 17
ATOM 11650 C CA . SER A 1 1 ? 8.241 -28.519 5.544 1.00 0.00 1 SER A CA 17
ATOM 11651 C C . SER A 1 1 ? 8.308 -27.145 6.157 1.00 0.00 1 SER A C 17
ATOM 11652 O O . SER A 1 1 ? 7.708 -26.886 7.201 1.00 0.00 1 SER A O 17
ATOM 11662 N N . SER A 1 2 ? 9.052 -26.229 5.505 1.00 0.00 2 SER A N 17
ATOM 11663 C CA . SER A 1 2 ? 9.168 -24.890 6.024 1.00 0.00 2 SER A CA 17
ATOM 11664 C C . SER A 1 2 ? 9.486 -23.997 4.862 1.00 0.00 2 SER A C 17
ATOM 11665 O O . SER A 1 2 ? 9.938 -24.457 3.814 1.00 0.00 2 SER A O 17
ATOM 11673 N N . THR A 1 3 ? 9.251 -22.679 5.034 1.00 0.00 3 THR A N 17
ATOM 11674 C CA . THR A 1 3 ? 9.528 -21.753 3.970 1.00 0.00 3 THR A CA 17
ATOM 11675 C C . THR A 1 3 ? 11.009 -21.447 4.030 1.00 0.00 3 THR A C 17
ATOM 11676 O O . THR A 1 3 ? 11.555 -21.116 5.082 1.00 0.00 3 THR A O 17
ATOM 11687 N N . PRO A 1 4 ? 11.659 -21.563 2.881 1.00 0.00 4 PRO A N 17
ATOM 11688 C CA . PRO A 1 4 ? 13.110 -21.304 2.756 1.00 0.00 4 PRO A CA 17
ATOM 11689 C C . PRO A 1 4 ? 13.511 -19.971 3.310 1.00 0.00 4 PRO A C 17
ATOM 11690 O O . PRO A 1 4 ? 14.531 -19.851 3.986 1.00 0.00 4 PRO A O 17
ATOM 11701 N N . ASP A 1 5 ? 12.710 -18.938 3.026 1.00 0.00 5 ASP A N 17
ATOM 11702 C CA . ASP A 1 5 ? 13.024 -17.629 3.517 1.00 0.00 5 ASP A CA 17
ATOM 11703 C C . ASP A 1 5 ? 11.730 -16.861 3.604 1.00 0.00 5 ASP A C 17
ATOM 11704 O O . ASP A 1 5 ? 10.724 -17.367 4.091 1.00 0.00 5 ASP A O 17
ATOM 11713 N N . GLY A 1 6 ? 11.748 -15.610 3.126 1.00 0.00 6 GLY A N 17
ATOM 11714 C CA . GLY A 1 6 ? 10.557 -14.794 3.174 1.00 0.00 6 GLY A CA 17
ATOM 11715 C C . GLY A 1 6 ? 10.752 -13.657 2.212 1.00 0.00 6 GLY A C 17
ATOM 11716 O O . GLY A 1 6 ? 9.799 -13.163 1.623 1.00 0.00 6 GLY A O 17
ATOM 11720 N N . THR A 1 7 ? 12.020 -13.213 2.040 1.00 0.00 7 THR A N 17
ATOM 11721 C CA . THR A 1 7 ? 12.293 -12.119 1.122 1.00 0.00 7 THR A CA 17
ATOM 11722 C C . THR A 1 7 ? 12.800 -12.742 -0.134 1.00 0.00 7 THR A C 17
ATOM 11723 O O . THR A 1 7 ? 12.546 -12.264 -1.233 1.00 0.00 7 THR A O 17
ATOM 11734 N N . TRP A 1 8 ? 13.537 -13.832 0.024 1.00 0.00 8 TRP A N 17
ATOM 11735 C CA . TRP A 1 8 ? 14.078 -14.528 -1.101 1.00 0.00 8 TRP A CA 17
ATOM 11736 C C . TRP A 1 8 ? 12.907 -15.041 -1.944 1.00 0.00 8 TRP A C 17
ATOM 11737 O O . TRP A 1 8 ? 12.975 -15.066 -3.167 1.00 0.00 8 TRP A O 17
ATOM 11758 N N . VAL A 1 9 ? 11.820 -15.460 -1.276 1.00 0.00 9 VAL A N 17
ATOM 11759 C CA . VAL A 1 9 ? 10.667 -15.980 -1.998 1.00 0.00 9 VAL A CA 17
ATOM 11760 C C . VAL A 1 9 ? 9.997 -14.837 -2.720 1.00 0.00 9 VAL A C 17
ATOM 11761 O O . VAL A 1 9 ? 9.325 -15.039 -3.728 1.00 0.00 9 VAL A O 17
ATOM 11774 N N . LYS A 1 10 ? 10.169 -13.608 -2.216 1.00 0.00 10 LYS A N 17
ATOM 11775 C CA . LYS A 1 10 ? 9.548 -12.469 -2.869 1.00 0.00 10 LYS A CA 17
ATOM 11776 C C . LYS A 1 10 ? 10.157 -12.359 -4.242 1.00 0.00 10 LYS A C 17
ATOM 11777 O O . LYS A 1 10 ? 9.557 -11.808 -5.151 1.00 0.00 10 LYS A O 17
ATOM 11796 N N . CYS A 1 11 ? 11.383 -12.892 -4.401 1.00 0.00 11 CYS A N 17
ATOM 11797 C CA . CYS A 1 11 ? 12.041 -12.842 -5.685 1.00 0.00 11 CYS A CA 17
ATOM 11798 C C . CYS A 1 11 ? 11.374 -13.868 -6.548 1.00 0.00 11 CYS A C 17
ATOM 11799 O O . CYS A 1 11 ? 11.105 -13.630 -7.723 1.00 0.00 11 CYS A O 17
ATOM 11806 N N . ARG A 1 12 ? 11.101 -15.045 -5.963 1.00 0.00 12 ARG A N 17
ATOM 11807 C CA . ARG A 1 12 ? 10.466 -16.095 -6.694 1.00 0.00 12 ARG A CA 17
ATOM 11808 C C . ARG A 1 12 ? 9.174 -15.558 -7.215 1.00 0.00 12 ARG A C 17
ATOM 11809 O O . ARG A 1 12 ? 8.823 -15.757 -8.366 1.00 0.00 12 ARG A O 17
ATOM 11830 N N . HIS A 1 13 ? 8.450 -14.857 -6.353 1.00 0.00 13 HIS A N 17
ATOM 11831 C CA . HIS A 1 13 ? 7.167 -14.298 -6.742 1.00 0.00 13 HIS A CA 17
ATOM 11832 C C . HIS A 1 13 ? 7.411 -13.151 -7.712 1.00 0.00 13 HIS A C 17
ATOM 11833 O O . HIS A 1 13 ? 6.674 -12.976 -8.677 1.00 0.00 13 HIS A O 17
ATOM 11847 N N . ASP A 1 14 ? 8.452 -12.353 -7.455 1.00 0.00 14 ASP A N 17
ATOM 11848 C CA . ASP A 1 14 ? 8.742 -11.212 -8.324 1.00 0.00 14 ASP A CA 17
ATOM 11849 C C . ASP A 1 14 ? 8.975 -11.719 -9.735 1.00 0.00 14 ASP A C 17
ATOM 11850 O O . ASP A 1 14 ? 8.360 -11.246 -10.675 1.00 0.00 14 ASP A O 17
ATOM 11859 N N . CYS A 1 15 ? 9.873 -12.700 -9.894 1.00 0.00 15 CYS A N 17
ATOM 11860 C CA . CYS A 1 15 ? 10.157 -13.212 -11.228 1.00 0.00 15 CYS A CA 17
ATOM 11861 C C . CYS A 1 15 ? 8.967 -13.988 -11.680 1.00 0.00 15 CYS A C 17
ATOM 11862 O O . CYS A 1 15 ? 8.718 -14.112 -12.865 1.00 0.00 15 CYS A O 17
ATOM 11869 N N . PHE A 1 16 ? 8.204 -14.534 -10.729 1.00 0.00 16 PHE A N 17
ATOM 11870 C CA . PHE A 1 16 ? 7.042 -15.308 -11.090 1.00 0.00 16 PHE A CA 17
ATOM 11871 C C . PHE A 1 16 ? 6.091 -14.409 -11.817 1.00 0.00 16 PHE A C 17
ATOM 11872 O O . PHE A 1 16 ? 5.589 -14.755 -12.867 1.00 0.00 16 PHE A O 17
ATOM 11889 N N . THR A 1 17 ? 5.827 -13.227 -11.255 1.00 0.00 17 THR A N 17
ATOM 11890 C CA . THR A 1 17 ? 4.901 -12.307 -11.898 1.00 0.00 17 THR A CA 17
ATOM 11891 C C . THR A 1 17 ? 5.484 -11.926 -13.232 1.00 0.00 17 THR A C 17
ATOM 11892 O O . THR A 1 17 ? 4.765 -11.785 -14.214 1.00 0.00 17 THR A O 17
ATOM 11903 N N . LYS A 1 18 ? 6.812 -11.748 -13.283 1.00 0.00 18 LYS A N 17
ATOM 11904 C CA . LYS A 1 18 ? 7.454 -11.387 -14.538 1.00 0.00 18 LYS A CA 17
ATOM 11905 C C . LYS A 1 18 ? 7.276 -12.545 -15.481 1.00 0.00 18 LYS A C 17
ATOM 11906 O O . LYS A 1 18 ? 7.181 -12.367 -16.694 1.00 0.00 18 LYS A O 17
ATOM 11925 N N . TYR A 1 19 ? 7.229 -13.761 -14.924 1.00 0.00 19 TYR A N 17
ATOM 11926 C CA . TYR A 1 19 ? 7.078 -14.931 -15.739 1.00 0.00 19 TYR A CA 17
ATOM 11927 C C . TYR A 1 19 ? 5.658 -14.984 -16.219 1.00 0.00 19 TYR A C 17
ATOM 11928 O O . TYR A 1 19 ? 5.400 -15.180 -17.397 1.00 0.00 19 TYR A O 17
ATOM 11946 N N . LYS A 1 20 ? 4.709 -14.823 -15.293 1.00 0.00 20 LYS A N 17
ATOM 11947 C CA . LYS A 1 20 ? 3.316 -14.861 -15.660 1.00 0.00 20 LYS A CA 17
ATOM 11948 C C . LYS A 1 20 ? 3.102 -13.796 -16.680 1.00 0.00 20 LYS A C 17
ATOM 11949 O O . LYS A 1 20 ? 2.332 -13.963 -17.617 1.00 0.00 20 LYS A O 17
ATOM 11968 N N . SER A 1 21 ? 3.788 -12.668 -16.504 1.00 0.00 21 SER A N 17
ATOM 11969 C CA . SER A 1 21 ? 3.653 -11.572 -17.451 1.00 0.00 21 SER A CA 17
ATOM 11970 C C . SER A 1 21 ? 4.167 -12.070 -18.785 1.00 0.00 21 SER A C 17
ATOM 11971 O O . SER A 1 21 ? 3.634 -11.727 -19.836 1.00 0.00 21 SER A O 17
ATOM 11979 N N . CYS A 1 22 ? 5.234 -12.893 -18.746 1.00 0.00 22 CYS A N 17
ATOM 11980 C CA . CYS A 1 22 ? 5.806 -13.425 -19.972 1.00 0.00 22 CYS A CA 17
ATOM 11981 C C . CYS A 1 22 ? 4.791 -14.366 -20.581 1.00 0.00 22 CYS A C 17
ATOM 11982 O O . CYS A 1 22 ? 4.642 -14.434 -21.789 1.00 0.00 22 CYS A O 17
ATOM 11989 N N . GLN A 1 23 ? 4.082 -15.112 -19.729 1.00 0.00 23 GLN A N 17
ATOM 11990 C CA . GLN A 1 23 ? 3.091 -16.052 -20.224 1.00 0.00 23 GLN A CA 17
ATOM 11991 C C . GLN A 1 23 ? 1.937 -15.252 -20.790 1.00 0.00 23 GLN A C 17
ATOM 11992 O O . GLN A 1 23 ? 1.147 -15.761 -21.583 1.00 0.00 23 GLN A O 17
ATOM 12006 N N . MET A 1 24 ? 1.823 -13.970 -20.381 1.00 0.00 24 MET A N 17
ATOM 12007 C CA . MET A 1 24 ? 0.748 -13.149 -20.867 1.00 0.00 24 MET A CA 17
ATOM 12008 C C . MET A 1 24 ? 1.221 -12.461 -22.105 1.00 0.00 24 MET A C 17
ATOM 12009 O O . MET A 1 24 ? 0.467 -11.736 -22.753 1.00 0.00 24 MET A O 17
ATOM 12023 N N . SER A 1 25 ? 2.484 -12.673 -22.457 1.00 0.00 25 SER A N 17
ATOM 12024 C CA . SER A 1 25 ? 3.020 -12.036 -23.645 1.00 0.00 25 SER A CA 17
ATOM 12025 C C . SER A 1 25 ? 2.444 -12.744 -24.834 1.00 0.00 25 SER A C 17
ATOM 12026 O O . SER A 1 25 ? 1.872 -13.827 -24.720 1.00 0.00 25 SER A O 17
ATOM 12034 N N . ASP A 1 26 ? 2.599 -12.128 -26.016 1.00 0.00 26 ASP A N 17
ATOM 12035 C CA . ASP A 1 26 ? 2.083 -12.719 -27.221 1.00 0.00 26 ASP A CA 17
ATOM 12036 C C . ASP A 1 26 ? 3.135 -13.656 -27.740 1.00 0.00 26 ASP A C 17
ATOM 12037 O O . ASP A 1 26 ? 2.966 -14.279 -28.787 1.00 0.00 26 ASP A O 17
ATOM 12046 N N . SER A 1 27 ? 4.254 -13.770 -27.006 1.00 0.00 27 SER A N 17
ATOM 12047 C CA . SER A 1 27 ? 5.319 -14.646 -27.438 1.00 0.00 27 SER A CA 17
ATOM 12048 C C . SER A 1 27 ? 5.016 -16.004 -26.890 1.00 0.00 27 SER A C 17
ATOM 12049 O O . SER A 1 27 ? 5.674 -16.985 -27.226 1.00 0.00 27 SER A O 17
ATOM 12057 N N . CYS A 1 28 ? 3.993 -16.080 -26.025 1.00 0.00 28 CYS A N 17
ATOM 12058 C CA . CYS A 1 28 ? 3.625 -17.344 -25.443 1.00 0.00 28 CYS A CA 17
ATOM 12059 C C . CYS A 1 28 ? 2.654 -17.993 -26.393 1.00 0.00 28 CYS A C 17
ATOM 12060 O O . CYS A 1 28 ? 1.484 -18.186 -26.072 1.00 0.00 28 CYS A O 17
ATOM 12067 N N . HIS A 1 29 ? 3.145 -18.341 -27.600 1.00 0.00 29 HIS A N 17
ATOM 12068 C CA . HIS A 1 29 ? 2.292 -18.972 -28.580 1.00 0.00 29 HIS A CA 17
ATOM 12069 C C . HIS A 1 29 ? 2.815 -20.359 -28.787 1.00 0.00 29 HIS A C 17
ATOM 12070 O O . HIS A 1 29 ? 2.061 -21.284 -29.081 1.00 0.00 29 HIS A O 17
ATOM 12084 N N . ASP A 1 30 ? 4.140 -20.527 -28.633 1.00 0.00 30 ASP A N 17
ATOM 12085 C CA . ASP A 1 30 ? 4.731 -21.823 -28.809 1.00 0.00 30 ASP A CA 17
ATOM 12086 C C . ASP A 1 30 ? 5.029 -22.347 -27.446 1.00 0.00 30 ASP A C 17
ATOM 12087 O O . ASP A 1 30 ? 5.301 -21.592 -26.525 1.00 0.00 30 ASP A O 17
ATOM 12096 N N . GLU A 1 31 ? 4.984 -23.671 -27.301 1.00 0.00 31 GLU A N 17
ATOM 12097 C CA . GLU A 1 31 ? 5.250 -24.274 -26.012 1.00 0.00 31 GLU A CA 17
ATOM 12098 C C . GLU A 1 31 ? 6.689 -23.986 -25.655 1.00 0.00 31 GLU A C 17
ATOM 12099 O O . GLU A 1 31 ? 7.007 -23.719 -24.511 1.00 0.00 31 GLU A O 17
ATOM 12111 N N . GLN A 1 32 ? 7.587 -24.047 -26.659 1.00 0.00 32 GLN A N 17
ATOM 12112 C CA . GLN A 1 32 ? 8.991 -23.793 -26.402 1.00 0.00 32 GLN A CA 17
ATOM 12113 C C . GLN A 1 32 ? 9.147 -22.340 -26.033 1.00 0.00 32 GLN A C 17
ATOM 12114 O O . GLN A 1 32 ? 9.859 -22.003 -25.098 1.00 0.00 32 GLN A O 17
ATOM 12128 N N . SER A 1 33 ? 8.478 -21.450 -26.783 1.00 0.00 33 SER A N 17
ATOM 12129 C CA . SER A 1 33 ? 8.587 -20.020 -26.499 1.00 0.00 33 SER A CA 17
ATOM 12130 C C . SER A 1 33 ? 8.036 -19.782 -25.113 1.00 0.00 33 SER A C 17
ATOM 12131 O O . SER A 1 33 ? 8.604 -19.025 -24.332 1.00 0.00 33 SER A O 17
ATOM 12139 N N . CYS A 1 34 ? 6.907 -20.431 -24.793 1.00 0.00 34 CYS A N 17
ATOM 12140 C CA . CYS A 1 34 ? 6.312 -20.257 -23.480 1.00 0.00 34 CYS A CA 17
ATOM 12141 C C . CYS A 1 34 ? 7.256 -20.875 -22.468 1.00 0.00 34 CYS A C 17
ATOM 12142 O O . CYS A 1 34 ? 7.409 -20.376 -21.360 1.00 0.00 34 CYS A O 17
ATOM 12149 N N . HIS A 1 35 ? 7.903 -21.995 -22.851 1.00 0.00 35 HIS A N 17
ATOM 12150 C CA . HIS A 1 35 ? 8.828 -22.661 -21.945 1.00 0.00 35 HIS A CA 17
ATOM 12151 C C . HIS A 1 35 ? 9.964 -21.713 -21.667 1.00 0.00 35 HIS A C 17
ATOM 12152 O O . HIS A 1 35 ? 10.488 -21.670 -20.567 1.00 0.00 35 HIS A O 17
ATOM 12166 N N . GLN A 1 36 ? 10.365 -20.935 -22.687 1.00 0.00 36 GLN A N 17
ATOM 12167 C CA . GLN A 1 36 ? 11.464 -19.997 -22.512 1.00 0.00 36 GLN A CA 17
ATOM 12168 C C . GLN A 1 36 ? 11.087 -19.042 -21.421 1.00 0.00 36 GLN A C 17
ATOM 12169 O O . GLN A 1 36 ? 11.921 -18.622 -20.648 1.00 0.00 36 GLN A O 17
ATOM 12183 N N . CYS A 1 37 ? 9.805 -18.684 -21.355 1.00 0.00 37 CYS A N 17
ATOM 12184 C CA . CYS A 1 37 ? 9.356 -17.752 -20.324 1.00 0.00 37 CYS A CA 17
ATOM 12185 C C . CYS A 1 37 ? 9.606 -18.394 -18.996 1.00 0.00 37 CYS A C 17
ATOM 12186 O O . CYS A 1 37 ? 10.032 -17.743 -18.045 1.00 0.00 37 CYS A O 17
ATOM 12193 N N . HIS A 1 38 ? 9.347 -19.689 -18.917 1.00 0.00 38 HIS A N 17
ATOM 12194 C CA . HIS A 1 38 ? 9.535 -20.405 -17.675 1.00 0.00 38 HIS A CA 17
ATOM 12195 C C . HIS A 1 38 ? 11.007 -20.528 -17.437 1.00 0.00 38 HIS A C 17
ATOM 12196 O O . HIS A 1 38 ? 11.478 -20.424 -16.313 1.00 0.00 38 HIS A O 17
ATOM 12210 N N . VAL A 1 39 ? 11.750 -20.763 -18.499 1.00 0.00 39 VAL A N 17
ATOM 12211 C CA . VAL A 1 39 ? 13.179 -20.899 -18.377 1.00 0.00 39 VAL A CA 17
ATOM 12212 C C . VAL A 1 39 ? 13.726 -19.570 -17.935 1.00 0.00 39 VAL A C 17
ATOM 12213 O O . VAL A 1 39 ? 14.664 -19.504 -17.141 1.00 0.00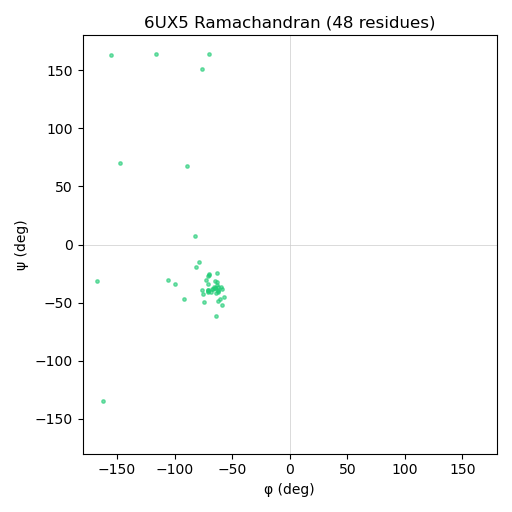 39 VAL A O 17
ATOM 12226 N N . LYS A 1 40 ? 13.145 -18.477 -18.452 1.00 0.00 40 LYS A N 17
ATOM 12227 C CA . LYS A 1 40 ? 13.612 -17.159 -18.077 1.00 0.00 40 LYS A CA 17
ATOM 12228 C C . LYS A 1 40 ? 13.336 -17.010 -16.624 1.00 0.00 40 LYS A C 17
ATOM 12229 O O . LYS A 1 40 ? 14.107 -16.422 -15.895 1.00 0.00 40 LYS A O 17
ATOM 12248 N N . HIS A 1 41 ? 12.193 -17.549 -16.186 1.00 0.00 41 HIS A N 17
ATOM 12249 C CA . HIS A 1 41 ? 11.832 -17.475 -14.796 1.00 0.00 41 HIS A CA 17
ATOM 12250 C C . HIS A 1 41 ? 12.851 -18.253 -14.025 1.00 0.00 41 HIS A C 17
ATOM 12251 O O . HIS A 1 41 ? 13.295 -17.836 -12.972 1.00 0.00 41 HIS A O 17
ATOM 12265 N N . THR A 1 42 ? 13.231 -19.419 -14.557 1.00 0.00 42 THR A N 17
ATOM 12266 C CA . THR A 1 42 ? 14.193 -20.253 -13.892 1.00 0.00 42 THR A CA 17
ATOM 12267 C C . THR A 1 42 ? 15.490 -19.468 -13.752 1.00 0.00 42 THR A C 17
ATOM 12268 O O . THR A 1 42 ? 16.092 -19.442 -12.690 1.00 0.00 42 THR A O 17
ATOM 12279 N N . ASP A 1 43 ? 15.929 -18.814 -14.840 1.00 0.00 43 ASP A N 17
ATOM 12280 C CA . ASP A 1 43 ? 17.177 -18.047 -14.789 1.00 0.00 43 ASP A CA 17
ATOM 12281 C C . ASP A 1 43 ? 16.945 -16.810 -13.935 1.00 0.00 43 ASP A C 17
ATOM 12282 O O . ASP A 1 43 ? 17.842 -16.348 -13.234 1.00 0.00 43 ASP A O 17
ATOM 12291 N N . CYS A 1 44 ? 15.728 -16.265 -13.993 1.00 0.00 44 CYS A N 17
ATOM 12292 C CA . CYS A 1 44 ? 15.412 -15.063 -13.223 1.00 0.00 44 CYS A CA 17
ATOM 12293 C C . CYS A 1 44 ? 15.453 -15.437 -11.791 1.00 0.00 44 CYS A C 17
ATOM 12294 O O . CYS A 1 44 ? 15.903 -14.677 -10.948 1.00 0.00 44 CYS A O 17
ATOM 12301 N N . VAL A 1 45 ? 14.980 -16.628 -11.496 1.00 0.00 45 VAL A N 17
ATOM 12302 C CA . VAL A 1 45 ? 14.949 -17.086 -10.150 1.00 0.00 45 VAL A CA 17
ATOM 12303 C C . VAL A 1 45 ? 16.340 -17.480 -9.757 1.00 0.00 45 VAL A C 17
ATOM 12304 O O . VAL A 1 45 ? 16.769 -17.227 -8.664 1.00 0.00 45 VAL A O 17
ATOM 12317 N N . ASN A 1 46 ? 17.050 -18.097 -10.661 1.00 0.00 46 ASN A N 17
ATOM 12318 C CA . ASN A 1 46 ? 18.391 -18.542 -10.363 1.00 0.00 46 ASN A CA 17
ATOM 12319 C C . ASN A 1 46 ? 19.261 -17.344 -10.055 1.00 0.00 46 ASN A C 17
ATOM 12320 O O . ASN A 1 46 ? 20.194 -17.438 -9.263 1.00 0.00 46 ASN A O 17
ATOM 12331 N N . THR A 1 47 ? 18.979 -16.211 -10.678 1.00 0.00 47 THR A N 17
ATOM 12332 C CA . THR A 1 47 ? 19.804 -15.037 -10.445 1.00 0.00 47 THR A CA 17
ATOM 12333 C C . THR A 1 47 ? 19.182 -14.211 -9.343 1.00 0.00 47 THR A C 17
ATOM 12334 O O . THR A 1 47 ? 19.872 -13.755 -8.433 1.00 0.00 47 THR A O 17
ATOM 12345 N N . GLY A 1 48 ? 17.867 -14.008 -9.409 1.00 0.00 48 GLY A N 17
ATOM 12346 C CA . GLY A 1 48 ? 17.203 -13.189 -8.413 1.00 0.00 48 GLY A CA 17
ATOM 12347 C C . GLY A 1 48 ? 17.168 -13.930 -7.087 1.00 0.00 48 GLY A C 17
ATOM 12348 O O . GLY A 1 48 ? 17.368 -13.329 -6.032 1.00 0.00 48 GLY A O 17
ATOM 12352 N N . CYS A 1 49 ? 16.911 -15.254 -7.117 1.00 0.00 49 CYS A N 17
ATOM 12353 C CA . CYS A 1 49 ? 16.822 -15.995 -5.867 1.00 0.00 49 CYS A CA 17
ATOM 12354 C C . CYS A 1 49 ? 17.293 -17.413 -6.117 1.00 0.00 49 CYS A C 17
ATOM 12355 O O . CYS A 1 49 ? 16.513 -18.363 -6.085 1.00 0.00 49 CYS A O 17
ATOM 12362 N N . PRO A 1 50 ? 18.586 -17.546 -6.365 1.00 0.00 50 PRO A N 17
ATOM 12363 C CA . PRO A 1 50 ? 19.213 -18.835 -6.619 1.00 0.00 50 PRO A CA 17
ATOM 12364 C C . PRO A 1 50 ? 18.571 -19.958 -5.842 1.00 0.00 50 PRO A C 17
ATOM 12365 O O . PRO A 1 50 ? 18.109 -20.936 -6.490 1.00 0.00 50 PRO A O 17
ATOM 12377 N N . SER A 1 1 ? 11.014 -29.722 6.233 1.00 0.00 1 SER A N 18
ATOM 12378 C CA . SER A 1 1 ? 9.965 -28.927 6.939 1.00 0.00 1 SER A CA 18
ATOM 12379 C C . SER A 1 1 ? 10.578 -27.699 7.561 1.00 0.00 1 SER A C 18
ATOM 12380 O O . SER A 1 1 ? 10.761 -27.628 8.776 1.00 0.00 1 SER A O 18
ATOM 12390 N N . SER A 1 2 ? 10.909 -26.698 6.719 1.00 0.00 2 SER A N 18
ATOM 12391 C CA . SER A 1 2 ? 11.499 -25.489 7.233 1.00 0.00 2 SER A CA 18
ATOM 12392 C C . SER A 1 2 ? 11.147 -24.391 6.275 1.00 0.00 2 SER A C 18
ATOM 12393 O O . SER A 1 2 ? 11.067 -24.607 5.067 1.00 0.00 2 SER A O 18
ATOM 12401 N N . THR A 1 3 ? 10.928 -23.172 6.809 1.00 0.00 3 THR A N 18
ATOM 12402 C CA . THR A 1 3 ? 10.586 -22.062 5.963 1.00 0.00 3 THR A CA 18
ATOM 12403 C C . THR A 1 3 ? 11.875 -21.573 5.341 1.00 0.00 3 THR A C 18
ATOM 12404 O O . THR A 1 3 ? 12.866 -21.326 6.027 1.00 0.00 3 THR A O 18
ATOM 12415 N N . PRO A 1 4 ? 11.855 -21.434 4.024 1.00 0.00 4 PRO A N 18
ATOM 12416 C CA . PRO A 1 4 ? 13.026 -20.971 3.263 1.00 0.00 4 PRO A CA 18
ATOM 12417 C C . PRO A 1 4 ? 13.435 -19.579 3.631 1.00 0.00 4 PRO A C 18
ATOM 12418 O O . PRO A 1 4 ? 14.537 -19.355 4.128 1.00 0.00 4 PRO A O 18
ATOM 12429 N N . ASP A 1 5 ? 12.544 -18.607 3.388 1.00 0.00 5 ASP A N 18
ATOM 12430 C CA . ASP A 1 5 ? 12.858 -17.253 3.707 1.00 0.00 5 ASP A CA 18
ATOM 12431 C C . ASP A 1 5 ? 11.555 -16.493 3.762 1.00 0.00 5 ASP A C 18
ATOM 12432 O O . ASP A 1 5 ? 10.582 -16.944 4.359 1.00 0.00 5 ASP A O 18
ATOM 12441 N N . GLY A 1 6 ? 11.527 -15.314 3.124 1.00 0.00 6 GLY A N 18
ATOM 12442 C CA . GLY A 1 6 ? 10.324 -14.512 3.128 1.00 0.00 6 GLY A CA 18
ATOM 12443 C C . GLY A 1 6 ? 10.514 -13.416 2.116 1.00 0.00 6 GLY A C 18
ATOM 12444 O O . GLY A 1 6 ? 9.557 -12.948 1.511 1.00 0.00 6 GLY A O 18
ATOM 12448 N N . THR A 1 7 ? 11.780 -12.978 1.920 1.00 0.00 7 THR A N 18
ATOM 12449 C CA . THR A 1 7 ? 12.050 -11.926 0.954 1.00 0.00 7 THR A CA 18
ATOM 12450 C C . THR A 1 7 ? 12.544 -12.605 -0.277 1.00 0.00 7 THR A C 18
ATOM 12451 O O . THR A 1 7 ? 12.301 -12.164 -1.394 1.00 0.00 7 THR A O 18
ATOM 12462 N N . TRP A 1 8 ? 13.259 -13.705 -0.078 1.00 0.00 8 TRP A N 18
ATOM 12463 C CA . TRP A 1 8 ? 13.785 -14.455 -1.174 1.00 0.00 8 TRP A CA 18
ATOM 12464 C C . TRP A 1 8 ? 12.604 -14.963 -2.002 1.00 0.00 8 TRP A C 18
ATOM 12465 O O . TRP A 1 8 ? 12.672 -15.027 -3.223 1.00 0.00 8 TRP A O 18
ATOM 12486 N N . VAL A 1 9 ? 11.505 -15.330 -1.323 1.00 0.00 9 VAL A N 18
ATOM 12487 C CA . VAL A 1 9 ? 10.340 -15.838 -2.029 1.00 0.00 9 VAL A CA 18
ATOM 12488 C C . VAL A 1 9 ? 9.702 -14.693 -2.780 1.00 0.00 9 VAL A C 18
ATOM 12489 O O . VAL A 1 9 ? 9.026 -14.901 -3.784 1.00 0.00 9 VAL A O 18
ATOM 12502 N N . LYS A 1 10 ? 9.906 -13.456 -2.304 1.00 0.00 10 LYS A N 18
ATOM 12503 C CA . LYS A 1 10 ? 9.318 -12.318 -2.985 1.00 0.00 10 LYS A CA 18
ATOM 12504 C C . LYS A 1 10 ? 9.937 -12.256 -4.355 1.00 0.00 10 LYS A C 18
ATOM 12505 O O . LYS A 1 10 ? 9.359 -11.711 -5.282 1.00 0.00 10 LYS A O 18
ATOM 12524 N N . CYS A 1 11 ? 11.151 -12.827 -4.494 1.00 0.00 11 CYS A N 18
ATOM 12525 C CA . CYS A 1 11 ? 11.818 -12.826 -5.772 1.00 0.00 11 CYS A CA 18
ATOM 12526 C C . CYS A 1 11 ? 11.130 -13.853 -6.616 1.00 0.00 11 CYS A C 18
ATOM 12527 O O . CYS A 1 11 ? 10.884 -13.640 -7.801 1.00 0.00 11 CYS A O 18
ATOM 12534 N N . ARG A 1 12 ? 10.812 -15.006 -6.004 1.00 0.00 12 ARG A N 18
ATOM 12535 C CA . ARG A 1 12 ? 10.153 -16.054 -6.716 1.00 0.00 12 ARG A CA 18
ATOM 12536 C C . ARG A 1 12 ? 8.887 -15.489 -7.270 1.00 0.00 12 ARG A C 18
ATOM 12537 O O . ARG A 1 12 ? 8.545 -15.710 -8.422 1.00 0.00 12 ARG A O 18
ATOM 12558 N N . HIS A 1 13 ? 8.175 -14.741 -6.439 1.00 0.00 13 HIS A N 18
ATOM 12559 C CA . HIS A 1 13 ? 6.918 -14.152 -6.862 1.00 0.00 13 HIS A CA 18
ATOM 12560 C C . HIS A 1 13 ? 7.216 -13.032 -7.849 1.00 0.00 13 HIS A C 18
ATOM 12561 O O . HIS A 1 13 ? 6.498 -12.847 -8.825 1.00 0.00 13 HIS A O 18
ATOM 12575 N N . ASP A 1 14 ? 8.283 -12.269 -7.592 1.00 0.00 14 ASP A N 18
ATOM 12576 C CA . ASP A 1 14 ? 8.626 -11.155 -8.477 1.00 0.00 14 ASP A CA 18
ATOM 12577 C C . ASP A 1 14 ? 8.860 -11.694 -9.877 1.00 0.00 14 ASP A C 18
ATOM 12578 O O . ASP A 1 14 ? 8.273 -11.219 -10.832 1.00 0.00 14 ASP A O 18
ATOM 12587 N N . CYS A 1 15 ? 9.729 -12.710 -10.009 1.00 0.00 15 CYS A N 18
ATOM 12588 C CA . CYS A 1 15 ? 10.012 -13.253 -11.331 1.00 0.00 15 CYS A CA 18
ATOM 12589 C C . CYS A 1 15 ? 8.801 -13.991 -11.787 1.00 0.00 15 CYS A C 18
ATOM 12590 O O . CYS A 1 15 ? 8.563 -14.122 -12.974 1.00 0.00 15 CYS A O 18
ATOM 12597 N N . PHE A 1 16 ? 8.011 -14.496 -10.840 1.00 0.00 16 PHE A N 18
ATOM 12598 C CA . PHE A 1 16 ? 6.827 -15.232 -11.202 1.00 0.00 16 PHE A CA 18
ATOM 12599 C C . PHE A 1 16 ? 5.919 -14.310 -11.958 1.00 0.00 16 PHE A C 18
ATOM 12600 O O . PHE A 1 16 ? 5.422 -14.653 -13.011 1.00 0.00 16 PHE A O 18
ATOM 12617 N N . THR A 1 17 ? 5.689 -13.111 -11.416 1.00 0.00 17 THR A N 18
ATOM 12618 C CA . THR A 1 17 ? 4.805 -12.169 -12.087 1.00 0.00 17 THR A CA 18
ATOM 12619 C C . THR A 1 17 ? 5.419 -11.827 -13.416 1.00 0.00 17 THR A C 18
ATOM 12620 O O . THR A 1 17 ? 4.720 -11.670 -14.409 1.00 0.00 17 THR A O 18
ATOM 12631 N N . LYS A 1 18 ? 6.755 -11.699 -13.452 1.00 0.00 18 LYS A N 18
ATOM 12632 C CA . LYS A 1 18 ? 7.426 -11.377 -14.702 1.00 0.00 18 LYS A CA 18
ATOM 12633 C C . LYS A 1 18 ? 7.217 -12.538 -15.636 1.00 0.00 18 LYS A C 18
ATOM 12634 O O . LYS A 1 18 ? 7.147 -12.371 -16.852 1.00 0.00 18 LYS A O 18
ATOM 12653 N N . TYR A 1 19 ? 7.113 -13.745 -15.067 1.00 0.00 19 TYR A N 18
ATOM 12654 C CA . TYR A 1 19 ? 6.928 -14.917 -15.870 1.00 0.00 19 TYR A CA 18
ATOM 12655 C C . TYR A 1 19 ? 5.510 -14.923 -16.362 1.00 0.00 19 TYR A C 18
ATOM 12656 O O . TYR A 1 19 ? 5.255 -15.130 -17.540 1.00 0.00 19 TYR A O 18
ATOM 12674 N N . LYS A 1 20 ? 4.559 -14.709 -15.449 1.00 0.00 20 LYS A N 18
ATOM 12675 C CA . LYS A 1 20 ? 3.168 -14.699 -15.829 1.00 0.00 20 LYS A CA 18
ATOM 12676 C C . LYS A 1 20 ? 3.001 -13.639 -16.864 1.00 0.00 20 LYS A C 18
ATOM 12677 O O . LYS A 1 20 ? 2.224 -13.784 -17.801 1.00 0.00 20 LYS A O 18
ATOM 12696 N N . SER A 1 21 ? 3.736 -12.542 -16.704 1.00 0.00 21 SER A N 18
ATOM 12697 C CA . SER A 1 21 ? 3.650 -11.453 -17.666 1.00 0.00 21 SER A CA 18
ATOM 12698 C C . SER A 1 21 ? 4.154 -11.984 -18.988 1.00 0.00 21 SER A C 18
ATOM 12699 O O . SER A 1 21 ? 3.669 -11.605 -20.047 1.00 0.00 21 SER A O 18
ATOM 12707 N N . CYS A 1 22 ? 5.157 -12.884 -18.928 1.00 0.00 22 CYS A N 18
ATOM 12708 C CA . CYS A 1 22 ? 5.716 -13.451 -20.143 1.00 0.00 22 CYS A CA 18
ATOM 12709 C C . CYS A 1 22 ? 4.673 -14.364 -20.746 1.00 0.00 22 CYS A C 18
ATOM 12710 O O . CYS A 1 22 ? 4.527 -14.441 -21.961 1.00 0.00 22 CYS A O 18
ATOM 12717 N N . GLN A 1 23 ? 3.934 -15.076 -19.886 1.00 0.00 23 GLN A N 18
ATOM 12718 C CA . GLN A 1 23 ? 2.914 -15.988 -20.372 1.00 0.00 23 GLN A CA 18
ATOM 12719 C C . GLN A 1 23 ? 1.807 -15.163 -20.991 1.00 0.00 23 GLN A C 18
ATOM 12720 O O . GLN A 1 23 ? 1.071 -15.641 -21.851 1.00 0.00 23 GLN A O 18
ATOM 12734 N N . MET A 1 24 ? 1.675 -13.892 -20.552 1.00 0.00 24 MET A N 18
ATOM 12735 C CA . MET A 1 24 ? 0.635 -13.050 -21.089 1.00 0.00 24 MET A CA 18
ATOM 12736 C C . MET A 1 24 ? 1.213 -12.280 -22.222 1.00 0.00 24 MET A C 18
ATOM 12737 O O . MET A 1 24 ? 0.518 -11.518 -22.894 1.00 0.00 24 MET A O 18
ATOM 12751 N N . SER A 1 25 ? 2.501 -12.461 -22.460 1.00 0.00 25 SER A N 18
ATOM 12752 C CA . SER A 1 25 ? 3.145 -11.752 -23.542 1.00 0.00 25 SER A CA 18
ATOM 12753 C C . SER A 1 25 ? 2.796 -12.462 -24.813 1.00 0.00 25 SER A C 18
ATOM 12754 O O . SER A 1 25 ? 2.351 -13.609 -24.803 1.00 0.00 25 SER A O 18
ATOM 12762 N N . ASP A 1 26 ? 3.005 -11.776 -25.946 1.00 0.00 26 ASP A N 18
ATOM 12763 C CA . ASP A 1 26 ? 2.700 -12.363 -27.227 1.00 0.00 26 ASP A CA 18
ATOM 12764 C C . ASP A 1 26 ? 3.937 -13.065 -27.692 1.00 0.00 26 ASP A C 18
ATOM 12765 O O . ASP A 1 26 ? 4.053 -13.436 -28.857 1.00 0.00 26 ASP A O 18
ATOM 12774 N N . SER A 1 27 ? 4.889 -13.259 -26.777 1.00 0.00 27 SER A N 18
ATOM 12775 C CA . SER A 1 27 ? 6.120 -13.920 -27.139 1.00 0.00 27 SER A CA 18
ATOM 12776 C C . SER A 1 27 ? 5.859 -15.383 -27.086 1.00 0.00 27 SER A C 18
ATOM 12777 O O . SER A 1 27 ? 6.695 -16.189 -27.478 1.00 0.00 27 SER A O 18
ATOM 12785 N N . CYS A 1 28 ? 4.673 -15.758 -26.593 1.00 0.00 28 CYS A N 18
ATOM 12786 C CA . CYS A 1 28 ? 4.334 -17.148 -26.509 1.00 0.00 28 CYS A CA 18
ATOM 12787 C C . CYS A 1 28 ? 3.747 -17.533 -27.837 1.00 0.00 28 CYS A C 18
ATOM 12788 O O . CYS A 1 28 ? 2.531 -17.636 -27.987 1.00 0.00 28 CYS A O 18
ATOM 12795 N N . HIS A 1 29 ? 4.623 -17.751 -28.839 1.00 0.00 29 HIS A N 18
ATOM 12796 C CA . HIS A 1 29 ? 4.148 -18.122 -30.154 1.00 0.00 29 HIS A CA 18
ATOM 12797 C C . HIS A 1 29 ? 4.025 -19.617 -30.179 1.00 0.00 29 HIS A C 18
ATOM 12798 O O . HIS A 1 29 ? 3.217 -20.172 -30.919 1.00 0.00 29 HIS A O 18
ATOM 12812 N N . ASP A 1 30 ? 4.844 -20.306 -29.354 1.00 0.00 30 ASP A N 18
ATOM 12813 C CA . ASP A 1 30 ? 4.791 -21.738 -29.325 1.00 0.00 30 ASP A CA 18
ATOM 12814 C C . ASP A 1 30 ? 4.906 -22.157 -27.889 1.00 0.00 30 ASP A C 18
ATOM 12815 O O . ASP A 1 30 ? 5.128 -21.336 -27.001 1.00 0.00 30 ASP A O 18
ATOM 12824 N N . GLU A 1 31 ? 4.751 -23.469 -27.639 1.00 0.00 31 GLU A N 18
ATOM 12825 C CA . GLU A 1 31 ? 4.839 -23.975 -26.285 1.00 0.00 31 GLU A CA 18
ATOM 12826 C C . GLU A 1 31 ? 6.259 -23.789 -25.824 1.00 0.00 31 GLU A C 18
ATOM 12827 O O . GLU A 1 31 ? 6.506 -23.469 -24.674 1.00 0.00 31 GLU A O 18
ATOM 12839 N N . GLN A 1 32 ? 7.225 -24.000 -26.741 1.00 0.00 32 GLN A N 18
ATOM 12840 C CA . GLN A 1 32 ? 8.619 -23.845 -26.388 1.00 0.00 32 GLN A CA 18
ATOM 12841 C C . GLN A 1 32 ? 8.840 -22.407 -26.017 1.00 0.00 32 GLN A C 18
ATOM 12842 O O . GLN A 1 32 ? 9.557 -22.104 -25.075 1.00 0.00 32 GLN A O 18
ATOM 12856 N N . SER A 1 33 ? 8.221 -21.492 -26.773 1.00 0.00 33 SER A N 18
ATOM 12857 C CA . SER A 1 33 ? 8.382 -20.076 -26.487 1.00 0.00 33 SER A CA 18
ATOM 12858 C C . SER A 1 33 ? 7.836 -19.824 -25.099 1.00 0.00 33 SER A C 18
ATOM 12859 O O . SER A 1 33 ? 8.416 -19.075 -24.319 1.00 0.00 33 SER A O 18
ATOM 12867 N N . CYS A 1 34 ? 6.689 -20.460 -24.771 1.00 0.00 34 CYS A N 18
ATOM 12868 C CA . CYS A 1 34 ? 6.101 -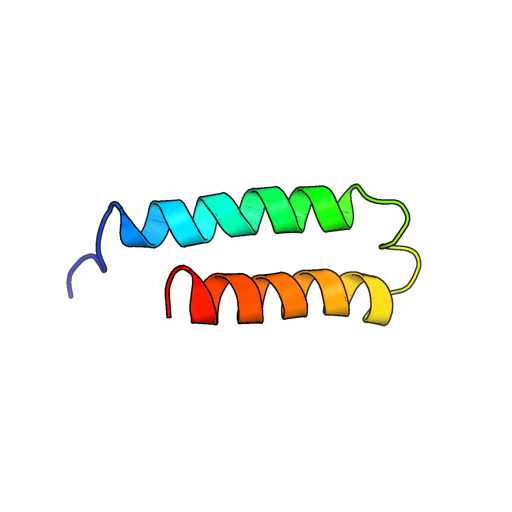20.271 -23.451 1.00 0.00 34 CYS A CA 18
ATOM 12869 C C . CYS A 1 34 ? 7.013 -20.947 -22.450 1.00 0.00 34 CYS A C 18
ATOM 12870 O O . CYS A 1 34 ? 7.150 -20.498 -21.319 1.00 0.00 34 CYS A O 18
ATOM 12877 N N . HIS A 1 35 ? 7.649 -22.058 -22.867 1.00 0.00 35 HIS A N 18
ATOM 12878 C CA . HIS A 1 35 ? 8.543 -22.768 -21.972 1.00 0.00 35 HIS A CA 18
ATOM 12879 C C . HIS A 1 35 ? 9.705 -21.862 -21.682 1.00 0.00 35 HIS A C 18
ATOM 12880 O O . HIS A 1 35 ? 10.218 -21.837 -20.580 1.00 0.00 35 HIS A O 18
ATOM 12894 N N . GLN A 1 36 ? 10.141 -21.098 -22.701 1.00 0.00 36 GLN A N 18
ATOM 12895 C CA . GLN A 1 36 ? 11.264 -20.196 -22.519 1.00 0.00 36 GLN A CA 18
ATOM 12896 C C . GLN A 1 36 ? 10.899 -19.222 -21.446 1.00 0.00 36 GLN A C 18
ATOM 12897 O O . GLN A 1 36 ? 11.731 -18.820 -20.662 1.00 0.00 36 GLN A O 18
ATOM 12911 N N . CYS A 1 37 ? 9.628 -18.822 -21.407 1.00 0.00 37 CYS A N 18
ATOM 12912 C CA . CYS A 1 37 ? 9.189 -17.870 -20.396 1.00 0.00 37 CYS A CA 18
ATOM 12913 C C . CYS A 1 37 ? 9.394 -18.509 -19.059 1.00 0.00 37 CYS A C 18
ATOM 12914 O O . CYS A 1 37 ? 9.820 -17.866 -18.104 1.00 0.00 37 CYS A O 18
ATOM 12921 N N . HIS A 1 38 ? 9.091 -19.796 -18.978 1.00 0.00 38 HIS A N 18
ATOM 12922 C CA . HIS A 1 38 ? 9.233 -20.511 -17.729 1.00 0.00 38 HIS A CA 18
ATOM 12923 C C . HIS A 1 38 ? 10.696 -20.681 -17.464 1.00 0.00 38 HIS A C 18
ATOM 12924 O O . HIS A 1 38 ? 11.151 -20.582 -16.331 1.00 0.00 38 HIS A O 18
ATOM 12938 N N . VAL A 1 39 ? 11.450 -20.952 -18.510 1.00 0.00 39 VAL A N 18
ATOM 12939 C CA . VAL A 1 39 ? 12.872 -21.135 -18.364 1.00 0.00 39 VAL A CA 18
ATOM 12940 C C . VAL A 1 39 ? 13.457 -19.821 -17.921 1.00 0.00 39 VAL A C 18
ATOM 12941 O O . VAL A 1 39 ? 14.383 -19.781 -17.114 1.00 0.00 39 VAL A O 18
ATOM 12954 N N . LYS A 1 40 ? 12.919 -18.714 -18.453 1.00 0.00 40 LYS A N 18
ATOM 12955 C CA . LYS A 1 40 ? 13.424 -17.410 -18.080 1.00 0.00 40 LYS A CA 18
ATOM 12956 C C . LYS A 1 40 ? 13.130 -17.240 -16.633 1.00 0.00 40 LYS A C 18
ATOM 12957 O O . LYS A 1 40 ? 13.909 -16.674 -15.898 1.00 0.00 40 LYS A O 18
ATOM 12976 N N . HIS A 1 41 ? 11.963 -17.736 -16.207 1.00 0.00 41 HIS A N 18
ATOM 12977 C CA . HIS A 1 41 ? 11.585 -17.637 -14.823 1.00 0.00 41 HIS A CA 18
ATOM 12978 C C . HIS A 1 41 ? 12.562 -18.450 -14.031 1.00 0.00 41 HIS A C 18
ATOM 12979 O O . HIS A 1 41 ? 13.001 -18.045 -12.971 1.00 0.00 41 HIS A O 18
ATOM 12993 N N . THR A 1 42 ? 12.909 -19.631 -14.552 1.00 0.00 42 THR A N 18
ATOM 12994 C CA . THR A 1 42 ? 13.828 -20.496 -13.865 1.00 0.00 42 THR A CA 18
ATOM 12995 C C . THR A 1 42 ? 15.149 -19.758 -13.706 1.00 0.00 42 THR A C 18
ATOM 12996 O O . THR A 1 42 ? 15.729 -19.743 -12.632 1.00 0.00 42 THR A O 18
ATOM 13007 N N . ASP A 1 43 ? 15.633 -19.132 -14.790 1.00 0.00 43 ASP A N 18
ATOM 13008 C CA . ASP A 1 43 ? 16.907 -18.411 -14.720 1.00 0.00 43 ASP A CA 18
ATOM 13009 C C . ASP A 1 43 ? 16.700 -17.151 -13.892 1.00 0.00 43 ASP A C 18
ATOM 13010 O O . ASP A 1 43 ? 17.602 -16.703 -13.188 1.00 0.00 43 ASP A O 18
ATOM 13019 N N . CYS A 1 44 ? 15.503 -16.569 -13.978 1.00 0.00 44 CYS A N 18
ATOM 13020 C CA . CYS A 1 44 ? 15.214 -15.344 -13.234 1.00 0.00 44 CYS A CA 18
ATOM 13021 C C . CYS A 1 44 ? 15.218 -15.694 -11.795 1.00 0.00 44 CYS A C 18
ATOM 13022 O O . CYS A 1 44 ? 15.675 -14.931 -10.960 1.00 0.00 44 CYS A O 18
ATOM 13029 N N . VAL A 1 45 ? 14.704 -16.864 -11.487 1.00 0.00 45 VAL A N 18
ATOM 13030 C CA . VAL A 1 45 ? 14.636 -17.294 -10.134 1.00 0.00 45 VAL A CA 18
ATOM 13031 C C . VAL A 1 45 ? 16.005 -17.737 -9.715 1.00 0.00 45 VAL A C 18
ATOM 13032 O O . VAL A 1 45 ? 16.430 -17.483 -8.621 1.00 0.00 45 VAL A O 18
ATOM 13045 N N . ASN A 1 46 ? 16.700 -18.400 -10.598 1.00 0.00 46 ASN A N 18
ATOM 13046 C CA . ASN A 1 46 ? 18.018 -18.893 -10.274 1.00 0.00 46 ASN A CA 18
ATOM 13047 C C . ASN A 1 46 ? 18.933 -17.724 -9.973 1.00 0.00 46 ASN A C 18
ATOM 13048 O O . ASN A 1 46 ? 19.843 -17.838 -9.161 1.00 0.00 46 ASN A O 18
ATOM 13059 N N . THR A 1 47 ? 18.712 -16.593 -10.627 1.00 0.00 47 THR A N 18
ATOM 13060 C CA . THR A 1 47 ? 19.583 -15.448 -10.400 1.00 0.00 47 THR A CA 18
ATOM 13061 C C . THR A 1 47 ? 18.966 -14.568 -9.339 1.00 0.00 47 THR A C 18
ATOM 13062 O O . THR A 1 47 ? 19.651 -14.105 -8.429 1.00 0.00 47 THR A O 18
ATOM 13073 N N . GLY A 1 48 ? 17.661 -14.324 -9.442 1.00 0.00 48 GLY A N 18
ATOM 13074 C CA . GLY A 1 48 ? 17.002 -13.455 -8.487 1.00 0.00 48 GLY A CA 18
ATOM 13075 C C . GLY A 1 48 ? 16.917 -14.152 -7.140 1.00 0.00 48 GLY A C 18
ATOM 13076 O O . GLY A 1 48 ? 17.116 -13.525 -6.100 1.00 0.00 48 GLY A O 18
ATOM 13080 N N . CYS A 1 49 ? 16.618 -15.468 -7.134 1.00 0.00 49 CYS A N 18
ATOM 13081 C CA . CYS A 1 49 ? 16.483 -16.166 -5.863 1.00 0.00 49 CYS A CA 18
ATOM 13082 C C . CYS A 1 49 ? 16.894 -17.611 -6.066 1.00 0.00 49 CYS A C 18
ATOM 13083 O O . CYS A 1 49 ? 16.072 -18.525 -6.025 1.00 0.00 49 CYS A O 18
ATOM 13090 N N . PRO A 1 50 ? 18.180 -17.809 -6.278 1.00 0.00 50 PRO A N 18
ATOM 13091 C CA . PRO A 1 50 ? 18.752 -19.145 -6.485 1.00 0.00 50 PRO A CA 18
ATOM 13092 C C . PRO A 1 50 ? 18.229 -20.153 -5.498 1.00 0.00 50 PRO A C 18
ATOM 13093 O O . PRO A 1 50 ? 18.257 -19.854 -4.272 1.00 0.00 50 PRO A O 18
ATOM 13105 N N . SER A 1 1 ? 10.120 -29.675 6.365 1.00 0.00 1 SER A N 19
ATOM 13106 C CA . SER A 1 1 ? 9.007 -28.738 6.711 1.00 0.00 1 SER A CA 19
ATOM 13107 C C . SER A 1 1 ? 9.557 -27.495 7.361 1.00 0.00 1 SER A C 19
ATOM 13108 O O . SER A 1 1 ? 9.308 -27.230 8.536 1.00 0.00 1 SER A O 19
ATOM 13118 N N . SER A 1 2 ? 10.329 -26.700 6.586 1.00 0.00 2 SER A N 19
ATOM 13119 C CA . SER A 1 2 ? 10.897 -25.490 7.129 1.00 0.00 2 SER A CA 19
ATOM 13120 C C . SER A 1 2 ? 10.609 -24.395 6.150 1.00 0.00 2 SER A C 19
ATOM 13121 O O . SER A 1 2 ? 10.558 -24.622 4.942 1.00 0.00 2 SER A O 19
ATOM 13129 N N . THR A 1 3 ? 10.413 -23.163 6.665 1.00 0.00 3 THR A N 19
ATOM 13130 C CA . THR A 1 3 ? 10.133 -22.052 5.796 1.00 0.00 3 THR A CA 19
ATOM 13131 C C . THR A 1 3 ? 11.458 -21.590 5.233 1.00 0.00 3 THR A C 19
ATOM 13132 O O . THR A 1 3 ? 12.421 -21.360 5.962 1.00 0.00 3 THR A O 19
ATOM 13143 N N . PRO A 1 4 ? 11.499 -21.457 3.916 1.00 0.00 4 PRO A N 19
ATOM 13144 C CA . PRO A 1 4 ? 12.712 -21.019 3.206 1.00 0.00 4 PRO A CA 19
ATOM 13145 C C . PRO A 1 4 ? 13.130 -19.634 3.589 1.00 0.00 4 PRO A C 19
ATOM 13146 O O . PRO A 1 4 ? 14.217 -19.427 4.125 1.00 0.00 4 PRO A O 19
ATOM 13157 N N . ASP A 1 5 ? 12.264 -18.648 3.314 1.00 0.00 5 ASP A N 19
ATOM 13158 C CA . ASP A 1 5 ? 12.588 -17.298 3.646 1.00 0.00 5 ASP A CA 19
ATOM 13159 C C . ASP A 1 5 ? 11.295 -16.519 3.656 1.00 0.00 5 ASP A C 19
ATOM 13160 O O . ASP A 1 5 ? 10.297 -16.953 4.222 1.00 0.00 5 ASP A O 19
ATOM 13169 N N . GLY A 1 6 ? 11.305 -15.340 3.016 1.00 0.00 6 GLY A N 19
ATOM 13170 C CA . GLY A 1 6 ? 10.115 -14.521 2.980 1.00 0.00 6 GLY A CA 19
ATOM 13171 C C . GLY A 1 6 ? 10.354 -13.426 1.978 1.00 0.00 6 GLY A C 19
ATOM 13172 O O . GLY A 1 6 ? 9.426 -12.947 1.341 1.00 0.00 6 GLY A O 19
ATOM 13176 N N . THR A 1 7 ? 11.631 -13.003 1.829 1.00 0.00 7 THR A N 19
ATOM 13177 C CA . THR A 1 7 ? 11.948 -11.951 0.875 1.00 0.00 7 THR A CA 19
ATOM 13178 C C . THR A 1 7 ? 12.475 -12.635 -0.342 1.00 0.00 7 THR A C 19
ATOM 13179 O O . THR A 1 7 ? 12.276 -12.186 -1.465 1.00 0.00 7 THR A O 19
ATOM 13190 N N . TRP A 1 8 ? 13.168 -13.744 -0.121 1.00 0.00 8 TRP A N 19
ATOM 13191 C CA . TRP A 1 8 ? 13.722 -14.498 -1.200 1.00 0.00 8 TRP A CA 19
ATOM 13192 C C . TRP A 1 8 ? 12.565 -14.990 -2.070 1.00 0.00 8 TRP A C 19
ATOM 13193 O O . TRP A 1 8 ? 12.674 -15.051 -3.290 1.00 0.00 8 TRP A O 19
ATOM 13214 N N . VAL A 1 9 ? 11.439 -15.347 -1.433 1.00 0.00 9 VAL A N 19
ATOM 13215 C CA . VAL A 1 9 ? 10.294 -15.842 -2.181 1.00 0.00 9 VAL A CA 19
ATOM 13216 C C . VAL A 1 9 ? 9.696 -14.691 -2.957 1.00 0.00 9 VAL A C 19
ATOM 13217 O O . VAL A 1 9 ? 9.049 -14.895 -3.980 1.00 0.00 9 VAL A O 19
ATOM 13230 N N . LYS A 1 10 ? 9.904 -13.456 -2.480 1.00 0.00 10 LYS A N 19
ATOM 13231 C CA . LYS A 1 10 ? 9.353 -12.313 -3.184 1.00 0.00 10 LYS A CA 19
ATOM 13232 C C . LYS A 1 10 ? 10.018 -12.262 -4.534 1.00 0.00 10 LYS A C 19
ATOM 13233 O O . LYS A 1 10 ? 9.478 -11.711 -5.481 1.00 0.00 10 LYS A O 19
ATOM 13252 N N . CYS A 1 11 ? 11.227 -12.848 -4.632 1.00 0.00 11 CYS A N 19
ATOM 13253 C CA . CYS A 1 11 ? 11.936 -12.860 -5.887 1.00 0.00 11 CYS A CA 19
ATOM 13254 C C . CYS A 1 11 ? 11.267 -13.886 -6.748 1.00 0.00 11 CYS A C 19
ATOM 13255 O O . CYS A 1 11 ? 11.054 -13.674 -7.939 1.00 0.00 11 CYS A O 19
ATOM 13262 N N . ARG A 1 12 ? 10.925 -15.034 -6.141 1.00 0.00 12 ARG A N 19
ATOM 13263 C CA . ARG A 1 12 ? 10.281 -16.081 -6.868 1.00 0.00 12 ARG A CA 19
ATOM 13264 C C . ARG A 1 12 ? 9.031 -15.516 -7.455 1.00 0.00 12 ARG A C 19
ATOM 13265 O O . ARG A 1 12 ? 8.717 -15.738 -8.615 1.00 0.00 12 ARG A O 19
ATOM 13286 N N . HIS A 1 13 ? 8.300 -14.766 -6.645 1.00 0.00 13 HIS A N 19
ATOM 13287 C CA . HIS A 1 13 ? 7.054 -14.178 -7.101 1.00 0.00 13 HIS A CA 19
ATOM 13288 C C . HIS A 1 13 ? 7.373 -13.062 -8.088 1.00 0.00 13 HIS A C 19
ATOM 13289 O O . HIS A 1 13 ? 6.686 -12.894 -9.088 1.00 0.00 13 HIS A O 19
ATOM 13303 N N . ASP A 1 14 ? 8.422 -12.283 -7.803 1.00 0.00 14 ASP A N 19
ATOM 13304 C CA . ASP A 1 14 ? 8.781 -11.170 -8.686 1.00 0.00 14 ASP A CA 19
ATOM 13305 C C . ASP A 1 14 ? 9.065 -11.717 -10.075 1.00 0.00 14 ASP A C 19
ATOM 13306 O O . ASP A 1 14 ? 8.511 -11.244 -11.057 1.00 0.00 14 ASP A O 19
ATOM 13315 N N . CYS A 1 15 ? 9.938 -12.730 -10.168 1.00 0.00 15 CYS A N 19
ATOM 13316 C CA . CYS A 1 15 ? 10.271 -13.281 -11.474 1.00 0.00 15 CYS A CA 19
ATOM 13317 C C . CYS A 1 15 ? 9.072 -14.013 -11.978 1.00 0.00 15 CYS A C 19
ATOM 13318 O O . CYS A 1 15 ? 8.854 -14.106 -13.175 1.00 0.00 15 CYS A O 19
ATOM 13325 N N . PHE A 1 16 ? 8.269 -14.555 -11.060 1.00 0.00 16 PHE A N 19
ATOM 13326 C CA . PHE A 1 16 ? 7.096 -15.292 -11.464 1.00 0.00 16 PHE A CA 19
ATOM 13327 C C . PHE A 1 16 ? 6.195 -14.364 -12.214 1.00 0.00 16 PHE A C 19
ATOM 13328 O O . PHE A 1 16 ? 5.735 -14.681 -13.291 1.00 0.00 16 PHE A O 19
ATOM 13345 N N . THR A 1 17 ? 5.933 -13.185 -11.644 1.00 0.00 17 THR A N 19
ATOM 13346 C CA . THR A 1 17 ? 5.051 -12.238 -12.306 1.00 0.00 17 THR A CA 19
ATOM 13347 C C . THR A 1 17 ? 5.697 -11.834 -13.603 1.00 0.00 17 THR A C 19
ATOM 13348 O O . THR A 1 17 ? 5.024 -11.660 -14.612 1.00 0.00 17 THR A O 19
ATOM 13359 N N . LYS A 1 18 ? 7.027 -11.675 -13.589 1.00 0.00 18 LYS A N 19
ATOM 13360 C CA . LYS A 1 18 ? 7.727 -11.290 -14.795 1.00 0.00 18 LYS A CA 19
ATOM 13361 C C . LYS A 1 18 ? 7.543 -12.393 -15.801 1.00 0.00 18 LYS A C 19
ATOM 13362 O O . LYS A 1 18 ? 7.541 -12.157 -17.008 1.00 0.00 18 LYS A O 19
ATOM 13381 N N . TYR A 1 19 ? 7.385 -13.626 -15.309 1.00 0.00 19 TYR A N 19
ATOM 13382 C CA . TYR A 1 19 ? 7.220 -14.745 -16.190 1.00 0.00 19 TYR A CA 19
ATOM 13383 C C . TYR A 1 19 ? 5.781 -14.778 -16.646 1.00 0.00 19 TYR A C 19
ATOM 13384 O O . TYR A 1 19 ? 5.500 -14.938 -17.825 1.00 0.00 19 TYR A O 19
ATOM 13402 N N . LYS A 1 20 ? 4.847 -14.642 -15.697 1.00 0.00 20 LYS A N 19
ATOM 13403 C CA . LYS A 1 20 ? 3.436 -14.665 -16.041 1.00 0.00 20 LYS A CA 19
ATOM 13404 C C . LYS A 1 20 ? 3.198 -13.580 -17.019 1.00 0.00 20 LYS A C 19
ATOM 13405 O O . LYS A 1 20 ? 2.325 -13.676 -17.866 1.00 0.00 20 LYS A O 19
ATOM 13424 N N . SER A 1 21 ? 3.976 -12.517 -16.912 1.00 0.00 21 SER A N 19
ATOM 13425 C CA . SER A 1 21 ? 3.824 -11.403 -17.832 1.00 0.00 21 SER A CA 19
ATOM 13426 C C . SER A 1 21 ? 4.031 -11.948 -19.231 1.00 0.00 21 SER A C 19
ATOM 13427 O O . SER A 1 21 ? 3.396 -11.506 -20.181 1.00 0.00 21 SER A O 19
ATOM 13435 N N . CYS A 1 22 ? 4.949 -12.931 -19.364 1.00 0.00 22 CYS A N 19
ATOM 13436 C CA . CYS A 1 22 ? 5.219 -13.518 -20.665 1.00 0.00 22 CYS A CA 19
ATOM 13437 C C . CYS A 1 22 ? 4.012 -14.320 -21.073 1.00 0.00 22 CYS A C 19
ATOM 13438 O O . CYS A 1 22 ? 3.597 -14.290 -22.225 1.00 0.00 22 CYS A O 19
ATOM 13445 N N . GLN A 1 23 ? 3.433 -15.064 -20.120 1.00 0.00 23 GLN A N 19
ATOM 13446 C CA . GLN A 1 23 ? 2.270 -15.882 -20.434 1.00 0.00 23 GLN A CA 19
ATOM 13447 C C . GLN A 1 23 ? 1.140 -14.954 -20.816 1.00 0.00 23 GLN A C 19
ATOM 13448 O O . GLN A 1 23 ? 0.231 -15.336 -21.551 1.00 0.00 23 GLN A O 19
ATOM 13462 N N . MET A 1 24 ? 1.183 -13.705 -20.317 1.00 0.00 24 MET A N 19
ATOM 13463 C CA . MET A 1 24 ? 0.143 -12.761 -20.636 1.00 0.00 24 MET A CA 19
ATOM 13464 C C . MET A 1 24 ? 0.505 -12.130 -21.945 1.00 0.00 24 MET A C 19
ATOM 13465 O O . MET A 1 24 ? -0.347 -11.588 -22.649 1.00 0.00 24 MET A O 19
ATOM 13479 N N . SER A 1 25 ? 1.797 -12.191 -22.296 1.00 0.00 25 SER A N 19
ATOM 13480 C CA . SER A 1 25 ? 2.245 -11.607 -23.540 1.00 0.00 25 SER A CA 19
ATOM 13481 C C . SER A 1 25 ? 1.857 -12.546 -24.644 1.00 0.00 25 SER A C 19
ATOM 13482 O O . SER A 1 25 ? 1.487 -13.694 -24.406 1.00 0.00 25 SER A O 19
ATOM 13490 N N . ASP A 1 26 ? 1.945 -12.057 -25.893 1.00 0.00 26 ASP A N 19
ATOM 13491 C CA . ASP A 1 26 ? 1.593 -12.875 -27.028 1.00 0.00 26 ASP A CA 19
ATOM 13492 C C . ASP A 1 26 ? 2.826 -13.629 -27.434 1.00 0.00 26 ASP A C 19
ATOM 13493 O O . ASP A 1 26 ? 2.838 -14.320 -28.450 1.00 0.00 26 ASP A O 19
ATOM 13502 N N . SER A 1 27 ? 3.897 -13.502 -26.636 1.00 0.00 27 SER A N 19
ATOM 13503 C CA . SER A 1 27 ? 5.129 -14.191 -26.959 1.00 0.00 27 SER A CA 19
ATOM 13504 C C . SER A 1 27 ? 4.966 -15.606 -26.506 1.00 0.00 27 SER A C 19
ATOM 13505 O O . SER A 1 27 ? 5.757 -16.481 -26.851 1.00 0.00 27 SER A O 19
ATOM 13513 N N . CYS A 1 28 ? 3.917 -15.851 -25.712 1.00 0.00 28 CYS A N 19
ATOM 13514 C CA . CYS A 1 28 ? 3.668 -17.177 -25.221 1.00 0.00 28 CYS A CA 19
ATOM 13515 C C . CYS A 1 28 ? 2.728 -17.828 -26.198 1.00 0.00 28 CYS A C 19
ATOM 13516 O O . CYS A 1 28 ? 1.587 -18.142 -25.869 1.00 0.00 28 CYS A O 19
ATOM 13523 N N . HIS A 1 29 ? 3.212 -18.038 -27.441 1.00 0.00 29 HIS A N 19
ATOM 13524 C CA . HIS A 1 29 ? 2.383 -18.655 -28.452 1.00 0.00 29 HIS A CA 19
ATOM 13525 C C . HIS A 1 29 ? 2.949 -20.016 -28.722 1.00 0.00 29 HIS A C 19
ATOM 13526 O O . HIS A 1 29 ? 2.220 -20.953 -29.040 1.00 0.00 29 HIS A O 19
ATOM 13540 N N . ASP A 1 30 ? 4.281 -20.145 -28.597 1.00 0.00 30 ASP A N 19
ATOM 13541 C CA . ASP A 1 30 ? 4.908 -21.415 -28.838 1.00 0.00 30 ASP A CA 19
ATOM 13542 C C . ASP A 1 30 ? 5.226 -21.996 -27.507 1.00 0.00 30 ASP A C 19
ATOM 13543 O O . ASP A 1 30 ? 5.547 -21.285 -26.567 1.00 0.00 30 ASP A O 19
ATOM 13552 N N . GLU A 1 31 ? 5.146 -23.322 -27.409 1.00 0.00 31 GLU A N 19
ATOM 13553 C CA . GLU A 1 31 ? 5.427 -23.982 -26.152 1.00 0.00 31 GLU A CA 19
ATOM 13554 C C . GLU A 1 31 ? 6.882 -23.747 -25.826 1.00 0.00 31 GLU A C 19
ATOM 13555 O O . GLU A 1 31 ? 7.239 -23.539 -24.681 1.00 0.00 31 GLU A O 19
ATOM 13567 N N . GLN A 1 32 ? 7.749 -23.787 -26.856 1.00 0.00 32 GLN A N 19
ATOM 13568 C CA . GLN A 1 32 ? 9.166 -23.582 -26.631 1.00 0.00 32 GLN A CA 19
ATOM 13569 C C . GLN A 1 32 ? 9.370 -22.154 -26.191 1.00 0.00 32 GLN A C 19
ATOM 13570 O O . GLN A 1 32 ? 10.106 -21.886 -25.257 1.00 0.00 32 GLN A O 19
ATOM 13584 N N . SER A 1 33 ? 8.710 -21.207 -26.881 1.00 0.00 33 SER A N 19
ATOM 13585 C CA . SER A 1 33 ? 8.864 -19.798 -26.524 1.00 0.00 33 SER A CA 19
ATOM 13586 C C . SER A 1 33 ? 8.349 -19.622 -25.118 1.00 0.00 33 SER A C 19
ATOM 13587 O O . SER A 1 33 ? 8.959 -18.933 -24.303 1.00 0.00 33 SER A O 19
ATOM 13595 N N . CYS A 1 34 ? 7.202 -20.248 -24.815 1.00 0.00 34 CYS A N 19
ATOM 13596 C CA . CYS A 1 34 ? 6.633 -20.132 -23.486 1.00 0.00 34 CYS A CA 19
ATOM 13597 C C . CYS A 1 34 ? 7.592 -20.798 -22.520 1.00 0.00 34 CYS A C 19
ATOM 13598 O O . CYS A 1 34 ? 7.799 -20.323 -21.406 1.00 0.00 34 CYS A O 19
ATOM 13605 N N . HIS A 1 35 ? 8.194 -21.930 -22.948 1.00 0.00 35 HIS A N 19
ATOM 13606 C CA . HIS A 1 35 ? 9.120 -22.646 -22.085 1.00 0.00 35 HIS A CA 19
ATOM 13607 C C . HIS A 1 35 ? 10.312 -21.763 -21.842 1.00 0.00 35 HIS A C 19
ATOM 13608 O O . HIS A 1 35 ? 10.843 -21.727 -20.754 1.00 0.00 35 HIS A O 19
ATOM 13622 N N . GLN A 1 36 ? 10.753 -21.035 -22.880 1.00 0.00 36 GLN A N 19
ATOM 13623 C CA . GLN A 1 36 ? 11.913 -20.163 -22.729 1.00 0.00 36 GLN A CA 19
ATOM 13624 C C . GLN A 1 36 ? 11.600 -19.166 -21.662 1.00 0.00 36 GLN A C 19
ATOM 13625 O O . GLN A 1 36 ? 12.446 -18.823 -20.859 1.00 0.00 36 GLN A O 19
ATOM 13639 N N . CYS A 1 37 ? 10.365 -18.682 -21.646 1.00 0.00 37 CYS A N 19
ATOM 13640 C CA . CYS A 1 37 ? 9.975 -17.702 -20.646 1.00 0.00 37 CYS A CA 19
ATOM 13641 C C . CYS A 1 37 ? 10.020 -18.369 -19.306 1.00 0.00 37 CYS A C 19
ATOM 13642 O O . CYS A 1 37 ? 10.403 -17.763 -18.310 1.00 0.00 37 CYS A O 19
ATOM 13649 N N . HIS A 1 38 ? 9.628 -19.631 -19.265 1.00 0.00 38 HIS A N 19
ATOM 13650 C CA . HIS A 1 38 ? 9.633 -20.360 -18.014 1.00 0.00 38 HIS A CA 19
ATOM 13651 C C . HIS A 1 38 ? 11.067 -20.597 -17.644 1.00 0.00 38 HIS A C 19
ATOM 13652 O O . HIS A 1 38 ? 11.440 -20.546 -16.479 1.00 0.00 38 HIS A O 19
ATOM 13666 N N . VAL A 1 39 ? 11.885 -20.871 -18.644 1.00 0.00 39 VAL A N 19
ATOM 13667 C CA . VAL A 1 39 ? 13.282 -21.113 -18.406 1.00 0.00 39 VAL A CA 19
ATOM 13668 C C . VAL A 1 39 ? 13.890 -19.821 -17.938 1.00 0.00 39 VAL A C 19
ATOM 13669 O O . VAL A 1 39 ? 14.767 -19.811 -17.076 1.00 0.00 39 VAL A O 19
ATOM 13682 N N . LYS A 1 40 ? 13.430 -18.696 -18.512 1.00 0.00 40 LYS A N 19
ATOM 13683 C CA . LYS A 1 40 ? 13.962 -17.411 -18.116 1.00 0.00 40 LYS A CA 19
ATOM 13684 C C . LYS A 1 40 ? 13.595 -17.225 -16.689 1.00 0.00 40 LYS A C 19
ATOM 13685 O O . LYS A 1 40 ? 14.350 -16.682 -15.912 1.00 0.00 40 LYS A O 19
ATOM 13704 N N . HIS A 1 41 ? 12.388 -17.681 -16.328 1.00 0.00 41 HIS A N 19
ATOM 13705 C CA . HIS A 1 41 ? 11.937 -17.567 -14.968 1.00 0.00 41 HIS A CA 19
ATOM 13706 C C . HIS A 1 41 ? 12.849 -18.402 -14.123 1.00 0.00 41 HIS A C 19
ATOM 13707 O O . HIS A 1 41 ? 13.249 -18.000 -13.044 1.00 0.00 41 HIS A O 19
ATOM 13721 N N . THR A 1 42 ? 13.182 -19.600 -14.617 1.00 0.00 42 THR A N 19
ATOM 13722 C CA . THR A 1 42 ? 14.039 -20.487 -13.881 1.00 0.00 42 THR A CA 19
ATOM 13723 C C . THR A 1 42 ? 15.373 -19.788 -13.661 1.00 0.00 42 THR A C 19
ATOM 13724 O O . THR A 1 42 ? 15.904 -19.787 -12.561 1.00 0.00 42 THR A O 19
ATOM 13735 N N . ASP A 1 43 ? 15.926 -19.180 -14.724 1.00 0.00 43 ASP A N 19
ATOM 13736 C CA . ASP A 1 43 ? 17.214 -18.494 -14.596 1.00 0.00 43 ASP A CA 19
ATOM 13737 C C . ASP A 1 43 ? 17.004 -17.234 -13.771 1.00 0.00 43 ASP A C 19
ATOM 13738 O O . ASP A 1 43 ? 17.885 -16.810 -13.026 1.00 0.00 43 ASP A O 19
ATOM 13747 N N . CYS A 1 44 ? 15.824 -16.623 -13.905 1.00 0.00 44 CYS A N 19
ATOM 13748 C CA . CYS A 1 44 ? 15.529 -15.396 -13.168 1.00 0.00 44 CYS A CA 19
ATOM 13749 C C . CYS A 1 44 ? 15.478 -15.752 -11.732 1.00 0.00 44 CYS A C 19
ATOM 13750 O O . CYS A 1 44 ? 15.916 -15.001 -10.877 1.00 0.00 44 CYS A O 19
ATOM 13757 N N . VAL A 1 45 ? 14.934 -16.915 -11.451 1.00 0.00 45 VAL A N 19
ATOM 13758 C CA . VAL A 1 45 ? 14.810 -17.352 -10.105 1.00 0.00 45 VAL A CA 19
ATOM 13759 C C . VAL A 1 45 ? 16.155 -17.824 -9.639 1.00 0.00 45 VAL A C 19
ATOM 13760 O O . VAL A 1 45 ? 16.547 -17.580 -8.530 1.00 0.00 45 VAL A O 19
ATOM 13773 N N . ASN A 1 46 ? 16.868 -18.496 -10.498 1.00 0.00 46 ASN A N 19
ATOM 13774 C CA . ASN A 1 46 ? 18.162 -19.017 -10.132 1.00 0.00 46 ASN A CA 19
ATOM 13775 C C . ASN A 1 46 ? 19.093 -17.869 -9.802 1.00 0.00 46 ASN A C 19
ATOM 13776 O O . ASN A 1 46 ? 19.969 -18.001 -8.955 1.00 0.00 46 ASN A O 19
ATOM 13787 N N . THR A 1 47 ? 18.924 -16.738 -10.467 1.00 0.00 47 THR A N 19
ATOM 13788 C CA . THR A 1 47 ? 19.814 -15.614 -10.212 1.00 0.00 47 THR A CA 19
ATOM 13789 C C . THR A 1 47 ? 19.185 -14.718 -9.172 1.00 0.00 47 THR A C 19
ATOM 13790 O O . THR A 1 47 ? 19.852 -14.269 -8.242 1.00 0.00 47 THR A O 19
ATOM 13801 N N . GLY A 1 48 ? 17.890 -14.444 -9.317 1.00 0.00 48 GLY A N 19
ATOM 13802 C CA . GLY A 1 48 ? 17.223 -13.560 -8.383 1.00 0.00 48 GLY A CA 19
ATOM 13803 C C . GLY A 1 48 ? 17.076 -14.255 -7.040 1.00 0.00 48 GLY A C 19
ATOM 13804 O O . GLY A 1 48 ? 17.251 -13.632 -5.994 1.00 0.00 48 GLY A O 19
ATOM 13808 N N . 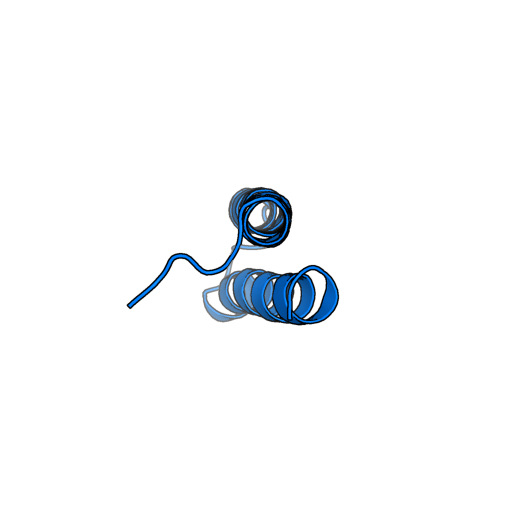CYS A 1 49 ? 16.747 -15.564 -7.046 1.00 0.00 49 CYS A N 19
ATOM 13809 C CA . CYS A 1 49 ? 16.552 -16.258 -5.780 1.00 0.00 49 CYS A CA 19
ATOM 13810 C C . CYS A 1 49 ? 16.949 -17.710 -5.964 1.00 0.00 49 CYS A C 19
ATOM 13811 O O . CYS A 1 49 ? 16.112 -18.612 -5.948 1.00 0.00 49 CYS A O 19
ATOM 13818 N N . PRO A 1 50 ? 18.237 -17.929 -6.130 1.00 0.00 50 PRO A N 19
ATOM 13819 C CA . PRO A 1 50 ? 18.795 -19.275 -6.313 1.00 0.00 50 PRO A CA 19
ATOM 13820 C C . PRO A 1 50 ? 18.245 -20.264 -5.322 1.00 0.00 50 PRO A C 19
ATOM 13821 O O . PRO A 1 50 ? 18.258 -19.949 -4.101 1.00 0.00 50 PRO A O 19
ATOM 13833 N N . SER A 1 1 ? 11.219 -29.720 5.000 1.00 0.00 1 SER A N 20
ATOM 13834 C CA . SER A 1 1 ? 10.043 -29.276 5.806 1.00 0.00 1 SER A CA 20
ATOM 13835 C C . SER A 1 1 ? 10.421 -28.103 6.672 1.00 0.00 1 SER A C 20
ATOM 13836 O O . SER A 1 1 ? 10.467 -28.207 7.898 1.00 0.00 1 SER A O 20
ATOM 13846 N N . SER A 1 2 ? 10.700 -26.947 6.034 1.00 0.00 2 SER A N 20
ATOM 13847 C CA . SER A 1 2 ? 11.071 -25.777 6.789 1.00 0.00 2 SER A CA 20
ATOM 13848 C C . SER A 1 2 ? 10.745 -24.586 5.936 1.00 0.00 2 SER A C 20
ATOM 13849 O O . SER A 1 2 ? 10.593 -24.699 4.721 1.00 0.00 2 SER A O 20
ATOM 13857 N N . THR A 1 3 ? 10.630 -23.401 6.575 1.00 0.00 3 THR A N 20
ATOM 13858 C CA . THR A 1 3 ? 10.321 -22.207 5.834 1.00 0.00 3 THR A CA 20
ATOM 13859 C C . THR A 1 3 ? 11.617 -21.716 5.231 1.00 0.00 3 THR A C 20
ATOM 13860 O O . THR A 1 3 ? 12.622 -21.538 5.920 1.00 0.00 3 THR A O 20
ATOM 13871 N N . PRO A 1 4 ? 11.590 -21.496 3.927 1.00 0.00 4 PRO A N 20
ATOM 13872 C CA . PRO A 1 4 ? 12.764 -21.020 3.185 1.00 0.00 4 PRO A CA 20
ATOM 13873 C C . PRO A 1 4 ? 13.177 -19.637 3.589 1.00 0.00 4 PRO A C 20
ATOM 13874 O O . PRO A 1 4 ? 14.269 -19.433 4.111 1.00 0.00 4 PRO A O 20
ATOM 13885 N N . ASP A 1 5 ? 12.297 -18.653 3.347 1.00 0.00 5 ASP A N 20
ATOM 13886 C CA . ASP A 1 5 ? 12.615 -17.308 3.700 1.00 0.00 5 ASP A CA 20
ATOM 13887 C C . ASP A 1 5 ? 11.320 -16.535 3.732 1.00 0.00 5 ASP A C 20
ATOM 13888 O O . ASP A 1 5 ? 10.325 -16.986 4.294 1.00 0.00 5 ASP A O 20
ATOM 13897 N N . GLY A 1 6 ? 11.322 -15.343 3.115 1.00 0.00 6 GLY A N 20
ATOM 13898 C CA . GLY A 1 6 ? 10.129 -14.528 3.099 1.00 0.00 6 GLY A CA 20
ATOM 13899 C C . GLY A 1 6 ? 10.359 -13.417 2.111 1.00 0.00 6 GLY A C 20
ATOM 13900 O O . GLY A 1 6 ? 9.424 -12.924 1.494 1.00 0.00 6 GLY A O 20
ATOM 13904 N N . THR A 1 7 ? 11.637 -12.995 1.953 1.00 0.00 7 THR A N 20
ATOM 13905 C CA . THR A 1 7 ? 11.945 -11.930 1.013 1.00 0.00 7 THR A CA 20
ATOM 13906 C C . THR A 1 7 ? 12.461 -12.594 -0.218 1.00 0.00 7 THR A C 20
ATOM 13907 O O . THR A 1 7 ? 12.253 -12.130 -1.333 1.00 0.00 7 THR A O 20
ATOM 13918 N N . TRP A 1 8 ? 13.154 -13.709 -0.021 1.00 0.00 8 TRP A N 20
ATOM 13919 C CA . TRP A 1 8 ? 13.697 -14.448 -1.115 1.00 0.00 8 TRP A CA 20
ATOM 13920 C C . TRP A 1 8 ? 12.531 -14.923 -1.983 1.00 0.00 8 TRP A C 20
ATOM 13921 O O . TRP A 1 8 ? 12.632 -14.975 -3.202 1.00 0.00 8 TRP A O 20
ATOM 13942 N N . VAL A 1 9 ? 11.407 -15.277 -1.339 1.00 0.00 9 VAL A N 20
ATOM 13943 C CA . VAL A 1 9 ? 10.252 -15.757 -2.083 1.00 0.00 9 VAL A CA 20
ATOM 13944 C C . VAL A 1 9 ? 9.658 -14.596 -2.845 1.00 0.00 9 VAL A C 20
ATOM 13945 O O . VAL A 1 9 ? 8.998 -14.786 -3.864 1.00 0.00 9 VAL A O 20
ATOM 13958 N N . LYS A 1 10 ? 9.881 -13.366 -2.362 1.00 0.00 10 LYS A N 20
ATOM 13959 C CA . LYS A 1 10 ? 9.334 -12.213 -3.053 1.00 0.00 10 LYS A CA 20
ATOM 13960 C C . LYS A 1 10 ? 9.980 -12.163 -4.411 1.00 0.00 10 LYS A C 20
ATOM 13961 O O . LYS A 1 10 ? 9.430 -11.607 -5.348 1.00 0.00 10 LYS A O 20
ATOM 13980 N N . CYS A 1 11 ? 11.185 -12.756 -4.527 1.00 0.00 11 CYS A N 20
ATOM 13981 C CA . CYS A 1 11 ? 11.876 -12.766 -5.792 1.00 0.00 11 CYS A CA 20
ATOM 13982 C C . CYS A 1 11 ? 11.185 -13.778 -6.651 1.00 0.00 11 CYS A C 20
ATOM 13983 O O . CYS A 1 11 ? 10.959 -13.556 -7.837 1.00 0.00 11 CYS A O 20
ATOM 13990 N N . ARG A 1 12 ? 10.838 -14.926 -6.047 1.00 0.00 12 ARG A N 20
ATOM 13991 C CA . ARG A 1 12 ? 10.173 -15.962 -6.773 1.00 0.00 12 ARG A CA 20
ATOM 13992 C C . ARG A 1 12 ? 8.926 -15.374 -7.345 1.00 0.00 12 ARG A C 20
ATOM 13993 O O . ARG A 1 12 ? 8.601 -15.583 -8.503 1.00 0.00 12 ARG A O 20
ATOM 14014 N N . HIS A 1 13 ? 8.212 -14.619 -6.522 1.00 0.00 13 HIS A N 20
ATOM 14015 C CA . HIS A 1 13 ? 6.971 -14.009 -6.964 1.00 0.00 13 HIS A CA 20
ATOM 14016 C C . HIS A 1 13 ? 7.300 -12.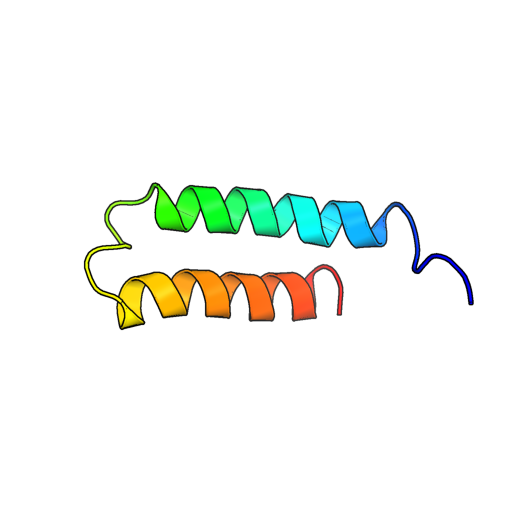894 -7.946 1.00 0.00 13 HIS A C 20
ATOM 14017 O O . HIS A 1 13 ? 6.602 -12.701 -8.936 1.00 0.00 13 HIS A O 20
ATOM 14031 N N . ASP A 1 14 ? 8.372 -12.144 -7.672 1.00 0.00 14 ASP A N 20
ATOM 14032 C CA . ASP A 1 14 ? 8.745 -11.034 -8.551 1.00 0.00 14 ASP A CA 20
ATOM 14033 C C . ASP A 1 14 ? 8.995 -11.577 -9.947 1.00 0.00 14 ASP A C 20
ATOM 14034 O O . ASP A 1 14 ? 8.432 -11.093 -10.913 1.00 0.00 14 ASP A O 20
ATOM 14043 N N . CYS A 1 15 ? 9.850 -12.604 -10.064 1.00 0.00 15 CYS A N 20
ATOM 14044 C CA . CYS A 1 15 ? 10.149 -13.152 -11.381 1.00 0.00 15 CYS A CA 20
ATOM 14045 C C . CYS A 1 15 ? 8.938 -13.879 -11.854 1.00 0.00 15 CYS A C 20
ATOM 14046 O O . CYS A 1 15 ? 8.714 -14.007 -13.045 1.00 0.00 15 CYS A O 20
ATOM 14053 N N . PHE A 1 16 ? 8.129 -14.377 -10.919 1.00 0.00 16 PHE A N 20
ATOM 14054 C CA . PHE A 1 16 ? 6.943 -15.103 -11.297 1.00 0.00 16 PHE A CA 20
ATOM 14055 C C . PHE A 1 16 ? 6.051 -14.175 -12.063 1.00 0.00 16 PHE A C 20
ATOM 14056 O O . PHE A 1 16 ? 5.561 -14.514 -13.121 1.00 0.00 16 PHE A O 20
ATOM 14073 N N . THR A 1 17 ? 5.826 -12.973 -11.526 1.00 0.00 17 THR A N 20
ATOM 14074 C CA . THR A 1 17 ? 4.958 -12.024 -12.207 1.00 0.00 17 THR A CA 20
ATOM 14075 C C . THR A 1 17 ? 5.588 -11.692 -13.533 1.00 0.00 17 THR A C 20
ATOM 14076 O O . THR A 1 17 ? 4.900 -11.534 -14.534 1.00 0.00 17 THR A O 20
ATOM 14087 N N . LYS A 1 18 ? 6.924 -11.577 -13.555 1.00 0.00 18 LYS A N 20
ATOM 14088 C CA . LYS A 1 18 ? 7.611 -11.268 -14.799 1.00 0.00 18 LYS A CA 20
ATOM 14089 C C . LYS A 1 18 ? 7.398 -12.430 -15.730 1.00 0.00 18 LYS A C 20
ATOM 14090 O O . LYS A 1 18 ? 7.331 -12.268 -16.947 1.00 0.00 18 LYS A O 20
ATOM 14109 N N . TYR A 1 19 ? 7.289 -13.634 -15.157 1.00 0.00 19 TYR A N 20
ATOM 14110 C CA . TYR A 1 19 ? 7.102 -14.809 -15.957 1.00 0.00 19 TYR A CA 20
ATOM 14111 C C . TYR A 1 19 ? 5.690 -14.807 -16.466 1.00 0.00 19 TYR A C 20
ATOM 14112 O O . TYR A 1 19 ? 5.447 -15.008 -17.648 1.00 0.00 19 TYR A O 20
ATOM 14130 N N . LYS A 1 20 ? 4.731 -14.590 -15.561 1.00 0.00 20 LYS A N 20
ATOM 14131 C CA . LYS A 1 20 ? 3.344 -14.574 -15.956 1.00 0.00 20 LYS A CA 20
ATOM 14132 C C . LYS A 1 20 ? 3.192 -13.518 -16.992 1.00 0.00 20 LYS A C 20
ATOM 14133 O O . LYS A 1 20 ? 2.431 -13.664 -17.936 1.00 0.00 20 LYS A O 20
ATOM 14152 N N . SER A 1 21 ? 3.926 -12.422 -16.824 1.00 0.00 21 SER A N 20
ATOM 14153 C CA . SER A 1 21 ? 3.852 -11.334 -17.787 1.00 0.00 21 SER A CA 20
ATOM 14154 C C . SER A 1 21 ? 4.328 -11.882 -19.118 1.00 0.00 21 SER A C 20
ATOM 14155 O O . SER A 1 21 ? 3.818 -11.514 -20.172 1.00 0.00 21 SER A O 20
ATOM 14163 N N . CYS A 1 22 ? 5.333 -12.777 -19.072 1.00 0.00 22 CYS A N 20
ATOM 14164 C CA . CYS A 1 22 ? 5.865 -13.358 -20.294 1.00 0.00 22 CYS A CA 20
ATOM 14165 C C . CYS A 1 22 ? 4.798 -14.254 -20.878 1.00 0.00 22 CYS A C 20
ATOM 14166 O O . CYS A 1 22 ? 4.629 -14.328 -22.091 1.00 0.00 22 CYS A O 20
ATOM 14173 N N . GLN A 1 23 ? 4.063 -14.955 -20.007 1.00 0.00 23 GLN A N 20
ATOM 14174 C CA . GLN A 1 23 ? 3.020 -15.850 -20.477 1.00 0.00 23 GLN A CA 20
ATOM 14175 C C . GLN A 1 23 ? 1.912 -15.000 -21.063 1.00 0.00 23 GLN A C 20
ATOM 14176 O O . GLN A 1 23 ? 1.143 -15.462 -21.903 1.00 0.00 23 GLN A O 20
ATOM 14190 N N . MET A 1 24 ? 1.818 -13.731 -20.617 1.00 0.00 24 MET A N 20
ATOM 14191 C CA . MET A 1 24 ? 0.785 -12.858 -21.123 1.00 0.00 24 MET A CA 20
ATOM 14192 C C . MET A 1 24 ? 1.301 -12.234 -22.378 1.00 0.00 24 MET A C 20
ATOM 14193 O O . MET A 1 24 ? 0.540 -11.682 -23.171 1.00 0.00 24 MET A O 20
ATOM 14207 N N . SER A 1 25 ? 2.618 -12.311 -22.581 1.00 0.00 25 SER A N 20
ATOM 14208 C CA . SER A 1 25 ? 3.206 -11.731 -23.767 1.00 0.00 25 SER A CA 20
ATOM 14209 C C . SER A 1 25 ? 2.758 -12.552 -24.941 1.00 0.00 25 SER A C 20
ATOM 14210 O O . SER A 1 25 ? 2.338 -13.700 -24.796 1.00 0.00 25 SER A O 20
ATOM 14218 N N . ASP A 1 26 ? 2.856 -11.961 -26.145 1.00 0.00 26 ASP A N 20
ATOM 14219 C CA . ASP A 1 26 ? 2.446 -12.661 -27.342 1.00 0.00 26 ASP A CA 20
ATOM 14220 C C . ASP A 1 26 ? 3.558 -13.601 -27.718 1.00 0.00 26 ASP A C 20
ATOM 14221 O O . ASP A 1 26 ? 3.484 -14.294 -28.730 1.00 0.00 26 ASP A O 20
ATOM 14230 N N . SER A 1 27 ? 4.619 -13.636 -26.898 1.00 0.00 27 SER A N 20
ATOM 14231 C CA . SER A 1 27 ? 5.733 -14.509 -27.192 1.00 0.00 27 SER A CA 20
ATOM 14232 C C . SER A 1 27 ? 5.345 -15.876 -26.726 1.00 0.00 27 SER A C 20
ATOM 14233 O O . SER A 1 27 ? 6.014 -16.861 -27.022 1.00 0.00 27 SER A O 20
ATOM 14241 N N . CYS A 1 28 ? 4.234 -15.953 -25.979 1.00 0.00 28 CYS A N 20
ATOM 14242 C CA . CYS A 1 28 ? 3.778 -17.220 -25.483 1.00 0.00 28 CYS A CA 20
ATOM 14243 C C . CYS A 1 28 ? 2.816 -17.764 -26.501 1.00 0.00 28 CYS A C 20
ATOM 14244 O O . CYS A 1 28 ? 1.612 -17.835 -26.264 1.00 0.00 28 CYS A O 20
ATOM 14251 N N . HIS A 1 29 ? 3.351 -18.161 -27.676 1.00 0.00 29 HIS A N 20
ATOM 14252 C CA . HIS A 1 29 ? 2.507 -18.700 -28.717 1.00 0.00 29 HIS A CA 20
ATOM 14253 C C . HIS A 1 29 ? 2.911 -20.126 -28.913 1.00 0.00 29 HIS A C 20
ATOM 14254 O O . HIS A 1 29 ? 2.084 -20.984 -29.219 1.00 0.00 29 HIS A O 20
ATOM 14268 N N . ASP A 1 30 ? 4.213 -20.407 -28.735 1.00 0.00 30 ASP A N 20
ATOM 14269 C CA . ASP A 1 30 ? 4.694 -21.750 -28.900 1.00 0.00 30 ASP A CA 20
ATOM 14270 C C . ASP A 1 30 ? 4.954 -22.281 -27.532 1.00 0.00 30 ASP A C 20
ATOM 14271 O O . ASP A 1 30 ? 5.272 -21.538 -26.618 1.00 0.00 30 ASP A O 20
ATOM 14280 N N . GLU A 1 31 ? 4.824 -23.598 -27.373 1.00 0.00 31 GLU A N 20
ATOM 14281 C CA . GLU A 1 31 ? 5.048 -24.205 -26.076 1.00 0.00 31 GLU A CA 20
ATOM 14282 C C . GLU A 1 31 ? 6.499 -23.989 -25.708 1.00 0.00 31 GLU A C 20
ATOM 14283 O O . GLU A 1 31 ? 6.820 -23.731 -24.562 1.00 0.00 31 GLU A O 20
ATOM 14295 N N . GLN A 1 32 ? 7.401 -24.102 -26.703 1.00 0.00 32 GLN A N 20
ATOM 14296 C CA . GLN A 1 32 ? 8.815 -23.918 -26.436 1.00 0.00 32 GLN A CA 20
ATOM 14297 C C . GLN A 1 32 ? 9.040 -22.470 -26.077 1.00 0.00 32 GLN A C 20
ATOM 14298 O O . GLN A 1 32 ? 9.757 -22.161 -25.135 1.00 0.00 32 GLN A O 20
ATOM 14312 N N . SER A 1 33 ? 8.421 -21.555 -26.839 1.00 0.00 33 SER A N 20
ATOM 14313 C CA . SER A 1 33 ? 8.596 -20.130 -26.565 1.00 0.00 33 SER A CA 20
ATOM 14314 C C . SER A 1 33 ? 8.029 -19.852 -25.193 1.00 0.00 33 SER A C 20
ATOM 14315 O O . SER A 1 33 ? 8.609 -19.104 -24.411 1.00 0.00 33 SER A O 20
ATOM 14323 N N . CYS A 1 34 ? 6.870 -20.453 -24.886 1.00 0.00 34 CYS A N 20
ATOM 14324 C CA . CYS A 1 34 ? 6.257 -20.239 -23.589 1.00 0.00 34 CYS A CA 20
ATOM 14325 C C . CYS A 1 34 ? 7.160 -20.874 -22.553 1.00 0.00 34 CYS A C 20
ATOM 14326 O O . CYS A 1 34 ? 7.307 -20.368 -21.449 1.00 0.00 34 CYS A O 20
ATOM 14333 N N . HIS A 1 35 ? 7.777 -22.017 -22.911 1.00 0.00 35 HIS A N 20
ATOM 14334 C CA . HIS A 1 35 ? 8.661 -22.700 -21.982 1.00 0.00 35 HIS A CA 20
ATOM 14335 C C . HIS A 1 35 ? 9.825 -21.785 -21.699 1.00 0.00 35 HIS A C 20
ATOM 14336 O O . HIS A 1 35 ? 10.321 -21.731 -20.589 1.00 0.00 35 HIS A O 20
ATOM 14350 N N . GLN A 1 36 ? 10.280 -21.047 -22.730 1.00 0.00 36 GLN A N 20
ATOM 14351 C CA . GLN A 1 36 ? 11.409 -20.142 -22.552 1.00 0.00 36 GLN A CA 20
ATOM 14352 C C . GLN A 1 36 ? 11.035 -19.142 -21.499 1.00 0.00 36 GLN A C 20
ATOM 14353 O O . GLN A 1 36 ? 11.871 -18.707 -20.723 1.00 0.00 36 GLN A O 20
ATOM 14367 N N . CYS A 1 37 ? 9.761 -18.756 -21.468 1.00 0.00 37 CYS A N 20
ATOM 14368 C CA . CYS A 1 37 ? 9.313 -17.785 -20.482 1.00 0.00 37 CYS A CA 20
ATOM 14369 C C . CYS A 1 37 ? 9.522 -18.390 -19.127 1.00 0.00 37 CYS A C 20
ATOM 14370 O O . CYS A 1 37 ? 9.935 -17.724 -18.191 1.00 0.00 37 CYS A O 20
ATOM 14377 N N . HIS A 1 38 ? 9.236 -19.670 -19.017 1.00 0.00 38 HIS A N 20
ATOM 14378 C CA . HIS A 1 38 ? 9.381 -20.352 -17.748 1.00 0.00 38 HIS A CA 20
ATOM 14379 C C . HIS A 1 38 ? 10.845 -20.545 -17.495 1.00 0.00 38 HIS A C 20
ATOM 14380 O O . HIS A 1 38 ? 11.308 -20.468 -16.366 1.00 0.00 38 HIS A O 20
ATOM 14394 N N . VAL A 1 39 ? 11.585 -20.809 -18.547 1.00 0.00 39 VAL A N 20
ATOM 14395 C CA . VAL A 1 39 ? 13.002 -21.023 -18.412 1.00 0.00 39 VAL A CA 20
ATOM 14396 C C . VAL A 1 39 ? 13.638 -19.731 -17.962 1.00 0.00 39 VAL A C 20
ATOM 14397 O O . VAL A 1 39 ? 14.576 -19.738 -17.164 1.00 0.00 39 VAL A O 20
ATOM 14410 N N . LYS A 1 40 ? 13.138 -18.586 -18.467 1.00 0.00 40 LYS A N 20
ATOM 14411 C CA . LYS A 1 40 ? 13.721 -17.323 -18.078 1.00 0.00 40 LYS A CA 20
ATOM 14412 C C . LYS A 1 40 ? 13.356 -17.103 -16.649 1.00 0.00 40 LYS A C 20
ATOM 14413 O O . LYS A 1 40 ? 14.065 -16.440 -15.914 1.00 0.00 40 LYS A O 20
ATOM 14432 N N . HIS A 1 41 ? 12.214 -17.671 -16.235 1.00 0.00 41 HIS A N 20
ATOM 14433 C CA . HIS A 1 41 ? 11.783 -17.537 -14.870 1.00 0.00 41 HIS A CA 20
ATOM 14434 C C . HIS A 1 41 ? 12.709 -18.359 -14.042 1.00 0.00 41 HIS A C 20
ATOM 14435 O O . HIS A 1 41 ? 13.107 -17.966 -12.961 1.00 0.00 41 HIS A O 20
ATOM 14449 N N . THR A 1 42 ? 13.063 -19.542 -14.558 1.00 0.00 42 THR A N 20
ATOM 14450 C CA . THR A 1 42 ? 13.940 -20.418 -13.847 1.00 0.00 42 THR A CA 20
ATOM 14451 C C . THR A 1 42 ? 15.267 -19.703 -13.653 1.00 0.00 42 THR A C 20
ATOM 14452 O O . THR A 1 42 ? 15.825 -19.704 -12.566 1.00 0.00 42 THR A O 20
ATOM 14463 N N . ASP A 1 43 ? 15.785 -19.076 -14.726 1.00 0.00 43 ASP A N 20
ATOM 14464 C CA . ASP A 1 43 ? 17.066 -18.374 -14.622 1.00 0.00 43 ASP A CA 20
ATOM 14465 C C . ASP A 1 43 ? 16.855 -17.115 -13.796 1.00 0.00 43 ASP A C 20
ATOM 14466 O O . ASP A 1 43 ? 17.742 -16.686 -13.062 1.00 0.00 43 ASP A O 20
ATOM 14475 N N . CYS A 1 44 ? 15.668 -16.511 -13.916 1.00 0.00 44 CYS A N 20
ATOM 14476 C CA . CYS A 1 44 ? 15.378 -15.282 -13.173 1.00 0.00 44 CYS A CA 20
ATOM 14477 C C . CYS A 1 44 ? 15.348 -15.637 -11.735 1.00 0.00 44 CYS A C 20
ATOM 14478 O O . CYS A 1 44 ? 15.799 -14.885 -10.886 1.00 0.00 44 CYS A O 20
ATOM 14485 N N . VAL A 1 45 ? 14.810 -16.802 -11.442 1.00 0.00 45 VAL A N 20
ATOM 14486 C CA . VAL A 1 45 ? 14.707 -17.238 -10.092 1.00 0.00 45 VAL A CA 20
ATOM 14487 C C . VAL A 1 45 ? 16.060 -17.700 -9.643 1.00 0.00 45 VAL A C 20
ATOM 14488 O O . VAL A 1 45 ? 16.463 -17.455 -8.537 1.00 0.00 45 VAL A O 20
ATOM 14501 N N . ASN A 1 46 ? 16.769 -18.366 -10.513 1.00 0.00 46 ASN A N 20
ATOM 14502 C CA . ASN A 1 46 ? 18.074 -18.878 -10.160 1.00 0.00 46 ASN A CA 20
ATOM 14503 C C . ASN A 1 46 ? 18.994 -17.724 -9.832 1.00 0.00 46 ASN A C 20
ATOM 14504 O O . ASN A 1 46 ? 19.884 -17.854 -8.999 1.00 0.00 46 ASN A O 20
ATOM 14515 N N . THR A 1 47 ? 18.802 -16.588 -10.482 1.00 0.00 47 THR A N 20
ATOM 14516 C CA . THR A 1 47 ? 19.682 -15.458 -10.229 1.00 0.00 47 THR A CA 20
ATOM 14517 C C . THR A 1 47 ? 19.056 -14.577 -9.174 1.00 0.00 47 THR A C 20
ATOM 14518 O O . THR A 1 47 ? 19.729 -14.132 -8.246 1.00 0.00 47 THR A O 20
ATOM 14529 N N . GLY A 1 48 ? 17.758 -14.313 -9.301 1.00 0.00 48 GLY A N 20
ATOM 14530 C CA . GLY A 1 48 ? 17.094 -13.442 -8.352 1.00 0.00 48 GLY A CA 20
ATOM 14531 C C . GLY A 1 48 ? 16.970 -14.148 -7.014 1.00 0.00 48 GLY A C 20
ATOM 14532 O O . GLY A 1 48 ? 17.153 -13.533 -5.964 1.00 0.00 48 GLY A O 20
ATOM 14536 N N . CYS A 1 49 ? 16.653 -15.460 -7.025 1.00 0.00 49 CYS A N 20
ATOM 14537 C CA . CYS A 1 49 ? 16.480 -16.167 -5.763 1.00 0.00 49 CYS A CA 20
ATOM 14538 C C . CYS A 1 49 ? 16.877 -17.614 -5.968 1.00 0.00 49 CYS A C 20
ATOM 14539 O O . CYS A 1 49 ? 16.043 -18.519 -5.952 1.00 0.00 49 CYS A O 20
ATOM 14546 N N . PRO A 1 50 ? 18.164 -17.828 -6.152 1.00 0.00 50 PRO A N 20
ATOM 14547 C CA . PRO A 1 50 ? 18.722 -19.170 -6.356 1.00 0.00 50 PRO A CA 20
ATOM 14548 C C . PRO A 1 50 ? 18.172 -20.174 -5.381 1.00 0.00 50 PRO A C 20
ATOM 14549 O O . PRO A 1 50 ? 18.201 -19.885 -4.152 1.00 0.00 50 PRO A O 20
#

Secondary structure (DSSP, 8-state):
-----SSHHHHHHHHHHHHHHHHHSTTTTSHHHHHHHHHHHHHHHHHH--

Organism: Actinia equina (NCBI:txid6106)

Radius of gyration: 11.95 Å; Cα contacts (8 Å, |Δi|>4): 36; chains: 1; bounding box: 19×18×37 Å

Sequence (50 aa):
SSTPDGTWVKCRHDCFTKYKSCQMSDSCHDEQSCHQCHVKHTDCVNTGCPSSTPDGTWVKCRHDCFTKYKSCQMSDSCHDEQSCHQCHVKHTDCVNTGCPSSTPDGTWVKCRHDCFTKYKSCQMSDSCHDEQSCHQCHVKHTDCVNTGCPSSTPDGTWVKCRHDCFTKYKSCQMSDSCHDEQSCHQCHVKHTDCVNTGCPSSTPDGTWVKCRHDCFTKYKSCQMSDSCHDEQSCHQCHVKHTDCVNTGCPSSTPDGTWVKCRHDCFTKYKSCQMSDSCHDEQSCHQCHVKHTDCVNTGCPSSTPDGTWVKCRHDCFTKYKSCQMSDSCHDEQSCHQCHVKHTDCVNTGCPSSTPDGTWVKCRHDCFTKYKSCQMSDSCHDEQSCHQCHVKHTDCVNTGCPSSTPDGTWVKCRHDCFTKYKSCQMSDSCHDEQSCHQCHVKHTDCVNTGCPSSTPDGTWVKCRHDCFTKYKSCQMSDSCHDEQSCHQCHVKHTDCVNTGCPSSTPDGTWVKCRHDCFTKYKSCQMSDSCHDEQSCHQCHVKHTDCVNTGCPSSTPDGTWVKCRHDCFTKYKSCQMSDSCHDEQSCHQCHVKHTDCVNTGCPSSTPDGTWVKCRHDCFTKYKSCQMSDSCHDEQSCHQCHVKHTDCVNTGCPSSTPDGTWVKCRHDCFTKYKSCQMSDSCHDEQSCHQCHVKHTDCVNTGCPSSTPDGTWVKCRHDCFTKYKSCQMSDSCHDEQSCHQCHVKHTDCVNTGCPSSTPDGTWVKCRHDCFTKYKSCQMSDSCHDEQSCHQCHVKHTDCVNTGCPSSTPDGTWVKCRHDCFTKYKSCQMSDSCHDEQSCHQCHVKHTDCVNTGCPSSTPDGTWVKCRHDCFTKYKSCQMSDSCHDEQSCHQCHVKHTDCVNTGCPSSTPDGTWVKCRHDCFTKYKSCQMSDSCHDEQSCHQCHVKHTDCVNTGCPSSTPDGTWVKCRHDCFTKYKSCQMSDSCHDEQSCHQCHVKHTDCVNTGCP

Nearest PDB structures (foldseek):
  6ux5-assembly1_A  TM=9.919E-01  e=3.919E-07  Actinia equina
  7y5e-assembly1_QL  TM=5.659E-01  e=6.721E+00  Porphyridium purpureum
  6ux5-assembly1_A  TM=9.870E-01  e=4.060E-07  Actinia equina
  6ux5-assembly1_A  TM=9.825E-01  e=4.565E-07  Actinia equina
  7y5e-assembly1_QL  TM=5.727E-01  e=8.623E+00  Porphyridium purpureum